Protein 2PA6 (pdb70)

InterPro domains:
  IPR000941 Enolase [MF_00318] (5-409)
  IPR000941 Enolase [PIRSF001400] (5-416)
  IPR000941 Enolase [PR00148] (40-54)
  IPR000941 Enolase [PR00148] (109-125)
  IPR000941 Enolase [PR00148] (163-176)
  IPR000941 Enolase [PR00148] (309-320)
  IPR000941 Enolase [PR00148] (332-346)
  IPR000941 Enolase [PR00148] (361-378)
  IPR000941 Enolase [PTHR11902] (6-420)
  IPR000941 Enolase [SFLDF00002] (7-409)
  IPR000941 Enolase [TIGR01060] (7-420)
  IPR000941 Enolase [cd03313] (9-408)
  IPR020809 Enolase, conserved site [PS00164] (332-345)
  IPR020810 Enolase, C-terminal TIM barrel domain [PF00113] (142-420)
  IPR020810 Enolase, C-terminal TIM barrel domain [SM01192] (141-422)
  IPR020811 Enolase, N-terminal [PF03952] (7-136)
  IPR020811 Enolase, N-terminal [SM01193] (7-136)
  IPR029017 Enolase-like, N-terminal [G3DSA:3.30.390.10] (6-129)
  IPR029017 Enolase-like, N-terminal [SSF54826] (7-139)
  IPR036849 Enolase-like, C-terminal domain superfamily [G3DSA:3.20.20.120] (130-418)

Solvent-accessible surface area: 31074 Å² total; per-residue (Å²): 145,158,176,74,127,50,114,107,15,52,2,95,49,2,59,6,20,24,0,1,0,0,72,0,15,0,0,0,4,0,39,1,51,0,78,25,104,4,110,3,35,1,7,0,12,10,28,28,39,111,31,125,83,24,8,19,7,33,24,8,139,83,202,54,15,66,8,90,0,0,78,85,0,15,93,22,0,46,54,71,0,75,73,92,0,66,36,64,31,0,66,78,26,144,88,0,1,58,45,0,53,124,52,3,60,42,139,44,3,46,126,3,0,0,1,0,0,0,0,0,0,5,0,0,1,34,0,0,3,43,6,40,176,79,49,34,6,62,58,39,34,36,172,67,0,57,0,0,0,0,0,4,0,4,0,0,15,6,11,133,169,9,9,12,85,5,36,0,66,8,0,2,1,0,1,6,17,7,114,30,0,45,43,0,0,40,8,1,0,24,0,7,46,26,0,64,80,17,0,58,149,139,65,30,91,96,17,23,26,10,14,52,17,0,0,1,16,0,81,8,120,34,4,79,70,0,0,76,9,0,43,86,0,4,116,145,19,54,29,102,110,49,6,20,4,0,1,3,0,4,0,23,91,12,62,132,130,41,88,3,91,2,55,89,137,120,26,52,76,85,82,0,0,67,28,0,72,34,0,29,122,92,28,68,4,35,2,0,4,2,0,0,40,79,95,12,8,102,0,0,21,55,0,26,187,83,19,152,30,10,0,4,0,8,40,0,0,16,2,35,46,137,24,1,116,97,0,26,132,78,151,0,2,39,0,0,1,1,27,8,4,9,15,0,0,6,13,47,0,42,64,0,0,62,35,0,52,189,74,40,13,0,0,0,0,3,3,38,48,1,7,1,30,20,28,8,15,0,5,2,0,0,6,18,16,0,0,0,0,6,0,0,0,0,3,4,1,0,0,0,0,2,0,0,37,0,10,52,4,22,94,111,15,79,164,45,77,26,3,6,148,90,21,114,54,4,155,156,161,175,80,147,56,116,108,15,49,1,90,50,2,60,6,22,24,0,2,0,0,62,0,18,0,1,0,2,0,42,1,50,0,80,15,106,4,110,2,33,1,8,0,14,12,26,29,49,110,35,126,82,28,9,19,10,27,29,13,167,84,200,58,17,66,16,96,0,0,75,93,0,15,107,20,0,50,66,67,0,72,74,93,0,65,36,73,37,0,75,78,25,134,68,0,1,60,48,0,53,128,52,3,60,38,145,39,10,45,124,2,0,1,2,0,0,0,0,0,0,5,0,0,2,36,0,0,3,42,4,40,178,78,50,32,6,60,57,42,36,34,172,71,0,58,0,0,0,0,0,4,0,5,0,0,14,6,13,133,169,12,10,11,82,5,39,0,62,10,0,1,0,0,0,6,15,7,117,30,0,44,42,0,1,43,5,0,1,27,0,8,49,36,0,60,87,3,0,58,134,108,78,28,91,96,18,20,27,11,14,55,15,0,0,2,16,0,79,6,130,39,4,81,76,0,0,76,4,0,58,46,0,5,131,122,23,55,29,107,114,53,4,25,4,0,1,5,1,6,0,26,98,12,70,119,114,38,77,2,88,0,46,90,101,114,15,47,56,84,83,0,4,78,19,0,76,35,0,28,114,94,26,69,5,36,2,0,3,3,0,0,35,78,88,10,10,100,0,0,21,50,0,25,182,94,17,142,20,0,0,1,0,7,37,0,0,13,1,37,45,133,24,1,113,102,0,20,131,77,152,0,2,24,0,0,1,1,24,9,5,7,17,0,0,6,13,46,0,43,63,1,0,64,31,0,54,192,69,68,14,2,0,0,0,4,3,34,48,0,6,1,31,19,29,9,14,0,5,1,0,0,7,19,14,0,0,0,0,6,0,0,0,0,4,5,1,0,0,0,0,2,0,0,34,0,8,50,5,19,91,115,32,62,162,44,77,25,2,7,151,91,12,91,85,5,153

Secondary structure (DSSP, 8-state):
-GGG--GGGBEEEEEEEEEE-TTS-EEEEEEEEETT--EEEEEPPP--SS-SSS-------SSGGGGT--HHHHHIIIIIIHHHHTT-BTT-HHHHHHHHHHHH-STT-TTT-HHHHHHHHHHHHHHHHHHHT--HHHHHH-S---EEPEE-EEEEE-STTTSSS-SSSEEEEE-TT-SSHHHHHHHHHHHHHHHHHHHHHHH-TTS--B-TTS-B--S--SHHHHHHHHHHHHHHHT-TTT-EEEEE--GGGGEETTEEEETTEEE-HHHHHHHHHHHHHHS-EEEEE--S-TT-HHHHHHHHHHSSSEEEESTTTTT-HHHHHHHHHHT--SEEEE-HHHH-SHHHHHHHHHHHHTTT-EEEEE--SS--S--HHHHHHHHTT-SEEE--SS-SHHHHHHHHHHHHHHHHSSS-EE-GGG-S---/-GGG--GGGBEEEEEEEEEE-TTS-EEEEEEEEETT--EEEEE-----SS-SSSPPPP---SSGGGGT--HHHHHIIIIIIHHHHTT-BTT-HHHHHHHHHHHH-STT-TTT-HHHHHHHHHHHHHHHHHHHT--HHHHHH-S---EEPEE-EEEEE-STTTSSS--SSEEEEE-TT-SSHHHHHHHHHHHHHHHHHHHHHHH-GGG--B-TTS-B--S--SHHHHHHHHHHHHHHHT-TTT-EEEEE--GGGGEETTEEEETTEEE-HHHHHHHHHHHHHHS-EEEEE--S-TT-HHHHHHHHHHSSSEEEESTTTTT-HHHHHHHHHHT--SEEEE-HHHH-SHHHHHHHHHHHHTTT-EEEEE--SS--S--HHHHHHHHTT-SEEE---S-SHHHHHHHHHHHHHHHHHSS-EE-GGG-S---

B-factor: mean 23.59, std 8.22, range [11.48, 57.37]

Nearest PDB structures (foldseek):
  2pa6-assembly1_A  TM=1.001E+00  e=8.860E-84  Methanocaldococcus jannaschii
  3qn3-assembly1_A  TM=9.849E-01  e=3.724E-55  Campylobacter jejuni
  8w21-assembly1_B  TM=9.670E-01  e=3.318E-53  Chlamydia trachomatis D/UW-3/CX
  8w21-assembly3_E  TM=9.640E-01  e=3.902E-51  Chlamydia trachomatis D/UW-3/CX
  8w21-assembly1_A  TM=9.540E-01  e=2.299E-50  Chlamydia trachomatis D/UW-3/CX

Organism: Methanocaldococcus jannaschii (strain ATCC 43067 / DSM 2661 / JAL-1 / JCM 10045 / NBRC 100440) (NCBI:txid243232)

Structure (mmCIF, N/CA/C/O backbone):
data_2PA6
#
_entry.id   2PA6
#
_cell.length_a   148.783
_cell.length_b   148.783
_cell.length_c   91.197
_cell.angle_alpha   90.00
_cell.angle_beta   90.00
_cell.angle_gamma   90.00
#
_symmetry.space_group_name_H-M   'I 4'
#
loop_
_entity.id
_entity.type
_entity.pdbx_description
1 polymer Enolase
2 water water
#
loop_
_atom_site.group_PDB
_atom_site.id
_atom_site.type_symbol
_atom_site.label_atom_id
_atom_site.label_alt_id
_atom_site.label_comp_id
_atom_site.label_asym_id
_atom_site.label_entity_id
_atom_site.label_seq_id
_atom_site.pdbx_PDB_ins_code
_atom_site.Cartn_x
_atom_site.Cartn_y
_atom_site.Cartn_z
_atom_site.occupancy
_atom_site.B_iso_or_equiv
_atom_site.auth_seq_id
_atom_site.auth_comp_id
_atom_site.auth_asym_id
_atom_site.auth_atom_id
_atom_site.pdbx_PDB_model_num
ATOM 1 N N . MET A 1 1 ? 50.518 80.324 -6.277 1.00 23.44 1 MET A N 1
ATOM 2 C CA . MET A 1 1 ? 51.336 81.301 -5.494 1.00 26.04 1 MET A CA 1
ATOM 3 C C . MET A 1 1 ? 52.812 80.948 -5.618 1.00 23.95 1 MET A C 1
ATOM 4 O O . MET A 1 1 ? 53.207 79.803 -5.394 1.00 22.13 1 MET A O 1
ATOM 9 N N . LEU A 1 2 ? 53.630 81.936 -5.964 1.00 20.53 2 LEU A N 1
ATOM 10 C CA . LEU A 1 2 ? 55.056 81.695 -6.137 1.00 20.72 2 LEU A CA 1
ATOM 11 C C . LEU A 1 2 ? 55.761 81.190 -4.886 1.00 20.26 2 LEU A C 1
ATOM 12 O O . LEU A 1 2 ? 56.784 80.519 -4.988 1.00 21.42 2 LEU A O 1
ATOM 17 N N . TYR A 1 3 ? 55.228 81.500 -3.709 1.00 22.93 3 TYR A N 1
ATOM 18 C CA . TYR A 1 3 ? 55.872 81.042 -2.485 1.00 26.00 3 TYR A CA 1
ATOM 19 C C . TYR A 1 3 ? 55.725 79.535 -2.283 1.00 26.80 3 TYR A C 1
ATOM 20 O O . TYR A 1 3 ? 56.374 78.955 -1.412 1.00 28.40 3 TYR A O 1
ATOM 29 N N . ASN A 1 4 ? 54.883 78.898 -3.095 1.00 23.61 4 ASN A N 1
ATOM 30 C CA . ASN A 1 4 ? 54.708 77.454 -3.000 1.00 23.63 4 ASN A CA 1
ATOM 31 C C . ASN A 1 4 ? 55.582 76.712 -4.008 1.00 24.16 4 ASN A C 1
ATOM 32 O O . ASN A 1 4 ? 55.651 75.484 -3.986 1.00 24.06 4 ASN A O 1
ATOM 37 N N . MET A 1 5 ? 56.247 77.451 -4.893 1.00 24.71 5 MET A N 1
ATOM 38 C CA . MET A 1 5 ? 57.124 76.817 -5.869 1.00 25.23 5 MET A CA 1
ATOM 39 C C . MET A 1 5 ? 58.325 76.269 -5.107 1.00 23.72 5 MET A C 1
ATOM 40 O O . MET A 1 5 ? 58.892 76.950 -4.250 1.00 23.23 5 MET A O 1
ATOM 45 N N . ASP A 1 6 ? 58.709 75.038 -5.412 1.00 22.27 6 ASP A N 1
ATOM 46 C CA . ASP A 1 6 ? 59.845 74.424 -4.744 1.00 21.29 6 ASP A CA 1
ATOM 47 C C . ASP A 1 6 ? 60.413 73.324 -5.619 1.00 21.08 6 ASP A C 1
ATOM 48 O O . ASP A 1 6 ? 59.780 72.287 -5.829 1.00 19.15 6 ASP A O 1
ATOM 53 N N . GLU A 1 7 ? 61.613 73.574 -6.131 1.00 20.39 7 GLU A N 1
ATOM 54 C CA . GLU A 1 7 ? 62.319 72.644 -7.001 1.00 21.76 7 GLU A CA 1
ATOM 55 C C . GLU A 1 7 ? 62.502 71.273 -6.356 1.00 20.09 7 GLU A C 1
ATOM 56 O O . GLU A 1 7 ? 62.612 70.263 -7.049 1.00 20.68 7 GLU A O 1
ATOM 62 N N . ARG A 1 8 ? 62.536 71.240 -5.028 1.00 18.14 8 ARG A N 1
ATOM 63 C CA . ARG A 1 8 ? 62.726 69.987 -4.305 1.00 17.80 8 ARG A CA 1
ATOM 64 C C . ARG A 1 8 ? 61.690 68.915 -4.624 1.00 16.09 8 ARG A C 1
ATOM 65 O O . ARG A 1 8 ? 61.976 67.724 -4.515 1.00 14.94 8 ARG A O 1
ATOM 73 N N . PHE A 1 9 ? 60.489 69.328 -5.016 1.00 15.33 9 PHE A N 1
ATOM 74 C CA . PHE A 1 9 ? 59.445 68.361 -5.330 1.00 15.92 9 PHE A CA 1
ATOM 75 C C . PHE A 1 9 ? 59.468 67.861 -6.774 1.00 17.00 9 PHE A C 1
ATOM 76 O O . PHE A 1 9 ? 58.662 67.007 -7.151 1.00 17.45 9 PHE A O 1
ATOM 84 N N . GLU A 1 10 ? 60.383 68.383 -7.583 1.00 17.12 10 GLU A N 1
ATOM 85 C CA . GLU A 1 10 ? 60.473 67.937 -8.969 1.00 18.72 10 GLU A CA 1
ATOM 86 C C . GLU A 1 10 ? 60.924 66.482 -9.003 1.00 17.81 10 GLU A C 1
ATOM 87 O O . GLU A 1 10 ? 61.820 66.082 -8.257 1.00 18.49 10 GLU A O 1
ATOM 93 N N . ILE A 1 11 ? 60.289 65.684 -9.854 1.00 17.50 11 ILE A N 1
ATOM 94 C CA . ILE A 1 11 ? 60.656 64.279 -9.970 1.00 16.40 11 ILE A CA 1
ATOM 95 C C . ILE A 1 11 ? 62.000 64.187 -10.689 1.00 17.94 11 ILE A C 1
ATOM 96 O O . ILE A 1 11 ? 62.133 64.626 -11.834 1.00 19.38 11 ILE A O 1
ATOM 101 N N . LYS A 1 12 ? 62.992 63.623 -10.010 1.00 17.47 12 LYS A N 1
ATOM 102 C CA . LYS A 1 12 ? 64.333 63.480 -10.571 1.00 18.98 12 LYS A CA 1
ATOM 103 C C . LYS A 1 12 ? 64.492 62.180 -11.359 1.00 19.85 12 LYS A C 1
ATOM 104 O O . LYS A 1 12 ? 65.129 62.157 -12.415 1.00 18.79 12 LYS A O 1
ATOM 110 N N . ASP A 1 13 ? 63.918 61.096 -10.847 1.00 18.07 13 ASP A N 1
ATOM 111 C CA . ASP A 1 13 ? 64.008 59.819 -11.540 1.00 18.62 13 ASP A CA 1
ATOM 112 C C . ASP A 1 13 ? 62.875 58.884 -11.146 1.00 18.35 13 ASP A C 1
ATOM 113 O O . ASP A 1 13 ? 62.277 59.017 -10.073 1.00 17.77 13 ASP A O 1
ATOM 118 N N . ILE A 1 14 ? 62.577 57.949 -12.041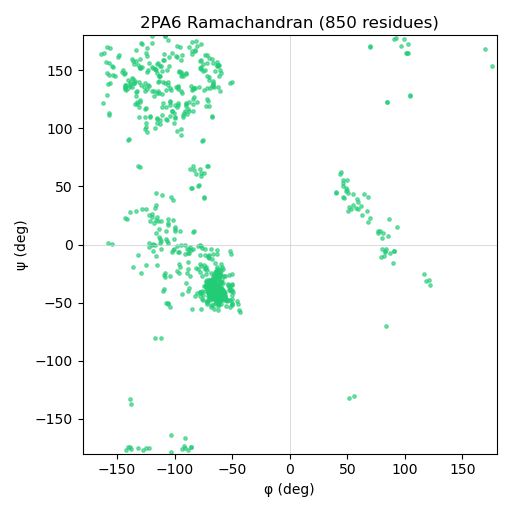 1.00 16.91 14 ILE A N 1
ATOM 119 C CA . ILE A 1 14 ? 61.534 56.952 -11.834 1.00 18.50 14 ILE A CA 1
ATOM 120 C C . ILE A 1 14 ? 62.043 55.655 -12.443 1.00 18.55 14 ILE A C 1
ATOM 121 O O . ILE A 1 14 ? 62.594 55.658 -13.547 1.00 18.28 14 ILE A O 1
ATOM 126 N N . VAL A 1 15 ? 61.869 54.551 -11.725 1.00 17.12 15 VAL A N 1
ATOM 127 C CA . VAL A 1 15 ? 62.311 53.253 -12.217 1.00 18.11 15 VAL A CA 1
ATOM 128 C C . VAL A 1 15 ? 61.287 52.182 -11.867 1.00 18.45 15 VAL A C 1
ATOM 129 O O . VAL A 1 15 ? 60.788 52.128 -10.741 1.00 16.65 15 VAL A O 1
ATOM 133 N N . ALA A 1 16 ? 60.971 51.338 -12.844 1.00 16.42 16 ALA A N 1
ATOM 134 C CA . ALA A 1 16 ? 60.026 50.254 -12.639 1.00 15.39 16 ALA A CA 1
ATOM 135 C C . ALA A 1 16 ? 60.745 48.928 -12.837 1.00 16.03 16 ALA A C 1
ATOM 136 O O . ALA A 1 16 ? 61.727 48.846 -13.589 1.00 15.44 16 ALA A O 1
ATOM 138 N N . ARG A 1 17 ? 60.267 47.896 -12.151 1.00 14.83 17 ARG A N 1
ATOM 139 C CA . ARG A 1 17 ? 60.851 46.570 -12.276 1.00 14.56 17 ARG A CA 1
ATOM 140 C C . ARG A 1 17 ? 59.797 45.500 -12.061 1.00 16.42 17 ARG A C 1
ATOM 141 O O . ARG A 1 17 ? 58.723 45.763 -11.514 1.00 15.23 17 ARG A O 1
ATOM 149 N N . GLU A 1 18 ? 60.108 44.292 -12.512 1.00 15.05 18 GLU A N 1
ATOM 150 C CA . GLU A 1 18 ? 59.206 43.168 -12.351 1.00 16.92 18 GLU A CA 1
ATOM 151 C C . GLU A 1 18 ? 59.632 42.362 -11.126 1.00 16.62 18 GLU A C 1
ATOM 152 O O . GLU A 1 18 ? 60.774 41.904 -11.038 1.00 18.27 18 GLU A O 1
ATOM 158 N N . VAL A 1 19 ? 58.717 42.222 -10.172 1.00 15.73 19 VAL A N 1
ATOM 159 C CA . VAL A 1 19 ? 58.959 41.452 -8.957 1.00 16.61 19 VAL A CA 1
ATOM 160 C C . VAL A 1 19 ? 57.833 40.415 -8.890 1.00 16.54 19 VAL A C 1
ATOM 161 O O . VAL A 1 19 ? 57.045 40.308 -9.832 1.00 15.32 19 VAL A O 1
ATOM 165 N N . ILE A 1 20 ? 57.754 39.641 -7.810 1.00 16.32 20 ILE A N 1
ATOM 166 C CA . ILE A 1 20 ? 56.679 38.653 -7.703 1.00 16.07 20 ILE A CA 1
ATOM 167 C C . ILE A 1 20 ? 55.791 38.899 -6.487 1.00 16.05 20 ILE A C 1
ATOM 168 O O . ILE A 1 20 ? 56.234 39.480 -5.486 1.00 15.86 20 ILE A O 1
ATOM 173 N N . ASP A 1 21 ? 54.535 38.465 -6.581 1.00 15.27 21 ASP A N 1
ATOM 174 C CA . ASP A 1 21 ? 53.597 38.634 -5.480 1.00 15.55 21 ASP A CA 1
ATOM 175 C C . ASP A 1 21 ? 53.559 37.403 -4.580 1.00 17.55 21 ASP A C 1
ATOM 176 O O . ASP A 1 21 ? 54.319 36.452 -4.780 1.00 17.50 21 ASP A O 1
ATOM 181 N N . SER A 1 22 ? 52.667 37.433 -3.595 1.00 16.21 22 SER A N 1
ATOM 182 C CA . SER A 1 22 ? 52.529 36.359 -2.619 1.00 16.68 22 SER A CA 1
ATOM 183 C C . SER A 1 22 ? 52.114 35.005 -3.180 1.00 16.57 22 SER A C 1
ATOM 184 O O . SER A 1 22 ? 52.047 34.025 -2.443 1.00 17.47 22 SER A O 1
ATOM 187 N N . ARG A 1 23 ? 51.819 34.949 -4.474 1.00 17.93 23 ARG A N 1
ATOM 188 C CA . ARG A 1 23 ? 51.442 33.685 -5.094 1.00 17.69 23 ARG A CA 1
ATOM 189 C C . ARG A 1 23 ? 52.475 33.294 -6.150 1.00 18.25 23 ARG A C 1
ATOM 190 O O . ARG A 1 23 ? 52.275 32.356 -6.921 1.00 18.04 23 ARG A O 1
ATOM 198 N N . GLY A 1 24 ? 53.591 34.018 -6.167 1.00 16.88 24 GLY A N 1
ATOM 199 C CA . GLY A 1 24 ? 54.653 33.721 -7.111 1.00 16.83 24 GLY A CA 1
ATOM 200 C C . GLY A 1 24 ? 54.436 34.266 -8.510 1.00 17.76 24 GLY A C 1
ATOM 201 O O . GLY A 1 24 ? 55.179 33.927 -9.433 1.00 18.30 24 GLY A O 1
ATOM 202 N N . ASN A 1 25 ? 53.422 35.108 -8.677 1.00 16.18 25 ASN A N 1
ATOM 203 C CA . ASN A 1 25 ? 53.143 35.690 -9.986 1.00 18.03 25 ASN A CA 1
ATOM 204 C C . ASN A 1 25 ? 53.779 37.072 -10.096 1.00 16.71 25 ASN A C 1
ATOM 205 O O . ASN A 1 25 ? 53.906 37.792 -9.105 1.00 18.63 25 ASN A O 1
ATOM 210 N N . PRO A 1 26 ? 54.195 37.459 -11.310 1.00 17.02 26 PRO A N 1
ATOM 211 C CA . PRO A 1 26 ? 54.824 38.762 -11.522 1.00 15.43 26 PRO A CA 1
ATOM 212 C C . PRO A 1 26 ? 53.920 39.951 -11.230 1.00 16.78 26 PRO A C 1
ATOM 213 O O . PRO A 1 26 ? 52.694 39.861 -11.311 1.00 15.55 26 PRO A O 1
ATOM 217 N N . THR A 1 27 ? 54.538 41.066 -10.872 1.00 15.93 27 THR A N 1
ATOM 218 C CA . THR A 1 27 ? 53.795 42.288 -10.643 1.00 16.64 27 THR A CA 1
ATOM 219 C C . THR A 1 27 ? 54.760 43.455 -10.766 1.00 15.50 27 THR A C 1
ATOM 220 O O . THR A 1 27 ? 55.976 43.262 -10.843 1.00 15.88 27 THR A O 1
ATOM 224 N N . VAL A 1 28 ? 54.214 44.663 -10.795 1.00 16.20 28 VAL A N 1
ATOM 225 C CA . VAL A 1 28 ? 55.026 45.854 -10.972 1.00 16.10 28 VAL A CA 1
ATOM 226 C C . VAL A 1 28 ? 55.381 46.622 -9.711 1.00 16.78 28 VAL A C 1
ATOM 227 O O . VAL A 1 28 ? 54.536 46.854 -8.845 1.00 16.01 28 VAL A O 1
ATOM 231 N N . GLU A 1 29 ? 56.649 47.012 -9.628 1.00 15.75 29 GLU A N 1
ATOM 232 C CA . GLU A 1 29 ? 57.130 47.827 -8.526 1.00 17.11 29 GLU A CA 1
ATOM 233 C C . GLU A 1 29 ? 57.717 49.077 -9.157 1.00 17.01 29 GLU A C 1
ATOM 234 O O . GLU A 1 29 ? 58.414 49.002 -10.170 1.00 16.69 29 GLU A O 1
ATOM 240 N N . VAL A 1 30 ? 57.418 50.230 -8.573 1.00 16.29 30 VAL A N 1
ATOM 241 C CA . VAL A 1 30 ? 57.947 51.482 -9.085 1.00 16.74 30 VAL A CA 1
ATOM 242 C C . VAL A 1 30 ? 58.592 52.313 -7.985 1.00 17.55 30 VAL A C 1
ATOM 243 O O . VAL A 1 30 ? 58.070 52.407 -6.874 1.00 16.21 30 VAL A O 1
ATOM 247 N N . GLU A 1 31 ? 59.743 52.893 -8.315 1.00 17.00 31 GLU A N 1
ATOM 248 C CA . GLU A 1 31 ? 60.495 53.758 -7.411 1.00 18.09 31 GLU A CA 1
ATOM 249 C C . GLU A 1 31 ? 60.481 55.168 -7.974 1.00 17.27 31 GLU A C 1
ATOM 250 O O . GLU A 1 31 ? 60.613 55.352 -9.184 1.00 16.74 31 GLU A O 1
ATOM 256 N N . VAL A 1 32 ? 60.352 56.158 -7.098 1.00 16.43 32 VAL A N 1
ATOM 257 C CA . VAL A 1 32 ? 60.379 57.554 -7.518 1.00 17.25 32 VAL A CA 1
ATOM 258 C C . VAL A 1 32 ? 61.188 58.361 -6.516 1.00 17.33 32 VAL A C 1
ATOM 259 O O . VAL A 1 32 ? 61.065 58.169 -5.307 1.00 16.31 32 VAL A O 1
ATOM 263 N N . ILE A 1 33 ? 62.037 59.249 -7.017 1.00 16.20 33 ILE A N 1
ATOM 264 C CA . ILE A 1 33 ? 62.815 60.100 -6.131 1.00 17.34 33 ILE A CA 1
ATOM 265 C C . ILE A 1 33 ? 62.762 61.529 -6.666 1.00 17.35 33 ILE A C 1
ATOM 266 O O . ILE A 1 33 ? 62.785 61.751 -7.880 1.00 16.19 33 ILE A O 1
ATOM 271 N N . THR A 1 34 ? 62.655 62.492 -5.758 1.00 16.44 34 THR A N 1
ATOM 272 C CA . THR A 1 34 ? 62.587 63.898 -6.142 1.00 16.84 34 THR A CA 1
ATOM 273 C C . THR A 1 34 ? 63.960 64.555 -6.028 1.00 17.82 34 THR A C 1
ATOM 274 O O . THR A 1 34 ? 64.901 63.963 -5.500 1.00 16.49 34 THR A O 1
ATOM 278 N N . LYS A 1 35 ? 64.069 65.781 -6.524 1.00 18.84 35 LYS A N 1
ATOM 279 C CA . LYS A 1 35 ? 65.330 66.503 -6.453 1.00 20.81 35 LYS A CA 1
ATOM 280 C C . LYS A 1 35 ? 65.706 66.764 -5.004 1.00 20.98 35 LYS A C 1
ATOM 281 O O . LYS A 1 35 ? 66.886 66.906 -4.679 1.00 20.13 35 LYS A O 1
ATOM 287 N N . GLY A 1 36 ? 64.697 66.841 -4.141 1.00 18.83 36 GLY A N 1
ATOM 288 C CA . GLY A 1 36 ? 64.943 67.083 -2.732 1.00 18.50 36 GLY A CA 1
ATOM 289 C C . GLY A 1 36 ? 65.254 65.783 -2.019 1.00 19.12 36 GLY A C 1
ATOM 290 O O . GLY A 1 36 ? 65.295 65.722 -0.790 1.00 17.58 36 GLY A O 1
ATOM 291 N N . ASN A 1 37 ? 65.465 64.737 -2.809 1.00 18.65 37 ASN A N 1
ATOM 292 C CA . ASN A 1 37 ? 65.783 63.410 -2.295 1.00 21.62 37 ASN A CA 1
ATOM 293 C C . ASN A 1 37 ? 64.655 62.729 -1.526 1.00 20.15 37 ASN A C 1
ATOM 294 O O . ASN A 1 37 ? 64.904 61.929 -0.622 1.00 20.91 37 ASN A O 1
ATOM 299 N N . GLY A 1 38 ? 63.418 63.056 -1.885 1.00 17.91 38 GLY A N 1
ATOM 300 C CA . GLY A 1 38 ? 62.270 62.424 -1.257 1.00 17.41 38 GLY A CA 1
ATOM 301 C C . GLY A 1 38 ? 62.056 61.126 -2.016 1.00 17.73 38 GLY A C 1
ATOM 302 O O . GLY A 1 38 ? 61.845 61.143 -3.231 1.00 17.50 38 GLY A O 1
ATOM 303 N N . TYR A 1 39 ? 62.112 60.003 -1.308 1.00 15.82 39 TYR A N 1
ATOM 304 C CA . TYR A 1 39 ? 61.971 58.689 -1.927 1.00 16.74 39 TYR A CA 1
ATOM 305 C C . TYR A 1 39 ? 60.636 57.993 -1.676 1.00 17.10 39 TYR A C 1
ATOM 306 O O . TYR A 1 39 ? 60.117 57.995 -0.559 1.00 15.22 39 TYR A O 1
ATOM 315 N N . GLY A 1 40 ? 60.099 57.390 -2.733 1.00 15.75 40 GLY A N 1
ATOM 316 C CA . GLY A 1 40 ? 58.851 56.659 -2.633 1.00 15.81 40 GLY A CA 1
ATOM 317 C C . GLY A 1 40 ? 58.947 55.382 -3.448 1.00 16.98 40 GLY A C 1
ATOM 318 O O . GLY A 1 40 ? 59.515 55.377 -4.542 1.00 16.05 40 GLY A O 1
ATOM 319 N N . SER A 1 41 ? 58.401 54.291 -2.917 1.00 17.02 41 SER A N 1
ATOM 320 C CA . SER A 1 41 ? 58.427 53.011 -3.610 1.00 18.51 41 SER A CA 1
ATOM 321 C C . SER A 1 41 ? 57.111 52.290 -3.361 1.00 18.76 41 SER A C 1
ATOM 322 O O . SER A 1 41 ? 56.603 52.280 -2.238 1.00 19.52 41 SER A O 1
ATOM 325 N N . ALA A 1 42 ? 56.558 51.688 -4.406 1.00 17.12 42 ALA A N 1
ATOM 326 C CA . ALA A 1 42 ? 55.300 50.973 -4.272 1.00 16.10 42 ALA A CA 1
ATOM 327 C C . ALA A 1 42 ? 55.235 49.754 -5.178 1.00 16.44 42 ALA A C 1
ATOM 328 O O . ALA A 1 42 ? 55.834 49.728 -6.254 1.00 15.78 42 ALA A O 1
ATOM 330 N N . ILE A 1 43 ? 54.522 48.735 -4.714 1.00 15.96 43 ILE A N 1
ATOM 331 C CA . ILE A 1 43 ? 54.320 47.515 -5.485 1.00 16.07 43 ILE A CA 1
ATOM 332 C C . ILE A 1 43 ? 52.807 47.360 -5.566 1.00 16.85 43 ILE A C 1
ATOM 333 O O . ILE A 1 43 ? 52.111 47.512 -4.561 1.00 16.20 43 ILE A O 1
ATOM 338 N N . VAL A 1 44 ? 52.289 47.066 -6.751 1.00 15.44 44 VAL A N 1
ATOM 339 C CA . VAL A 1 44 ? 50.853 46.890 -6.886 1.00 15.68 44 VAL A CA 1
ATOM 340 C C . VAL A 1 44 ? 50.500 45.415 -6.747 1.00 16.81 44 VAL A C 1
ATOM 341 O O . VAL A 1 44 ? 51.286 44.538 -7.115 1.00 17.15 44 VAL A O 1
ATOM 345 N N . PRO A 1 45 ? 49.321 45.118 -6.179 1.00 16.53 45 PRO A N 1
ATOM 346 C CA . PRO A 1 45 ? 48.923 43.719 -6.022 1.00 18.31 45 PRO A CA 1
ATOM 347 C C . PRO A 1 45 ? 48.463 43.206 -7.379 1.00 20.15 45 PRO A C 1
ATOM 348 O O . PRO A 1 45 ? 48.354 43.981 -8.330 1.00 20.56 45 PRO A O 1
ATOM 352 N N . SER A 1 46 ? 48.204 41.910 -7.488 1.00 21.39 46 SER A N 1
ATOM 353 C CA . SER A 1 46 ? 47.750 41.391 -8.764 1.00 22.95 46 SER A CA 1
ATOM 354 C C . SER A 1 46 ? 46.279 41.730 -8.935 1.00 22.32 46 SER A C 1
ATOM 355 O O . SER A 1 46 ? 45.548 41.899 -7.958 1.00 22.19 46 SER A O 1
ATOM 358 N N . GLY A 1 47 ? 45.857 41.859 -10.184 1.00 22.22 47 GLY A N 1
ATOM 359 C CA . GLY A 1 47 ? 44.472 42.183 -10.456 1.00 23.10 47 GLY A CA 1
ATOM 360 C C . GLY A 1 47 ? 43.971 41.377 -11.631 1.00 24.32 47 GLY A C 1
ATOM 361 O O . GLY A 1 47 ? 44.191 40.169 -11.712 1.00 25.21 47 GLY A O 1
ATOM 362 N N . ALA A 1 48 ? 43.300 42.047 -12.554 1.00 24.11 48 ALA A N 1
ATOM 363 C CA . ALA A 1 48 ? 42.770 41.374 -13.725 1.00 23.76 48 ALA A CA 1
ATOM 364 C C . ALA A 1 48 ? 43.259 42.082 -14.975 1.00 22.78 48 ALA A C 1
ATOM 365 O O . ALA A 1 48 ? 43.315 43.312 -15.021 1.00 21.52 48 ALA A O 1
ATOM 367 N N . SER A 1 49 ? 43.627 41.295 -15.980 1.00 21.86 49 SER A N 1
ATOM 368 C CA . SER A 1 49 ? 44.094 41.832 -17.244 1.00 21.07 49 SER A CA 1
ATOM 369 C C . SER A 1 49 ? 42.938 41.762 -18.240 1.00 21.69 49 SER A C 1
ATOM 370 O O . SER A 1 49 ? 43.050 42.221 -19.377 1.00 21.64 49 SER A O 1
ATOM 373 N N . THR A 1 50 ? 41.826 41.185 -17.792 1.00 22.29 50 THR A N 1
ATOM 374 C CA . THR A 1 50 ? 40.626 41.055 -18.613 1.00 22.91 50 THR A CA 1
ATOM 375 C C . THR A 1 50 ? 39.417 41.251 -17.693 1.00 23.29 50 THR A C 1
ATOM 376 O O . THR A 1 50 ? 39.374 40.699 -16.595 1.00 24.69 50 THR A O 1
ATOM 380 N N . GLY A 1 51 ? 38.455 42.060 -18.128 1.00 23.63 51 GLY A N 1
ATOM 381 C CA . GLY A 1 51 ? 37.279 42.323 -17.311 1.00 24.08 51 GLY A CA 1
ATOM 382 C C . GLY A 1 51 ? 36.378 43.348 -17.976 1.00 24.17 51 GLY A C 1
ATOM 383 O O . GLY A 1 51 ? 36.854 44.192 -18.735 1.00 25.17 51 GLY A O 1
ATOM 384 N N . THR A 1 52 ? 35.084 43.296 -17.670 1.00 23.50 52 THR A N 1
ATOM 385 C CA . THR A 1 52 ? 34.108 44.191 -18.285 1.00 24.06 52 THR A CA 1
ATOM 386 C C . THR A 1 52 ? 34.028 45.652 -17.833 1.00 24.57 52 THR A C 1
ATOM 387 O O . THR A 1 52 ? 33.628 46.513 -18.618 1.00 24.64 52 THR A O 1
ATOM 391 N N . HIS A 1 53 ? 34.399 45.955 -16.593 1.00 23.96 53 HIS A N 1
ATOM 392 C CA . HIS A 1 53 ? 34.294 47.344 -16.145 1.00 24.58 53 HIS A CA 1
ATOM 393 C C . HIS A 1 53 ? 35.463 47.915 -15.351 1.00 25.07 53 HIS A C 1
ATOM 394 O O . HIS A 1 53 ? 35.613 49.132 -15.260 1.00 26.92 53 HIS A O 1
ATOM 401 N N . GLU A 1 54 ? 36.293 47.054 -14.780 1.00 23.06 54 GLU A N 1
ATOM 402 C CA . GLU A 1 54 ? 37.415 47.525 -13.977 1.00 22.44 54 GLU A CA 1
ATOM 403 C C . GLU A 1 54 ? 38.626 47.919 -14.818 1.00 21.40 54 GLU A C 1
ATOM 404 O O . GLU A 1 54 ? 38.688 47.624 -16.012 1.00 19.45 54 GLU A O 1
ATOM 410 N N . ALA A 1 55 ? 39.579 48.608 -14.196 1.00 20.02 55 ALA A N 1
ATOM 411 C CA . ALA A 1 55 ? 40.791 48.999 -14.903 1.00 18.63 55 ALA A CA 1
ATOM 412 C C . ALA A 1 55 ? 41.538 47.691 -15.122 1.00 18.89 55 ALA A C 1
ATOM 413 O O . ALA A 1 55 ? 41.544 46.824 -14.246 1.00 18.86 55 ALA A O 1
ATOM 415 N N . LEU A 1 56 ? 42.169 47.547 -16.282 1.00 17.47 56 LEU A N 1
ATOM 416 C CA . LEU A 1 56 ? 42.871 46.312 -16.600 1.00 18.22 56 LEU A CA 1
ATOM 417 C C . LEU A 1 56 ? 44.395 46.351 -16.589 1.00 18.11 56 LEU A C 1
ATOM 418 O O . LEU A 1 56 ? 45.018 47.245 -17.166 1.00 17.70 56 LEU A O 1
ATOM 423 N N . GLU A 1 57 ? 44.982 45.358 -15.931 1.00 20.14 57 GLU A N 1
ATOM 424 C CA . GLU A 1 57 ? 46.431 45.214 -15.864 1.00 21.54 57 GLU A CA 1
ATOM 425 C C . GLU A 1 57 ? 46.916 44.767 -17.232 1.00 21.17 57 GLU A C 1
ATOM 426 O O . GLU A 1 57 ? 46.164 44.164 -17.998 1.00 21.11 57 GLU A O 1
ATOM 432 N N . LEU A 1 58 ? 48.177 45.049 -17.527 1.00 20.43 58 LEU A N 1
ATOM 433 C CA . LEU A 1 58 ? 48.766 44.622 -18.785 1.00 20.01 58 LEU A CA 1
ATOM 434 C C . LEU A 1 58 ? 49.670 43.434 -18.475 1.00 20.02 58 LEU A C 1
ATOM 435 O O . LEU A 1 58 ? 50.606 43.548 -17.680 1.00 19.87 58 LEU A O 1
ATOM 440 N N . ARG A 1 59 ? 49.365 42.291 -19.083 1.00 19.19 59 ARG A N 1
ATOM 441 C CA . ARG A 1 59 ? 50.148 41.073 -18.896 1.00 19.65 59 ARG A CA 1
ATOM 442 C C . ARG A 1 59 ? 50.809 40.753 -20.237 1.00 21.11 59 ARG A C 1
ATOM 443 O O . ARG A 1 59 ? 50.224 41.000 -21.294 1.00 19.52 59 ARG A O 1
ATOM 451 N N . ASP A 1 60 ? 52.023 40.212 -20.191 1.00 20.80 60 ASP A N 1
ATOM 452 C CA . ASP A 1 60 ? 52.778 39.907 -21.407 1.00 22.22 60 ASP A CA 1
ATOM 453 C C . ASP A 1 60 ? 52.224 38.767 -22.249 1.00 23.41 60 ASP A C 1
ATOM 454 O O . ASP A 1 60 ? 52.365 38.769 -23.473 1.00 22.21 60 ASP A O 1
ATOM 459 N N . LYS A 1 61 ? 51.614 37.791 -21.589 1.00 22.94 61 LYS A N 1
ATOM 460 C CA . LYS A 1 61 ? 51.051 36.639 -22.274 1.00 25.67 61 LYS A CA 1
ATOM 461 C C . LYS A 1 61 ? 52.097 35.948 -23.146 1.00 26.30 61 LYS A C 1
ATOM 462 O O . LYS A 1 61 ? 51.826 35.575 -24.286 1.00 25.45 61 LYS A O 1
ATOM 468 N N . GLU A 1 62 ? 53.298 35.796 -22.595 1.00 25.37 62 GLU A N 1
ATOM 469 C CA . GLU A 1 62 ? 54.397 35.123 -23.278 1.00 25.93 62 GLU A CA 1
ATOM 470 C C . GLU A 1 62 ? 54.589 33.786 -22.567 1.00 24.97 62 GLU A C 1
ATOM 471 O O . GLU A 1 62 ? 53.886 33.485 -21.602 1.00 24.05 62 GLU A O 1
ATOM 477 N N . LYS A 1 63 ? 55.540 32.987 -23.033 1.00 24.78 63 LYS A N 1
ATOM 478 C CA . LYS A 1 63 ? 55.788 31.683 -22.427 1.00 25.67 63 LYS A CA 1
ATOM 479 C C . LYS A 1 63 ? 56.159 31.768 -20.947 1.00 24.56 63 LYS A C 1
ATOM 480 O O . LYS A 1 63 ? 55.643 31.009 -20.127 1.00 23.70 63 LYS A O 1
ATOM 486 N N . ARG A 1 64 ? 57.049 32.698 -20.609 1.00 24.45 64 ARG A N 1
ATOM 487 C CA . ARG A 1 64 ? 57.510 32.854 -19.231 1.00 23.27 64 ARG A CA 1
ATOM 488 C C . ARG A 1 64 ? 56.417 33.212 -18.220 1.00 22.30 64 ARG A C 1
ATOM 489 O O . ARG A 1 64 ? 55.476 33.944 -18.529 1.00 20.74 64 ARG A O 1
ATOM 497 N N . PHE A 1 65 ? 56.560 32.680 -17.006 1.00 21.90 65 PHE A N 1
ATOM 498 C CA . PHE A 1 65 ? 55.615 32.934 -15.920 1.00 21.60 65 PHE A CA 1
ATOM 499 C C . PHE A 1 65 ? 54.172 32.593 -16.296 1.00 21.30 65 PHE A C 1
ATOM 500 O O . PHE A 1 65 ? 53.231 33.251 -15.849 1.00 20.08 65 PHE A O 1
ATOM 508 N N . GLY A 1 66 ? 54.003 31.560 -17.114 1.00 21.34 66 GLY A N 1
ATOM 509 C CA . GLY A 1 66 ? 52.670 31.154 -17.525 1.00 21.10 66 GLY A CA 1
ATOM 510 C C . GLY A 1 66 ? 51.893 32.261 -18.211 1.00 21.31 66 GLY A C 1
ATOM 511 O O . GLY A 1 66 ? 50.669 32.319 -18.098 1.00 22.20 66 GLY A O 1
ATOM 512 N N . GLY A 1 67 ? 52.605 33.140 -18.914 1.00 21.77 67 GLY A N 1
ATOM 513 C CA . GLY A 1 67 ? 51.972 34.244 -19.618 1.00 20.74 67 GLY A CA 1
ATOM 514 C C . GLY A 1 67 ? 51.579 35.419 -18.736 1.00 21.65 67 GLY A C 1
ATOM 515 O O . GLY A 1 67 ? 50.866 36.320 -19.180 1.00 20.72 67 GLY A O 1
ATOM 516 N N . LYS A 1 68 ? 52.059 35.427 -17.496 1.00 19.57 68 LYS A N 1
ATOM 517 C CA . LYS A 1 68 ? 51.711 36.489 -16.561 1.00 20.40 68 LYS A CA 1
ATOM 518 C C . LYS A 1 68 ? 52.817 37.505 -16.284 1.00 19.09 68 LYS A C 1
ATOM 519 O O . LYS A 1 68 ? 52.765 38.230 -15.288 1.00 18.42 68 LYS A O 1
ATOM 525 N N . GLY A 1 69 ? 53.813 37.564 -17.162 1.00 18.35 69 GLY A N 1
ATOM 526 C CA . GLY A 1 69 ? 54.890 38.518 -16.973 1.00 17.79 69 GLY A CA 1
ATOM 527 C C . GLY A 1 69 ? 54.374 39.939 -17.126 1.00 17.64 69 GLY A C 1
ATOM 528 O O . GLY A 1 69 ? 53.345 40.169 -17.765 1.00 17.95 69 GLY A O 1
ATOM 529 N N . VAL A 1 70 ? 55.070 40.901 -16.530 1.00 18.31 70 VAL A N 1
ATOM 530 C CA . VAL A 1 70 ? 54.651 42.295 -16.638 1.00 17.46 70 VAL A CA 1
ATOM 531 C C . VAL A 1 70 ? 55.783 43.163 -17.177 1.00 18.66 70 VAL A C 1
ATOM 532 O O . VAL A 1 70 ? 55.879 44.347 -16.861 1.00 16.69 70 VAL A O 1
ATOM 536 N N . LEU A 1 71 ? 56.637 42.566 -18.004 1.00 18.88 71 LEU A N 1
ATOM 537 C CA . LEU A 1 71 ? 57.755 43.296 -18.588 1.00 18.96 71 LEU A CA 1
ATOM 538 C C . LEU A 1 71 ? 57.265 44.439 -19.470 1.00 18.64 71 LEU A C 1
ATOM 539 O O . LEU A 1 71 ? 57.900 45.489 -19.535 1.00 18.19 71 LEU A O 1
ATOM 544 N N . MET A 1 72 ? 56.137 44.240 -20.149 1.00 18.83 72 MET A N 1
ATOM 545 C CA . MET A 1 72 ? 55.590 45.287 -21.009 1.00 19.69 72 MET A CA 1
ATOM 546 C C . MET A 1 72 ? 55.120 46.476 -20.173 1.00 18.13 72 MET A C 1
ATOM 547 O O . MET A 1 72 ? 55.379 47.630 -20.522 1.00 18.09 72 MET A O 1
ATOM 552 N N . ALA A 1 73 ? 54.426 46.192 -19.074 1.00 17.77 73 ALA A N 1
ATOM 553 C CA . ALA A 1 73 ? 53.946 47.252 -18.191 1.00 17.00 73 ALA A CA 1
ATOM 554 C C . ALA A 1 73 ? 55.160 47.990 -17.627 1.00 16.53 73 ALA A C 1
ATOM 555 O O . ALA A 1 73 ? 55.172 49.221 -17.547 1.00 16.83 73 ALA A O 1
ATOM 557 N N . VAL A 1 74 ? 56.186 47.231 -17.248 1.00 17.36 74 VAL A N 1
ATOM 558 C CA . VAL A 1 74 ? 57.405 47.822 -16.703 1.00 17.80 74 VAL A CA 1
ATOM 559 C C . VAL A 1 74 ? 58.064 48.732 -17.736 1.00 19.16 74 VAL A C 1
ATOM 560 O O . VAL A 1 74 ? 58.513 49.833 -17.410 1.00 18.23 74 VAL A O 1
ATOM 564 N N . GLU A 1 75 ? 58.118 48.271 -18.983 1.00 18.33 75 GLU A N 1
ATOM 565 C CA . GLU A 1 75 ? 58.715 49.061 -20.052 1.00 19.63 75 GLU A CA 1
ATOM 566 C C . GLU A 1 75 ? 57.875 50.311 -20.299 1.00 17.66 75 GLU A C 1
ATOM 567 O O . GLU A 1 75 ? 58.414 51.370 -20.614 1.00 19.27 75 GLU A O 1
ATOM 573 N N . ASN A 1 76 ? 56.558 50.196 -20.154 1.00 16.72 76 ASN A N 1
ATOM 574 C CA . ASN A 1 76 ? 55.699 51.358 -20.349 1.00 17.20 76 ASN A CA 1
ATOM 575 C C . ASN A 1 76 ? 56.045 52.435 -19.330 1.00 17.10 76 ASN A C 1
ATOM 576 O O . ASN A 1 76 ? 56.051 53.624 -19.652 1.00 18.18 76 ASN A O 1
ATOM 581 N N . VAL A 1 77 ? 56.339 52.027 -18.098 1.00 16.46 77 VAL A N 1
ATOM 582 C CA . VAL A 1 77 ? 56.710 53.002 -17.079 1.00 16.86 77 VAL A CA 1
ATOM 583 C C . VAL A 1 77 ? 58.062 53.625 -17.406 1.00 16.23 77 VAL A C 1
ATOM 584 O O . VAL A 1 77 ? 58.200 54.844 -17.448 1.00 16.11 77 VAL A O 1
ATOM 588 N N . ASN A 1 78 ? 59.058 52.781 -17.648 1.00 16.67 78 ASN A N 1
ATOM 589 C CA . ASN A 1 78 ? 60.403 53.269 -17.931 1.00 18.83 78 ASN A CA 1
ATOM 590 C C . ASN A 1 78 ? 60.594 54.052 -19.228 1.00 19.45 78 ASN A C 1
ATOM 591 O O . ASN A 1 78 ? 61.389 54.992 -19.265 1.00 18.97 78 ASN A O 1
ATOM 596 N N . SER A 1 79 ? 59.868 53.682 -20.279 1.00 19.43 79 SER A N 1
ATOM 597 C CA . SER A 1 79 ? 60.028 54.348 -21.574 1.00 21.98 79 SER A CA 1
ATOM 598 C C . SER A 1 79 ? 58.915 55.272 -22.059 1.00 21.24 79 SER A C 1
ATOM 599 O O . SER A 1 79 ? 59.170 56.166 -22.866 1.00 21.58 79 SER A O 1
ATOM 602 N N . ILE A 1 80 ? 57.691 55.068 -21.587 1.00 19.97 80 ILE A N 1
ATOM 603 C CA . ILE A 1 80 ? 56.577 55.894 -22.044 1.00 20.13 80 ILE A CA 1
ATOM 604 C C . ILE A 1 80 ? 56.094 56.924 -21.032 1.00 19.91 80 ILE A C 1
ATOM 605 O O . ILE A 1 80 ? 55.954 58.104 -21.356 1.00 20.14 80 ILE A O 1
ATOM 610 N N . ILE A 1 81 ? 55.836 56.482 -19.807 1.00 19.67 81 ILE A N 1
ATOM 611 C CA . ILE A 1 81 ? 55.365 57.386 -18.766 1.00 18.90 81 ILE A CA 1
ATOM 612 C C . ILE A 1 81 ? 56.480 58.281 -18.217 1.00 19.65 81 ILE A C 1
ATOM 613 O O . ILE A 1 81 ? 56.312 59.495 -18.105 1.00 19.51 81 ILE A O 1
ATOM 618 N N . ARG A 1 82 ? 57.618 57.676 -17.893 1.00 19.31 82 ARG A N 1
ATOM 619 C CA . ARG A 1 82 ? 58.761 58.396 -17.337 1.00 19.85 82 ARG A CA 1
ATOM 620 C C . ARG A 1 82 ? 59.103 59.729 -18.010 1.00 21.20 82 ARG A C 1
ATOM 621 O O . ARG A 1 82 ? 59.141 60.766 -17.350 1.00 19.56 82 ARG A O 1
ATOM 629 N N . PRO A 1 83 ? 59.354 59.729 -19.332 1.00 21.99 83 PRO A N 1
ATOM 630 C CA . PRO A 1 83 ? 59.688 61.002 -19.980 1.00 21.37 83 PRO A CA 1
ATOM 631 C C . PRO A 1 83 ? 58.616 62.083 -19.888 1.00 20.86 83 PRO A C 1
ATOM 632 O O . PRO A 1 83 ? 58.924 63.277 -19.951 1.00 20.69 83 PRO A O 1
ATOM 636 N N . GLU A 1 84 ? 57.361 61.672 -19.734 1.00 20.63 84 GLU A N 1
ATOM 637 C CA . GLU A 1 84 ? 56.260 62.628 -19.650 1.00 22.23 84 GLU A CA 1
ATOM 638 C C . GLU A 1 84 ? 56.113 63.275 -18.271 1.00 22.84 84 GLU A C 1
ATOM 639 O O . GLU A 1 84 ? 55.511 64.342 -18.150 1.00 22.69 84 GLU A O 1
ATOM 645 N N . ILE A 1 85 ? 56.654 62.644 -17.230 1.00 20.71 85 ILE A N 1
ATOM 646 C CA . ILE A 1 85 ? 56.533 63.226 -15.899 1.00 21.93 85 ILE A CA 1
ATOM 647 C C . ILE A 1 85 ? 57.849 63.579 -15.209 1.00 21.41 85 ILE A C 1
ATOM 648 O O . ILE A 1 85 ? 57.845 64.060 -14.077 1.00 21.94 85 ILE A O 1
ATOM 653 N N . LEU A 1 86 ? 58.977 63.347 -15.874 1.00 21.62 86 LEU A N 1
ATOM 654 C CA . LEU A 1 86 ? 60.257 63.719 -15.279 1.00 21.71 86 LEU A CA 1
ATOM 655 C C . LEU A 1 86 ? 60.249 65.231 -15.089 1.00 20.43 86 LEU A C 1
ATOM 656 O O . LEU A 1 86 ? 59.832 65.971 -15.982 1.00 19.43 86 LEU A O 1
ATOM 661 N N . GLY A 1 87 ? 60.699 65.685 -13.922 1.00 19.64 87 GLY A N 1
ATOM 662 C CA . GLY A 1 87 ? 60.742 67.110 -13.644 1.00 18.99 87 GLY A CA 1
ATOM 663 C C . GLY A 1 87 ? 59.427 67.701 -13.169 1.00 19.05 87 GLY A C 1
ATOM 664 O O . GLY A 1 87 ? 59.364 68.878 -12.806 1.00 18.57 87 GLY A O 1
ATOM 665 N N . TYR A 1 88 ? 58.372 66.895 -13.163 1.00 18.08 88 TYR A N 1
ATOM 666 C CA . TYR A 1 88 ? 57.065 67.380 -12.734 1.00 18.53 88 TYR A CA 1
ATOM 667 C C . TYR A 1 88 ? 57.011 67.514 -11.212 1.00 18.58 88 TYR A C 1
ATOM 668 O O . TYR A 1 88 ? 57.678 66.771 -10.490 1.00 17.19 88 TYR A O 1
ATOM 677 N N . ASP A 1 89 ? 56.212 68.468 -10.743 1.00 17.84 89 ASP A N 1
ATOM 678 C CA . ASP A 1 89 ? 56.016 68.723 -9.313 1.00 17.73 89 ASP A CA 1
ATOM 679 C C . ASP A 1 89 ? 55.284 67.510 -8.732 1.00 15.83 89 ASP A C 1
ATOM 680 O O . ASP A 1 89 ? 54.106 67.301 -9.015 1.00 15.52 89 ASP A O 1
ATOM 685 N N . ALA A 1 90 ? 55.973 66.716 -7.918 1.00 16.06 90 ALA A N 1
ATOM 686 C CA . ALA A 1 90 ? 55.370 65.518 -7.334 1.00 15.45 90 ALA A CA 1
ATOM 687 C C . ALA A 1 90 ? 54.123 65.785 -6.494 1.00 15.26 90 ALA A C 1
ATOM 688 O O . ALA A 1 90 ? 53.335 64.875 -6.249 1.00 14.44 90 ALA A O 1
ATOM 690 N N . ARG A 1 91 ? 53.939 67.027 -6.058 1.00 16.34 91 ARG A N 1
ATOM 691 C CA . ARG A 1 91 ? 52.774 67.376 -5.250 1.00 16.61 91 ARG A CA 1
ATOM 692 C C . ARG A 1 91 ? 51.500 67.421 -6.091 1.00 18.32 91 ARG A C 1
ATOM 693 O O . ARG A 1 91 ? 50.399 67.318 -5.557 1.00 17.07 91 ARG A O 1
ATOM 701 N N . MET A 1 92 ? 51.663 67.580 -7.404 1.00 17.45 92 MET A N 1
ATOM 702 C CA . MET A 1 92 ? 50.537 67.670 -8.333 1.00 19.81 92 MET A CA 1
ATOM 703 C C . MET A 1 92 ? 50.017 66.284 -8.688 1.00 19.47 92 MET A C 1
ATOM 704 O O . MET A 1 92 ? 50.012 65.897 -9.859 1.00 16.28 92 MET A O 1
ATOM 709 N N . GLN A 1 93 ? 49.567 65.552 -7.676 1.00 17.14 93 GLN A N 1
ATOM 710 C CA . GLN A 1 93 ? 49.066 64.194 -7.859 1.00 17.76 93 GLN A CA 1
ATOM 711 C C . GLN A 1 93 ? 48.002 64.060 -8.939 1.00 17.62 93 GLN A C 1
ATOM 712 O O . GLN A 1 93 ? 48.128 63.234 -9.841 1.00 16.97 93 GLN A O 1
ATOM 718 N N . ARG A 1 94 ? 46.948 64.864 -8.848 1.00 18.40 94 ARG A N 1
ATOM 719 C CA . ARG A 1 94 ? 45.875 64.775 -9.830 1.00 19.28 94 ARG A CA 1
ATOM 720 C C . ARG A 1 94 ? 46.353 65.074 -11.249 1.00 19.15 94 ARG A C 1
ATOM 721 O O . ARG A 1 94 ? 45.888 64.449 -12.202 1.00 18.91 94 ARG A O 1
ATOM 729 N N . GLU A 1 95 ? 47.284 66.014 -11.393 1.00 17.56 95 GLU A N 1
ATOM 730 C CA . GLU A 1 95 ? 47.810 66.349 -12.716 1.00 19.94 95 GLU A CA 1
ATOM 731 C C . GLU A 1 95 ? 48.622 65.190 -13.293 1.00 19.45 95 GLU A C 1
ATOM 732 O O . GLU A 1 95 ? 48.527 64.877 -14.485 1.00 18.82 95 GLU A O 1
ATOM 738 N N . ILE A 1 96 ? 49.421 64.552 -12.445 1.00 17.83 96 ILE A N 1
ATOM 739 C CA . ILE A 1 96 ? 50.237 63.427 -12.880 1.00 17.46 96 ILE A CA 1
ATOM 740 C C . ILE A 1 96 ? 49.358 62.227 -13.214 1.00 17.46 96 ILE A C 1
ATOM 741 O O . ILE A 1 96 ? 49.598 61.537 -14.204 1.00 17.21 96 ILE A O 1
ATOM 746 N N . ASP A 1 97 ? 48.334 61.980 -12.402 1.00 17.39 97 ASP A N 1
ATOM 747 C CA . ASP A 1 97 ? 47.435 60.863 -12.679 1.00 18.71 97 ASP A CA 1
ATOM 748 C C . ASP A 1 97 ? 46.705 61.114 -13.997 1.00 17.94 97 ASP A C 1
ATOM 749 O O . ASP A 1 97 ? 46.509 60.196 -14.790 1.00 17.29 97 ASP A O 1
ATOM 754 N N . THR A 1 98 ? 46.311 62.364 -14.228 1.00 18.52 98 THR A N 1
ATOM 755 C CA . THR A 1 98 ? 45.605 62.725 -15.454 1.00 19.32 98 THR A CA 1
ATOM 756 C C . THR A 1 98 ? 46.500 62.569 -16.678 1.00 19.26 98 THR A C 1
ATOM 757 O O . THR A 1 98 ? 46.049 62.116 -17.728 1.00 19.50 98 THR A O 1
ATOM 761 N N . ILE A 1 99 ? 47.767 62.949 -16.546 1.00 18.15 99 ILE A N 1
ATOM 762 C CA . ILE A 1 99 ? 48.703 62.814 -17.653 1.00 18.64 99 ILE A CA 1
ATOM 763 C C . ILE A 1 99 ? 48.798 61.336 -18.047 1.00 19.74 99 ILE A C 1
ATOM 764 O O . ILE A 1 99 ? 48.792 61.005 -19.234 1.00 20.20 99 ILE A O 1
ATOM 769 N N . MET A 1 100 ? 48.866 60.447 -17.056 1.00 17.34 100 MET A N 1
ATOM 770 C CA . MET A 1 100 ? 48.947 59.014 -17.341 1.00 18.81 100 MET A CA 1
ATOM 771 C C . MET A 1 100 ? 47.653 58.483 -17.955 1.00 19.13 100 MET A C 1
ATOM 772 O O . MET A 1 100 ? 47.686 57.706 -18.914 1.00 19.42 100 MET A O 1
ATOM 777 N N . ILE A 1 101 ? 46.519 58.903 -17.402 1.00 19.33 101 ILE A N 1
ATOM 778 C CA . ILE A 1 101 ? 45.215 58.482 -17.908 1.00 19.81 101 ILE A CA 1
ATOM 779 C C . ILE A 1 101 ? 45.064 58.897 -19.373 1.00 21.53 101 ILE A C 1
ATOM 780 O O . ILE A 1 101 ? 44.610 58.113 -20.205 1.00 21.36 101 ILE A O 1
ATOM 785 N N . GLU A 1 102 ? 45.452 60.129 -19.686 1.00 22.01 102 GLU A N 1
ATOM 786 C CA . GLU A 1 102 ? 45.347 60.630 -21.055 1.00 23.64 102 GLU A CA 1
ATOM 787 C C . GLU A 1 102 ? 46.361 60.001 -21.999 1.00 23.00 102 GLU A C 1
ATOM 788 O O . GLU A 1 102 ? 46.053 59.738 -23.162 1.00 23.80 102 GLU A O 1
ATOM 794 N N . LEU A 1 103 ? 47.566 59.751 -21.498 1.00 23.01 103 LEU A N 1
ATOM 795 C CA . LEU A 1 103 ? 48.608 59.128 -22.307 1.00 23.03 103 LEU A CA 1
ATOM 796 C C . LEU A 1 103 ? 48.132 57.737 -22.741 1.00 23.41 103 LEU A C 1
ATOM 797 O O . LEU A 1 103 ? 48.324 57.336 -23.892 1.00 21.68 103 LEU A O 1
ATOM 802 N N . ASP A 1 104 ? 47.509 57.004 -21.820 1.00 21.48 104 ASP A N 1
ATOM 803 C CA . ASP A 1 104 ? 46.991 55.673 -22.133 1.00 22.42 104 ASP A CA 1
ATOM 804 C C . ASP A 1 104 ? 45.925 55.812 -23.223 1.00 22.69 104 ASP A C 1
ATOM 805 O O . ASP A 1 104 ? 45.974 55.120 -24.240 1.00 23.08 104 ASP A O 1
ATOM 810 N N . GLY A 1 105 ? 44.964 56.705 -23.005 1.00 22.72 105 GLY A N 1
ATOM 811 C CA . GLY A 1 105 ? 43.935 56.940 -24.006 1.00 24.02 105 GLY A CA 1
ATOM 812 C C . GLY A 1 105 ? 42.671 56.104 -23.945 1.00 24.64 105 GLY A C 1
ATOM 813 O O . GLY A 1 105 ? 41.675 56.455 -24.577 1.00 25.15 105 GLY A O 1
ATOM 814 N N . THR A 1 106 ? 42.695 55.002 -23.203 1.00 24.00 106 THR A N 1
ATOM 815 C CA . THR A 1 106 ? 41.516 54.149 -23.093 1.00 24.30 106 THR A CA 1
ATOM 816 C C . THR A 1 106 ? 40.893 54.326 -21.713 1.00 24.89 106 THR A C 1
ATOM 817 O O . THR A 1 106 ? 41.591 54.623 -20.743 1.00 25.63 106 THR A O 1
ATOM 821 N N . PRO A 1 107 ? 39.568 54.147 -21.606 1.00 25.32 107 PRO A N 1
ATOM 822 C CA . PRO A 1 107 ? 38.855 54.295 -20.333 1.00 25.23 107 PRO A CA 1
ATOM 823 C C . PRO A 1 107 ? 39.333 53.367 -19.213 1.00 24.72 107 PRO A C 1
ATOM 824 O O . PRO A 1 107 ? 39.403 53.771 -18.049 1.00 25.02 107 PRO A O 1
ATOM 828 N N . ASN A 1 108 ? 39.672 52.132 -19.567 1.00 22.58 108 ASN A N 1
ATOM 829 C CA . ASN A 1 108 ? 40.105 51.157 -18.574 1.00 21.10 108 ASN A CA 1
ATOM 830 C C . ASN A 1 108 ? 41.616 50.931 -18.487 1.00 19.45 108 ASN A C 1
ATOM 831 O O . ASN A 1 108 ? 42.060 49.897 -17.993 1.00 20.14 108 ASN A O 1
ATOM 836 N N . LYS A 1 109 ? 42.399 51.893 -18.964 1.00 18.41 109 LYS A N 1
ATOM 837 C CA . LYS A 1 109 ? 43.860 51.802 -18.899 1.00 19.12 109 LYS A CA 1
ATOM 838 C C . LYS A 1 109 ? 44.424 50.508 -19.493 1.00 20.67 109 LYS A C 1
ATOM 839 O O . LYS A 1 109 ? 45.471 50.024 -19.059 1.00 20.24 109 LYS A O 1
ATOM 845 N N . SER A 1 110 ? 43.744 49.958 -20.495 1.00 21.82 110 SER A N 1
ATOM 846 C CA . SER A 1 110 ? 44.185 48.706 -21.105 1.00 23.73 110 SER A CA 1
ATOM 847 C C . SER A 1 110 ? 45.426 48.791 -21.992 1.00 22.12 110 SER A C 1
ATOM 848 O O . SER A 1 110 ? 46.067 47.771 -22.246 1.00 22.80 110 SER A O 1
ATOM 851 N N . ARG A 1 111 ? 45.774 49.990 -22.454 1.00 21.65 111 ARG A N 1
ATOM 852 C CA . ARG A 1 111 ? 46.937 50.147 -23.328 1.00 21.27 111 ARG A CA 1
ATOM 853 C C . ARG A 1 111 ? 48.275 50.099 -22.592 1.00 21.61 111 ARG A C 1
ATOM 854 O O . ARG A 1 111 ? 49.142 49.291 -22.927 1.00 19.84 111 ARG A O 1
ATOM 862 N N . LEU A 1 112 ? 48.451 50.960 -21.593 1.00 20.82 112 LEU A N 1
ATOM 863 C CA . LEU A 1 112 ? 49.704 50.978 -20.843 1.00 20.08 112 LEU A CA 1
ATOM 864 C C . LEU A 1 112 ? 49.643 50.026 -19.653 1.00 19.59 112 LEU A C 1
ATOM 865 O O . LEU A 1 112 ? 50.674 49.548 -19.175 1.00 20.25 112 LEU A O 1
ATOM 870 N N . GLY A 1 113 ? 48.431 49.752 -19.182 1.00 19.51 113 GLY A N 1
ATOM 871 C CA . GLY A 1 113 ? 48.260 48.846 -18.060 1.00 19.27 113 GLY A CA 1
ATOM 872 C C . GLY A 1 113 ? 47.937 49.546 -16.752 1.00 18.80 113 GLY A C 1
ATOM 873 O O . GLY A 1 113 ? 48.638 50.472 -16.339 1.00 17.46 113 GLY A O 1
ATOM 874 N N . ALA A 1 114 ? 46.869 49.102 -16.099 1.00 18.06 114 ALA A N 1
ATOM 875 C CA . ALA A 1 114 ? 46.466 49.683 -14.829 1.00 18.70 114 ALA A CA 1
ATOM 876 C C . ALA A 1 114 ? 47.556 49.434 -13.790 1.00 18.02 114 ALA A C 1
ATOM 877 O O . ALA A 1 114 ? 47.706 50.211 -12.850 1.00 18.07 114 ALA A O 1
ATOM 879 N N . ASN A 1 115 ? 48.308 48.347 -13.959 1.00 16.87 115 ASN A N 1
ATOM 880 C CA . ASN A 1 115 ? 49.377 48.029 -13.023 1.00 17.34 115 ASN A CA 1
ATOM 881 C C . ASN A 1 115 ? 50.543 48.996 -13.179 1.00 17.87 115 ASN A C 1
ATOM 882 O O . ASN A 1 115 ? 51.133 49.429 -12.190 1.00 17.41 115 ASN A O 1
ATOM 887 N N . ALA A 1 116 ? 50.868 49.357 -14.416 1.00 16.08 116 ALA A N 1
ATOM 888 C CA . ALA A 1 116 ? 51.955 50.301 -14.640 1.00 16.69 116 ALA A CA 1
ATOM 889 C C . ALA A 1 116 ? 51.551 51.678 -14.107 1.00 17.23 116 ALA A C 1
ATOM 890 O O . ALA A 1 116 ? 52.313 52.334 -13.393 1.00 17.29 116 ALA A O 1
ATOM 892 N N . ILE A 1 117 ? 50.340 52.109 -14.444 1.00 16.21 117 ILE A N 1
ATOM 893 C CA . ILE A 1 117 ? 49.858 53.417 -14.027 1.00 15.65 117 ILE A CA 1
ATOM 894 C C . ILE A 1 117 ? 49.708 53.551 -12.509 1.00 16.71 117 ILE A C 1
ATOM 895 O O . ILE A 1 117 ? 50.172 54.529 -11.929 1.00 15.25 117 ILE A O 1
ATOM 900 N N . LEU A 1 118 ? 49.081 52.572 -11.863 1.00 14.86 118 LEU A N 1
ATOM 901 C CA . LEU A 1 118 ? 48.903 52.643 -10.410 1.00 16.02 118 LEU A CA 1
ATOM 902 C C . LEU A 1 118 ? 50.232 52.637 -9.661 1.00 15.37 118 LEU A C 1
ATOM 903 O O . LEU A 1 118 ? 50.396 53.369 -8.688 1.00 17.20 118 LEU A O 1
ATOM 908 N N . ALA A 1 119 ? 51.176 51.810 -10.101 1.00 16.23 119 ALA A N 1
ATOM 909 C CA . ALA A 1 119 ? 52.476 51.750 -9.436 1.00 15.39 119 ALA A CA 1
ATOM 910 C C . ALA A 1 119 ? 53.127 53.131 -9.410 1.00 16.27 119 ALA A C 1
ATOM 911 O O . ALA A 1 119 ? 53.672 53.547 -8.391 1.00 15.58 119 ALA A O 1
ATOM 913 N N . VAL A 1 120 ? 53.069 53.842 -10.532 1.00 15.09 120 VAL A N 1
ATOM 914 C CA . VAL A 1 120 ? 53.641 55.183 -10.598 1.00 15.53 120 VAL A CA 1
ATOM 915 C C . VAL A 1 120 ? 52.850 56.141 -9.708 1.00 15.46 120 VAL A C 1
ATOM 916 O O . VAL A 1 120 ? 53.427 56.954 -8.983 1.00 15.23 120 VAL A O 1
ATOM 920 N N . SER A 1 121 ? 51.527 56.040 -9.771 1.00 14.47 121 SER A N 1
ATOM 921 C CA . SER A 1 121 ? 50.655 56.904 -8.988 1.00 14.63 121 SER A CA 1
ATOM 922 C C . SER A 1 121 ? 50.955 56.805 -7.490 1.00 14.63 121 SER A C 1
ATOM 923 O O . SER A 1 121 ? 51.055 57.821 -6.802 1.00 13.88 121 SER A O 1
ATOM 926 N N . LEU A 1 122 ? 51.103 55.582 -6.989 1.00 14.27 122 LEU A N 1
ATOM 927 C CA . LEU A 1 122 ? 51.384 55.382 -5.569 1.00 13.54 122 LEU A CA 1
ATOM 928 C C . LEU A 1 122 ? 52.797 55.836 -5.194 1.00 14.55 122 LEU A C 1
ATOM 929 O O . LEU A 1 122 ? 52.993 56.476 -4.162 1.00 15.53 122 LEU A O 1
ATOM 934 N N . ALA A 1 123 ? 53.776 55.509 -6.032 1.00 14.42 123 ALA A N 1
ATOM 935 C CA . ALA A 1 123 ? 55.164 55.885 -5.760 1.00 15.68 123 ALA A CA 1
ATOM 936 C C . ALA A 1 123 ? 55.348 57.400 -5.732 1.00 14.98 123 ALA A C 1
ATOM 937 O O . ALA A 1 123 ? 56.110 57.924 -4.922 1.00 15.13 123 ALA A O 1
ATOM 939 N N . VAL A 1 124 ? 54.654 58.105 -6.621 1.00 14.58 124 VAL A N 1
ATOM 940 C CA . VAL A 1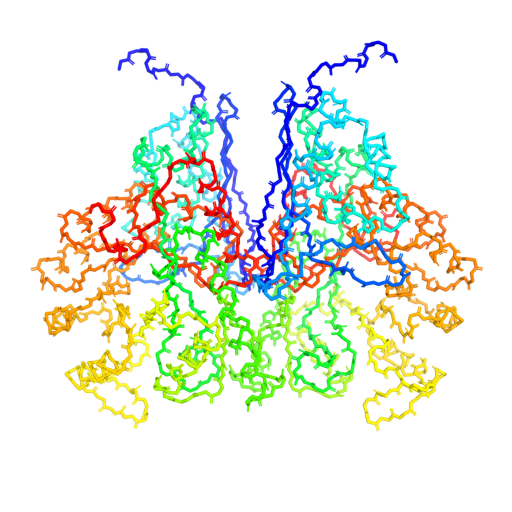 124 ? 54.746 59.562 -6.675 1.00 15.65 124 VAL A CA 1
ATOM 941 C C . VAL A 1 124 ? 54.235 60.173 -5.368 1.00 15.33 124 VAL A C 1
ATOM 942 O O . VAL A 1 124 ? 54.873 61.048 -4.793 1.00 14.56 124 VAL A O 1
ATOM 946 N N . ALA A 1 125 ? 53.080 59.706 -4.905 1.00 14.99 125 ALA A N 1
ATOM 947 C CA . ALA A 1 125 ? 52.503 60.208 -3.663 1.00 14.55 125 ALA A CA 1
ATOM 948 C C . ALA A 1 125 ? 53.471 60.000 -2.493 1.00 15.35 125 ALA A C 1
ATOM 949 O O . ALA A 1 125 ? 53.695 60.907 -1.693 1.00 14.55 125 ALA A O 1
ATOM 951 N N . LYS A 1 126 ? 54.044 58.804 -2.401 1.00 14.87 126 LYS A N 1
ATOM 952 C CA . LYS A 1 126 ? 54.978 58.501 -1.322 1.00 14.68 126 LYS A CA 1
ATOM 953 C C . LYS A 1 126 ? 56.215 59.395 -1.384 1.00 15.04 126 LYS A C 1
ATOM 954 O O . LYS A 1 126 ? 56.709 59.849 -0.357 1.00 14.21 126 LYS A O 1
ATOM 960 N N . ALA A 1 127 ? 56.707 59.656 -2.593 1.00 13.18 127 ALA A N 1
ATOM 961 C CA . ALA A 1 127 ? 57.884 60.499 -2.759 1.00 14.19 127 ALA A CA 1
ATOM 962 C C . ALA A 1 127 ? 57.593 61.951 -2.395 1.00 14.33 127 ALA A C 1
ATOM 963 O O . ALA A 1 127 ? 58.460 62.644 -1.854 1.00 15.39 127 ALA A O 1
ATOM 965 N N . ALA A 1 128 ? 56.382 62.415 -2.698 1.00 13.59 128 ALA A N 1
ATOM 966 C CA . ALA A 1 128 ? 55.996 63.786 -2.384 1.00 13.53 128 ALA A CA 1
ATOM 967 C C . ALA A 1 128 ? 55.896 63.944 -0.868 1.00 15.17 128 ALA A C 1
ATOM 968 O O . ALA A 1 128 ? 56.377 64.926 -0.309 1.00 15.21 128 ALA A O 1
ATOM 970 N N . ALA A 1 129 ? 55.268 62.969 -0.212 1.00 13.85 129 ALA A N 1
ATOM 971 C CA . ALA A 1 129 ? 55.115 62.993 1.242 1.00 14.26 129 ALA A CA 1
ATOM 972 C C . ALA A 1 129 ? 56.492 62.995 1.901 1.00 14.31 129 ALA A C 1
ATOM 973 O O . ALA A 1 129 ? 56.743 63.747 2.851 1.00 13.96 129 ALA A O 1
ATOM 975 N N . ALA A 1 130 ? 57.379 62.147 1.386 1.00 13.97 130 ALA A N 1
ATOM 976 C CA . ALA A 1 130 ? 58.736 62.036 1.910 1.00 15.64 130 ALA A CA 1
ATOM 977 C C . ALA A 1 130 ? 59.497 63.350 1.751 1.00 15.42 130 ALA A C 1
ATOM 978 O O . ALA A 1 130 ? 60.279 63.727 2.618 1.00 15.88 130 ALA A O 1
ATOM 980 N N . THR A 1 131 ? 59.261 64.051 0.647 1.00 15.12 131 THR A N 1
ATOM 981 C CA . THR A 1 131 ? 59.933 65.326 0.412 1.00 14.92 131 THR A CA 1
ATOM 982 C C . THR A 1 131 ? 59.401 66.396 1.366 1.00 15.38 131 THR A C 1
ATOM 983 O O . THR A 1 131 ? 60.157 67.234 1.856 1.00 15.99 131 THR A O 1
ATOM 987 N N . ALA A 1 132 ? 58.098 66.358 1.627 1.00 14.95 132 ALA A N 1
ATOM 988 C CA . ALA A 1 132 ? 57.455 67.323 2.516 1.00 16.69 132 ALA A CA 1
ATOM 989 C C . ALA A 1 132 ? 57.719 66.979 3.977 1.00 17.27 132 ALA A C 1
ATOM 990 O O . ALA A 1 132 ? 57.543 67.812 4.867 1.00 16.65 132 ALA A O 1
ATOM 992 N N . LYS A 1 133 ? 58.144 65.744 4.210 1.00 16.75 133 LYS A N 1
ATOM 993 C CA . LYS A 1 133 ? 58.415 65.253 5.556 1.00 19.01 133 LYS A CA 1
ATOM 994 C C . LYS A 1 133 ? 57.121 65.224 6.366 1.00 18.15 133 LYS A C 1
ATOM 995 O O . LYS A 1 133 ? 57.079 65.635 7.526 1.00 18.31 133 LYS A O 1
ATOM 1001 N N . ILE A 1 134 ? 56.063 64.741 5.727 1.00 16.69 134 ILE A N 1
ATOM 1002 C CA . ILE A 1 134 ? 54.747 64.609 6.347 1.00 17.89 134 ILE A CA 1
ATOM 1003 C C . ILE A 1 134 ? 54.413 63.119 6.298 1.00 16.95 134 ILE A C 1
ATOM 1004 O O . ILE A 1 134 ? 54.578 62.487 5.257 1.00 16.45 134 ILE A O 1
ATOM 1009 N N . PRO A 1 135 ? 53.961 62.531 7.425 1.00 16.35 135 PRO A N 1
ATOM 1010 C CA . PRO A 1 135 ? 53.628 61.101 7.406 1.00 15.20 135 PRO A CA 1
ATOM 1011 C C . PRO A 1 135 ? 52.711 60.805 6.224 1.00 14.75 135 PRO A C 1
ATOM 1012 O O . PRO A 1 135 ? 51.814 61.588 5.925 1.00 16.64 135 PRO A O 1
ATOM 1016 N N . LEU A 1 136 ? 52.934 59.675 5.559 1.00 14.92 136 LEU A N 1
ATOM 1017 C CA . LEU A 1 136 ? 52.142 59.315 4.389 1.00 13.93 136 LEU A CA 1
ATOM 1018 C C . LEU A 1 136 ? 50.629 59.495 4.539 1.00 14.94 136 LEU A C 1
ATOM 1019 O O . LEU A 1 136 ? 49.990 60.090 3.672 1.00 14.81 136 LEU A O 1
ATOM 1024 N N . TYR A 1 137 ? 50.048 58.994 5.626 1.00 15.39 137 TYR A N 1
ATOM 1025 C CA . TYR A 1 137 ? 48.601 59.123 5.805 1.00 16.04 137 TYR A CA 1
ATOM 1026 C C . TYR A 1 137 ? 48.144 60.577 5.958 1.00 16.77 137 TYR A C 1
ATOM 1027 O O . TYR A 1 137 ? 47.026 60.918 5.576 1.00 18.02 137 TYR A O 1
ATOM 1036 N N . LYS A 1 138 ? 49.010 61.431 6.502 1.00 16.96 138 LYS A N 1
ATOM 1037 C CA . LYS A 1 138 ? 48.692 62.854 6.673 1.00 17.11 138 LYS A CA 1
ATOM 1038 C C . LYS A 1 138 ? 48.760 63.547 5.315 1.00 16.61 138 LYS A C 1
ATOM 1039 O O . LYS A 1 138 ? 47.998 64.470 5.031 1.00 15.35 138 LYS A O 1
ATOM 1045 N N . TYR A 1 139 ? 49.703 63.112 4.488 1.00 15.84 139 TYR A N 1
ATOM 1046 C CA . TYR A 1 139 ? 49.841 63.714 3.179 1.00 15.04 139 TYR A CA 1
ATOM 1047 C C . TYR A 1 139 ? 48.669 63.315 2.298 1.00 14.96 139 TYR A C 1
ATOM 1048 O O . TYR A 1 139 ? 48.112 64.117 1.561 1.00 14.81 139 TYR A O 1
ATOM 1057 N N . LEU A 1 140 ? 48.262 62.054 2.393 1.00 13.77 140 LEU A N 1
ATOM 1058 C CA . LEU A 1 140 ? 47.145 61.560 1.606 1.00 14.01 140 LEU A CA 1
ATOM 1059 C C . LEU A 1 140 ? 45.788 62.111 2.033 1.00 15.62 140 LEU A C 1
ATOM 1060 O O . LEU A 1 140 ? 44.979 62.484 1.188 1.00 15.67 140 LEU A O 1
ATOM 1065 N N . GLY A 1 141 ? 45.541 62.174 3.338 1.00 14.24 141 GLY A N 1
ATOM 1066 C CA . GLY A 1 141 ? 44.242 62.638 3.797 1.00 16.08 141 GLY A CA 1
ATOM 1067 C C . GLY A 1 141 ? 44.158 63.962 4.529 1.00 15.69 141 GLY A C 1
ATOM 1068 O O . GLY A 1 141 ? 43.084 64.338 4.989 1.00 17.87 141 GLY A O 1
ATOM 1069 N N . GLY A 1 142 ? 45.269 64.682 4.632 1.00 14.93 142 GLY A N 1
ATOM 1070 C CA . GLY A 1 142 ? 45.234 65.952 5.334 1.00 16.00 142 GLY A CA 1
ATOM 1071 C C . GLY A 1 142 ? 45.557 65.754 6.804 1.00 15.05 142 GLY A C 1
ATOM 1072 O O . GLY A 1 142 ? 45.721 64.623 7.266 1.00 15.05 142 GLY A O 1
ATOM 1073 N N . PHE A 1 143 ? 45.630 66.850 7.549 1.00 15.39 143 PHE A N 1
ATOM 1074 C CA . PHE A 1 143 ? 45.971 66.787 8.965 1.00 15.70 143 PHE A CA 1
ATOM 1075 C C . PHE A 1 143 ? 45.024 65.926 9.794 1.00 16.13 143 PHE A C 1
ATOM 1076 O O . PHE A 1 143 ? 45.443 65.296 10.768 1.00 16.76 143 PHE A O 1
ATOM 1084 N N . ASN A 1 144 ? 43.752 65.903 9.410 1.00 15.15 144 ASN A N 1
ATOM 1085 C CA . ASN A 1 144 ? 42.749 65.159 10.158 1.00 15.41 144 ASN A CA 1
ATOM 1086 C C . ASN A 1 144 ? 42.618 63.680 9.783 1.00 15.99 144 ASN A C 1
ATOM 1087 O O . ASN A 1 144 ? 41.513 63.180 9.566 1.00 17.41 144 ASN A O 1
ATOM 1092 N N . SER A 1 145 ? 43.753 62.989 9.710 1.00 15.48 145 SER A N 1
ATOM 1093 C CA . SER A 1 145 ? 43.780 61.557 9.410 1.00 16.72 145 SER A CA 1
ATOM 1094 C C . SER A 1 145 ? 44.227 60.922 10.721 1.00 16.79 145 SER A C 1
ATOM 1095 O O . SER A 1 145 ? 45.379 61.079 11.121 1.00 16.42 145 SER A O 1
ATOM 1098 N N . TYR A 1 146 ? 43.332 60.196 11.386 1.00 15.45 146 TYR A N 1
ATOM 1099 C CA . TYR A 1 146 ? 43.681 59.627 12.687 1.00 15.47 146 TYR A CA 1
ATOM 1100 C C . TYR A 1 146 ? 42.860 58.423 13.120 1.00 15.95 146 TYR A C 1
ATOM 1101 O O . TYR A 1 146 ? 43.059 57.910 14.222 1.00 16.08 146 TYR A O 1
ATOM 1110 N N . VAL A 1 147 ? 41.930 57.983 12.281 1.00 14.59 147 VAL A N 1
ATOM 1111 C CA . VAL A 1 147 ? 41.093 56.846 12.647 1.00 14.67 147 VAL A CA 1
ATOM 1112 C C . VAL A 1 147 ? 41.695 55.523 12.200 1.00 14.80 147 VAL A C 1
ATOM 1113 O O . VAL A 1 147 ? 41.952 55.313 11.012 1.00 14.16 147 VAL A O 1
ATOM 1117 N N . MET A 1 148 ? 41.926 54.636 13.160 1.00 13.60 148 MET A N 1
ATOM 1118 C CA . MET A 1 148 ? 42.475 53.322 12.860 1.00 14.22 148 MET A CA 1
ATOM 1119 C C . MET A 1 148 ? 41.284 52.440 12.494 1.00 15.08 148 MET A C 1
ATOM 1120 O O . MET A 1 148 ? 40.266 52.433 13.190 1.00 16.03 148 MET A O 1
ATOM 1125 N N . PRO A 1 149 ? 41.391 51.684 11.390 1.00 15.38 149 PRO A N 1
ATOM 1126 C CA . PRO A 1 149 ? 40.299 50.814 10.947 1.00 14.42 149 PRO A CA 1
ATOM 1127 C C . PRO A 1 149 ? 40.113 49.506 11.699 1.00 15.17 149 PRO A C 1
ATOM 1128 O O . PRO A 1 149 ? 41.059 48.955 12.268 1.00 15.77 149 PRO A O 1
ATOM 1132 N N . VAL A 1 150 ? 38.876 49.020 11.694 1.00 13.95 150 VAL A N 1
ATOM 1133 C CA . VAL A 1 150 ? 38.565 47.734 12.297 1.00 14.95 150 VAL A CA 1
ATOM 1134 C C . VAL A 1 150 ? 38.898 46.737 11.190 1.00 14.99 150 VAL A C 1
ATOM 1135 O O . VAL A 1 150 ? 38.406 46.854 10.065 1.00 16.35 150 VAL A O 1
ATOM 1139 N N . PRO A 1 151 ? 39.758 45.758 11.481 1.00 15.50 151 PRO A N 1
ATOM 1140 C CA . PRO A 1 151 ? 40.106 44.783 10.446 1.00 16.27 151 PRO A CA 1
ATOM 1141 C C . PRO A 1 151 ? 39.102 43.640 10.305 1.00 17.52 151 PRO A C 1
ATOM 1142 O O . PRO A 1 151 ? 38.645 43.088 11.303 1.00 17.58 151 PRO A O 1
ATOM 1146 N N . MET A 1 152 ? 38.749 43.311 9.064 1.00 15.99 152 MET A N 1
ATOM 1147 C CA . MET A 1 152 ? 37.846 42.192 8.780 1.00 17.94 152 MET A CA 1
ATOM 1148 C C . MET A 1 152 ? 38.817 41.089 8.375 1.00 17.10 152 MET A C 1
ATOM 1149 O O . MET A 1 152 ? 39.408 41.158 7.294 1.00 17.11 152 MET A O 1
ATOM 1154 N N . MET A 1 153 ? 38.983 40.081 9.227 1.00 16.85 153 MET A N 1
ATOM 1155 C CA . MET A 1 153 ? 39.929 38.996 8.961 1.00 18.14 153 MET A CA 1
ATOM 1156 C C . MET A 1 153 ? 39.305 37.691 8.467 1.00 19.28 153 MET A C 1
ATOM 1157 O O . MET A 1 153 ? 38.575 37.024 9.197 1.00 18.52 153 MET A O 1
ATOM 1162 N N . ASN A 1 154 ? 39.627 37.330 7.227 1.00 18.60 154 ASN A N 1
ATOM 1163 C CA . ASN A 1 154 ? 39.123 36.114 6.591 1.00 19.70 154 ASN A CA 1
ATOM 1164 C C . ASN A 1 154 ? 39.851 34.883 7.134 1.00 20.57 154 ASN A C 1
ATOM 1165 O O . ASN A 1 154 ? 40.867 34.460 6.581 1.00 20.69 154 ASN A O 1
ATOM 1170 N N . VAL A 1 155 ? 39.321 34.307 8.213 1.00 19.03 155 VAL A N 1
ATOM 1171 C CA . VAL A 1 155 ? 39.939 33.145 8.852 1.00 19.72 155 VAL A CA 1
ATOM 1172 C C . VAL A 1 155 ? 39.398 31.777 8.425 1.00 19.80 155 VAL A C 1
ATOM 1173 O O . VAL A 1 155 ? 40.056 30.758 8.635 1.00 20.86 155 VAL A O 1
ATOM 1177 N N . ILE A 1 156 ? 38.199 31.747 7.853 1.00 19.58 156 ILE A N 1
ATOM 1178 C CA . ILE A 1 156 ? 37.621 30.498 7.358 1.00 21.00 156 ILE A CA 1
ATOM 1179 C C . ILE A 1 156 ? 37.253 30.719 5.895 1.00 20.78 156 ILE A C 1
ATOM 1180 O O . ILE A 1 156 ? 36.408 31.555 5.575 1.00 21.17 156 ILE A O 1
ATOM 1185 N N . ASN A 1 157 ? 37.903 29.959 5.020 1.00 21.89 157 ASN A N 1
ATOM 1186 C CA . ASN A 1 157 ? 37.718 30.059 3.575 1.00 22.55 157 ASN A CA 1
ATOM 1187 C C . ASN A 1 157 ? 36.665 29.117 3.018 1.00 22.82 157 ASN A C 1
ATOM 1188 O O . ASN A 1 157 ? 36.523 27.988 3.477 1.00 22.22 157 ASN A O 1
ATOM 1193 N N . GLY A 1 158 ? 35.952 29.595 2.003 1.00 22.94 158 GLY A N 1
ATOM 1194 C CA . GLY A 1 158 ? 34.929 28.803 1.347 1.00 23.36 158 GLY A CA 1
ATOM 1195 C C . GLY A 1 158 ? 35.021 29.043 -0.150 1.00 25.00 158 GLY A C 1
ATOM 1196 O O . GLY A 1 158 ? 35.930 29.728 -0.612 1.00 24.10 158 GLY A O 1
ATOM 1197 N N . GLY A 1 159 ? 34.082 28.497 -0.913 1.00 26.58 159 GLY A N 1
ATOM 1198 C CA . GLY A 1 159 ? 34.124 28.679 -2.352 1.00 29.38 159 GLY A CA 1
ATOM 1199 C C . GLY A 1 159 ? 34.779 27.488 -3.023 1.00 31.93 159 GLY A C 1
ATOM 1200 O O . GLY A 1 159 ? 35.343 26.623 -2.351 1.00 32.43 159 GLY A O 1
ATOM 1201 N N . LYS A 1 160 ? 34.718 27.448 -4.350 1.00 34.58 160 LYS A N 1
ATOM 1202 C CA . LYS A 1 160 ? 35.281 26.339 -5.117 1.00 36.90 160 LYS A CA 1
ATOM 1203 C C . LYS A 1 160 ? 36.789 26.100 -5.052 1.00 37.84 160 LYS A C 1
ATOM 1204 O O . LYS A 1 160 ? 37.247 25.002 -5.376 1.00 38.72 160 LYS A O 1
ATOM 1210 N N . HIS A 1 161 ? 37.568 27.098 -4.645 1.00 37.31 161 HIS A N 1
ATOM 1211 C CA . HIS A 1 161 ? 39.015 26.908 -4.578 1.00 36.81 161 HIS A CA 1
ATOM 1212 C C . HIS A 1 161 ? 39.534 26.799 -3.154 1.00 35.77 161 HIS A C 1
ATOM 1213 O O . HIS A 1 161 ? 40.748 26.734 -2.928 1.00 35.83 161 HIS A O 1
ATOM 1220 N N . ALA A 1 162 ? 38.619 26.791 -2.191 1.00 33.22 162 ALA A N 1
ATOM 1221 C CA . ALA A 1 162 ? 39.003 26.687 -0.792 1.00 33.48 162 ALA A CA 1
ATOM 1222 C C . ALA A 1 162 ? 39.463 25.268 -0.468 1.00 33.54 162 ALA A C 1
ATOM 1223 O O . ALA A 1 162 ? 40.419 25.076 0.279 1.00 34.06 162 ALA A O 1
ATOM 1225 N N . GLY A 1 163 ? 38.771 24.280 -1.026 1.00 34.54 163 GLY A N 1
ATOM 1226 C CA . GLY A 1 163 ? 39.108 22.888 -0.771 1.00 35.94 163 GLY A CA 1
ATOM 1227 C C . GLY A 1 163 ? 37.927 22.138 -0.179 1.00 36.52 163 GLY A C 1
ATOM 1228 O O . GLY A 1 163 ? 37.718 20.953 -0.462 1.00 38.57 163 GLY A O 1
ATOM 1229 N N . ASN A 1 164 ? 37.147 22.839 0.637 1.00 34.27 164 ASN A N 1
ATOM 1230 C CA . ASN A 1 164 ? 35.982 22.254 1.288 1.00 31.55 164 ASN A CA 1
ATOM 1231 C C . ASN A 1 164 ? 34.706 22.426 0.472 1.00 30.90 164 ASN A C 1
ATOM 1232 O O . ASN A 1 164 ? 34.751 22.781 -0.708 1.00 31.51 164 ASN A O 1
ATOM 1237 N N . ASP A 1 165 ? 33.567 22.175 1.113 1.00 30.17 165 ASP A N 1
ATOM 1238 C CA . ASP A 1 165 ? 32.270 22.284 0.455 1.00 30.48 165 ASP A CA 1
ATOM 1239 C C . ASP A 1 165 ? 31.465 23.519 0.851 1.00 28.83 165 ASP A C 1
ATOM 1240 O O . ASP A 1 165 ? 30.243 23.531 0.711 1.00 28.29 165 ASP A O 1
ATOM 1245 N N . LEU A 1 166 ? 32.140 24.552 1.349 1.00 26.97 166 LEU A N 1
ATOM 1246 C CA . LEU A 1 166 ? 31.448 25.781 1.731 1.00 24.85 166 LEU A CA 1
ATOM 1247 C C . LEU A 1 166 ? 31.155 26.601 0.482 1.00 24.63 166 LEU A C 1
ATOM 1248 O O . LEU A 1 166 ? 32.015 26.745 -0.390 1.00 24.30 166 LEU A O 1
ATOM 1253 N N . ASP A 1 167 ? 29.938 27.131 0.402 1.00 23.60 167 ASP A N 1
ATOM 1254 C CA . ASP A 1 167 ? 29.517 27.931 -0.739 1.00 25.06 167 ASP A CA 1
ATOM 1255 C C . ASP A 1 167 ? 29.971 29.383 -0.628 1.00 24.40 167 ASP A C 1
ATOM 1256 O O . ASP A 1 167 ? 30.447 29.961 -1.606 1.00 23.75 167 ASP A O 1
ATOM 1261 N N . LEU A 1 168 ? 29.814 29.970 0.555 1.00 23.00 168 LEU A N 1
ATOM 1262 C CA . LEU A 1 168 ? 30.230 31.353 0.772 1.00 22.75 168 LEU A CA 1
ATOM 1263 C C . LEU A 1 168 ? 31.750 31.404 0.754 1.00 21.16 168 LEU A C 1
ATOM 1264 O O . LEU A 1 168 ? 32.417 30.484 1.225 1.00 20.56 168 LEU A O 1
ATOM 1269 N N . GLN A 1 169 ? 32.296 32.489 0.220 1.00 19.69 169 GLN A N 1
ATOM 1270 C CA . GLN A 1 169 ? 33.739 32.624 0.075 1.00 18.45 169 GLN A CA 1
ATOM 1271 C C . GLN A 1 169 ? 34.565 32.991 1.302 1.00 19.40 169 GLN A C 1
ATOM 1272 O O . GLN A 1 169 ? 35.624 32.395 1.535 1.00 17.68 169 GLN A O 1
ATOM 1278 N N . GLU A 1 170 ? 34.105 33.963 2.085 1.00 18.98 170 GLU A N 1
ATOM 1279 C CA . GLU A 1 170 ? 34.869 34.384 3.253 1.00 19.50 170 GLU A CA 1
ATOM 1280 C C . GLU A 1 170 ? 34.070 34.542 4.536 1.00 18.32 170 GLU A C 1
ATOM 1281 O O . GLU A 1 170 ? 33.020 35.181 4.555 1.00 17.34 170 GLU A O 1
ATOM 1287 N N . PHE A 1 171 ? 34.591 33.951 5.606 1.00 17.93 171 PHE A N 1
ATOM 1288 C CA . PHE A 1 171 ? 33.984 34.039 6.930 1.00 18.29 171 PHE A CA 1
ATOM 1289 C C . PHE A 1 171 ? 35.029 34.798 7.741 1.00 18.67 171 PHE A C 1
ATOM 1290 O O . PHE A 1 171 ? 36.106 34.276 8.038 1.00 18.32 171 PHE A O 1
ATOM 1298 N N . MET A 1 172 ? 34.704 36.045 8.074 1.00 17.53 172 MET A N 1
ATOM 1299 C CA . MET A 1 172 ? 35.621 36.925 8.780 1.00 18.23 172 MET A CA 1
ATOM 1300 C C . MET A 1 172 ? 35.206 37.330 10.184 1.00 18.59 172 MET A C 1
ATOM 1301 O O . MET A 1 172 ? 34.025 37.311 10.534 1.00 18.47 172 MET A O 1
ATOM 1306 N N . ILE A 1 173 ? 36.202 37.698 10.982 1.00 18.13 173 ILE A N 1
ATOM 1307 C CA . ILE A 1 173 ? 35.964 38.169 12.338 1.00 18.01 173 ILE A CA 1
ATOM 1308 C C . ILE A 1 173 ? 36.343 39.654 12.347 1.00 18.80 173 ILE A C 1
ATOM 1309 O O . ILE A 1 173 ? 37.257 40.069 11.634 1.00 20.05 173 ILE A O 1
ATOM 1314 N N . MET A 1 174 ? 35.616 40.449 13.123 1.00 18.59 174 MET A N 1
ATOM 1315 C CA . MET A 1 174 ? 35.864 41.891 13.228 1.00 19.35 174 MET A CA 1
ATOM 1316 C C . MET A 1 174 ? 35.915 42.274 14.700 1.00 19.37 174 MET A C 1
ATOM 1317 O O . MET A 1 174 ? 34.886 42.260 15.376 1.00 19.65 174 MET A O 1
ATOM 1322 N N . PRO A 1 175 ? 37.106 42.620 15.219 1.00 19.11 175 PRO A N 1
ATOM 1323 C CA . PRO A 1 175 ? 37.228 43.000 16.631 1.00 19.36 175 PRO A CA 1
ATOM 1324 C C . PRO A 1 175 ? 36.756 44.427 16.908 1.00 17.98 175 PRO A C 1
ATOM 1325 O O . PRO A 1 175 ? 37.544 45.292 17.294 1.00 17.45 175 PRO A O 1
ATOM 1329 N N . VAL A 1 176 ? 35.463 44.661 16.711 1.00 17.16 176 VAL A N 1
ATOM 1330 C CA . VAL A 1 176 ? 34.884 45.978 16.923 1.00 17.75 176 VAL A CA 1
ATOM 1331 C C . VAL A 1 176 ? 34.975 46.425 18.378 1.00 18.08 176 VAL A C 1
ATOM 1332 O O . VAL A 1 176 ? 34.933 47.620 18.662 1.00 17.19 176 VAL A O 1
ATOM 1336 N N . GLY A 1 177 ? 35.106 45.464 19.291 1.00 17.67 177 GLY A N 1
ATOM 1337 C CA . GLY A 1 177 ? 35.189 45.784 20.708 1.00 18.67 177 GLY A CA 1
ATOM 1338 C C . GLY A 1 177 ? 36.581 46.118 21.224 1.00 19.74 177 GLY A C 1
ATOM 1339 O O . GLY A 1 177 ? 36.744 46.472 22.396 1.00 17.98 177 GLY A O 1
ATOM 1340 N N . ALA A 1 178 ? 37.593 45.993 20.371 1.00 18.24 178 ALA A N 1
ATOM 1341 C CA . ALA A 1 178 ? 38.953 46.324 20.783 1.00 18.45 178 ALA A CA 1
ATOM 1342 C C . ALA A 1 178 ? 39.011 47.836 21.008 1.00 19.25 178 ALA A C 1
ATOM 1343 O O . ALA A 1 178 ? 38.165 48.573 20.503 1.00 19.93 178 ALA A O 1
ATOM 1345 N N . THR A 1 179 ? 40.004 48.294 21.765 1.00 18.35 179 THR A N 1
ATOM 1346 C CA . THR A 1 179 ? 40.140 49.720 22.051 1.00 19.61 179 THR A CA 1
ATOM 1347 C C . THR A 1 179 ? 41.284 50.370 21.274 1.00 18.90 179 THR A C 1
ATOM 1348 O O . THR A 1 179 ? 41.547 51.567 21.421 1.00 18.14 179 THR A O 1
ATOM 1352 N N . SER A 1 180 ? 41.965 49.574 20.454 1.00 18.28 180 SER A N 1
ATOM 1353 C CA . SER A 1 180 ? 43.069 50.066 19.634 1.00 18.09 180 SER A CA 1
ATOM 1354 C C . SER A 1 180 ? 43.327 49.086 18.493 1.00 17.56 180 SER A C 1
ATOM 1355 O O . SER A 1 180 ? 42.860 47.944 18.524 1.00 18.51 180 SER A O 1
ATOM 1358 N N . ILE A 1 181 ? 44.068 49.524 17.482 1.00 17.41 181 ILE A N 1
ATOM 1359 C CA . ILE A 1 181 ? 44.365 48.644 16.362 1.00 16.60 181 ILE A CA 1
ATOM 1360 C C . ILE A 1 181 ? 45.329 47.576 16.869 1.00 17.39 181 ILE A C 1
ATOM 1361 O O . ILE A 1 181 ? 45.298 46.434 16.413 1.00 16.41 181 ILE A O 1
ATOM 1366 N N . SER A 1 182 ? 46.173 47.950 17.829 1.00 18.95 182 SER A N 1
ATOM 1367 C CA . SER A 1 182 ? 47.123 47.004 18.414 1.00 20.88 182 SER A CA 1
ATOM 1368 C C . SER A 1 182 ? 46.349 45.858 19.058 1.00 20.73 182 SER A C 1
ATOM 1369 O O . SER A 1 182 ? 46.671 44.686 18.854 1.00 18.98 182 SER A O 1
ATOM 1372 N N . GLU A 1 183 ? 45.334 46.205 19.843 1.00 19.46 183 GLU A N 1
ATOM 1373 C CA . GLU A 1 183 ? 44.517 45.199 20.511 1.00 20.77 183 GLU A CA 1
ATOM 1374 C C . GLU A 1 183 ? 43.709 44.393 19.494 1.00 18.75 183 GLU A C 1
ATOM 1375 O O . GLU A 1 183 ? 43.549 43.184 19.640 1.00 19.69 183 GLU A O 1
ATOM 1381 N N . ALA A 1 184 ? 43.203 45.064 18.465 1.00 16.66 184 ALA A N 1
ATOM 1382 C CA . ALA A 1 184 ? 42.425 44.392 17.433 1.00 16.21 184 ALA A CA 1
ATOM 1383 C C . ALA A 1 184 ? 43.262 43.310 16.756 1.00 16.76 184 ALA A C 1
ATOM 1384 O O . ALA A 1 184 ? 42.783 42.202 16.512 1.00 15.24 184 ALA A O 1
ATOM 1386 N N . VAL A 1 185 ? 44.516 43.632 16.455 1.00 14.33 185 VAL A N 1
ATOM 1387 C CA . VAL A 1 185 ? 45.396 42.664 15.812 1.00 15.25 185 VAL A CA 1
ATOM 1388 C C . VAL A 1 185 ? 45.638 41.488 16.750 1.00 14.29 185 VAL A C 1
ATOM 1389 O O . VAL A 1 185 ? 45.630 40.336 16.322 1.00 12.30 185 VAL A O 1
ATOM 1393 N N . ARG A 1 186 ? 45.837 41.772 18.034 1.00 14.60 186 ARG A N 1
ATOM 1394 C CA . ARG A 1 186 ? 46.068 40.697 18.992 1.00 16.41 186 ARG A CA 1
ATOM 1395 C C . ARG A 1 186 ? 44.842 39.796 19.127 1.00 16.86 186 ARG A C 1
ATOM 1396 O O . ARG A 1 186 ? 44.962 38.572 19.124 1.00 16.89 186 ARG A O 1
ATOM 1404 N N . MET A 1 187 ? 43.661 40.396 19.247 1.00 17.58 187 MET A N 1
ATOM 1405 C CA . MET A 1 187 ? 42.443 39.600 19.367 1.00 18.87 187 MET A CA 1
ATOM 1406 C C . MET A 1 187 ? 42.287 38.697 18.156 1.00 19.02 187 MET A C 1
ATOM 1407 O O . MET A 1 187 ? 41.946 37.523 18.286 1.00 18.93 187 MET A O 1
ATOM 1412 N N . GLY A 1 188 ? 42.535 39.256 16.975 1.00 17.09 188 GLY A N 1
ATOM 1413 C CA . GLY A 1 188 ? 42.417 38.479 15.754 1.00 16.10 188 GLY A CA 1
ATOM 1414 C C . GLY A 1 188 ? 43.388 37.312 15.740 1.00 16.43 188 GLY A C 1
ATOM 1415 O O . GLY A 1 188 ? 43.020 36.194 15.381 1.00 14.81 188 GLY A O 1
ATOM 1416 N N . SER A 1 189 ? 44.631 37.568 16.135 1.00 15.96 189 SER A N 1
ATOM 1417 C CA . SER A 1 189 ? 45.651 36.524 16.164 1.00 17.77 189 SER A CA 1
ATOM 1418 C C . SER A 1 189 ? 45.320 35.431 17.176 1.00 17.96 189 SER A C 1
ATOM 1419 O O . SER A 1 189 ? 45.515 34.242 16.907 1.00 17.97 189 SER A O 1
ATOM 1422 N N . GLU A 1 190 ? 44.834 35.833 18.345 1.00 18.09 190 GLU A N 1
ATOM 1423 C CA . GLU A 1 190 ? 44.484 34.868 19.381 1.00 18.32 190 GLU A CA 1
ATOM 1424 C C . GLU A 1 190 ? 43.310 33.992 18.938 1.00 17.67 190 GLU A C 1
ATOM 1425 O O . GLU A 1 190 ? 43.314 32.784 19.166 1.00 17.64 190 GLU A O 1
ATOM 1431 N N . VAL A 1 191 ? 42.314 34.595 18.293 1.00 17.99 191 VAL A N 1
ATOM 1432 C CA . VAL A 1 191 ? 41.157 33.836 17.811 1.00 16.88 191 VAL A CA 1
ATOM 1433 C C . VAL A 1 191 ? 41.619 32.886 16.705 1.00 17.78 191 VAL A C 1
ATOM 1434 O O . VAL A 1 191 ? 41.203 31.728 16.644 1.00 18.06 191 VAL A O 1
ATOM 1438 N N . TYR A 1 192 ? 42.484 33.392 15.833 1.00 17.86 192 TYR A N 1
ATOM 1439 C CA . TYR A 1 192 ? 43.027 32.613 14.726 1.00 18.25 192 TYR A CA 1
ATOM 1440 C C . TYR A 1 192 ? 43.733 31.365 15.260 1.00 19.39 192 TYR A C 1
ATOM 1441 O O . TYR A 1 192 ? 43.555 30.264 14.734 1.00 18.51 192 TYR A O 1
ATOM 1450 N N . HIS A 1 193 ? 44.536 31.537 16.308 1.00 19.58 193 HIS A N 1
ATOM 1451 C CA . HIS A 1 193 ? 45.256 30.409 16.899 1.00 20.06 193 HIS A CA 1
ATOM 1452 C C . HIS A 1 193 ? 44.354 29.429 17.655 1.00 20.26 193 HIS A C 1
ATOM 1453 O O . HIS A 1 193 ? 44.618 28.228 17.667 1.00 18.94 193 HIS A O 1
ATOM 1460 N N . VAL A 1 194 ? 43.294 29.930 18.285 1.00 20.14 194 VAL A N 1
ATOM 1461 C CA . VAL A 1 194 ? 42.353 29.046 18.981 1.00 19.85 194 VAL A CA 1
ATOM 1462 C C . VAL A 1 194 ?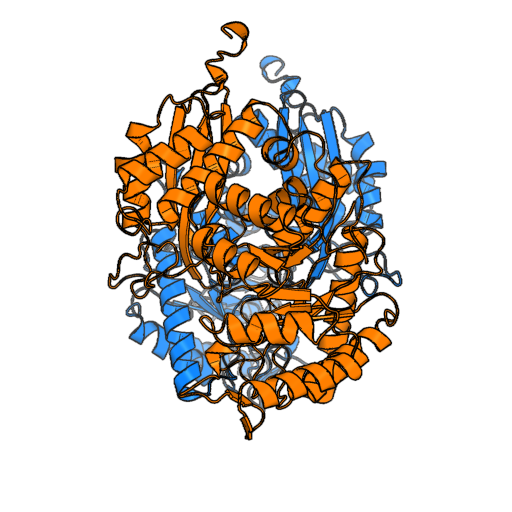 41.660 28.224 17.891 1.00 20.76 194 VAL A C 1
ATOM 1463 O O . VAL A 1 194 ? 41.507 27.005 18.007 1.00 20.68 194 VAL A O 1
ATOM 1467 N N . LEU A 1 195 ? 41.271 28.907 16.818 1.00 20.63 195 LEU A N 1
ATOM 1468 C CA . LEU A 1 195 ? 40.612 28.270 15.682 1.00 20.17 195 LEU A CA 1
ATOM 1469 C C . LEU A 1 195 ? 41.491 27.174 15.084 1.00 20.09 195 LEU A C 1
ATOM 1470 O O . LEU A 1 195 ? 41.016 26.077 14.772 1.00 19.31 195 LEU A O 1
ATOM 1475 N N . LYS A 1 196 ? 42.775 27.474 14.931 1.00 18.55 196 LYS A N 1
ATOM 1476 C CA . LYS A 1 196 ? 43.709 26.507 14.375 1.00 20.74 196 LYS A CA 1
ATOM 1477 C C . LYS A 1 196 ? 43.730 25.231 15.213 1.00 20.30 196 LYS A C 1
ATOM 1478 O O . LYS A 1 196 ? 43.698 24.127 14.670 1.00 21.21 196 LYS A O 1
ATOM 1484 N N . ASN A 1 197 ? 43.775 25.382 16.534 1.00 19.38 197 ASN A N 1
ATOM 1485 C CA . ASN A 1 197 ? 43.812 24.222 17.415 1.00 21.39 197 ASN A CA 1
ATOM 1486 C C . ASN A 1 197 ? 42.490 23.463 17.456 1.00 21.33 197 ASN A C 1
ATOM 1487 O O . ASN A 1 197 ? 42.484 22.234 17.550 1.00 21.52 197 ASN A O 1
ATOM 1492 N N . VAL A 1 198 ? 41.375 24.184 17.382 1.00 20.57 198 VAL A N 1
ATOM 1493 C CA . VAL A 1 198 ? 40.069 23.531 17.376 1.00 22.03 198 VAL A CA 1
ATOM 1494 C C . VAL A 1 198 ? 39.987 22.652 16.128 1.00 23.49 198 VAL A C 1
ATOM 1495 O O . VAL A 1 198 ? 39.545 21.503 16.190 1.00 24.14 198 VAL A O 1
ATOM 1499 N N . ILE A 1 199 ? 40.420 23.202 14.997 1.00 22.74 199 ILE A N 1
ATOM 1500 C CA . ILE A 1 199 ? 40.407 22.473 13.732 1.00 23.70 199 ILE A CA 1
ATOM 1501 C C . ILE A 1 199 ? 41.339 21.263 13.796 1.00 25.21 199 ILE A C 1
ATOM 1502 O O . ILE A 1 199 ? 40.986 20.168 13.356 1.00 25.11 199 ILE A O 1
ATOM 1507 N N . LEU A 1 200 ? 42.525 21.470 14.357 1.00 26.54 200 LEU A N 1
ATOM 1508 C CA . LEU A 1 200 ? 43.519 20.410 14.474 1.00 30.45 200 LEU A CA 1
ATOM 1509 C C . LEU A 1 200 ? 42.986 19.259 15.330 1.00 31.92 200 LEU A C 1
ATOM 1510 O O . LEU A 1 200 ? 43.076 18.092 14.947 1.00 31.19 200 LEU A O 1
ATOM 1515 N N . GLU A 1 201 ? 42.424 19.587 16.487 1.00 32.89 201 GLU A N 1
ATOM 1516 C CA . GLU A 1 201 ? 41.895 18.559 17.374 1.00 35.92 201 GLU A CA 1
ATOM 1517 C C . GLU A 1 201 ? 40.675 17.849 16.805 1.00 35.36 201 GLU A C 1
ATOM 1518 O O . GLU A 1 201 ? 40.489 16.651 17.015 1.00 35.27 201 GLU A O 1
ATOM 1524 N N . LYS A 1 202 ? 39.852 18.584 16.070 1.00 34.57 202 LYS A N 1
ATOM 1525 C CA . LYS A 1 202 ? 38.639 18.014 15.507 1.00 34.32 202 LYS A CA 1
ATOM 1526 C C . LYS A 1 202 ? 38.773 17.397 14.114 1.00 34.04 202 LYS A C 1
ATOM 1527 O O . LYS A 1 202 ? 38.103 16.409 13.808 1.00 32.97 202 LYS A O 1
ATOM 1533 N N . TYR A 1 203 ? 39.639 17.953 13.272 1.00 32.19 203 TYR A N 1
ATOM 1534 C CA . TYR A 1 203 ? 39.775 17.437 11.915 1.00 31.91 203 TYR A CA 1
ATOM 1535 C C . TYR A 1 203 ? 41.124 16.842 11.522 1.00 32.21 203 TYR A C 1
ATOM 1536 O O . TYR A 1 203 ? 41.293 16.385 10.392 1.00 31.90 203 TYR A O 1
ATOM 1545 N N . GLY A 1 204 ? 42.086 16.846 12.437 1.00 33.13 204 GLY A N 1
ATOM 1546 C CA . GLY A 1 204 ? 43.382 16.268 12.117 1.00 34.82 204 GLY A CA 1
ATOM 1547 C C . GLY A 1 204 ? 44.499 17.239 11.773 1.00 35.65 204 GLY A C 1
ATOM 1548 O O . GLY A 1 204 ? 44.261 18.409 11.473 1.00 35.38 204 GLY A O 1
ATOM 1549 N N . LYS A 1 205 ? 45.728 16.733 11.802 1.00 35.17 205 LYS A N 1
ATOM 1550 C CA . LYS A 1 205 ? 46.907 17.540 11.519 1.00 36.92 205 LYS A CA 1
ATOM 1551 C C . LYS A 1 205 ? 47.087 17.885 10.043 1.00 36.17 205 LYS A C 1
ATOM 1552 O O . LYS A 1 205 ? 48.008 18.619 9.686 1.00 36.51 205 LYS A O 1
ATOM 1558 N N . ASN A 1 206 ? 46.211 17.358 9.193 1.00 35.67 206 ASN A N 1
ATOM 1559 C CA . ASN A 1 206 ? 46.276 17.631 7.762 1.00 35.38 206 ASN A CA 1
ATOM 1560 C C . ASN A 1 206 ? 45.251 18.699 7.359 1.00 33.51 206 ASN A C 1
ATOM 1561 O O . ASN A 1 206 ? 45.099 19.000 6.171 1.00 33.22 206 ASN A O 1
ATOM 1566 N N . ALA A 1 207 ? 44.546 19.276 8.329 1.00 30.13 207 ALA A N 1
ATOM 1567 C CA . ALA A 1 207 ? 43.530 20.273 8.005 1.00 29.05 207 ALA A CA 1
ATOM 1568 C C . ALA A 1 207 ? 43.897 21.719 8.354 1.00 27.17 207 ALA A C 1
ATOM 1569 O O . ALA A 1 207 ? 43.035 22.594 8.297 1.00 27.07 207 ALA A O 1
ATOM 1571 N N . VAL A 1 208 ? 45.160 21.991 8.686 1.00 26.12 208 VAL A N 1
ATOM 1572 C CA . VAL A 1 208 ? 45.531 23.367 9.045 1.00 24.61 208 VAL A CA 1
ATOM 1573 C C . VAL A 1 208 ? 46.446 24.147 8.106 1.00 25.24 208 VAL A C 1
ATOM 1574 O O . VAL A 1 208 ? 47.062 25.130 8.520 1.00 24.61 208 VAL A O 1
ATOM 1578 N N . ASN A 1 209 ? 46.537 23.722 6.848 1.00 23.75 209 ASN A N 1
ATOM 1579 C CA . ASN A 1 209 ? 47.336 24.469 5.880 1.00 22.83 209 ASN A CA 1
ATOM 1580 C C . ASN A 1 209 ? 46.456 25.661 5.479 1.00 21.53 209 ASN A C 1
ATOM 1581 O O . ASN A 1 209 ? 45.233 25.608 5.623 1.00 21.61 209 ASN A O 1
ATOM 1586 N N . VAL A 1 210 ? 47.060 26.730 4.973 1.00 20.36 210 VAL A N 1
ATOM 1587 C CA . VAL A 1 210 ? 46.291 27.930 4.656 1.00 18.09 210 VAL A CA 1
ATOM 1588 C C . VAL A 1 210 ? 46.069 28.285 3.192 1.00 18.81 210 VAL A C 1
ATOM 1589 O O . VAL A 1 210 ? 46.807 27.851 2.309 1.00 18.64 210 VAL A O 1
ATOM 1593 N N . GLY A 1 211 ? 45.035 29.093 2.958 1.00 18.24 211 GLY A N 1
ATOM 1594 C CA . GLY A 1 211 ? 44.705 29.539 1.618 1.00 17.97 211 GLY A CA 1
ATOM 1595 C C . GLY A 1 211 ? 45.513 30.777 1.268 1.00 19.01 211 GLY A C 1
ATOM 1596 O O . GLY A 1 211 ? 46.380 31.198 2.034 1.00 17.36 211 GLY A O 1
ATOM 1597 N N . ASP A 1 212 ? 45.227 31.365 0.112 1.00 19.21 212 ASP A N 1
ATOM 1598 C CA . ASP A 1 212 ? 45.948 32.547 -0.343 1.00 18.95 212 ASP A CA 1
ATOM 1599 C C . ASP A 1 212 ? 45.979 33.707 0.644 1.00 18.84 212 ASP A C 1
ATOM 1600 O O . ASP A 1 212 ? 46.969 34.442 0.702 1.00 18.98 212 ASP A O 1
ATOM 1605 N N . GLU A 1 213 ? 44.907 33.883 1.412 1.00 18.21 213 GLU A N 1
ATOM 1606 C CA . GLU A 1 213 ? 44.856 34.992 2.359 1.00 18.92 213 GLU A CA 1
ATOM 1607 C C . GLU A 1 213 ? 45.174 34.623 3.803 1.00 18.95 213 GLU A C 1
ATOM 1608 O O . GLU A 1 213 ? 44.960 35.423 4.713 1.00 18.30 213 GLU A O 1
ATOM 1614 N N . GLY A 1 214 ? 45.685 33.413 4.011 1.00 17.32 214 GLY A N 1
ATOM 1615 C CA . GLY A 1 214 ? 46.067 32.994 5.350 1.00 18.38 214 GLY A CA 1
ATOM 1616 C C . GLY A 1 214 ? 45.019 32.287 6.184 1.00 19.08 214 GLY A C 1
ATOM 1617 O O . GLY A 1 214 ? 45.317 31.812 7.285 1.00 18.93 214 GLY A O 1
ATOM 1618 N N . GLY A 1 215 ? 43.799 32.209 5.667 1.00 18.70 215 GLY A N 1
ATOM 1619 C CA . GLY A 1 215 ? 42.731 31.553 6.399 1.00 19.12 215 GLY A CA 1
ATOM 1620 C C . GLY A 1 215 ? 42.770 30.043 6.281 1.00 20.86 215 GLY A C 1
ATOM 1621 O O . GLY A 1 215 ? 43.540 29.488 5.496 1.00 20.21 215 GLY A O 1
ATOM 1622 N N . PHE A 1 216 ? 41.937 29.374 7.070 1.00 20.90 216 PHE A N 1
ATOM 1623 C CA . PHE A 1 216 ? 41.873 27.922 7.053 1.00 21.02 216 PHE A CA 1
ATOM 1624 C C . PHE A 1 216 ? 40.718 27.444 6.182 1.00 22.49 216 PHE A C 1
ATOM 1625 O O . PHE A 1 216 ? 39.791 28.199 5.883 1.00 22.55 216 PHE A O 1
ATOM 1633 N N . ALA A 1 217 ? 40.783 26.183 5.774 1.00 22.24 217 ALA A N 1
ATOM 1634 C CA . ALA A 1 217 ? 39.740 25.603 4.947 1.00 23.21 217 ALA A CA 1
ATOM 1635 C C . ALA A 1 217 ? 39.293 24.282 5.557 1.00 24.14 217 ALA A C 1
ATOM 1636 O O . ALA A 1 217 ? 39.529 23.213 4.991 1.00 25.37 217 ALA A O 1
ATOM 1638 N N . PRO A 1 218 ? 38.656 24.336 6.739 1.00 25.54 218 PRO A N 1
ATOM 1639 C CA . PRO A 1 218 ? 38.196 23.098 7.375 1.00 25.41 218 PRO A CA 1
ATOM 1640 C C . PRO A 1 218 ? 37.154 22.402 6.497 1.00 25.22 218 PRO A C 1
ATOM 1641 O O . PRO A 1 218 ? 36.472 23.048 5.702 1.00 23.98 218 PRO A O 1
ATOM 1645 N N . PRO A 1 219 ? 37.027 21.071 6.627 1.00 26.32 219 PRO A N 1
ATOM 1646 C CA . PRO A 1 219 ? 36.073 20.278 5.845 1.00 26.34 219 PRO A CA 1
ATOM 1647 C C . PRO A 1 219 ? 34.609 20.485 6.237 1.00 27.24 219 PRO A C 1
ATOM 1648 O O . PRO A 1 219 ? 33.963 19.571 6.754 1.00 27.40 219 PRO A O 1
ATOM 1652 N N . LEU A 1 220 ? 34.085 21.679 5.978 1.00 26.41 220 LEU A N 1
ATOM 1653 C CA . LEU A 1 220 ? 32.699 21.993 6.313 1.00 26.61 220 LEU A CA 1
ATOM 1654 C C . LEU A 1 220 ? 31.854 22.097 5.048 1.00 27.02 220 LEU A C 1
ATOM 1655 O O . LEU A 1 220 ? 32.393 22.214 3.945 1.00 26.54 220 LEU A O 1
ATOM 1660 N N . LYS A 1 221 ? 30.532 22.058 5.206 1.00 27.30 221 LYS A N 1
ATOM 1661 C CA . LYS A 1 221 ? 29.640 22.154 4.057 1.00 27.74 221 LYS A CA 1
ATOM 1662 C C . LYS A 1 221 ? 28.487 23.143 4.194 1.00 26.42 221 LYS A C 1
ATOM 1663 O O . LYS A 1 221 ? 27.785 23.406 3.219 1.00 25.73 221 LYS A O 1
ATOM 1669 N N . THR A 1 222 ? 28.275 23.688 5.387 1.00 23.67 222 THR A N 1
ATOM 1670 C CA . THR A 1 222 ? 27.197 24.658 5.565 1.00 23.01 222 THR A CA 1
ATOM 1671 C C . THR A 1 222 ? 27.707 25.907 6.259 1.00 23.02 222 THR A C 1
ATOM 1672 O O . THR A 1 222 ? 28.662 25.853 7.036 1.00 21.63 222 THR A O 1
ATOM 1676 N N . SER A 1 223 ? 27.055 27.031 5.982 1.00 22.58 223 SER A N 1
ATOM 1677 C CA . SER A 1 223 ? 27.439 28.296 6.589 1.00 22.11 223 SER A CA 1
ATOM 1678 C C . SER A 1 223 ? 27.313 28.225 8.111 1.00 22.70 223 SER A C 1
ATOM 1679 O O . SER A 1 223 ? 28.136 28.790 8.835 1.00 21.32 223 SER A O 1
ATOM 1682 N N . ARG A 1 224 ? 26.289 27.527 8.598 1.00 23.21 224 ARG A N 1
ATOM 1683 C CA . ARG A 1 224 ? 26.097 27.409 10.041 1.00 23.05 224 ARG A CA 1
ATOM 1684 C C . ARG A 1 224 ? 27.239 26.650 10.704 1.00 22.52 224 ARG A C 1
ATOM 1685 O O . ARG A 1 224 ? 27.603 26.948 11.840 1.00 24.57 224 ARG A O 1
ATOM 1693 N N . GLU A 1 225 ? 27.805 25.672 10.001 1.00 22.67 225 GLU A N 1
ATOM 1694 C CA . GLU A 1 225 ? 28.929 24.914 10.544 1.00 22.04 225 GLU A CA 1
ATOM 1695 C C . GLU A 1 225 ? 30.141 25.838 10.656 1.00 21.40 225 GLU A C 1
ATOM 1696 O O . GLU A 1 225 ? 30.872 25.810 11.646 1.00 19.73 225 GLU A O 1
ATOM 1702 N N . ALA A 1 226 ? 30.346 26.657 9.630 1.00 19.70 226 ALA A N 1
ATOM 1703 C CA . ALA A 1 226 ? 31.464 27.597 9.616 1.00 19.63 226 ALA A CA 1
ATOM 1704 C C . ALA A 1 226 ? 31.287 28.656 10.700 1.00 19.82 226 ALA A C 1
ATOM 1705 O O . ALA A 1 226 ? 32.233 28.988 11.421 1.00 20.39 226 ALA A O 1
ATOM 1707 N N . LEU A 1 227 ? 30.073 29.188 10.815 1.00 19.43 227 LEU A N 1
ATOM 1708 C CA . LEU A 1 227 ? 29.780 30.209 11.815 1.00 19.86 227 LEU A CA 1
ATOM 1709 C C . LEU A 1 227 ? 29.793 29.637 13.231 1.00 21.08 227 LEU A C 1
ATOM 1710 O O . LEU A 1 227 ? 30.116 30.345 14.183 1.00 20.77 227 LEU A O 1
ATOM 1715 N N . ASP A 1 228 ? 29.436 28.362 13.376 1.00 21.30 228 ASP A N 1
ATOM 1716 C CA . ASP A 1 228 ? 29.455 27.735 14.694 1.00 22.17 228 ASP A CA 1
ATOM 1717 C C . ASP A 1 228 ? 30.910 27.574 15.122 1.00 21.74 228 ASP A C 1
ATOM 1718 O O . ASP A 1 228 ? 31.247 27.756 16.294 1.00 19.93 228 ASP A O 1
ATOM 1723 N N . LEU A 1 229 ? 31.768 27.239 14.159 1.00 21.92 229 LEU A N 1
ATOM 1724 C CA . LEU A 1 229 ? 33.192 27.065 14.428 1.00 22.12 229 LEU A CA 1
ATOM 1725 C C . LEU A 1 229 ? 33.806 28.396 14.852 1.00 21.78 229 LEU A C 1
ATOM 1726 O O . LEU A 1 229 ? 34.594 28.449 15.798 1.00 21.94 229 LEU A O 1
ATOM 1731 N N . LEU A 1 230 ? 33.447 29.474 14.158 1.00 21.24 230 LEU A N 1
ATOM 1732 C CA . LEU A 1 230 ? 33.971 30.789 14.520 1.00 21.58 230 LEU A CA 1
ATOM 1733 C C . LEU A 1 230 ? 33.494 31.163 15.915 1.00 21.78 230 LEU A C 1
ATOM 1734 O O . LEU A 1 230 ? 34.267 31.662 16.732 1.00 21.99 230 LEU A O 1
ATOM 1739 N N . THR A 1 231 ? 32.214 30.924 16.182 1.00 21.12 231 THR A N 1
ATOM 1740 C CA . THR A 1 231 ? 31.636 31.244 17.482 1.00 21.69 231 THR A CA 1
ATOM 1741 C C . THR A 1 231 ? 32.369 30.487 18.583 1.00 20.64 231 THR A C 1
ATOM 1742 O O . THR A 1 231 ? 32.693 31.048 19.630 1.00 20.81 231 THR A O 1
ATOM 1746 N N . GLU A 1 232 ? 32.629 29.208 18.332 1.00 21.69 232 GLU A N 1
ATOM 1747 C CA . GLU A 1 232 ? 33.333 28.363 19.288 1.00 21.76 232 GLU A CA 1
ATOM 1748 C C . GLU A 1 232 ? 34.723 28.931 19.546 1.00 20.68 232 GLU A C 1
ATOM 1749 O O . GLU A 1 232 ? 35.164 29.026 20.686 1.00 18.99 232 GLU A O 1
ATOM 1755 N N . SER A 1 233 ? 35.408 29.318 18.477 1.00 20.17 233 SER A N 1
ATOM 1756 C CA . SER A 1 233 ? 36.756 29.859 18.603 1.00 20.44 233 SER A CA 1
ATOM 1757 C C . SER A 1 233 ? 36.781 31.209 19.307 1.00 20.56 233 SER A C 1
ATOM 1758 O O . SER A 1 233 ? 37.627 31.449 20.170 1.00 20.86 233 SER A O 1
ATOM 1761 N N . VAL A 1 234 ? 35.857 32.091 18.939 1.00 18.97 234 VAL A N 1
ATOM 1762 C CA . VAL A 1 234 ? 35.791 33.406 19.557 1.00 19.20 234 VAL A CA 1
ATOM 1763 C C . VAL A 1 234 ? 35.492 33.279 21.049 1.00 18.62 234 VAL A C 1
ATOM 1764 O O . VAL A 1 234 ? 36.129 33.932 21.876 1.00 16.84 234 VAL A O 1
ATOM 1768 N N . LYS A 1 235 ? 34.523 32.438 21.393 1.00 17.73 235 LYS A N 1
ATOM 1769 C CA . LYS A 1 235 ? 34.171 32.239 22.794 1.00 19.45 235 LYS A CA 1
ATOM 1770 C C . LYS A 1 235 ? 35.371 31.723 23.590 1.00 18.81 235 LYS A C 1
ATOM 1771 O O . LYS A 1 235 ? 35.683 32.243 24.661 1.00 20.54 235 LYS A O 1
ATOM 1777 N N . LYS A 1 236 ? 36.046 30.709 23.056 1.00 19.83 236 LYS A N 1
ATOM 1778 C CA . LYS A 1 236 ? 37.200 30.125 23.732 1.00 21.28 236 LYS A CA 1
ATOM 1779 C C . LYS A 1 236 ? 38.376 31.096 23.816 1.00 21.68 236 LYS A C 1
ATOM 1780 O O . LYS A 1 236 ? 39.175 31.031 24.753 1.00 21.15 236 LYS A O 1
ATOM 1786 N N . ALA A 1 237 ? 38.482 31.999 22.845 1.00 20.87 237 ALA A N 1
ATOM 1787 C CA . ALA A 1 237 ? 39.559 32.983 22.860 1.00 20.14 237 ALA A CA 1
ATOM 1788 C C . ALA A 1 237 ? 39.277 34.027 23.935 1.00 20.21 237 ALA A C 1
ATOM 1789 O O . ALA A 1 237 ? 40.184 34.729 24.384 1.00 19.41 237 ALA A O 1
ATOM 1791 N N . GLY A 1 238 ? 38.009 34.125 24.336 1.00 20.62 238 GLY A N 1
ATOM 1792 C CA . GLY A 1 238 ? 37.611 35.073 25.363 1.00 19.97 238 GLY A CA 1
ATOM 1793 C C . GLY A 1 238 ? 37.121 36.418 24.850 1.00 20.76 238 GLY A C 1
ATOM 1794 O O . GLY A 1 238 ? 37.004 37.372 25.623 1.00 20.83 238 GLY A O 1
ATOM 1795 N N . TYR A 1 239 ? 36.810 36.502 23.560 1.00 19.99 239 TYR A N 1
ATOM 1796 C CA . TYR A 1 239 ? 36.369 37.766 22.976 1.00 19.90 239 TYR A CA 1
ATOM 1797 C C . TYR A 1 239 ? 34.950 37.769 22.422 1.00 20.72 239 TYR A C 1
ATOM 1798 O O . TYR A 1 239 ? 34.643 38.489 21.471 1.00 20.64 239 TYR A O 1
ATOM 1807 N N . GLU A 1 240 ? 34.079 36.976 23.033 1.00 20.67 240 GLU A N 1
ATOM 1808 C CA . GLU A 1 240 ? 32.692 36.894 22.598 1.00 20.84 240 GLU A CA 1
ATOM 1809 C C . GLU A 1 240 ? 32.017 38.260 22.498 1.00 21.35 240 GLU A C 1
ATOM 1810 O O . GLU A 1 240 ? 31.232 38.506 21.577 1.00 20.91 240 GLU A O 1
ATOM 1816 N N . ASP A 1 241 ? 32.313 39.147 23.442 1.00 20.87 241 ASP A N 1
ATOM 1817 C CA . ASP A 1 241 ? 31.688 40.467 23.444 1.00 22.83 241 ASP A CA 1
ATOM 1818 C C . ASP A 1 241 ? 32.397 41.556 22.653 1.00 23.03 241 ASP A C 1
ATOM 1819 O O . ASP A 1 241 ? 31.887 42.674 22.560 1.00 23.05 241 ASP A O 1
ATOM 1824 N N . GLU A 1 242 ? 33.558 41.247 22.084 1.00 20.62 242 GLU A N 1
ATOM 1825 C CA . GLU A 1 242 ? 34.288 42.248 21.310 1.00 20.17 242 GLU A CA 1
ATOM 1826 C C . GLU A 1 242 ? 34.439 41.891 19.837 1.00 19.40 242 GLU A C 1
ATOM 1827 O O . GLU A 1 242 ? 34.866 42.723 19.037 1.00 18.75 242 GLU A O 1
ATOM 1833 N N . VAL A 1 243 ? 34.083 40.664 19.475 1.00 20.20 243 VAL A N 1
ATOM 1834 C CA . VAL A 1 243 ? 34.211 40.229 18.090 1.00 20.84 243 VAL A CA 1
ATOM 1835 C C . VAL A 1 243 ? 32.876 39.919 17.419 1.00 22.22 243 VAL A C 1
ATOM 1836 O O . VAL A 1 243 ? 32.045 39.191 17.970 1.00 23.14 243 VAL A O 1
ATOM 1840 N N . VAL A 1 244 ? 32.675 40.487 16.232 1.00 20.38 244 VAL A N 1
ATOM 1841 C CA . VAL A 1 244 ? 31.467 40.251 15.451 1.00 19.84 244 VAL A CA 1
ATOM 1842 C C . VAL A 1 244 ? 31.915 39.633 14.127 1.00 20.16 244 VAL A C 1
ATOM 1843 O O . VAL A 1 244 ? 33.114 39.542 13.863 1.00 19.83 244 VAL A O 1
ATOM 1847 N N . PHE A 1 245 ? 30.965 39.213 13.299 1.00 19.08 245 PHE A N 1
ATOM 1848 C CA . PHE A 1 245 ? 31.304 38.570 12.033 1.00 20.08 245 PHE A CA 1
ATOM 1849 C C . PHE A 1 245 ? 30.950 39.371 10.786 1.00 19.96 245 PHE A C 1
ATOM 1850 O O . PHE A 1 245 ? 30.034 40.191 10.790 1.00 20.26 245 PHE A O 1
ATOM 1858 N N . ALA A 1 246 ? 31.692 39.107 9.715 1.00 18.67 246 ALA A N 1
ATOM 1859 C CA . ALA A 1 246 ? 31.461 39.737 8.425 1.00 20.08 246 ALA A CA 1
ATOM 1860 C C . ALA A 1 246 ? 31.583 38.613 7.403 1.00 19.48 246 ALA A C 1
ATOM 1861 O O . ALA A 1 246 ? 32.415 37.712 7.550 1.00 19.63 246 ALA A O 1
ATOM 1863 N N . LEU A 1 247 ? 30.746 38.645 6.376 1.00 19.74 247 LEU A N 1
ATOM 1864 C CA . LEU A 1 247 ? 30.795 37.607 5.359 1.00 18.68 247 LEU A CA 1
ATOM 1865 C C . LEU A 1 247 ? 31.023 38.189 3.976 1.00 18.61 247 LEU A C 1
ATOM 1866 O O . LEU A 1 247 ? 30.636 39.323 3.703 1.00 19.04 247 LEU A O 1
ATOM 1871 N N . ASP A 1 248 ? 31.676 37.408 3.120 1.00 18.76 248 ASP A N 1
ATOM 1872 C CA . ASP A 1 248 ? 31.870 37.789 1.725 1.00 19.31 248 ASP A CA 1
ATOM 1873 C C . ASP A 1 248 ? 31.273 36.597 0.999 1.00 19.27 248 ASP A C 1
ATOM 1874 O O . ASP A 1 248 ? 31.919 35.562 0.839 1.00 19.25 248 ASP A O 1
ATOM 1879 N N . ALA A 1 249 ? 30.020 36.737 0.593 1.00 19.38 249 ALA A N 1
ATOM 1880 C CA . ALA A 1 249 ? 29.331 35.655 -0.080 1.00 19.85 249 ALA A CA 1
ATOM 1881 C C . ALA A 1 249 ? 29.871 35.392 -1.477 1.00 21.41 249 ALA A C 1
ATOM 1882 O O . ALA A 1 249 ? 29.967 34.236 -1.891 1.00 21.38 249 ALA A O 1
ATOM 1884 N N . ALA A 1 250 ? 30.245 36.456 -2.187 1.00 20.78 250 ALA A N 1
ATOM 1885 C CA . ALA A 1 250 ? 30.741 36.326 -3.559 1.00 21.28 250 ALA A CA 1
ATOM 1886 C C . ALA A 1 250 ? 29.731 35.434 -4.272 1.00 21.38 250 ALA A C 1
ATOM 1887 O O . ALA A 1 250 ? 30.096 34.470 -4.949 1.00 21.69 250 ALA A O 1
ATOM 1889 N N . ALA A 1 251 ? 28.457 35.782 -4.100 1.00 20.17 251 ALA A N 1
ATOM 1890 C CA . ALA A 1 251 ? 27.334 35.032 -4.655 1.00 20.72 251 ALA A CA 1
ATOM 1891 C C . ALA A 1 251 ? 27.385 34.743 -6.150 1.00 21.85 251 ALA A C 1
ATOM 1892 O O . ALA A 1 251 ? 26.787 33.772 -6.606 1.00 22.67 251 ALA A O 1
ATOM 1894 N N . SER A 1 252 ? 28.081 35.574 -6.917 1.00 22.81 252 SER A N 1
ATOM 1895 C CA . SER A 1 252 ? 28.179 35.334 -8.353 1.00 23.85 252 SER A CA 1
ATOM 1896 C C . SER A 1 252 ? 28.802 33.961 -8.606 1.00 25.81 252 SER A C 1
ATOM 1897 O O . SER A 1 252 ? 28.505 33.313 -9.610 1.00 25.18 252 SER A O 1
ATOM 1900 N N . GLU A 1 253 ? 29.660 33.523 -7.686 1.00 26.06 253 GLU A N 1
ATOM 1901 C CA . GLU A 1 253 ? 30.351 32.242 -7.819 1.00 29.24 253 GLU A CA 1
ATOM 1902 C C . GLU A 1 253 ? 29.462 31.003 -7.735 1.00 29.96 253 GLU A C 1
ATOM 1903 O O . GLU A 1 253 ? 29.794 29.964 -8.310 1.00 31.09 253 GLU A O 1
ATOM 1909 N N . PHE A 1 254 ? 28.350 31.089 -7.012 1.00 28.59 254 PHE A N 1
ATOM 1910 C CA . PHE A 1 254 ? 27.460 29.937 -6.919 1.00 27.77 254 PHE A CA 1
ATOM 1911 C C . PHE A 1 254 ? 26.102 30.217 -7.545 1.00 27.20 254 PHE A C 1
ATOM 1912 O O . PHE A 1 254 ? 25.115 29.540 -7.255 1.00 28.65 254 PHE A O 1
ATOM 1920 N N . TYR A 1 255 ? 26.069 31.217 -8.421 1.00 26.63 255 TYR A N 1
ATOM 1921 C CA . TYR A 1 255 ? 24.849 31.593 -9.124 1.00 26.03 255 TYR A CA 1
ATOM 1922 C C . TYR A 1 255 ? 24.941 31.083 -10.556 1.00 27.75 255 TYR A C 1
ATOM 1923 O O . TYR A 1 255 ? 25.972 31.237 -11.210 1.00 24.77 255 TYR A O 1
ATOM 1932 N N . LYS A 1 256 ? 23.867 30.476 -11.046 1.00 29.96 256 LYS A N 1
ATOM 1933 C CA . LYS A 1 256 ? 23.875 29.974 -12.410 1.00 33.39 256 LYS A CA 1
ATOM 1934 C C . LYS A 1 256 ? 22.478 29.790 -12.980 1.00 34.04 256 LYS A C 1
ATOM 1935 O O . LYS A 1 256 ? 21.608 29.177 -12.359 1.00 32.95 256 LYS A O 1
ATOM 1941 N N . ASP A 1 257 ? 22.274 30.356 -14.165 1.00 35.46 257 ASP A N 1
ATOM 1942 C CA . ASP A 1 257 ? 21.005 30.263 -14.874 1.00 37.04 257 ASP A CA 1
ATOM 1943 C C . ASP A 1 257 ? 19.775 30.525 -14.003 1.00 36.44 257 ASP A C 1
ATOM 1944 O O . ASP A 1 257 ? 18.867 29.693 -13.924 1.00 36.56 257 ASP A O 1
ATOM 1949 N N . GLY A 1 258 ? 19.757 31.682 -13.347 1.00 34.80 258 GLY A N 1
ATOM 1950 C CA . GLY A 1 258 ? 18.624 32.054 -12.519 1.00 32.91 258 GLY A CA 1
ATOM 1951 C C . GLY A 1 258 ? 18.552 31.531 -11.093 1.00 30.77 258 GLY A C 1
ATOM 1952 O O . GLY A 1 258 ? 17.636 31.896 -10.361 1.00 30.02 258 GLY A O 1
ATOM 1953 N N . TYR A 1 259 ? 19.492 30.687 -10.677 1.00 30.16 259 TYR A N 1
ATOM 1954 C CA . TYR A 1 259 ? 19.441 30.161 -9.315 1.00 29.51 259 TYR A CA 1
ATOM 1955 C C . TYR A 1 259 ? 20.764 30.147 -8.563 1.00 28.25 259 TYR A C 1
ATOM 1956 O O . TYR A 1 259 ? 21.838 30.115 -9.161 1.00 26.06 259 TYR A O 1
ATOM 1965 N N . TYR A 1 260 ? 20.665 30.167 -7.238 1.00 26.36 260 TYR A N 1
ATOM 1966 C CA . TYR A 1 260 ? 21.827 30.122 -6.363 1.00 26.40 260 TYR A CA 1
ATOM 1967 C C . TYR A 1 260 ? 21.903 28.711 -5.786 1.00 26.92 260 TYR A C 1
ATOM 1968 O O . TYR A 1 260 ? 20.942 28.230 -5.179 1.00 27.32 260 TYR A O 1
ATOM 1977 N N . TYR A 1 261 ? 23.036 28.044 -5.992 1.00 26.48 261 TYR A N 1
ATOM 1978 C CA . TYR A 1 261 ? 23.222 26.694 -5.472 1.00 28.32 261 TYR A CA 1
ATOM 1979 C C . TYR A 1 261 ? 23.933 26.726 -4.130 1.00 27.32 261 TYR A C 1
ATOM 1980 O O . TYR A 1 261 ? 25.167 26.757 -4.062 1.00 27.18 261 TYR A O 1
ATOM 1989 N N . VAL A 1 262 ? 23.133 26.712 -3.068 1.00 27.21 262 VAL A N 1
ATOM 1990 C CA . VAL A 1 262 ? 23.639 26.764 -1.702 1.00 27.57 262 VAL A CA 1
ATOM 1991 C C . VAL A 1 262 ? 23.270 25.510 -0.918 1.00 28.37 262 VAL A C 1
ATOM 1992 O O . VAL A 1 262 ? 22.110 25.107 -0.890 1.00 27.58 262 VAL A O 1
ATOM 1996 N N . GLU A 1 263 ? 24.275 24.892 -0.305 1.00 29.16 263 GLU A N 1
ATOM 1997 C CA . GLU A 1 263 ? 24.097 23.693 0.504 1.00 30.24 263 GLU A CA 1
ATOM 1998 C C . GLU A 1 263 ? 23.221 22.640 -0.166 1.00 31.13 263 GLU A C 1
ATOM 1999 O O . GLU A 1 263 ? 22.266 22.134 0.422 1.00 30.12 263 GLU A O 1
ATOM 2005 N N . GLY A 1 264 ? 23.556 22.326 -1.412 1.00 32.15 264 GLY A N 1
ATOM 2006 C CA . GLY A 1 264 ? 22.817 21.318 -2.149 1.00 34.69 264 GLY A CA 1
ATOM 2007 C C . GLY A 1 264 ? 21.390 21.658 -2.527 1.00 35.91 264 GLY A C 1
ATOM 2008 O O . GLY A 1 264 ? 20.602 20.759 -2.831 1.00 37.34 264 GLY A O 1
ATOM 2009 N N . LYS A 1 265 ? 21.046 22.942 -2.516 1.00 35.38 265 LYS A N 1
ATOM 2010 C CA . LYS A 1 265 ? 19.696 23.362 -2.874 1.00 35.84 265 LYS A CA 1
ATOM 2011 C C . LYS A 1 265 ? 19.732 24.482 -3.908 1.00 35.66 265 LYS A C 1
ATOM 2012 O O . LYS A 1 265 ? 20.702 25.236 -3.982 1.00 35.61 265 LYS A O 1
ATOM 2018 N N . LYS A 1 266 ? 18.678 24.569 -4.715 1.00 35.61 266 LYS A N 1
ATOM 2019 C CA . LYS A 1 266 ? 18.562 25.605 -5.738 1.00 35.73 266 LYS A CA 1
ATOM 2020 C C . LYS A 1 266 ? 17.650 26.682 -5.177 1.00 34.97 266 LYS A C 1
ATOM 2021 O O . LYS A 1 266 ? 16.458 26.451 -4.969 1.00 34.57 266 LYS A O 1
ATOM 2027 N N . LEU A 1 267 ? 18.210 27.861 -4.937 1.00 33.05 267 LEU A N 1
ATOM 2028 C CA . LEU A 1 267 ? 17.440 28.950 -4.363 1.00 31.55 267 LEU A CA 1
ATOM 2029 C C . LEU A 1 267 ? 17.238 30.130 -5.297 1.00 30.81 267 LEU A C 1
ATOM 2030 O O . LEU A 1 267 ? 18.106 30.471 -6.097 1.00 29.02 267 LEU A O 1
ATOM 2035 N N . THR A 1 268 ? 16.077 30.756 -5.180 1.00 29.56 268 THR A N 1
ATOM 2036 C CA . THR A 1 268 ? 15.765 31.935 -5.967 1.00 29.40 268 THR A CA 1
ATOM 2037 C C . THR A 1 268 ? 16.364 33.091 -5.170 1.00 28.77 268 THR A C 1
ATOM 2038 O O . THR A 1 268 ? 16.851 32.882 -4.060 1.00 27.22 268 THR A O 1
ATOM 2042 N N . ARG A 1 269 ? 16.338 34.301 -5.717 1.00 27.80 269 ARG A N 1
ATOM 2043 C CA . ARG A 1 269 ? 16.877 35.439 -4.981 1.00 27.66 269 ARG A CA 1
ATOM 2044 C C . ARG A 1 269 ? 16.192 35.594 -3.621 1.00 27.76 269 ARG A C 1
ATOM 2045 O O . ARG A 1 269 ? 16.850 35.789 -2.605 1.00 27.21 269 ARG A O 1
ATOM 2053 N N . GLU A 1 270 ? 14.864 35.526 -3.615 1.00 28.41 270 GLU A N 1
ATOM 2054 C CA . GLU A 1 270 ? 14.081 35.674 -2.390 1.00 29.53 270 GLU A CA 1
ATOM 2055 C C . GLU A 1 270 ? 14.445 34.626 -1.347 1.00 28.49 270 GLU A C 1
ATOM 2056 O O . GLU A 1 270 ? 14.517 34.919 -0.151 1.00 28.32 270 GLU A O 1
ATOM 2062 N N . GLU A 1 271 ? 14.650 33.397 -1.802 1.00 26.59 271 GLU A N 1
ATOM 2063 C CA . GLU A 1 271 ? 15.006 32.306 -0.906 1.00 27.63 271 GLU A CA 1
ATOM 2064 C C . GLU A 1 271 ? 16.401 32.514 -0.318 1.00 27.10 271 GLU A C 1
ATOM 2065 O O . GLU A 1 271 ? 16.639 32.225 0.854 1.00 24.36 271 GLU A O 1
ATOM 2071 N N . LEU A 1 272 ? 17.324 33.024 -1.126 1.00 25.80 272 LEU A N 1
ATOM 2072 C CA . LEU A 1 272 ? 18.677 33.274 -0.631 1.00 24.92 272 LEU A CA 1
ATOM 2073 C C . LEU A 1 272 ? 18.623 34.435 0.363 1.00 25.20 272 LEU A C 1
ATOM 2074 O O . LEU A 1 272 ? 19.356 34.455 1.354 1.00 24.21 272 LEU A O 1
ATOM 2079 N N . LEU A 1 273 ? 17.746 35.397 0.093 1.00 25.02 273 LEU A N 1
ATOM 2080 C CA . LEU A 1 273 ? 17.595 36.548 0.971 1.00 26.74 273 LEU A CA 1
ATOM 2081 C C . LEU A 1 273 ? 17.126 36.095 2.352 1.00 26.97 273 LEU A C 1
ATOM 2082 O O . LEU A 1 273 ? 17.630 36.576 3.367 1.00 25.31 273 LEU A O 1
ATOM 2087 N N . ASP A 1 274 ? 16.167 35.170 2.394 1.00 27.00 274 ASP A N 1
ATOM 2088 C CA . ASP A 1 274 ? 15.678 34.660 3.675 1.00 28.14 274 ASP A CA 1
ATOM 2089 C C . ASP A 1 274 ? 16.780 33.836 4.331 1.00 26.55 274 ASP A C 1
ATOM 2090 O O . ASP A 1 274 ? 16.860 33.751 5.557 1.00 26.67 274 ASP A O 1
ATOM 2095 N N . TYR A 1 275 ? 17.617 33.219 3.501 1.00 26.15 275 TYR A N 1
ATOM 2096 C CA . TYR A 1 275 ? 18.740 32.417 3.978 1.00 24.71 275 TYR A CA 1
ATOM 2097 C C . TYR A 1 275 ? 19.667 33.353 4.752 1.00 25.02 275 TYR A C 1
ATOM 2098 O O . TYR A 1 275 ? 20.101 33.041 5.867 1.00 23.20 275 TYR A O 1
ATOM 2107 N N . TYR A 1 276 ? 19.962 34.506 4.156 1.00 22.96 276 TYR A N 1
ATOM 2108 C CA . TYR A 1 276 ? 20.815 35.492 4.811 1.00 23.14 276 TYR A CA 1
ATOM 2109 C C . TYR A 1 276 ? 20.126 36.040 6.061 1.00 23.64 276 TYR A C 1
ATOM 2110 O O . TYR A 1 276 ? 20.767 36.209 7.098 1.00 22.39 276 TYR A O 1
ATOM 2119 N N . LYS A 1 277 ? 18.826 36.320 5.969 1.00 22.64 277 LYS A N 1
ATOM 2120 C CA . LYS A 1 277 ? 18.096 36.848 7.123 1.00 25.05 277 LYS A CA 1
ATOM 2121 C C . LYS A 1 277 ? 18.222 35.924 8.339 1.00 23.89 277 LYS A C 1
ATOM 2122 O O . LYS A 1 277 ? 18.436 36.385 9.460 1.00 25.03 277 LYS A O 1
ATOM 2128 N N . ALA A 1 278 ? 18.075 34.620 8.122 1.00 23.64 278 ALA A N 1
ATOM 2129 C CA . ALA A 1 278 ? 18.167 33.667 9.227 1.00 25.01 278 ALA A CA 1
ATOM 2130 C C . ALA A 1 278 ? 19.553 33.693 9.869 1.00 24.22 278 ALA A C 1
ATOM 2131 O O . ALA A 1 278 ? 19.677 33.684 11.096 1.00 23.88 278 ALA A O 1
ATOM 2133 N N . LEU A 1 279 ? 20.594 33.735 9.044 1.00 23.36 279 LEU A N 1
ATOM 2134 C CA . LEU A 1 279 ? 21.958 33.765 9.566 1.00 24.80 279 LEU A CA 1
ATOM 2135 C C . LEU A 1 279 ? 22.199 35.009 10.414 1.00 23.74 279 LEU A C 1
ATOM 2136 O O . LEU A 1 279 ? 22.805 34.930 11.482 1.00 24.09 279 LEU A O 1
ATOM 2141 N N . VAL A 1 280 ? 21.723 36.154 9.936 1.00 23.02 280 VAL A N 1
ATOM 2142 C CA . VAL A 1 280 ? 21.888 37.403 10.665 1.00 24.23 280 VAL A CA 1
ATOM 2143 C C . VAL A 1 280 ? 21.104 37.371 11.978 1.00 25.45 280 VAL A C 1
ATOM 2144 O O . VAL A 1 280 ? 21.497 38.003 12.953 1.00 24.74 280 VAL A O 1
ATOM 2148 N N . ASP A 1 281 ? 19.996 36.635 12.005 1.00 26.68 281 ASP A N 1
ATOM 2149 C CA . ASP A 1 281 ? 19.204 36.538 13.226 1.00 28.47 281 ASP A CA 1
ATOM 2150 C C . ASP A 1 281 ? 19.841 35.578 14.230 1.00 27.67 281 ASP A C 1
ATOM 2151 O O . ASP A 1 281 ? 19.600 35.677 15.433 1.00 27.34 281 ASP A O 1
ATOM 2156 N N . GLU A 1 282 ? 20.660 34.657 13.735 1.00 25.81 282 GLU A N 1
ATOM 2157 C CA . GLU A 1 282 ? 21.302 33.667 14.593 1.00 26.04 282 GLU A CA 1
ATOM 2158 C C . GLU A 1 282 ? 22.732 33.999 15.012 1.00 24.53 282 GLU A C 1
ATOM 2159 O O . GLU A 1 282 ? 23.210 33.495 16.028 1.00 23.76 282 GLU A O 1
ATOM 2165 N N . TYR A 1 283 ? 23.408 34.843 14.238 1.00 22.30 283 TYR A N 1
ATOM 2166 C CA . TYR A 1 283 ? 24.792 35.215 14.534 1.00 20.88 283 TYR A CA 1
ATOM 2167 C C . TYR A 1 283 ? 25.006 36.723 14.429 1.00 20.03 283 TYR A C 1
ATOM 2168 O O . TYR A 1 283 ? 24.247 37.421 13.753 1.00 20.27 283 TYR A O 1
ATOM 2177 N N . PRO A 1 284 ? 26.053 37.243 15.095 1.00 20.15 284 PRO A N 1
ATOM 2178 C CA . PRO A 1 284 ? 26.365 38.675 15.068 1.00 19.33 284 PRO A CA 1
ATOM 2179 C C . PRO A 1 284 ? 27.048 39.094 13.766 1.00 20.63 284 PRO A C 1
ATOM 2180 O O . PRO A 1 284 ? 28.173 39.602 13.769 1.00 20.41 284 PRO A O 1
ATOM 2184 N N . ILE A 1 285 ? 26.365 38.859 12.652 1.00 19.26 285 ILE A N 1
ATOM 2185 C CA . ILE A 1 285 ? 26.886 39.230 11.345 1.00 19.25 285 ILE A CA 1
ATOM 2186 C C . ILE A 1 285 ? 26.525 40.696 11.129 1.00 18.51 285 ILE A C 1
ATOM 2187 O O . ILE A 1 285 ? 25.348 41.049 11.050 1.00 19.19 285 ILE A O 1
ATOM 2192 N N . VAL A 1 286 ? 27.542 41.547 11.049 1.00 17.09 286 VAL A N 1
ATOM 2193 C CA . VAL A 1 286 ? 27.324 42.977 10.879 1.00 17.51 286 VAL A CA 1
ATOM 2194 C C . VAL A 1 286 ? 27.559 43.469 9.454 1.00 17.51 286 VAL A C 1
ATOM 2195 O O . VAL A 1 286 ? 27.294 44.633 9.144 1.00 18.46 286 VAL A O 1
ATOM 2199 N N . SER A 1 287 ? 28.044 42.585 8.588 1.00 18.04 287 SER A N 1
ATOM 2200 C CA . SER A 1 287 ? 28.323 42.962 7.206 1.00 17.70 287 SER A CA 1
ATOM 2201 C C . SER A 1 287 ? 28.306 41.764 6.259 1.00 18.10 287 SER A C 1
ATOM 2202 O O . SER A 1 287 ? 28.799 40.684 6.594 1.00 17.70 287 SER A O 1
ATOM 2205 N N . ILE A 1 288 ? 27.726 41.963 5.079 1.00 17.45 288 ILE A N 1
ATOM 2206 C CA . ILE A 1 288 ? 27.674 40.918 4.064 1.00 17.86 288 ILE A CA 1
ATOM 2207 C C . ILE A 1 288 ? 28.094 41.524 2.732 1.00 16.92 288 ILE A C 1
ATOM 2208 O O . ILE A 1 288 ? 27.489 42.483 2.255 1.00 17.55 288 ILE A O 1
ATOM 2213 N N . GLU A 1 289 ? 29.150 40.964 2.152 1.00 17.87 289 GLU A N 1
ATOM 2214 C CA . GLU A 1 289 ? 29.687 41.429 0.880 1.00 18.70 289 GLU A CA 1
ATOM 2215 C C . GLU A 1 289 ? 29.143 40.561 -0.253 1.00 18.78 289 GLU A C 1
ATOM 2216 O O . GLU A 1 289 ? 29.097 39.334 -0.140 1.00 17.33 289 GLU A O 1
ATOM 2222 N N . ASP A 1 290 ? 28.734 41.211 -1.339 1.00 19.22 290 ASP A N 1
ATOM 2223 C CA . ASP A 1 290 ? 28.189 40.532 -2.509 1.00 18.72 290 ASP A CA 1
ATOM 2224 C C . ASP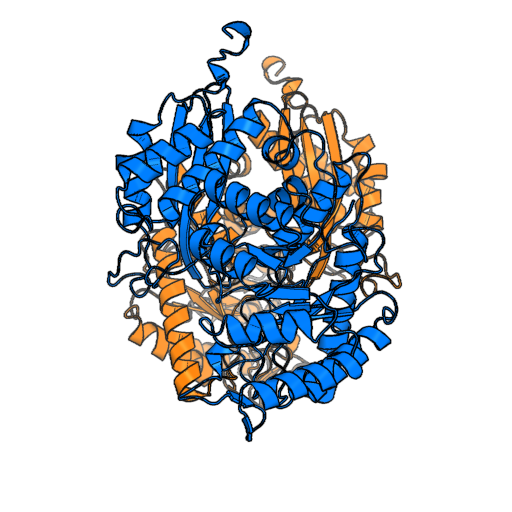 A 1 290 ? 27.186 39.420 -2.218 1.00 17.86 290 ASP A C 1
ATOM 2225 O O . ASP A 1 290 ? 27.414 38.258 -2.557 1.00 18.32 290 ASP A O 1
ATOM 2230 N N . PRO A 1 291 ? 26.051 39.766 -1.595 1.00 17.88 291 PRO A N 1
ATOM 2231 C CA . PRO A 1 291 ? 25.031 38.762 -1.282 1.00 18.87 291 PRO A CA 1
ATOM 2232 C C . PRO A 1 291 ? 24.382 38.162 -2.533 1.00 19.27 291 PRO A C 1
ATOM 2233 O O . PRO A 1 291 ? 23.881 37.036 -2.496 1.00 19.75 291 PRO A O 1
ATOM 2237 N N . PHE A 1 292 ? 24.397 38.910 -3.634 1.00 19.56 292 PHE A N 1
ATOM 2238 C CA . PHE A 1 292 ? 23.803 38.447 -4.890 1.00 19.15 292 PHE A CA 1
ATOM 2239 C C . PHE A 1 292 ? 24.781 38.604 -6.052 1.00 19.63 292 PHE A C 1
ATOM 2240 O O . PHE A 1 292 ? 25.860 39.178 -5.883 1.00 17.66 292 PHE A O 1
ATOM 2248 N N . HIS A 1 293 ? 24.418 38.103 -7.231 1.00 20.18 293 HIS A N 1
ATOM 2249 C CA . HIS A 1 293 ? 25.335 38.200 -8.361 1.00 20.96 293 HIS A CA 1
ATOM 2250 C C . HIS A 1 293 ? 25.639 39.639 -8.770 1.00 20.55 293 HIS A C 1
ATOM 2251 O O . HIS A 1 293 ? 24.852 40.556 -8.527 1.00 19.91 293 HIS A O 1
ATOM 2258 N N . GLU A 1 294 ? 26.808 39.815 -9.379 1.00 22.00 294 GLU A N 1
ATOM 2259 C CA . GLU A 1 294 ? 27.332 41.115 -9.799 1.00 22.09 294 GLU A CA 1
ATOM 2260 C C . GLU A 1 294 ? 26.476 42.048 -10.646 1.00 22.41 294 GLU A C 1
ATOM 2261 O O . GLU A 1 294 ? 26.887 43.178 -10.910 1.00 21.51 294 GLU A O 1
ATOM 2267 N N . GLU A 1 295 ? 25.301 41.604 -11.077 1.00 22.11 295 GLU A N 1
ATOM 2268 C CA . GLU A 1 295 ? 24.443 42.475 -11.880 1.00 23.35 295 GLU A CA 1
ATOM 2269 C C . GLU A 1 295 ? 23.068 42.672 -11.252 1.00 22.24 295 GLU A C 1
ATOM 2270 O O . GLU A 1 295 ? 22.241 43.420 -11.774 1.00 22.51 295 GLU A O 1
ATOM 2276 N N . ASP A 1 296 ? 22.825 42.019 -10.121 1.00 21.77 296 ASP A N 1
ATOM 2277 C CA . ASP A 1 296 ? 21.528 42.131 -9.467 1.00 21.72 296 ASP A CA 1
ATOM 2278 C C . ASP A 1 296 ? 21.395 43.350 -8.560 1.00 22.12 296 ASP A C 1
ATOM 2279 O O . ASP A 1 296 ? 21.284 43.217 -7.341 1.00 21.62 296 ASP A O 1
ATOM 2284 N N . PHE A 1 297 ? 21.398 44.536 -9.156 1.00 21.17 297 PHE A N 1
ATOM 2285 C CA . PHE A 1 297 ? 21.259 45.768 -8.389 1.00 23.08 297 PHE A CA 1
ATOM 2286 C C . PHE A 1 297 ? 19.960 45.772 -7.582 1.00 23.91 297 PHE A C 1
ATOM 2287 O O . PHE A 1 297 ? 19.940 46.208 -6.431 1.00 22.11 297 PHE A O 1
ATOM 2295 N N . GLU A 1 298 ? 18.876 45.280 -8.179 1.00 25.13 298 GLU A N 1
ATOM 2296 C CA . GLU A 1 298 ? 17.596 45.245 -7.477 1.00 26.37 298 GLU A CA 1
ATOM 2297 C C . GLU A 1 298 ? 17.700 44.382 -6.226 1.00 25.41 298 GLU A C 1
ATOM 2298 O O . GLU A 1 298 ? 17.205 44.754 -5.157 1.00 25.06 298 GLU A O 1
ATOM 2304 N N . GLY A 1 299 ? 18.341 43.225 -6.369 1.00 24.30 299 GLY A N 1
ATOM 2305 C CA . GLY A 1 299 ? 18.511 42.324 -5.244 1.00 24.49 299 GLY A CA 1
ATOM 2306 C C . GLY A 1 299 ? 19.270 42.993 -4.113 1.00 24.03 299 GLY A C 1
ATOM 2307 O O . GLY A 1 299 ? 18.916 42.845 -2.942 1.00 23.34 299 GLY A O 1
ATOM 2308 N N . PHE A 1 300 ? 20.326 43.723 -4.461 1.00 21.95 300 PHE A N 1
ATOM 2309 C CA . PHE A 1 300 ? 21.121 44.427 -3.462 1.00 20.61 300 PHE A CA 1
ATOM 2310 C C . PHE A 1 300 ? 20.269 45.459 -2.731 1.00 20.65 300 PHE A C 1
ATOM 2311 O O . PHE A 1 300 ? 20.363 45.601 -1.512 1.00 20.62 300 PHE A O 1
ATOM 2319 N N . ALA A 1 301 ? 19.436 46.175 -3.479 1.00 20.21 301 ALA A N 1
ATOM 2320 C CA . ALA A 1 301 ? 18.568 47.191 -2.891 1.00 20.39 301 ALA A CA 1
ATOM 2321 C C . ALA A 1 301 ? 17.588 46.561 -1.907 1.00 20.82 301 ALA A C 1
ATOM 2322 O O . ALA A 1 301 ? 17.301 47.127 -0.848 1.00 20.23 301 ALA A O 1
ATOM 2324 N N . MET A 1 302 ? 17.078 45.389 -2.269 1.00 22.37 302 MET A N 1
ATOM 2325 C CA . MET A 1 302 ? 16.128 44.667 -1.435 1.00 23.58 302 MET A CA 1
ATOM 2326 C C . MET A 1 302 ? 16.725 44.264 -0.094 1.00 23.90 302 MET A C 1
ATOM 2327 O O . MET A 1 302 ? 16.138 44.528 0.954 1.00 23.28 302 MET A O 1
ATOM 2332 N N . ILE A 1 303 ? 17.891 43.625 -0.119 1.00 23.59 303 ILE A N 1
ATOM 2333 C CA . ILE A 1 303 ? 18.516 43.191 1.123 1.00 23.36 303 ILE A CA 1
ATOM 2334 C C . ILE A 1 303 ? 19.014 44.376 1.950 1.00 23.36 303 ILE A C 1
ATOM 2335 O O . ILE A 1 303 ? 19.035 44.317 3.184 1.00 23.03 303 ILE A O 1
ATOM 2340 N N . THR A 1 304 ? 19.406 45.452 1.268 1.00 21.59 304 THR A N 1
ATOM 2341 C CA . THR A 1 304 ? 19.889 46.652 1.945 1.00 22.63 304 THR A CA 1
ATOM 2342 C C . THR A 1 304 ? 18.734 47.292 2.705 1.00 24.55 304 THR A C 1
ATOM 2343 O O . THR A 1 304 ? 18.907 47.800 3.813 1.00 25.17 304 THR A O 1
ATOM 2347 N N . LYS A 1 305 ? 17.549 47.256 2.109 1.00 23.75 305 LYS A N 1
ATOM 2348 C CA . LYS A 1 305 ? 16.377 47.833 2.749 1.00 26.42 305 LYS A CA 1
ATOM 2349 C C . LYS A 1 305 ? 15.810 46.915 3.836 1.00 26.40 305 LYS A C 1
ATOM 2350 O O . LYS A 1 305 ? 15.434 47.376 4.912 1.00 25.25 305 LYS A O 1
ATOM 2356 N N . GLU A 1 306 ? 15.777 45.615 3.558 1.00 27.75 306 GLU A N 1
ATOM 2357 C CA . GLU A 1 306 ? 15.224 44.640 4.496 1.00 29.71 306 GLU A CA 1
ATOM 2358 C C . GLU A 1 306 ? 16.063 44.376 5.747 1.00 29.07 306 GLU A C 1
ATOM 2359 O O . GLU A 1 306 ? 15.516 44.251 6.840 1.00 27.61 306 GLU A O 1
ATOM 2365 N N . LEU A 1 307 ? 17.379 44.270 5.595 1.00 28.51 307 LEU A N 1
ATOM 2366 C CA . LEU A 1 307 ? 18.250 44.032 6.746 1.00 28.92 307 LEU A CA 1
ATOM 2367 C C . LEU A 1 307 ? 18.786 45.355 7.278 1.00 30.13 307 LEU A C 1
ATOM 2368 O O . LEU A 1 307 ? 18.810 46.352 6.561 1.00 32.54 307 LEU A O 1
ATOM 2373 N N . ASP A 1 308 ? 19.218 45.365 8.534 1.00 28.93 308 ASP A N 1
ATOM 2374 C CA . ASP A 1 308 ? 19.740 46.583 9.138 1.00 29.78 308 ASP A CA 1
ATOM 2375 C C . ASP A 1 308 ? 21.241 46.481 9.397 1.00 28.23 308 ASP A C 1
ATOM 2376 O O . ASP A 1 308 ? 21.737 46.894 10.445 1.00 28.78 308 ASP A O 1
ATOM 2381 N N . ILE A 1 309 ? 21.961 45.926 8.428 1.00 25.46 309 ILE A N 1
ATOM 2382 C CA . ILE A 1 309 ? 23.406 45.773 8.546 1.00 22.59 309 ILE A CA 1
ATOM 2383 C C . ILE A 1 309 ? 24.093 46.371 7.326 1.00 20.66 309 ILE A C 1
ATOM 2384 O O . ILE A 1 309 ? 23.447 46.944 6.447 1.00 18.08 309 ILE A O 1
ATOM 2389 N N . GLN A 1 310 ? 25.412 46.237 7.278 1.00 19.87 310 GLN A N 1
ATOM 2390 C CA . GLN A 1 310 ? 26.170 46.748 6.150 1.00 17.83 310 GLN A CA 1
ATOM 2391 C C . GLN A 1 310 ? 26.113 45.737 5.011 1.00 17.65 310 GLN A C 1
ATOM 2392 O O . GLN A 1 310 ? 26.259 44.532 5.221 1.00 17.85 310 GLN A O 1
ATOM 2398 N N . ILE A 1 311 ? 25.869 46.238 3.807 1.00 18.38 311 ILE A N 1
ATOM 2399 C CA . ILE A 1 311 ? 25.812 45.407 2.614 1.00 16.92 311 ILE A CA 1
ATOM 2400 C C . ILE A 1 311 ? 26.883 45.981 1.700 1.00 17.20 311 ILE A C 1
ATOM 2401 O O . ILE A 1 311 ? 26.749 47.096 1.200 1.00 16.44 311 ILE A O 1
ATOM 2406 N N . VAL A 1 312 ? 27.953 45.220 1.497 1.00 17.61 312 VAL A N 1
ATOM 2407 C CA . VAL A 1 312 ? 29.063 45.682 0.683 1.00 17.23 312 VAL A CA 1
ATOM 2408 C C . VAL A 1 312 ? 28.989 45.242 -0.770 1.00 17.39 312 VAL A C 1
ATOM 2409 O O . VAL A 1 312 ? 28.753 44.073 -1.070 1.00 17.99 312 VAL A O 1
ATOM 2413 N N . GLY A 1 313 ? 29.189 46.197 -1.668 1.00 18.16 313 GLY A N 1
ATOM 2414 C CA . GLY A 1 313 ? 29.195 45.884 -3.081 1.00 18.26 313 GLY A CA 1
ATOM 2415 C C . GLY A 1 313 ? 30.649 45.732 -3.488 1.00 19.34 313 GLY A C 1
ATOM 2416 O O . GLY A 1 313 ? 31.432 46.674 -3.349 1.00 19.18 313 GLY A O 1
ATOM 2417 N N . ASP A 1 314 ? 31.028 44.543 -3.947 1.00 19.39 314 ASP A N 1
ATOM 2418 C CA . ASP A 1 314 ? 32.400 44.301 -4.389 1.00 20.46 314 ASP A CA 1
ATOM 2419 C C . ASP A 1 314 ? 32.368 44.080 -5.897 1.00 19.90 314 ASP A C 1
ATOM 2420 O O . ASP A 1 314 ? 32.646 44.998 -6.668 1.00 19.58 314 ASP A O 1
ATOM 2425 N N . ASP A 1 315 ? 32.017 42.868 -6.320 1.00 20.01 315 ASP A N 1
ATOM 2426 C CA . ASP A 1 315 ? 31.941 42.577 -7.748 1.00 20.41 315 ASP A CA 1
ATOM 2427 C C . ASP A 1 315 ? 30.834 43.413 -8.377 1.00 18.82 315 ASP A C 1
ATOM 2428 O O . ASP A 1 315 ? 30.850 43.681 -9.579 1.00 18.06 315 ASP A O 1
ATOM 2433 N N . LEU A 1 316 ? 29.872 43.833 -7.560 1.00 19.10 316 LEU A N 1
ATOM 2434 C CA . LEU A 1 316 ? 28.770 44.645 -8.062 1.00 18.92 316 LEU A CA 1
ATOM 2435 C C . LEU A 1 316 ? 29.277 45.966 -8.624 1.00 19.05 316 LEU A C 1
ATOM 2436 O O . LEU A 1 316 ? 28.776 46.448 -9.645 1.00 17.65 316 LEU A O 1
ATOM 2441 N N . PHE A 1 317 ? 30.285 46.536 -7.965 1.00 17.63 317 PHE A N 1
ATOM 2442 C CA . PHE A 1 317 ? 30.841 47.825 -8.367 1.00 19.26 317 PHE A CA 1
ATOM 2443 C C . PHE A 1 317 ? 32.226 47.788 -9.005 1.00 18.66 317 PHE A C 1
ATOM 2444 O O . PHE A 1 317 ? 32.557 48.668 -9.797 1.00 19.04 317 PHE A O 1
ATOM 2452 N N . VAL A 1 318 ? 33.020 46.779 -8.649 1.00 19.56 318 VAL A N 1
ATOM 2453 C CA . VAL A 1 318 ? 34.403 46.639 -9.112 1.00 19.25 318 VAL A CA 1
ATOM 2454 C C . VAL A 1 318 ? 35.121 47.985 -9.132 1.00 19.09 318 VAL A C 1
ATOM 2455 O O . VAL A 1 318 ? 35.814 48.336 -10.088 1.00 19.29 318 VAL A O 1
ATOM 2459 N N . THR A 1 319 ? 34.935 48.728 -8.046 1.00 17.65 319 THR A N 1
ATOM 2460 C CA . THR A 1 319 ? 35.547 50.040 -7.844 1.00 18.67 319 THR A CA 1
ATOM 2461 C C . THR A 1 319 ? 35.410 50.953 -9.059 1.00 19.73 319 THR A C 1
ATOM 2462 O O . THR A 1 319 ? 36.331 51.692 -9.423 1.00 19.74 319 THR A O 1
ATOM 2466 N N . ASN A 1 320 ? 34.236 50.901 -9.672 1.00 19.93 320 ASN A N 1
ATOM 2467 C CA . ASN A 1 320 ? 33.934 51.703 -10.845 1.00 19.79 320 ASN A CA 1
ATOM 2468 C C . ASN A 1 320 ? 32.895 52.765 -10.468 1.00 20.40 320 ASN A C 1
ATOM 2469 O O . ASN A 1 320 ? 31.774 52.444 -10.063 1.00 19.05 320 ASN A O 1
ATOM 2474 N N . VAL A 1 321 ? 33.280 54.032 -10.595 1.00 20.29 321 VAL A N 1
ATOM 2475 C CA . VAL A 1 321 ? 32.407 55.147 -10.241 1.00 21.17 321 VAL A CA 1
ATOM 2476 C C . VAL A 1 321 ? 31.016 55.097 -10.870 1.00 21.13 321 VAL A C 1
ATOM 2477 O O . VAL A 1 321 ? 30.013 55.297 -10.184 1.00 20.00 321 VAL A O 1
ATOM 2481 N N . GLU A 1 322 ? 30.953 54.839 -12.170 1.00 20.54 322 GLU A N 1
ATOM 2482 C CA . GLU A 1 322 ? 29.667 54.766 -12.858 1.00 22.01 322 GLU A CA 1
ATOM 2483 C C . GLU A 1 322 ? 28.742 53.731 -12.214 1.00 20.80 322 GLU A C 1
ATOM 2484 O O . GLU A 1 322 ? 27.559 53.994 -11.998 1.00 18.46 322 GLU A O 1
ATOM 2490 N N . ARG A 1 323 ? 29.275 52.555 -11.898 1.00 19.01 323 ARG A N 1
ATOM 2491 C CA . ARG A 1 323 ? 28.456 51.519 -11.274 1.00 18.57 323 ARG A CA 1
ATOM 2492 C C . ARG A 1 323 ? 28.083 51.894 -9.837 1.00 18.59 323 ARG A C 1
ATOM 2493 O O . ARG A 1 323 ? 26.978 51.603 -9.377 1.00 17.01 323 ARG A O 1
ATOM 2501 N N . LEU A 1 324 ? 29.006 52.544 -9.132 1.00 17.55 324 LEU A N 1
ATOM 2502 C CA . LEU A 1 324 ? 28.746 52.978 -7.763 1.00 18.56 324 LEU A CA 1
ATOM 2503 C C . LEU A 1 324 ? 27.626 54.014 -7.770 1.00 18.76 324 LEU A C 1
ATOM 2504 O O . LEU A 1 324 ? 26.733 53.989 -6.925 1.00 18.42 324 LEU A O 1
ATOM 2509 N N . ARG A 1 325 ? 27.684 54.926 -8.732 1.00 19.31 325 ARG A N 1
ATOM 2510 C CA . ARG A 1 325 ? 26.682 55.978 -8.846 1.00 22.00 325 ARG A CA 1
ATOM 2511 C C . ARG A 1 325 ? 25.307 55.346 -9.072 1.00 22.74 325 ARG A C 1
ATOM 2512 O O . ARG A 1 325 ? 24.313 55.760 -8.468 1.00 23.47 325 ARG A O 1
ATOM 2520 N N . LYS A 1 326 ? 25.254 54.334 -9.935 1.00 22.08 326 LYS A N 1
ATOM 2521 C CA . LYS A 1 326 ? 24.003 53.637 -10.213 1.00 21.67 326 LYS A CA 1
ATOM 2522 C C . LYS A 1 326 ? 23.498 52.969 -8.935 1.00 22.23 326 LYS A C 1
ATOM 2523 O O . LYS A 1 326 ? 22.301 52.979 -8.645 1.00 21.84 326 LYS A O 1
ATOM 2529 N N . GLY A 1 327 ? 24.418 52.383 -8.176 1.00 20.87 327 GLY A N 1
ATOM 2530 C CA . GLY A 1 327 ? 24.037 51.728 -6.939 1.00 20.42 327 GLY A CA 1
ATOM 2531 C C . GLY A 1 327 ? 23.454 52.711 -5.942 1.00 19.63 327 GLY A C 1
ATOM 2532 O O . GLY A 1 327 ? 22.452 52.421 -5.289 1.00 20.97 327 GLY A O 1
ATOM 2533 N N . ILE A 1 328 ? 24.086 53.875 -5.825 1.00 19.25 328 ILE A N 1
ATOM 2534 C CA . ILE A 1 328 ? 23.631 54.913 -4.908 1.00 20.74 328 ILE A CA 1
ATOM 2535 C C . ILE A 1 328 ? 22.221 55.383 -5.257 1.00 22.67 328 ILE A C 1
ATOM 2536 O O . ILE A 1 328 ? 21.384 55.562 -4.371 1.00 22.44 328 ILE A O 1
ATOM 2541 N N . GLU A 1 329 ? 21.960 55.578 -6.546 1.00 24.23 329 GLU A N 1
ATOM 2542 C CA . GLU A 1 329 ? 20.649 56.037 -6.997 1.00 26.52 329 GLU A CA 1
ATOM 2543 C C . GLU A 1 329 ? 19.557 55.007 -6.713 1.00 26.38 329 GLU A C 1
ATOM 2544 O O . GLU A 1 329 ? 18.409 55.370 -6.456 1.00 26.84 329 GLU A O 1
ATOM 2550 N N . MET A 1 330 ? 19.925 53.729 -6.753 1.00 25.29 330 MET A N 1
ATOM 2551 C CA . MET A 1 330 ? 18.989 52.630 -6.508 1.00 25.50 330 MET A CA 1
ATOM 2552 C C . MET A 1 330 ? 18.989 52.142 -5.057 1.00 25.68 330 MET A C 1
ATOM 2553 O O . MET A 1 330 ? 18.242 51.227 -4.710 1.00 26.01 330 MET A O 1
ATOM 2558 N N . LYS A 1 331 ? 19.825 52.747 -4.218 1.00 24.59 331 LYS A N 1
ATOM 2559 C CA . LYS A 1 331 ? 19.949 52.337 -2.822 1.00 24.83 331 LYS A CA 1
ATOM 2560 C C . LYS A 1 331 ? 20.387 50.877 -2.777 1.00 23.40 331 LYS A C 1
ATOM 2561 O O . LYS A 1 331 ? 19.946 50.110 -1.922 1.00 21.38 331 LYS A O 1
ATOM 2567 N N . ALA A 1 332 ? 21.247 50.500 -3.720 1.00 21.32 332 ALA A N 1
ATOM 2568 C CA . ALA A 1 332 ? 21.772 49.139 -3.791 1.00 20.96 332 ALA A CA 1
ATOM 2569 C C . ALA A 1 332 ? 23.063 49.108 -2.972 1.00 20.23 332 ALA A C 1
ATOM 2570 O O . ALA A 1 332 ? 24.040 49.774 -3.322 1.00 21.04 332 ALA A O 1
ATOM 2572 N N . ALA A 1 333 ? 23.048 48.340 -1.885 1.00 19.28 333 ALA A N 1
ATOM 2573 C CA . ALA A 1 333 ? 24.183 48.226 -0.973 1.00 19.65 333 ALA A CA 1
ATOM 2574 C C . ALA A 1 333 ? 24.343 49.543 -0.222 1.00 19.54 333 ALA A C 1
ATOM 2575 O O . ALA A 1 333 ? 23.677 50.530 -0.541 1.00 19.08 333 ALA A O 1
ATOM 2577 N N . ASN A 1 334 ? 25.204 49.548 0.793 1.00 18.41 334 ASN A N 1
ATOM 2578 C CA . ASN A 1 334 ? 25.469 50.764 1.551 1.00 18.10 334 ASN A CA 1
ATOM 2579 C C . ASN A 1 334 ? 26.949 50.855 1.906 1.00 17.51 334 ASN A C 1
ATOM 2580 O O . ASN A 1 334 ? 27.337 51.547 2.846 1.00 16.79 334 ASN A O 1
ATOM 2585 N N . ALA A 1 335 ? 27.773 50.147 1.140 1.00 16.94 335 ALA A N 1
ATOM 2586 C CA . ALA A 1 335 ? 29.217 50.162 1.345 1.00 17.13 335 ALA A CA 1
ATOM 2587 C C . ALA A 1 335 ? 29.944 49.773 0.066 1.00 17.93 335 ALA A C 1
ATOM 2588 O O . ALA A 1 335 ? 29.463 48.950 -0.713 1.00 16.82 335 ALA A O 1
ATOM 2590 N N . LEU A 1 336 ? 31.108 50.375 -0.137 1.00 18.06 336 LEU A N 1
ATOM 2591 C CA . LEU A 1 336 ? 31.936 50.111 -1.307 1.00 18.86 336 LEU A CA 1
ATOM 2592 C C . LEU A 1 336 ? 33.208 49.375 -0.906 1.00 19.41 336 LEU A C 1
ATOM 2593 O O . LEU A 1 336 ? 33.895 49.790 0.031 1.00 17.90 336 LEU A O 1
ATOM 2598 N N . LEU A 1 337 ? 33.510 48.274 -1.591 1.00 18.31 337 LEU A N 1
ATOM 2599 C CA . LEU A 1 337 ? 34.747 47.557 -1.324 1.00 19.24 337 LEU A CA 1
ATOM 2600 C C . LEU A 1 337 ? 35.727 48.247 -2.266 1.00 20.31 337 LEU A C 1
ATOM 2601 O O . LEU A 1 337 ? 35.614 48.134 -3.489 1.00 20.53 337 LEU A O 1
ATOM 2606 N N . LEU A 1 338 ? 36.679 48.970 -1.692 1.00 18.58 338 LEU A N 1
ATOM 2607 C CA . LEU A 1 338 ? 37.640 49.732 -2.474 1.00 19.25 338 LEU A CA 1
ATOM 2608 C C . LEU A 1 338 ? 38.938 49.002 -2.794 1.00 18.45 338 LEU A C 1
ATOM 2609 O O . LEU A 1 338 ? 39.758 48.761 -1.910 1.00 16.79 338 LEU A O 1
ATOM 2614 N N . LYS A 1 339 ? 39.114 48.656 -4.066 1.00 17.21 339 LYS A N 1
ATOM 2615 C CA . LYS A 1 339 ? 40.328 47.989 -4.525 1.00 17.53 339 LYS A CA 1
ATOM 2616 C C . LYS A 1 339 ? 41.029 48.986 -5.439 1.00 18.27 339 LYS A C 1
ATOM 2617 O O . LYS A 1 339 ? 40.615 49.191 -6.580 1.00 16.91 339 LYS A O 1
ATOM 2623 N N . VAL A 1 340 ? 42.086 49.614 -4.931 1.00 17.42 340 VAL A N 1
ATOM 2624 C CA . VAL A 1 340 ? 42.800 50.616 -5.709 1.00 18.25 340 VAL A CA 1
ATOM 2625 C C . VAL A 1 340 ? 43.256 50.178 -7.094 1.00 17.66 340 VAL A C 1
ATOM 2626 O O . VAL A 1 340 ? 43.220 50.977 -8.029 1.00 19.04 340 VAL A O 1
ATOM 2630 N N . ASN A 1 341 ? 43.670 48.924 -7.249 1.00 18.06 341 ASN A N 1
ATOM 2631 C CA . ASN A 1 341 ? 44.128 48.503 -8.565 1.00 18.72 341 ASN A CA 1
ATOM 2632 C C . ASN A 1 341 ? 42.998 48.165 -9.542 1.00 18.84 341 ASN A C 1
ATOM 2633 O O . ASN A 1 341 ? 43.256 47.839 -10.697 1.00 19.99 341 ASN A O 1
ATOM 2638 N N . GLN A 1 342 ? 41.748 48.257 -9.083 1.00 18.22 342 GLN A N 1
ATOM 2639 C CA . GLN A 1 342 ? 40.607 48.027 -9.969 1.00 18.73 342 GLN A CA 1
ATOM 2640 C C . GLN A 1 342 ? 40.239 49.357 -10.632 1.00 19.78 342 GLN A C 1
ATOM 2641 O O . GLN A 1 342 ? 39.480 49.386 -11.603 1.00 19.46 342 GLN A O 1
ATOM 2647 N N . ILE A 1 343 ? 40.751 50.463 -10.097 1.00 18.52 343 ILE A N 1
ATOM 2648 C CA . ILE A 1 343 ? 40.456 51.762 -10.714 1.00 19.21 343 ILE A CA 1
ATOM 2649 C C . ILE A 1 343 ? 41.664 52.425 -11.403 1.00 19.40 343 ILE A C 1
ATOM 2650 O O . ILE A 1 343 ? 41.543 53.053 -12.445 1.00 19.15 343 ILE A O 1
ATOM 2655 N N . GLY A 1 344 ? 42.855 52.331 -10.764 1.00 18.10 344 GLY A N 1
ATOM 2656 C CA . GLY A 1 344 ? 44.063 52.618 -11.547 1.00 18.78 344 GLY A CA 1
ATOM 2657 C C . GLY A 1 344 ? 44.937 53.768 -11.023 1.00 17.65 344 GLY A C 1
ATOM 2658 O O . GLY A 1 344 ? 46.142 53.795 -11.240 1.00 17.62 344 GLY A O 1
ATOM 2659 N N . THR A 1 345 ? 44.301 54.764 -10.372 1.00 16.66 345 THR A N 1
ATOM 2660 C CA . THR A 1 345 ? 45.105 55.854 -9.806 1.00 16.91 345 THR A CA 1
ATOM 2661 C C . THR A 1 345 ? 44.641 56.248 -8.404 1.00 17.84 345 THR A C 1
ATOM 2662 O O . THR A 1 345 ? 43.518 56.002 -7.982 1.00 16.61 345 THR A O 1
ATOM 2666 N N . LEU A 1 346 ? 45.502 56.906 -7.634 1.00 18.08 346 LEU A N 1
ATOM 2667 C CA . LEU A 1 346 ? 45.137 57.364 -6.299 1.00 18.86 346 LEU A CA 1
ATOM 2668 C C . LEU A 1 346 ? 44.011 58.385 -6.381 1.00 17.58 346 LEU A C 1
ATOM 2669 O O . LEU A 1 346 ? 43.055 58.339 -5.607 1.00 19.30 346 LEU A O 1
ATOM 2674 N N . SER A 1 347 ? 44.140 59.315 -7.322 1.00 16.83 347 SER A N 1
ATOM 2675 C CA . SER A 1 347 ? 43.138 60.358 -7.518 1.00 16.29 347 SER A CA 1
ATOM 2676 C C . SER A 1 347 ? 41.746 59.772 -7.726 1.00 16.09 347 SER A C 1
ATOM 2677 O O . SER A 1 347 ? 40.777 60.208 -7.102 1.00 15.20 347 SER A O 1
ATOM 2680 N N . GLU A 1 348 ? 41.647 58.795 -8.620 1.00 15.79 348 GLU A N 1
ATOM 2681 C CA . GLU A 1 348 ? 40.367 58.165 -8.905 1.00 14.21 348 GLU A CA 1
ATOM 2682 C C . GLU A 1 348 ? 39.845 57.379 -7.714 1.00 16.02 348 GLU A C 1
ATOM 2683 O O . GLU A 1 348 ? 38.653 57.428 -7.402 1.00 16.51 348 GLU A O 1
ATOM 2689 N N . ALA A 1 349 ? 40.739 56.651 -7.053 1.00 15.76 349 ALA A N 1
ATOM 2690 C CA . ALA A 1 349 ? 40.363 55.847 -5.894 1.00 16.70 349 ALA A CA 1
ATOM 2691 C C . ALA A 1 349 ? 39.771 56.712 -4.786 1.00 16.63 349 ALA A C 1
ATOM 2692 O O . ALA A 1 349 ? 38.746 56.363 -4.197 1.00 15.94 349 ALA A O 1
ATOM 2694 N N . VAL A 1 350 ? 40.418 57.837 -4.497 1.00 16.11 350 VAL A N 1
ATOM 2695 C CA . VAL A 1 350 ? 39.923 58.725 -3.451 1.00 15.60 350 VAL A CA 1
ATOM 2696 C C . VAL A 1 350 ? 38.627 59.401 -3.891 1.00 16.33 350 VAL A C 1
ATOM 2697 O O . VAL A 1 350 ? 37.748 59.657 -3.069 1.00 16.03 350 VAL A O 1
ATOM 2701 N N . ASP A 1 351 ? 38.501 59.686 -5.186 1.00 16.03 351 ASP A N 1
ATOM 2702 C CA . ASP A 1 351 ? 37.271 60.295 -5.687 1.00 15.41 351 ASP A CA 1
ATOM 2703 C C . ASP A 1 351 ? 36.134 59.288 -5.489 1.00 15.66 351 ASP A C 1
ATOM 2704 O O . ASP A 1 351 ? 35.020 59.659 -5.117 1.00 14.35 351 ASP A O 1
ATOM 2709 N N . ALA A 1 352 ? 36.424 58.012 -5.733 1.00 15.33 352 ALA A N 1
ATOM 2710 C CA . ALA A 1 352 ? 35.420 56.958 -5.569 1.00 16.36 352 ALA A CA 1
ATOM 2711 C C . ALA A 1 352 ? 35.030 56.841 -4.097 1.00 15.61 352 ALA A C 1
ATOM 2712 O O . ALA A 1 352 ? 33.854 56.702 -3.765 1.00 15.67 352 ALA A O 1
ATOM 2714 N N . ALA A 1 353 ? 36.027 56.893 -3.221 1.00 14.70 353 ALA A N 1
ATOM 2715 C CA . ALA A 1 353 ? 35.782 56.805 -1.786 1.00 14.41 353 ALA A CA 1
ATOM 2716 C C . ALA A 1 353 ? 34.896 57.966 -1.331 1.00 14.68 353 ALA A C 1
ATOM 2717 O O . ALA A 1 353 ? 33.946 57.770 -0.571 1.00 16.01 353 ALA A O 1
ATOM 2719 N N . GLN A 1 354 ? 35.209 59.171 -1.800 1.00 14.65 354 GLN A N 1
ATOM 2720 C CA . GLN A 1 354 ? 34.432 60.353 -1.436 1.00 15.36 354 GLN A CA 1
ATOM 2721 C C . GLN A 1 354 ? 32.982 60.261 -1.911 1.00 16.63 354 GLN A C 1
ATOM 2722 O O . GLN A 1 354 ? 32.066 60.635 -1.180 1.00 14.76 354 GLN A O 1
ATOM 2728 N N . LEU A 1 355 ? 32.766 59.778 -3.133 1.00 15.64 355 LEU A N 1
ATOM 2729 C CA . LEU A 1 355 ? 31.399 59.650 -3.645 1.00 17.34 355 LEU A CA 1
ATOM 2730 C C . LEU A 1 355 ? 30.611 58.715 -2.732 1.00 16.02 355 LEU A C 1
ATOM 2731 O O . LEU A 1 355 ? 29.456 58.982 -2.395 1.00 15.13 355 LEU A O 1
ATOM 2736 N N . ALA A 1 356 ? 31.243 57.612 -2.343 1.00 15.31 356 ALA A N 1
ATOM 2737 C CA . ALA A 1 356 ? 30.609 56.649 -1.452 1.00 15.34 356 ALA A CA 1
ATOM 2738 C C . ALA A 1 356 ? 30.303 57.321 -0.115 1.00 15.56 356 ALA A C 1
ATOM 2739 O O . ALA A 1 356 ? 29.156 57.345 0.330 1.00 15.33 356 ALA A O 1
ATOM 2741 N N . PHE A 1 357 ? 31.337 57.867 0.518 1.00 14.61 357 PHE A N 1
ATOM 2742 C CA . PHE A 1 357 ? 31.193 58.534 1.812 1.00 15.91 357 PHE A CA 1
ATOM 2743 C C . PHE A 1 357 ? 30.069 59.566 1.821 1.00 16.89 357 PHE A C 1
ATOM 2744 O O . PHE A 1 357 ? 29.197 59.546 2.690 1.00 17.08 357 PHE A O 1
ATOM 2752 N N . ARG A 1 358 ? 30.094 60.465 0.844 1.00 17.56 358 ARG A N 1
ATOM 2753 C CA . ARG A 1 358 ? 29.113 61.540 0.777 1.00 17.75 358 ARG A CA 1
ATOM 2754 C C . ARG A 1 358 ? 27.672 61.127 0.517 1.00 18.49 358 ARG A C 1
ATOM 2755 O O . ARG A 1 358 ? 26.766 61.955 0.595 1.00 19.05 358 ARG A O 1
ATOM 2763 N N . ASN A 1 359 ? 27.456 59.852 0.213 1.00 17.62 359 ASN A N 1
ATOM 2764 C CA . ASN A 1 359 ? 26.102 59.363 0.006 1.00 18.66 359 ASN A CA 1
ATOM 2765 C C . ASN A 1 359 ? 25.739 58.337 1.078 1.00 17.50 359 ASN A C 1
ATOM 2766 O O . ASN A 1 359 ? 24.865 57.495 0.888 1.00 17.02 359 ASN A O 1
ATOM 2771 N N . GLY A 1 360 ? 26.421 58.426 2.216 1.00 18.19 360 GLY A N 1
ATOM 2772 C CA . GLY A 1 360 ? 26.145 57.530 3.325 1.00 18.01 360 GLY A CA 1
ATOM 2773 C C . GLY A 1 360 ? 26.682 56.114 3.225 1.00 19.43 360 GLY A C 1
ATOM 2774 O O . GLY A 1 360 ? 26.309 55.256 4.024 1.00 19.39 360 GLY A O 1
ATOM 2775 N N . TYR A 1 361 ? 27.555 55.854 2.258 1.00 17.92 361 TYR A N 1
ATOM 2776 C CA . TYR A 1 361 ? 28.122 54.517 2.110 1.00 17.43 361 TYR A CA 1
ATOM 2777 C C . TYR A 1 361 ? 29.403 54.365 2.913 1.00 15.66 361 TYR A C 1
ATOM 2778 O O . TYR A 1 361 ? 30.157 55.325 3.089 1.00 15.50 361 TYR A O 1
ATOM 2787 N N . GLY A 1 362 ? 29.642 53.155 3.403 1.00 15.81 362 GLY A N 1
ATOM 2788 C CA . GLY A 1 362 ? 30.873 52.894 4.120 1.00 15.05 362 GLY A CA 1
ATOM 2789 C C . GLY A 1 362 ? 31.890 52.559 3.045 1.00 15.98 362 GLY A C 1
ATOM 2790 O O . GLY A 1 362 ? 31.514 52.282 1.907 1.00 15.25 362 GLY A O 1
ATOM 2791 N N . VAL A 1 363 ? 33.174 52.603 3.382 1.00 15.55 363 VAL A N 1
ATOM 2792 C CA . VAL A 1 363 ? 34.223 52.277 2.423 1.00 16.26 363 VAL A CA 1
ATOM 2793 C C . VAL A 1 363 ? 35.148 51.275 3.085 1.00 15.98 363 VAL A C 1
ATOM 2794 O O . VAL A 1 363 ? 35.687 51.543 4.155 1.00 15.06 363 VAL A O 1
ATOM 2798 N N . VAL A 1 364 ? 35.308 50.115 2.456 1.00 16.28 364 VAL A N 1
ATOM 2799 C CA . VAL A 1 364 ? 36.181 49.074 2.980 1.00 17.19 364 VAL A CA 1
ATOM 2800 C C . VAL A 1 364 ? 37.432 49.017 2.110 1.00 17.68 364 VAL A C 1
ATOM 2801 O O . VAL A 1 364 ? 37.375 48.559 0.964 1.00 15.12 364 VAL A O 1
ATOM 2805 N N . VAL A 1 365 ? 38.553 49.506 2.640 1.00 16.74 365 VAL A N 1
ATOM 2806 C CA . VAL A 1 365 ? 39.808 49.485 1.895 1.00 15.81 365 VAL A CA 1
ATOM 2807 C C . VAL A 1 365 ? 40.212 48.019 1.858 1.00 15.66 365 VAL A C 1
ATOM 2808 O O . VAL A 1 365 ? 40.356 47.384 2.899 1.00 15.63 365 VAL A O 1
ATOM 2812 N N . SER A 1 366 ? 40.396 47.488 0.652 1.00 15.68 366 SER A N 1
ATOM 2813 C CA . SER A 1 366 ? 40.687 46.069 0.487 1.00 16.34 366 SER A CA 1
ATOM 2814 C C . SER A 1 366 ? 41.997 45.648 -0.165 1.00 16.53 366 SER A C 1
ATOM 2815 O O . SER A 1 366 ? 42.574 46.368 -0.979 1.00 14.73 366 SER A O 1
ATOM 2818 N N . HIS A 1 367 ? 42.451 44.459 0.219 1.00 16.17 367 HIS A N 1
ATOM 2819 C CA . HIS A 1 367 ? 43.647 43.854 -0.349 1.00 15.65 367 HIS A CA 1
ATOM 2820 C C . HIS A 1 367 ? 43.149 43.079 -1.569 1.00 15.32 367 HIS A C 1
ATOM 2821 O O . HIS A 1 367 ? 41.960 43.132 -1.900 1.00 15.46 367 HIS A O 1
ATOM 2828 N N . ARG A 1 368 ? 44.057 42.366 -2.230 1.00 16.63 368 ARG A N 1
ATOM 2829 C CA . ARG A 1 368 ? 43.706 41.521 -3.371 1.00 16.72 368 ARG A CA 1
ATOM 2830 C C . ARG A 1 368 ? 44.218 40.126 -3.012 1.00 17.99 368 ARG A C 1
ATOM 2831 O O . ARG A 1 368 ? 45.041 39.989 -2.105 1.00 15.77 368 ARG A O 1
ATOM 2839 N N . SER A 1 369 ? 43.731 39.094 -3.698 1.00 18.46 369 SER A N 1
ATOM 2840 C CA . SER A 1 369 ? 44.171 37.725 -3.421 1.00 20.72 369 SER A CA 1
ATOM 2841 C C . SER A 1 369 ? 45.682 37.602 -3.576 1.00 20.12 369 SER A C 1
ATOM 2842 O O . SER A 1 369 ? 46.353 36.946 -2.775 1.00 21.13 369 SER A O 1
ATOM 2845 N N . GLY A 1 370 ? 46.208 38.223 -4.625 1.00 19.14 370 GLY A N 1
ATOM 2846 C CA . GLY A 1 370 ? 47.638 38.207 -4.859 1.00 19.62 370 GLY A CA 1
ATOM 2847 C C . GLY A 1 370 ? 48.190 39.512 -4.317 1.00 21.05 370 GLY A C 1
ATOM 2848 O O . GLY A 1 370 ? 48.133 40.543 -4.985 1.00 21.80 370 GLY A O 1
ATOM 2849 N N . GLU A 1 371 ? 48.711 39.471 -3.094 1.00 19.95 371 GLU A N 1
ATOM 2850 C CA . GLU A 1 371 ? 49.257 40.661 -2.453 1.00 17.68 371 GLU A CA 1
ATOM 2851 C C . GLU A 1 371 ? 50.777 40.689 -2.475 1.00 17.66 371 GLU A C 1
ATOM 2852 O O . GLU A 1 371 ? 51.420 39.795 -3.029 1.00 16.74 371 GLU A O 1
ATOM 2858 N N . THR A 1 372 ? 51.345 41.730 -1.871 1.00 16.36 372 THR A N 1
ATOM 2859 C CA . THR A 1 372 ? 52.795 41.885 -1.808 1.00 14.84 372 THR A CA 1
ATOM 2860 C C . THR A 1 372 ? 53.177 42.453 -0.448 1.00 15.74 372 THR A C 1
ATOM 2861 O O . THR A 1 372 ? 52.319 42.662 0.409 1.00 16.29 372 THR A O 1
ATOM 2865 N N . GLU A 1 373 ? 54.466 42.711 -0.262 1.00 14.67 373 GLU A N 1
ATOM 2866 C CA . GLU A 1 373 ? 54.957 43.265 0.989 1.00 16.44 373 GLU A CA 1
ATOM 2867 C C . GLU A 1 373 ? 54.653 44.768 1.103 1.00 17.02 373 GLU A C 1
ATOM 2868 O O . GLU A 1 373 ? 54.945 45.391 2.118 1.00 16.26 373 GLU A O 1
ATOM 2874 N N . ASP A 1 374 ? 54.067 45.340 0.054 1.00 15.77 374 ASP A N 1
ATOM 2875 C CA . ASP A 1 374 ? 53.695 46.758 0.045 1.00 17.22 374 ASP A CA 1
ATOM 2876 C C . ASP A 1 374 ? 52.576 46.955 1.071 1.00 16.26 374 ASP A C 1
ATOM 2877 O O . ASP A 1 374 ? 51.665 46.134 1.159 1.00 16.43 374 ASP A O 1
ATOM 2882 N N . THR A 1 375 ? 52.635 48.041 1.835 1.00 15.17 375 THR A N 1
ATOM 2883 C CA . THR A 1 375 ? 51.639 48.284 2.878 1.00 14.96 375 THR A CA 1
ATOM 2884 C C . THR A 1 375 ? 50.810 49.545 2.679 1.00 15.18 375 THR A C 1
ATOM 2885 O O . THR A 1 375 ? 50.192 50.041 3.623 1.00 13.44 375 THR A O 1
ATOM 2889 N N . THR A 1 376 ? 50.789 50.057 1.454 1.00 13.66 376 THR A N 1
ATOM 2890 C CA . THR A 1 376 ? 50.058 51.281 1.154 1.00 14.14 376 THR A CA 1
ATOM 2891 C C . THR A 1 376 ? 48.606 51.328 1.625 1.00 13.31 376 THR A C 1
ATOM 2892 O O . THR A 1 376 ? 48.153 52.375 2.090 1.00 14.91 376 THR A O 1
ATOM 2896 N N . ILE A 1 377 ? 47.870 50.223 1.515 1.00 12.62 377 ILE A N 1
ATOM 2897 C CA . ILE A 1 377 ? 46.467 50.256 1.927 1.00 13.23 377 ILE A CA 1
ATOM 2898 C C . ILE A 1 377 ? 46.282 50.539 3.414 1.00 13.98 377 ILE A C 1
ATOM 2899 O O . ILE A 1 377 ? 45.213 50.990 3.824 1.00 13.95 377 ILE A O 1
ATOM 2904 N N . ALA A 1 378 ? 47.314 50.291 4.221 1.00 12.81 378 ALA A N 1
ATOM 2905 C CA . ALA A 1 378 ? 47.211 50.584 5.650 1.00 13.48 378 ALA A CA 1
ATOM 2906 C C . ALA A 1 378 ? 47.150 52.108 5.779 1.00 13.78 378 ALA A C 1
ATOM 2907 O O . ALA A 1 378 ? 46.232 52.656 6.387 1.00 13.67 378 ALA A O 1
ATOM 2909 N N . ASP A 1 379 ? 48.127 52.795 5.193 1.00 14.60 379 ASP A N 1
ATOM 2910 C CA . ASP A 1 379 ? 48.137 54.251 5.254 1.00 14.67 379 ASP A CA 1
ATOM 2911 C C . ASP A 1 379 ? 46.894 54.839 4.602 1.00 13.91 379 ASP A C 1
ATOM 2912 O O . ASP A 1 379 ? 46.333 55.823 5.090 1.00 11.70 379 ASP A O 1
ATOM 2917 N N . LEU A 1 380 ? 46.455 54.236 3.501 1.00 14.16 380 LEU A N 1
ATOM 2918 C CA . LEU A 1 380 ? 45.271 54.735 2.801 1.00 16.31 380 LEU A CA 1
ATOM 2919 C C . LEU A 1 380 ? 44.022 54.667 3.677 1.00 15.40 380 LEU A C 1
ATOM 2920 O O . LEU A 1 380 ? 43.228 55.605 3.693 1.00 13.72 380 LEU A O 1
ATOM 2925 N N . SER A 1 381 ? 43.850 53.567 4.408 1.00 15.19 381 SER A N 1
ATOM 2926 C CA . SER A 1 381 ? 42.680 53.411 5.273 1.00 16.00 381 SER A CA 1
ATOM 2927 C C . SER A 1 381 ? 42.633 54.494 6.352 1.00 16.18 381 SER A C 1
ATOM 2928 O O . SER A 1 381 ? 41.558 54.979 6.706 1.00 15.34 381 SER A O 1
ATOM 2931 N N . VAL A 1 382 ? 43.799 54.872 6.870 1.00 15.19 382 VAL A N 1
ATOM 2932 C CA . VAL A 1 382 ? 43.871 55.908 7.896 1.00 15.83 382 VAL A CA 1
ATOM 2933 C C . VAL A 1 382 ? 43.680 57.288 7.263 1.00 14.92 382 VAL A C 1
ATOM 2934 O O . VAL A 1 382 ? 43.004 58.149 7.821 1.00 16.22 382 VAL A O 1
ATOM 2938 N N . ALA A 1 383 ? 44.277 57.488 6.093 1.00 14.56 383 ALA A N 1
ATOM 2939 C CA . ALA A 1 383 ? 44.155 58.756 5.381 1.00 14.65 383 ALA A CA 1
ATOM 2940 C C . ALA A 1 383 ? 42.688 59.054 5.083 1.00 15.13 383 ALA A C 1
ATOM 2941 O O . ALA A 1 383 ? 42.247 60.200 5.158 1.00 16.26 383 ALA A O 1
ATOM 2943 N N . LEU A 1 384 ? 41.933 58.015 4.737 1.00 14.69 384 LEU A N 1
ATOM 2944 C CA . LEU A 1 384 ? 40.518 58.171 4.423 1.00 15.63 384 LEU A CA 1
ATOM 2945 C C . LEU A 1 384 ? 39.626 58.056 5.657 1.00 15.92 384 LEU A C 1
ATOM 2946 O O . LEU A 1 384 ? 38.420 58.310 5.576 1.00 16.13 384 LEU A O 1
ATOM 2951 N N . ASN A 1 385 ? 40.214 57.686 6.793 1.00 15.74 385 ASN A N 1
ATOM 2952 C CA . ASN A 1 385 ? 39.436 57.488 8.016 1.00 15.76 385 ASN A CA 1
ATOM 2953 C C . ASN A 1 385 ? 38.266 56.583 7.626 1.00 16.19 385 ASN A C 1
ATOM 2954 O O . ASN A 1 385 ? 37.114 56.847 7.970 1.00 16.45 385 ASN A O 1
ATOM 2959 N N . SER A 1 386 ? 38.576 55.512 6.896 1.00 16.49 386 SER A N 1
ATOM 2960 C CA . SER A 1 386 ? 37.556 54.578 6.419 1.00 17.05 386 SER A CA 1
ATOM 2961 C C . SER A 1 386 ? 36.867 53.807 7.536 1.00 17.12 386 SER A C 1
ATOM 2962 O O . SER A 1 386 ? 35.718 53.389 7.387 1.00 17.98 386 SER A O 1
ATOM 2965 N N . GLY A 1 387 ? 37.568 53.612 8.647 1.00 17.00 387 GLY A N 1
ATOM 2966 C CA . GLY A 1 387 ? 36.992 52.887 9.766 1.00 16.77 387 GLY A CA 1
ATOM 2967 C C . GLY A 1 387 ? 37.016 51.377 9.598 1.00 16.94 387 GLY A C 1
ATOM 2968 O O . GLY A 1 387 ? 36.735 50.634 10.541 1.00 16.92 387 GLY A O 1
ATOM 2969 N N . GLN A 1 388 ? 37.347 50.913 8.398 1.00 16.74 388 GLN A N 1
ATOM 2970 C CA . GLN A 1 388 ? 37.401 49.480 8.148 1.00 16.83 388 GLN A CA 1
ATOM 2971 C C . GLN A 1 388 ? 38.355 49.105 7.022 1.00 16.78 388 GLN A C 1
ATOM 2972 O O . GLN A 1 388 ? 38.530 49.841 6.044 1.00 16.46 388 GLN A O 1
ATOM 2978 N N . ILE A 1 389 ? 38.987 47.951 7.183 1.00 14.84 389 ILE A N 1
ATOM 2979 C CA . ILE A 1 389 ? 39.943 47.464 6.206 1.00 15.23 389 ILE A CA 1
ATOM 2980 C C . ILE A 1 389 ? 39.801 45.959 6.114 1.00 16.50 389 ILE A C 1
ATOM 2981 O O . ILE A 1 389 ? 39.450 45.299 7.097 1.00 15.71 389 ILE A O 1
ATOM 2986 N N . LYS A 1 390 ? 40.036 45.419 4.922 1.00 14.86 390 LYS A N 1
ATOM 2987 C CA . LYS A 1 390 ? 39.972 43.975 4.719 1.00 16.73 390 LYS A CA 1
ATOM 2988 C C . LYS A 1 390 ? 41.323 43.614 4.116 1.00 16.15 390 LYS A C 1
ATOM 2989 O O . LYS A 1 390 ? 41.577 43.895 2.948 1.00 16.21 390 LYS A O 1
ATOM 2995 N N . THR A 1 391 ? 42.198 43.014 4.919 1.00 14.97 391 THR A N 1
ATOM 2996 C CA . THR A 1 391 ? 43.519 42.674 4.428 1.00 15.56 391 THR A CA 1
ATOM 2997 C C . THR A 1 391 ? 44.068 41.315 4.852 1.00 16.36 391 THR A C 1
ATOM 2998 O O . THR A 1 391 ? 45.282 41.131 4.953 1.00 17.36 391 THR A O 1
ATOM 3002 N N . GLY A 1 392 ? 43.162 40.372 5.099 1.00 17.33 392 GLY A N 1
ATOM 3003 C CA . GLY A 1 392 ? 43.575 39.010 5.408 1.00 16.28 392 GLY A CA 1
ATOM 3004 C C . GLY A 1 392 ? 43.566 38.466 6.826 1.00 17.42 392 GLY A C 1
ATOM 3005 O O . GLY A 1 392 ? 43.305 39.185 7.787 1.00 15.13 392 GLY A O 1
ATOM 3006 N N . ALA A 1 393 ? 43.819 37.163 6.950 1.00 16.52 393 ALA A N 1
ATOM 3007 C CA . ALA A 1 393 ? 43.904 36.526 8.256 1.00 16.86 393 ALA A CA 1
ATOM 3008 C C . ALA A 1 393 ? 45.217 37.056 8.812 1.00 17.86 393 ALA A C 1
ATOM 3009 O O . ALA A 1 393 ? 46.042 37.586 8.063 1.00 16.65 393 ALA A O 1
ATOM 3011 N N . PRO A 1 394 ? 45.423 36.942 10.129 1.00 16.47 394 PRO A N 1
ATOM 3012 C CA . PRO A 1 394 ? 46.668 37.426 10.727 1.00 16.94 394 PRO A CA 1
ATOM 3013 C C . PRO A 1 394 ? 47.823 36.445 10.515 1.00 16.94 394 PRO A C 1
ATOM 3014 O O . PRO A 1 394 ? 48.505 36.064 11.467 1.00 17.37 394 PRO A O 1
ATOM 3018 N N . ALA A 1 395 ? 48.018 36.033 9.263 1.00 16.29 395 ALA A N 1
ATOM 3019 C CA . ALA A 1 395 ? 49.087 35.108 8.891 1.00 15.63 395 ALA A CA 1
ATOM 3020 C C . ALA A 1 395 ? 49.462 35.346 7.426 1.00 16.04 395 ALA A C 1
ATOM 3021 O O . ALA A 1 395 ? 48.629 35.789 6.631 1.00 17.72 395 ALA A O 1
ATOM 3023 N N . ARG A 1 396 ? 50.713 35.035 7.087 1.00 15.04 396 ARG A N 1
ATOM 3024 C CA . ARG A 1 396 ? 51.287 35.245 5.754 1.00 15.26 396 ARG A CA 1
ATOM 3025 C C . ARG A 1 396 ? 51.775 36.693 5.713 1.00 15.16 396 ARG A C 1
ATOM 3026 O O . ARG A 1 396 ? 51.006 37.623 5.957 1.00 15.04 396 ARG A O 1
ATOM 3034 N N . GLY A 1 397 ? 53.062 36.870 5.427 1.00 15.92 397 GLY A N 1
ATOM 3035 C CA . GLY A 1 397 ? 53.661 38.196 5.392 1.00 13.88 397 GLY A CA 1
ATOM 3036 C C . GLY A 1 397 ? 52.979 39.284 4.576 1.00 16.79 397 GLY A C 1
ATOM 3037 O O . GLY A 1 397 ? 53.023 40.456 4.961 1.00 15.69 397 GLY A O 1
ATOM 3038 N N . GLU A 1 398 ? 52.359 38.929 3.453 1.00 15.77 398 GLU A N 1
ATOM 3039 C CA . GLU A 1 398 ? 51.702 39.940 2.632 1.00 16.68 398 GLU A CA 1
ATOM 3040 C C . GLU A 1 398 ? 50.443 40.478 3.319 1.00 17.19 398 GLU A C 1
ATOM 3041 O O . GLU A 1 398 ? 49.848 41.463 2.866 1.00 16.61 398 GLU A O 1
ATOM 3047 N N . ARG A 1 399 ? 50.049 39.833 4.418 1.00 15.98 399 ARG A N 1
ATOM 3048 C CA . ARG A 1 399 ? 48.883 40.264 5.190 1.00 14.54 399 ARG A CA 1
ATOM 3049 C C . ARG A 1 399 ? 49.387 40.899 6.488 1.00 14.83 399 ARG A C 1
ATOM 3050 O O . ARG A 1 399 ? 48.993 42.007 6.846 1.00 13.88 399 ARG A O 1
ATOM 3058 N N . THR A 1 400 ? 50.272 40.192 7.187 1.00 15.19 400 THR A N 1
ATOM 3059 C CA . THR A 1 400 ? 50.791 40.695 8.452 1.00 15.01 400 THR A CA 1
ATOM 3060 C C . THR A 1 400 ? 51.563 42.002 8.305 1.00 15.07 400 THR A C 1
ATOM 3061 O O . THR A 1 400 ? 51.647 42.778 9.253 1.00 15.06 400 THR A O 1
ATOM 3065 N N . ALA A 1 401 ? 52.103 42.257 7.115 1.00 16.75 401 ALA A N 1
ATOM 3066 C CA . ALA A 1 401 ? 52.843 43.492 6.875 1.00 14.90 401 ALA A CA 1
ATOM 3067 C C . ALA A 1 401 ? 51.909 44.698 7.016 1.00 15.08 401 ALA A C 1
ATOM 3068 O O . ALA A 1 401 ? 52.328 45.763 7.466 1.00 14.02 401 ALA A O 1
ATOM 3070 N N . LYS A 1 402 ? 50.648 44.531 6.622 1.00 14.49 402 LYS A N 1
ATOM 3071 C CA . LYS A 1 402 ? 49.669 45.613 6.740 1.00 13.99 402 LYS A CA 1
ATOM 3072 C C . LYS A 1 402 ? 49.327 45.835 8.212 1.00 13.83 402 LYS A C 1
ATOM 3073 O O . LYS A 1 402 ? 49.253 46.971 8.682 1.00 15.04 402 LYS A O 1
ATOM 3079 N N . TYR A 1 403 ? 49.105 44.748 8.939 1.00 14.98 403 TYR A N 1
ATOM 3080 C CA . TYR A 1 403 ? 48.780 44.854 10.360 1.00 14.20 403 TYR A CA 1
ATOM 3081 C C . TYR A 1 403 ? 49.914 45.520 11.132 1.00 14.86 403 TYR A C 1
ATOM 3082 O O . TYR A 1 403 ? 49.670 46.321 12.038 1.00 15.90 403 TYR A O 1
ATOM 3091 N N . ASN A 1 404 ? 51.155 45.203 10.776 1.00 14.74 404 ASN A N 1
ATOM 3092 C CA . ASN A 1 404 ? 52.286 45.827 11.450 1.00 15.10 404 ASN A CA 1
ATOM 3093 C C . ASN A 1 404 ? 52.341 47.315 11.115 1.00 14.64 404 ASN A C 1
ATOM 3094 O O . ASN A 1 404 ? 52.640 48.137 11.978 1.00 14.51 404 ASN A O 1
ATOM 3099 N N . GLN A 1 405 ? 52.045 47.663 9.864 1.00 14.13 405 GLN A N 1
ATOM 3100 C CA . GLN A 1 405 ? 52.062 49.067 9.462 1.00 14.19 405 GLN A CA 1
ATOM 3101 C C . GLN A 1 405 ? 50.952 49.822 10.197 1.00 13.74 405 GLN A C 1
ATOM 3102 O O . GLN A 1 405 ? 51.125 50.978 10.582 1.00 11.48 405 GLN A O 1
ATOM 3108 N N . LEU A 1 406 ? 49.808 49.172 10.394 1.00 13.35 406 LEU A N 1
ATOM 3109 C CA . LEU A 1 406 ? 48.719 49.827 11.111 1.00 15.16 406 LEU A CA 1
ATOM 3110 C C . LEU A 1 406 ? 49.181 50.072 12.546 1.00 13.85 406 LEU A C 1
ATOM 3111 O O . LEU A 1 406 ? 48.905 51.118 13.125 1.00 13.72 406 LEU A O 1
ATOM 3116 N N . ILE A 1 407 ? 49.899 49.106 13.110 1.00 14.42 407 ILE A N 1
ATOM 3117 C CA . ILE A 1 407 ? 50.414 49.249 14.468 1.00 14.52 407 ILE A CA 1
ATOM 3118 C C . ILE A 1 407 ? 51.406 50.417 14.531 1.00 14.38 407 ILE A C 1
ATOM 3119 O O . ILE A 1 407 ? 51.383 51.196 15.478 1.00 14.47 407 ILE A O 1
ATOM 3124 N N . ARG A 1 408 ? 52.270 50.541 13.524 1.00 14.48 408 ARG A N 1
ATOM 3125 C CA . ARG A 1 408 ? 53.252 51.631 13.502 1.00 13.86 408 ARG A CA 1
ATOM 3126 C C . ARG A 1 408 ? 52.574 52.994 13.373 1.00 13.96 408 ARG A C 1
ATOM 3127 O O . ARG A 1 408 ? 52.973 53.960 14.027 1.00 13.14 408 ARG A O 1
ATOM 3135 N N . ILE A 1 409 ? 51.559 53.070 12.517 1.00 12.66 409 ILE A N 1
ATOM 3136 C CA . ILE A 1 409 ? 50.832 54.319 12.310 1.00 12.70 409 ILE A CA 1
ATOM 3137 C C . ILE A 1 409 ? 50.152 54.744 13.609 1.00 14.84 409 ILE A C 1
ATOM 3138 O O . ILE A 1 409 ? 50.186 55.918 13.987 1.00 15.17 409 ILE A O 1
ATOM 3143 N N . GLU A 1 410 ? 49.533 53.784 14.286 1.00 14.03 410 GLU A N 1
ATOM 3144 C CA . GLU A 1 410 ? 48.856 54.066 15.546 1.00 16.53 410 GLU A CA 1
ATOM 3145 C C . GLU A 1 410 ? 49.833 54.628 16.577 1.00 15.82 410 GLU A C 1
ATOM 3146 O O . GLU A 1 410 ? 49.499 55.557 17.309 1.00 16.82 410 GLU A O 1
ATOM 3152 N N . GLN A 1 411 ? 51.038 54.070 16.638 1.00 16.28 411 GLN A N 1
ATOM 3153 C CA . GLN A 1 411 ? 52.030 54.558 17.594 1.00 17.50 411 GLN A CA 1
ATOM 3154 C C . GLN A 1 411 ? 52.557 55.937 17.189 1.00 17.74 411 GLN A C 1
ATOM 3155 O O . GLN A 1 411 ? 52.807 56.785 18.043 1.00 18.01 411 GLN A O 1
ATOM 3161 N N . GLU A 1 412 ? 52.714 56.166 15.888 1.00 15.39 412 GLU A N 1
ATOM 3162 C CA . GLU A 1 412 ? 53.224 57.449 15.405 1.00 16.19 412 GLU A CA 1
ATOM 3163 C C . GLU A 1 412 ? 52.235 58.579 15.673 1.00 17.19 412 GLU A C 1
ATOM 3164 O O . GLU A 1 412 ? 52.633 59.708 15.969 1.00 16.84 412 GLU A O 1
ATOM 3170 N N . LEU A 1 413 ? 50.944 58.284 15.556 1.00 16.62 413 LEU A N 1
ATOM 3171 C CA . LEU A 1 413 ? 49.927 59.290 15.837 1.00 18.98 413 LEU A CA 1
ATOM 3172 C C . LEU A 1 413 ? 49.995 59.560 17.340 1.00 21.32 413 LEU A C 1
ATOM 3173 O O . LEU A 1 413 ? 50.116 58.630 18.134 1.00 22.52 413 LEU A O 1
ATOM 3178 N N . GLY A 1 414 ? 49.928 60.824 17.735 1.00 24.17 414 GLY A N 1
ATOM 3179 C CA . GLY A 1 414 ? 49.981 61.119 19.156 1.00 27.22 414 GLY A CA 1
ATOM 3180 C C . GLY A 1 414 ? 48.667 60.683 19.772 1.00 28.35 414 GLY A C 1
ATOM 3181 O O . GLY A 1 414 ? 48.615 59.968 20.780 1.00 29.82 414 GLY A O 1
ATOM 3182 N N . LEU A 1 415 ? 47.592 61.115 19.129 1.00 28.44 415 LEU A N 1
ATOM 3183 C CA . LEU A 1 415 ? 46.242 60.799 19.561 1.00 28.69 415 LEU A CA 1
ATOM 3184 C C . LEU A 1 415 ? 45.552 60.172 18.373 1.00 27.85 415 LEU A C 1
ATOM 3185 O O . LEU A 1 415 ? 45.399 60.805 17.335 1.00 30.36 415 LEU A O 1
ATOM 3190 N N . SER A 1 416 ? 45.145 58.922 18.516 1.00 24.05 416 SER A N 1
ATOM 3191 C CA . SER A 1 416 ? 44.452 58.244 17.437 1.00 21.71 416 SER A CA 1
ATOM 3192 C C . SER A 1 416 ? 43.115 57.760 17.971 1.00 21.39 416 SER A C 1
ATOM 3193 O O . SER A 1 416 ? 42.857 57.818 19.174 1.00 20.48 416 SER A O 1
ATOM 3196 N N . LYS A 1 417 ? 42.259 57.310 17.064 1.00 18.22 417 LYS A N 1
ATOM 3197 C CA . LYS A 1 417 ? 40.943 56.808 17.425 1.00 19.26 417 LYS A CA 1
ATOM 3198 C C . LYS A 1 417 ? 40.687 55.492 16.706 1.00 18.26 417 LYS A C 1
ATOM 3199 O O . LYS A 1 417 ? 40.852 55.397 15.488 1.00 19.39 417 LYS A O 1
ATOM 3205 N N . TYR A 1 418 ? 40.310 54.469 17.462 1.00 15.65 418 TYR A N 1
ATOM 3206 C CA . TYR A 1 418 ? 40.004 53.175 16.867 1.00 16.29 418 TYR A CA 1
ATOM 3207 C C . TYR A 1 418 ? 38.508 53.201 16.540 1.00 16.81 418 TYR A C 1
ATOM 3208 O O . TYR A 1 418 ? 37.674 53.403 17.424 1.00 15.55 418 TYR A O 1
ATOM 3217 N N . ALA A 1 419 ? 38.178 53.016 15.264 1.00 17.10 419 ALA A N 1
ATOM 3218 C CA . ALA A 1 419 ? 36.793 53.055 14.808 1.00 16.31 419 ALA A CA 1
ATOM 3219 C C . ALA A 1 419 ? 35.839 52.196 15.631 1.00 16.69 419 ALA A C 1
ATOM 3220 O O . ALA A 1 419 ? 34.712 52.610 15.908 1.00 15.35 419 ALA A O 1
ATOM 3222 N N . GLY A 1 420 ? 36.287 51.000 16.008 1.00 16.21 420 GLY A N 1
ATOM 3223 C CA . GLY A 1 420 ? 35.458 50.107 16.804 1.00 16.83 420 GLY A CA 1
ATOM 3224 C C . GLY A 1 420 ? 34.063 49.842 16.263 1.00 18.27 420 GLY A C 1
ATOM 3225 O O . GLY A 1 420 ? 33.883 49.534 15.084 1.00 17.68 420 GLY A O 1
ATOM 3226 N N . ARG A 1 421 ? 33.064 49.961 17.132 1.00 18.71 421 ARG A N 1
ATOM 3227 C CA . ARG A 1 421 ? 31.683 49.716 16.735 1.00 20.64 421 ARG A CA 1
ATOM 3228 C C . ARG A 1 421 ? 31.149 50.764 15.759 1.00 21.00 421 ARG A C 1
ATOM 3229 O O . ARG A 1 421 ? 30.093 50.576 15.154 1.00 21.94 421 ARG A O 1
ATOM 3237 N N . ASN A 1 422 ? 31.878 51.865 15.599 1.00 19.95 422 ASN A N 1
ATOM 3238 C CA . ASN A 1 422 ? 31.465 52.915 14.667 1.00 21.25 422 ASN A CA 1
ATOM 3239 C C . ASN A 1 422 ? 32.307 52.819 13.394 1.00 19.99 422 ASN A C 1
ATOM 3240 O O . ASN A 1 422 ? 32.728 53.830 12.830 1.00 19.45 422 ASN A O 1
ATOM 3245 N N . PHE A 1 423 ? 32.545 51.590 12.946 1.00 20.22 423 PHE A N 1
ATOM 3246 C CA . PHE A 1 423 ? 33.354 51.343 11.756 1.00 19.98 423 PHE A CA 1
ATOM 3247 C C . PHE A 1 423 ? 32.784 51.907 10.446 1.00 20.57 423 PHE A C 1
ATOM 3248 O O . PHE A 1 423 ? 33.536 52.209 9.519 1.00 20.75 423 PHE A O 1
ATOM 3256 N N . ARG A 1 424 ? 31.466 52.064 10.359 1.00 21.86 424 ARG A N 1
ATOM 3257 C CA . ARG A 1 424 ? 30.874 52.605 9.135 1.00 23.03 424 ARG A CA 1
ATOM 3258 C C . ARG A 1 424 ? 31.171 54.102 9.004 1.00 23.53 424 ARG A C 1
ATOM 3259 O O . ARG A 1 424 ? 31.599 54.571 7.946 1.00 23.91 424 ARG A O 1
ATOM 3267 N N . CYS A 1 425 ? 30.933 54.842 10.085 1.00 21.48 425 CYS A N 1
ATOM 3268 C CA . CYS A 1 425 ? 31.164 56.286 10.126 1.00 20.76 425 CYS A CA 1
ATOM 3269 C C . CYS A 1 425 ? 31.772 56.615 11.486 1.00 20.51 425 CYS A C 1
ATOM 3270 O O . CYS A 1 425 ? 31.053 56.882 12.452 1.00 19.70 425 CYS A O 1
ATOM 3273 N N . PRO A 1 426 ? 33.113 56.600 11.573 1.00 20.24 426 PRO A N 1
ATOM 3274 C CA . PRO A 1 426 ? 33.855 56.882 12.805 1.00 21.05 426 PRO A CA 1
ATOM 3275 C C . PRO A 1 426 ? 33.923 58.348 13.229 1.00 20.67 426 PRO A C 1
ATOM 3276 O O . PRO A 1 426 ? 34.963 58.814 13.693 1.00 22.83 426 PRO A O 1
ATOM 3280 N N . PHE A 1 427 ? 32.818 59.068 13.066 1.00 21.03 427 PHE A N 1
ATOM 3281 C CA . PHE A 1 427 ? 32.752 60.473 13.456 1.00 21.66 427 PHE A CA 1
ATOM 3282 C C . PHE A 1 427 ? 31.487 60.739 14.268 1.00 23.11 427 PHE A C 1
ATOM 3283 O O . PHE A 1 427 ? 30.613 59.846 14.295 1.00 23.82 427 PHE A O 1
ATOM 3292 N N . MET B 1 1 ? 92.204 57.295 13.149 1.00 26.70 1 MET B N 1
ATOM 3293 C CA . MET B 1 1 ? 92.660 58.636 12.682 1.00 26.22 1 MET B CA 1
ATOM 3294 C C . MET B 1 1 ? 91.567 59.679 12.867 1.00 23.68 1 MET B C 1
ATOM 3295 O O . MET B 1 1 ? 90.385 59.402 12.667 1.00 20.73 1 MET B O 1
ATOM 3300 N N . LEU B 1 2 ? 91.973 60.885 13.246 1.00 20.80 2 LEU B N 1
ATOM 3301 C CA . LEU B 1 2 ? 91.028 61.963 13.492 1.00 19.48 2 LEU B CA 1
ATOM 3302 C C . LEU B 1 2 ? 90.060 62.267 12.356 1.00 19.13 2 LEU B C 1
ATOM 3303 O O . LEU B 1 2 ? 88.913 62.620 12.609 1.00 18.73 2 LEU B O 1
ATOM 3308 N N . TYR B 1 3 ? 90.504 62.132 11.112 1.00 19.61 3 TYR B N 1
ATOM 3309 C CA . TYR B 1 3 ? 89.620 62.437 9.995 1.00 21.98 3 TYR B CA 1
ATOM 3310 C C . TYR B 1 3 ? 88.487 61.433 9.803 1.00 23.29 3 TYR B C 1
ATOM 3311 O O . TYR B 1 3 ? 87.557 61.688 9.038 1.00 24.41 3 TYR B O 1
ATOM 3320 N N . ASN B 1 4 ? 88.555 60.299 10.496 1.00 22.32 4 ASN B N 1
ATOM 3321 C CA . ASN B 1 4 ? 87.493 59.306 10.388 1.00 22.11 4 ASN B CA 1
ATOM 3322 C C . ASN B 1 4 ? 86.417 59.532 11.447 1.00 21.43 4 ASN B C 1
ATOM 3323 O O . ASN B 1 4 ? 85.365 58.889 11.426 1.00 22.00 4 ASN B O 1
ATOM 3328 N N . MET B 1 5 ? 86.677 60.452 12.370 1.00 20.92 5 MET B N 1
ATOM 3329 C CA . MET B 1 5 ? 85.695 60.774 13.397 1.00 21.43 5 MET B CA 1
ATOM 3330 C C . MET B 1 5 ? 84.595 61.543 12.672 1.00 21.73 5 MET B C 1
ATOM 3331 O O . MET B 1 5 ? 84.878 62.430 11.866 1.00 21.13 5 MET B O 1
ATOM 3336 N N . ASP B 1 6 ? 83.341 61.198 12.938 1.00 20.69 6 ASP B N 1
ATOM 3337 C CA . ASP B 1 6 ? 82.239 61.872 12.269 1.00 20.48 6 ASP B CA 1
ATOM 3338 C C . ASP B 1 6 ? 80.976 61.741 13.100 1.00 19.91 6 ASP B C 1
ATOM 3339 O O . ASP B 1 6 ? 80.436 60.649 13.266 1.00 16.60 6 ASP B O 1
ATOM 3344 N N . GLU B 1 7 ? 80.516 62.875 13.615 1.00 19.77 7 GLU B N 1
ATOM 3345 C CA . GLU B 1 7 ? 79.328 62.939 14.455 1.00 22.11 7 GLU B CA 1
ATOM 3346 C C . GLU B 1 7 ? 78.063 62.448 13.750 1.00 20.14 7 GLU B C 1
ATOM 3347 O O . GLU B 1 7 ? 77.090 62.071 14.404 1.00 18.29 7 GLU B O 1
ATOM 3353 N N . ARG B 1 8 ? 78.074 62.439 12.418 1.00 17.91 8 ARG B N 1
ATOM 3354 C CA . ARG B 1 8 ? 76.909 61.982 11.665 1.00 16.64 8 ARG B CA 1
ATOM 3355 C C . ARG B 1 8 ? 76.560 60.527 11.961 1.00 15.75 8 ARG B C 1
ATOM 3356 O O . ARG B 1 8 ? 75.407 60.124 11.822 1.00 13.79 8 ARG B O 1
ATOM 3364 N N . PHE B 1 9 ? 77.550 59.736 12.367 1.00 15.62 9 PHE B N 1
ATOM 3365 C CA . PHE B 1 9 ? 77.296 58.329 12.650 1.00 15.73 9 PHE B CA 1
ATOM 3366 C C . PHE B 1 9 ? 76.838 58.034 14.076 1.00 16.68 9 PHE B C 1
ATOM 3367 O O . PHE B 1 9 ? 76.529 56.891 14.403 1.00 16.09 9 PHE B O 1
ATOM 3375 N N . GLU B 1 10 ? 76.788 59.054 14.924 1.00 17.69 10 GLU B N 1
ATOM 3376 C CA . GLU B 1 10 ? 76.350 58.846 16.300 1.00 19.37 10 GLU B CA 1
ATOM 3377 C C . GLU B 1 10 ? 74.880 58.432 16.310 1.00 18.09 10 GLU B C 1
ATOM 3378 O O . GLU B 1 10 ? 74.064 59.007 15.593 1.00 17.61 10 GLU B O 1
ATOM 3384 N N . ILE B 1 11 ? 74.551 57.418 17.105 1.00 18.26 11 ILE B N 1
ATOM 3385 C CA . ILE B 1 11 ? 73.167 56.960 17.202 1.00 17.42 11 ILE B CA 1
ATOM 3386 C C . ILE B 1 11 ? 72.369 58.036 17.936 1.00 18.26 11 ILE B C 1
ATOM 3387 O O . ILE B 1 11 ? 72.672 58.369 19.084 1.00 18.64 11 ILE B O 1
ATOM 3392 N N . LYS B 1 12 ? 71.364 58.587 17.261 1.00 17.20 12 LYS B N 1
ATOM 3393 C CA . LYS B 1 12 ? 70.527 59.638 17.838 1.00 18.89 12 LYS B CA 1
ATOM 3394 C C . LYS B 1 12 ? 69.340 59.078 18.622 1.00 19.40 12 LYS B C 1
ATOM 3395 O O . LYS B 1 12 ? 68.955 59.628 19.656 1.00 17.98 12 LYS B O 1
ATOM 3401 N N . ASP B 1 13 ? 68.753 57.991 18.128 1.00 18.66 13 ASP B N 1
ATOM 3402 C CA . ASP B 1 13 ? 67.621 57.382 18.817 1.00 18.44 13 ASP B CA 1
ATOM 3403 C C . ASP B 1 13 ? 67.426 55.933 18.406 1.00 18.31 13 ASP B C 1
ATOM 3404 O O . ASP B 1 13 ? 67.864 55.500 17.335 1.00 15.75 13 ASP B O 1
ATOM 3409 N N . ILE B 1 14 ? 66.766 55.190 19.286 1.00 16.52 14 ILE B N 1
ATOM 3410 C CA . ILE B 1 14 ? 66.479 53.782 19.076 1.00 17.91 14 ILE B CA 1
ATOM 3411 C C . ILE B 1 14 ? 65.100 53.531 19.666 1.00 17.61 14 ILE B C 1
ATOM 3412 O O . ILE B 1 14 ? 64.795 54.010 20.760 1.00 18.30 14 ILE B O 1
ATOM 3417 N N . VAL B 1 15 ? 64.272 52.791 18.937 1.00 17.55 15 VAL B N 1
ATOM 3418 C CA . VAL B 1 15 ? 62.926 52.473 19.393 1.00 17.13 15 VAL B CA 1
ATOM 3419 C C . VAL B 1 15 ? 62.586 51.048 19.001 1.00 17.46 15 VAL B C 1
ATOM 3420 O O . VAL B 1 15 ? 62.806 50.636 17.860 1.00 16.33 15 VAL B O 1
ATOM 3424 N N . ALA B 1 16 ? 62.056 50.297 19.956 1.00 16.67 16 ALA B N 1
ATOM 3425 C CA . ALA B 1 16 ? 61.661 48.919 19.712 1.00 16.14 16 ALA B CA 1
ATOM 3426 C C . ALA B 1 16 ? 60.155 48.827 19.906 1.00 17.21 16 ALA B C 1
ATOM 3427 O O . ALA B 1 16 ? 59.575 49.587 20.687 1.00 16.96 16 ALA B O 1
ATOM 3429 N N . ARG B 1 17 ? 59.525 47.907 19.185 1.00 16.92 17 ARG B N 1
ATOM 3430 C CA . ARG B 1 17 ? 58.090 47.697 19.300 1.00 16.05 17 ARG B CA 1
ATOM 3431 C C . ARG B 1 17 ? 57.771 46.238 19.052 1.00 15.70 17 ARG B C 1
ATOM 3432 O O . ARG B 1 17 ? 58.589 45.487 18.513 1.00 15.92 17 ARG B O 1
ATOM 3440 N N . GLU B 1 18 ? 56.572 45.840 19.454 1.00 15.47 18 GLU B N 1
ATOM 3441 C CA . GLU B 1 18 ? 56.117 44.478 19.258 1.00 16.90 18 GLU B CA 1
ATOM 3442 C C . GLU B 1 18 ? 55.210 44.435 18.024 1.00 17.36 18 GLU B C 1
ATOM 3443 O O . GLU B 1 18 ? 54.190 45.124 17.975 1.00 17.21 18 GLU B O 1
ATOM 3449 N N . VAL B 1 19 ? 55.599 43.647 17.024 1.00 15.89 19 VAL B N 1
ATOM 3450 C CA . VAL B 1 19 ? 54.802 43.480 15.813 1.00 16.69 19 VAL B CA 1
ATOM 3451 C C . VAL B 1 19 ? 54.526 41.978 15.718 1.00 16.77 19 VAL B C 1
ATOM 3452 O O . VAL B 1 19 ? 54.869 41.235 16.638 1.00 15.51 19 VAL B O 1
ATOM 3456 N N . ILE B 1 20 ? 53.899 41.518 14.639 1.00 15.90 20 ILE B N 1
ATOM 3457 C CA . ILE B 1 20 ? 53.635 40.086 14.511 1.00 15.44 20 ILE B CA 1
ATOM 3458 C C . ILE B 1 20 ? 54.349 39.482 13.309 1.00 16.40 20 ILE B C 1
ATOM 3459 O O . ILE B 1 20 ? 54.602 40.172 12.316 1.00 15.80 20 ILE B O 1
ATOM 3464 N N . ASP B 1 21 ? 54.681 38.195 13.399 1.00 15.29 21 ASP B N 1
ATOM 3465 C CA . ASP B 1 21 ? 55.350 37.536 12.290 1.00 16.44 21 ASP B CA 1
ATOM 3466 C C . ASP B 1 21 ? 54.353 36.877 11.346 1.00 16.92 21 ASP B C 1
ATOM 3467 O O . ASP B 1 21 ? 53.138 37.038 11.493 1.00 16.46 21 ASP B O 1
ATOM 3472 N N . SER B 1 22 ? 54.878 36.133 10.380 1.00 16.63 22 SER B N 1
ATOM 3473 C CA . SER B 1 22 ? 54.062 35.471 9.367 1.00 17.22 22 SER B CA 1
ATOM 3474 C C . SER B 1 22 ? 53.094 34.406 9.868 1.00 17.34 22 SER B C 1
ATOM 3475 O O . SER B 1 22 ? 52.281 33.903 9.097 1.00 17.58 22 SER B O 1
ATOM 3478 N N . ARG B 1 23 ? 53.185 34.051 11.145 1.00 17.29 23 ARG B N 1
ATOM 3479 C CA . ARG B 1 23 ? 52.289 33.052 11.712 1.00 18.22 23 ARG B CA 1
ATOM 3480 C C . ARG B 1 23 ? 51.373 33.700 12.746 1.00 18.01 23 ARG B C 1
ATOM 3481 O O . ARG B 1 23 ? 50.612 33.021 13.433 1.00 17.38 23 ARG B O 1
ATOM 3489 N N . GLY B 1 24 ? 51.450 35.026 12.838 1.00 17.32 24 GLY B N 1
ATOM 3490 C CA . GLY B 1 24 ? 50.612 35.760 13.768 1.00 17.26 24 GLY B CA 1
ATOM 3491 C C . GLY B 1 24 ? 51.166 35.864 15.176 1.00 16.76 24 GLY B C 1
ATOM 3492 O O . GLY B 1 24 ? 50.485 36.352 16.078 1.00 16.82 24 GLY B O 1
ATOM 3493 N N . ASN B 1 25 ? 52.401 35.411 15.370 1.00 15.94 25 ASN B N 1
ATOM 3494 C CA . ASN B 1 25 ? 53.023 35.465 16.686 1.00 17.01 25 ASN B CA 1
ATOM 3495 C C . ASN B 1 25 ? 53.873 36.724 16.827 1.00 17.11 25 ASN B C 1
ATOM 3496 O O . ASN B 1 25 ? 54.482 37.191 15.864 1.00 18.15 25 ASN B O 1
ATOM 3501 N N . PRO B 1 26 ? 53.918 37.296 18.036 1.00 16.92 26 PRO B N 1
ATOM 3502 C CA . PRO B 1 26 ? 54.694 38.509 18.291 1.00 15.71 26 PRO B CA 1
ATOM 3503 C C . PRO B 1 26 ? 56.181 38.354 18.032 1.00 16.23 26 PRO B C 1
ATOM 3504 O O . PRO B 1 26 ? 56.744 37.264 18.159 1.00 16.44 26 PRO B O 1
ATOM 3508 N N . THR B 1 27 ? 56.812 39.457 17.655 1.00 15.01 27 THR B N 1
ATOM 3509 C CA . THR B 1 27 ? 58.249 39.470 17.464 1.00 14.16 27 THR B CA 1
ATOM 3510 C C . THR B 1 27 ? 58.713 40.909 17.624 1.00 15.22 27 THR B C 1
ATOM 3511 O O . THR B 1 27 ? 57.893 41.826 17.696 1.00 15.78 27 THR B O 1
ATOM 3515 N N . VAL B 1 28 ? 60.024 41.097 17.702 1.00 15.03 28 VAL B N 1
ATOM 3516 C CA . VAL B 1 28 ? 60.611 42.409 17.918 1.00 15.95 28 VAL B CA 1
ATOM 3517 C C . VAL B 1 28 ? 61.088 43.148 16.677 1.00 16.07 28 VAL B C 1
ATOM 3518 O O . VAL B 1 28 ? 61.754 42.578 15.810 1.00 15.58 28 VAL B O 1
ATOM 3522 N N . GLU B 1 29 ? 60.727 44.424 16.607 1.00 15.84 29 GLU B N 1
ATOM 3523 C CA . GLU B 1 29 ? 61.164 45.294 15.528 1.00 15.71 29 GLU B CA 1
ATOM 3524 C C . GLU B 1 29 ? 61.871 46.457 16.196 1.00 15.32 29 GLU B C 1
ATOM 3525 O O . GLU B 1 29 ? 61.410 46.970 17.217 1.00 16.46 29 GLU B O 1
ATOM 3531 N N . VAL B 1 30 ? 63.000 46.860 15.631 1.00 13.76 30 VAL B N 1
ATOM 3532 C CA . VAL B 1 30 ? 63.759 47.975 16.166 1.00 15.21 30 VAL B CA 1
ATOM 3533 C C . VAL B 1 30 ? 64.120 48.959 15.062 1.00 15.62 30 VAL B C 1
ATOM 3534 O O . VAL B 1 30 ? 64.452 48.563 13.941 1.00 15.81 30 VAL B O 1
ATOM 3538 N N . GLU B 1 31 ? 64.024 50.242 15.397 1.00 15.57 31 GLU B N 1
ATOM 3539 C CA . GLU B 1 31 ? 64.360 51.341 14.501 1.00 16.78 31 GLU B CA 1
ATOM 3540 C C . GLU B 1 31 ? 65.561 52.057 15.082 1.00 17.11 31 GLU B C 1
ATOM 3541 O O . GLU B 1 31 ? 65.628 52.275 16.296 1.00 15.82 31 GLU B O 1
ATOM 3547 N N . VAL B 1 32 ? 66.487 52.452 14.217 1.00 15.13 32 VAL B N 1
ATOM 3548 C CA . VAL B 1 32 ? 67.660 53.193 14.649 1.00 15.52 32 VAL B CA 1
ATOM 3549 C C . VAL B 1 32 ? 67.883 54.353 13.687 1.00 16.52 32 VAL B C 1
ATOM 3550 O O . VAL B 1 32 ? 67.701 54.213 12.475 1.00 14.72 32 VAL B O 1
ATOM 3554 N N . ILE B 1 33 ? 68.239 55.511 14.228 1.00 16.14 33 ILE B N 1
ATOM 3555 C CA . ILE B 1 33 ? 68.529 56.658 13.386 1.00 16.15 33 ILE B CA 1
ATOM 3556 C C . ILE B 1 33 ? 69.754 57.376 13.949 1.00 16.62 33 ILE B C 1
ATOM 3557 O O . ILE B 1 33 ? 69.913 57.516 15.167 1.00 15.78 33 ILE B O 1
ATOM 3562 N N . THR B 1 34 ? 70.635 57.797 13.052 1.00 15.11 34 THR B N 1
ATOM 3563 C CA . THR B 1 34 ? 71.854 58.491 13.436 1.00 15.36 34 THR B CA 1
ATOM 3564 C C . THR B 1 34 ? 71.648 60.002 13.370 1.00 16.28 34 THR B C 1
ATOM 3565 O O . THR B 1 34 ? 70.635 60.480 12.855 1.00 16.30 34 THR B O 1
ATOM 3569 N N . LYS B 1 35 ? 72.614 60.750 13.894 1.00 16.06 35 LYS B N 1
ATOM 3570 C CA . LYS B 1 35 ? 72.540 62.206 13.869 1.00 18.07 35 LYS B CA 1
ATOM 3571 C C . LYS B 1 35 ? 72.556 62.708 12.431 1.00 18.05 35 LYS B C 1
ATOM 3572 O O . LYS B 1 35 ? 71.997 63.761 12.132 1.00 18.48 35 LYS B O 1
ATOM 3578 N N . GLY B 1 36 ? 73.189 61.938 11.548 1.00 18.10 36 GLY B N 1
ATOM 3579 C CA . GLY B 1 36 ? 73.255 62.302 10.140 1.00 17.71 36 GLY B CA 1
ATOM 3580 C C . GLY B 1 36 ? 72.000 61.878 9.394 1.00 18.57 36 GLY B C 1
ATOM 3581 O O . GLY B 1 36 ? 71.960 61.881 8.161 1.00 18.07 36 GLY B O 1
ATOM 3582 N N . ASN B 1 37 ? 70.982 61.489 10.152 1.00 16.91 37 ASN B N 1
ATOM 3583 C CA . ASN B 1 37 ? 69.696 61.071 9.597 1.00 19.95 37 ASN B CA 1
ATOM 3584 C C . ASN B 1 37 ? 69.699 59.745 8.844 1.00 18.71 37 ASN B C 1
ATOM 3585 O O . ASN B 1 37 ? 68.833 59.504 8.001 1.00 20.16 37 ASN B O 1
ATOM 3590 N N . GLY B 1 38 ? 70.674 58.893 9.141 1.00 16.37 38 GLY B N 1
ATOM 3591 C CA . GLY B 1 38 ? 70.734 57.585 8.513 1.00 15.67 38 GLY B CA 1
ATOM 3592 C C . GLY B 1 38 ? 69.751 56.712 9.273 1.00 15.94 38 GLY B C 1
ATOM 3593 O O . GLY B 1 38 ? 69.869 56.560 10.493 1.00 15.53 38 GLY B O 1
ATOM 3594 N N . TYR B 1 39 ? 68.781 56.146 8.562 1.00 13.99 39 TYR B N 1
ATOM 3595 C CA . TYR B 1 39 ? 67.744 55.327 9.179 1.00 15.07 39 TYR B CA 1
ATOM 3596 C C . TYR B 1 39 ? 67.867 53.839 8.888 1.00 16.68 39 TYR B C 1
ATOM 3597 O O . TYR B 1 39 ? 68.163 53.435 7.764 1.00 14.64 39 TYR B O 1
ATOM 3606 N N . GLY B 1 40 ? 67.624 53.034 9.918 1.00 14.86 40 GLY B N 1
ATOM 3607 C CA . GLY B 1 40 ? 67.668 51.591 9.778 1.00 15.92 40 GLY B CA 1
ATOM 3608 C C . GLY B 1 40 ? 66.542 50.974 10.588 1.00 17.51 40 GLY B C 1
ATOM 3609 O O . GLY B 1 40 ? 66.231 51.445 11.687 1.00 16.37 40 GLY B O 1
ATOM 3610 N N . SER B 1 41 ? 65.926 49.926 10.052 1.00 16.39 41 SER B N 1
ATOM 3611 C CA . SER B 1 41 ? 64.834 49.242 10.735 1.00 16.95 41 SER B CA 1
ATOM 3612 C C . SER B 1 41 ? 64.936 47.744 10.472 1.00 17.98 41 SER B C 1
ATOM 3613 O O . SER B 1 41 ? 65.197 47.324 9.343 1.00 17.16 41 SER B O 1
ATOM 3616 N N . ALA B 1 42 ? 64.730 46.934 11.507 1.00 14.61 42 ALA B N 1
ATOM 3617 C CA . ALA B 1 42 ? 64.812 45.488 11.345 1.00 15.39 42 ALA B CA 1
ATOM 3618 C C . ALA B 1 42 ? 63.818 44.745 12.224 1.00 15.99 42 ALA B C 1
ATOM 3619 O O . ALA B 1 42 ? 63.452 45.210 13.303 1.00 16.31 42 ALA B O 1
ATOM 3621 N N . ILE B 1 43 ? 63.380 43.588 11.741 1.00 15.83 43 ILE B N 1
ATOM 3622 C CA . ILE B 1 43 ? 62.455 42.743 12.481 1.00 15.58 43 ILE B CA 1
ATOM 3623 C C . ILE B 1 43 ? 63.118 41.380 12.535 1.00 16.50 43 ILE B C 1
ATOM 3624 O O . ILE B 1 43 ? 63.651 40.914 11.528 1.00 17.72 43 ILE B O 1
ATOM 3629 N N . VAL B 1 44 ? 63.096 40.741 13.699 1.00 15.09 44 VAL B N 1
ATOM 3630 C CA . VAL B 1 44 ? 63.707 39.425 13.825 1.00 16.39 44 VAL B CA 1
ATOM 3631 C C . VAL B 1 44 ? 62.661 38.330 13.661 1.00 16.87 44 VAL B C 1
ATOM 3632 O O . VAL B 1 44 ? 61.485 38.524 13.982 1.00 16.21 44 VAL B O 1
ATOM 3636 N N . PRO B 1 45 ? 63.074 37.167 13.132 1.00 16.77 45 PRO B N 1
ATOM 3637 C CA . PRO B 1 45 ? 62.183 36.024 12.914 1.00 17.32 45 PRO B CA 1
ATOM 3638 C C . PRO B 1 45 ? 61.966 35.217 14.193 1.00 19.86 45 PRO B C 1
ATOM 3639 O O . PRO B 1 45 ? 62.583 35.497 15.221 1.00 18.51 45 PRO B O 1
ATOM 3643 N N . SER B 1 46 ? 61.090 34.218 14.121 1.00 20.75 46 SER B N 1
ATOM 3644 C CA . SER B 1 46 ? 60.802 33.368 15.271 1.00 24.52 46 SER B CA 1
ATOM 3645 C C . SER B 1 46 ? 62.060 32.589 15.627 1.00 24.52 46 SER B C 1
ATOM 3646 O O . SER B 1 46 ? 62.872 32.283 14.758 1.00 25.18 46 SER B O 1
ATOM 3649 N N . GLY B 1 47 ? 62.219 32.276 16.907 1.00 26.30 47 GLY B N 1
ATOM 3650 C CA . GLY B 1 47 ? 63.382 31.528 17.345 1.00 28.09 47 GLY B CA 1
ATOM 3651 C C . GLY B 1 47 ? 62.985 30.468 18.353 1.00 30.97 47 GLY B C 1
ATOM 3652 O O . GLY B 1 47 ? 61.980 29.778 18.179 1.00 32.18 47 GLY B O 1
ATOM 3653 N N . ALA B 1 48 ? 63.781 30.337 19.407 1.00 31.34 48 ALA B N 1
ATOM 3654 C CA . ALA B 1 48 ? 63.510 29.367 20.460 1.00 32.60 48 ALA B CA 1
ATOM 3655 C C . ALA B 1 48 ? 63.755 30.041 21.806 1.00 32.80 48 ALA B C 1
ATOM 3656 O O . ALA B 1 48 ? 64.745 30.755 21.981 1.00 32.40 48 ALA B O 1
ATOM 3658 N N . SER B 1 49 ? 62.844 29.823 22.748 1.00 32.88 49 SER B N 1
ATOM 3659 C CA . SER B 1 49 ? 62.965 30.416 24.073 1.00 34.14 49 SER B CA 1
ATOM 3660 C C . SER B 1 49 ? 63.577 29.433 25.068 1.00 35.74 49 SER B C 1
ATOM 3661 O O . SER B 1 49 ? 63.866 29.794 26.210 1.00 35.25 49 SER B O 1
ATOM 3664 N N . THR B 1 50 ? 63.768 28.191 24.626 1.00 36.60 50 THR B N 1
ATOM 3665 C CA . THR B 1 50 ? 64.370 27.154 25.461 1.00 38.38 50 THR B CA 1
ATOM 3666 C C . THR B 1 50 ? 65.404 26.384 24.641 1.00 39.14 50 THR B C 1
ATOM 3667 O O . THR B 1 50 ? 65.185 26.088 23.466 1.00 38.77 50 THR B O 1
ATOM 3671 N N . GLY B 1 51 ? 66.535 26.072 25.264 1.00 40.19 51 GLY B N 1
ATOM 3672 C CA . GLY B 1 51 ? 67.589 25.349 24.575 1.00 42.17 51 GLY B CA 1
ATOM 3673 C C . GLY B 1 51 ? 68.853 25.345 25.409 1.00 43.08 51 GLY B C 1
ATOM 3674 O O . GLY B 1 51 ? 68.948 26.083 26.389 1.00 44.45 51 GLY B O 1
ATOM 3675 N N . THR B 1 52 ? 69.831 24.528 25.028 1.00 43.15 52 THR B N 1
ATOM 3676 C CA . THR B 1 52 ? 71.072 24.455 25.791 1.00 43.29 52 THR B CA 1
ATOM 3677 C C . THR B 1 52 ? 72.325 24.858 25.021 1.00 42.68 52 THR B C 1
ATOM 3678 O O . THR B 1 52 ? 73.409 24.935 25.600 1.00 42.90 52 THR B O 1
ATOM 3682 N N . HIS B 1 53 ? 72.185 25.125 23.726 1.00 41.69 53 HIS B N 1
ATOM 3683 C CA . HIS B 1 53 ? 73.342 25.497 22.914 1.00 41.38 53 HIS B CA 1
ATOM 3684 C C . HIS B 1 53 ? 73.169 26.768 22.085 1.00 39.62 53 HIS B C 1
ATOM 3685 O O . HIS B 1 53 ? 74.152 27.421 21.734 1.00 40.85 53 HIS B O 1
ATOM 3692 N N . GLU B 1 54 ? 71.928 27.122 21.771 1.00 35.85 54 GLU B N 1
ATOM 3693 C CA . GLU B 1 54 ? 71.674 28.306 20.954 1.00 33.55 54 GLU B CA 1
ATOM 3694 C C . GLU B 1 54 ? 71.200 29.507 21.767 1.00 30.88 54 GLU B C 1
ATOM 3695 O O . GLU B 1 54 ? 70.802 29.371 22.924 1.00 30.51 54 GLU B O 1
ATOM 3701 N N . ALA B 1 55 ? 71.251 30.686 21.154 1.00 27.68 55 ALA B N 1
ATOM 3702 C CA . ALA B 1 55 ? 70.809 31.907 21.816 1.00 24.68 55 ALA B CA 1
ATOM 3703 C C . ALA B 1 55 ? 69.306 31.798 22.016 1.00 24.00 55 ALA B C 1
ATOM 3704 O O . ALA B 1 55 ? 68.580 31.358 21.124 1.00 24.33 55 ALA B O 1
ATOM 3706 N N . LEU B 1 56 ? 68.834 32.206 23.185 1.00 22.06 56 LEU B N 1
ATOM 3707 C CA . LEU B 1 56 ? 67.416 32.105 23.482 1.00 22.30 56 LEU B CA 1
ATOM 3708 C C . LEU B 1 56 ? 66.647 33.408 23.393 1.00 21.93 56 LEU B C 1
ATOM 3709 O O . LEU B 1 56 ? 67.074 34.436 23.919 1.00 19.62 56 LEU B O 1
ATOM 3714 N N . GLU B 1 57 ? 65.502 33.349 22.724 1.00 21.93 57 GLU B N 1
ATOM 3715 C CA . GLU B 1 57 ? 64.627 34.502 22.600 1.00 23.53 57 GLU B CA 1
ATOM 3716 C C . GLU B 1 57 ? 63.923 34.666 23.939 1.00 23.37 57 GLU B C 1
ATOM 3717 O O . GLU B 1 57 ? 63.781 33.705 24.695 1.00 23.66 57 GLU B O 1
ATOM 3723 N N . LEU B 1 58 ? 63.484 35.881 24.231 1.00 21.03 58 LEU B N 1
ATOM 3724 C CA . LEU B 1 58 ? 62.762 36.136 25.466 1.00 21.03 58 LEU B CA 1
ATOM 3725 C C . LEU B 1 58 ? 61.279 36.270 25.131 1.00 20.62 58 LEU B C 1
ATOM 3726 O O . LEU B 1 58 ? 60.897 37.096 24.299 1.00 21.38 58 LEU B O 1
ATOM 3731 N N . ARG B 1 59 ? 60.458 35.435 25.760 1.00 20.34 59 ARG B N 1
ATOM 3732 C CA . ARG B 1 59 ? 59.009 35.463 25.567 1.00 20.49 59 ARG B CA 1
ATOM 3733 C C . ARG B 1 59 ? 58.405 35.857 26.912 1.00 20.36 59 ARG B C 1
ATOM 3734 O O . ARG B 1 59 ? 58.952 35.519 27.962 1.00 20.94 59 ARG B O 1
ATOM 3742 N N . ASP B 1 60 ? 57.284 36.568 26.880 1.00 21.18 60 ASP B N 1
ATOM 3743 C CA . ASP B 1 60 ? 56.639 37.036 28.105 1.00 20.80 60 ASP B CA 1
ATOM 3744 C C . ASP B 1 60 ? 55.955 35.970 28.963 1.00 20.96 60 ASP B C 1
ATOM 3745 O O . ASP B 1 60 ? 55.875 36.119 30.184 1.00 21.20 60 ASP B O 1
ATOM 3750 N N . LYS B 1 61 ? 55.453 34.913 28.333 1.00 22.15 61 LYS B N 1
ATOM 3751 C CA . LYS B 1 61 ? 54.765 33.838 29.049 1.00 24.37 61 LYS B CA 1
ATOM 3752 C C . LYS B 1 61 ? 53.566 34.364 29.837 1.00 23.15 61 LYS B C 1
ATOM 3753 O O . LYS B 1 61 ? 53.310 33.929 30.962 1.00 23.29 61 LYS B O 1
ATOM 3759 N N . GLU B 1 62 ? 52.843 35.308 29.241 1.00 22.07 62 GLU B N 1
ATOM 3760 C CA . GLU B 1 62 ? 51.656 35.894 29.857 1.00 21.49 62 GLU B CA 1
ATOM 3761 C C . GLU B 1 62 ? 50.428 35.335 29.152 1.00 20.30 62 GLU B C 1
ATOM 3762 O O . GLU B 1 62 ? 50.552 34.597 28.177 1.00 20.40 62 GLU B O 1
ATOM 3768 N N . LYS B 1 63 ? 49.243 35.688 29.635 1.00 20.15 63 LYS B N 1
ATOM 3769 C CA . LYS B 1 63 ? 48.017 35.200 29.020 1.00 20.72 63 LYS B CA 1
ATOM 3770 C C . LYS B 1 63 ? 47.908 35.640 27.555 1.00 20.74 63 LYS B C 1
ATOM 3771 O O . LYS B 1 63 ? 47.569 34.838 26.686 1.00 20.91 63 LYS B O 1
ATOM 3777 N N . ARG B 1 64 ? 48.204 36.908 27.283 1.00 20.26 64 ARG B N 1
ATOM 3778 C CA . ARG B 1 64 ? 48.113 37.438 25.920 1.00 20.86 64 ARG B CA 1
ATOM 3779 C C . ARG B 1 64 ? 49.020 36.726 24.912 1.00 20.23 64 ARG B C 1
ATOM 3780 O O . ARG B 1 64 ? 50.105 36.249 25.256 1.00 19.18 64 ARG B O 1
ATOM 3788 N N . PHE B 1 65 ? 48.556 36.658 23.665 1.00 20.03 65 PHE B N 1
ATOM 3789 C CA . PHE B 1 65 ? 49.296 36.018 22.574 1.00 20.20 65 PHE B CA 1
ATOM 3790 C C . PHE B 1 65 ? 49.767 34.597 22.897 1.00 21.02 65 PHE B C 1
ATOM 3791 O O . PHE B 1 65 ? 50.818 34.156 22.425 1.00 20.43 65 PHE B O 1
ATOM 3799 N N . GLY B 1 66 ? 48.987 33.883 23.702 1.00 20.61 66 GLY B N 1
ATOM 3800 C CA . GLY B 1 66 ? 49.344 32.521 24.052 1.00 20.65 66 GLY B CA 1
ATOM 3801 C C . GLY B 1 66 ? 50.691 32.400 24.739 1.00 19.93 66 GLY B C 1
ATOM 3802 O O . GLY B 1 66 ? 51.372 31.382 24.606 1.00 19.69 66 GLY B O 1
ATOM 3803 N N . GLY B 1 67 ? 51.071 33.442 25.473 1.00 19.62 67 GLY B N 1
ATOM 3804 C CA . GLY B 1 67 ? 52.336 33.441 26.187 1.00 20.52 67 GLY B CA 1
ATOM 3805 C C . GLY B 1 67 ? 53.539 33.773 25.325 1.00 20.17 67 GLY B C 1
ATOM 3806 O O . GLY B 1 67 ? 54.678 33.726 25.794 1.00 18.15 67 GLY B O 1
ATOM 3807 N N . LYS B 1 68 ? 53.291 34.136 24.070 1.00 20.04 68 LYS B N 1
ATOM 3808 C CA . LYS B 1 68 ? 54.379 34.445 23.153 1.00 19.60 68 LYS B CA 1
ATOM 3809 C C . LYS B 1 68 ? 54.671 35.934 22.970 1.00 20.10 68 LYS B C 1
ATOM 3810 O O . LYS B 1 68 ? 55.368 36.321 22.033 1.00 19.10 68 LYS B O 1
ATOM 3816 N N . GLY B 1 69 ? 54.152 36.768 23.866 1.00 19.55 69 GLY B N 1
ATOM 3817 C CA . GLY B 1 69 ? 54.412 38.195 23.764 1.00 19.14 69 GLY B CA 1
ATOM 3818 C C . GLY B 1 69 ? 55.897 38.486 23.931 1.00 18.95 69 GLY B C 1
ATOM 3819 O O . GLY B 1 69 ? 56.626 37.686 24.518 1.00 18.00 69 GLY B O 1
ATOM 3820 N N . VAL B 1 70 ? 56.355 39.621 23.412 1.00 17.62 70 VAL B N 1
ATOM 3821 C CA . VAL B 1 70 ? 57.763 39.990 23.529 1.00 17.70 70 VAL B CA 1
ATOM 3822 C C . VAL B 1 70 ? 57.919 41.404 24.079 1.00 17.95 70 VAL B C 1
ATOM 3823 O O . VAL B 1 70 ? 58.886 42.105 23.765 1.00 17.06 70 VAL B O 1
ATOM 3827 N N . LEU B 1 71 ? 56.967 41.818 24.908 1.00 18.37 71 LEU B N 1
ATOM 3828 C CA . LEU B 1 71 ? 57.002 43.151 25.500 1.00 18.37 71 LEU B CA 1
ATOM 3829 C C . LEU B 1 71 ? 58.214 43.340 26.410 1.00 19.07 71 LEU B C 1
ATOM 3830 O O . LEU B 1 71 ? 58.729 44.452 26.542 1.00 18.09 71 LEU B O 1
ATOM 3835 N N . MET B 1 72 ? 58.665 42.263 27.048 1.00 18.93 72 MET B N 1
ATOM 3836 C CA . MET B 1 72 ? 59.827 42.356 27.925 1.00 20.83 72 MET B CA 1
ATOM 3837 C C . MET B 1 72 ? 61.068 42.622 27.080 1.00 18.66 72 MET B C 1
ATOM 3838 O O . MET B 1 72 ? 61.878 43.491 27.408 1.00 18.49 72 MET B O 1
ATOM 3843 N N . ALA B 1 73 ? 61.207 41.874 25.989 1.00 17.54 73 ALA B N 1
ATOM 3844 C CA . ALA B 1 73 ? 62.344 42.045 25.092 1.00 16.48 73 ALA B CA 1
ATOM 3845 C C . ALA B 1 73 ? 62.327 43.472 24.551 1.00 16.42 73 ALA B C 1
ATOM 3846 O O . ALA B 1 73 ? 63.370 44.122 24.448 1.00 15.81 73 ALA B O 1
ATOM 3848 N N . VAL B 1 74 ? 61.133 43.956 24.212 1.00 16.19 74 VAL B N 1
ATOM 3849 C CA . VAL B 1 74 ? 60.976 45.312 23.697 1.00 17.57 74 VAL B CA 1
ATOM 3850 C C . VAL B 1 74 ? 61.405 46.334 24.751 1.00 17.40 74 VAL B C 1
ATOM 3851 O O . VAL B 1 74 ? 62.107 47.299 24.448 1.00 16.75 74 VAL B O 1
ATOM 3855 N N . GLU B 1 75 ? 60.989 46.115 25.995 1.00 18.37 75 GLU B N 1
ATOM 3856 C CA . GLU B 1 75 ? 61.359 47.021 27.074 1.00 19.16 75 GLU B CA 1
ATOM 3857 C C . GLU B 1 75 ? 62.864 46.947 27.309 1.00 18.35 75 GLU B C 1
ATOM 3858 O O . GLU B 1 75 ? 63.496 47.950 27.637 1.00 17.83 75 GLU B O 1
ATOM 3864 N N . ASN B 1 76 ? 63.443 45.760 27.143 1.00 17.67 76 ASN B N 1
ATOM 3865 C CA . ASN B 1 76 ? 64.883 45.618 27.337 1.00 18.07 76 ASN B CA 1
ATOM 3866 C C . ASN B 1 76 ? 65.641 46.485 26.333 1.00 17.63 76 ASN B C 1
ATOM 3867 O O . ASN B 1 76 ? 66.683 47.056 26.655 1.00 16.58 76 ASN B O 1
ATOM 3872 N N . VAL B 1 77 ? 65.114 46.598 25.118 1.00 17.61 77 VAL B N 1
ATOM 3873 C CA . VAL B 1 77 ? 65.756 47.443 24.121 1.00 15.39 77 VAL B CA 1
ATOM 3874 C C . VAL B 1 77 ? 65.563 48.919 24.480 1.00 15.61 77 VAL B C 1
ATOM 3875 O O . VAL B 1 77 ? 66.524 49.684 24.538 1.00 17.04 77 VAL B O 1
ATOM 3879 N N . ASN B 1 78 ? 64.318 49.309 24.737 1.00 15.64 78 ASN B N 1
ATOM 3880 C CA . ASN B 1 78 ? 64.001 50.704 25.037 1.00 17.52 78 ASN B CA 1
ATOM 3881 C C . ASN B 1 78 ? 64.522 51.260 26.361 1.00 18.80 78 ASN B C 1
ATOM 3882 O O . ASN B 1 78 ? 64.843 52.445 26.447 1.00 19.11 78 ASN B O 1
ATOM 3887 N N . SER B 1 79 ? 64.615 50.417 27.384 1.00 19.50 79 SER B N 1
ATOM 3888 C CA . SER B 1 79 ? 65.063 50.882 28.698 1.00 20.30 79 SER B CA 1
ATOM 3889 C C . SER B 1 79 ? 66.445 50.428 29.166 1.00 19.64 79 SER B C 1
ATOM 3890 O O . SER B 1 79 ? 67.075 51.115 29.968 1.00 20.17 79 SER B O 1
ATOM 3893 N N . ILE B 1 80 ? 66.918 49.284 28.681 1.00 20.57 80 ILE B N 1
ATOM 3894 C CA . ILE B 1 80 ? 68.221 48.774 29.106 1.00 20.27 80 ILE B CA 1
ATOM 3895 C C . ILE B 1 80 ? 69.334 48.954 28.074 1.00 20.18 80 ILE B C 1
ATOM 3896 O O . ILE B 1 80 ? 70.391 49.505 28.381 1.00 18.76 80 ILE B O 1
ATOM 3901 N N . ILE B 1 81 ? 69.106 48.485 26.855 1.00 18.49 81 ILE B N 1
ATOM 3902 C CA . ILE B 1 81 ? 70.119 48.603 25.815 1.00 18.60 81 ILE B CA 1
ATOM 3903 C C . ILE B 1 81 ? 70.290 50.035 25.314 1.00 17.20 81 ILE B C 1
ATOM 3904 O O . ILE B 1 81 ? 71.410 50.540 25.231 1.00 18.02 81 ILE B O 1
ATOM 3909 N N . ARG B 1 82 ? 69.175 50.684 24.987 1.00 18.87 82 ARG B N 1
ATOM 3910 C CA . ARG B 1 82 ? 69.186 52.048 24.461 1.00 18.30 82 ARG B CA 1
ATOM 3911 C C . ARG B 1 82 ? 70.128 53.034 25.157 1.00 20.46 82 ARG B C 1
ATOM 3912 O O . ARG B 1 82 ? 71.010 53.609 24.519 1.00 19.04 82 ARG B O 1
ATOM 3920 N N . PRO B 1 83 ? 69.969 53.237 26.474 1.00 20.53 83 PRO B N 1
ATOM 3921 C CA . PRO B 1 83 ? 70.864 54.186 27.146 1.00 21.29 83 PRO B CA 1
ATOM 3922 C C . PRO B 1 83 ? 72.355 53.849 27.080 1.00 21.44 83 PRO B C 1
ATOM 3923 O O . PRO B 1 83 ? 73.199 54.735 27.204 1.00 20.68 83 PRO B O 1
ATOM 3927 N N . GLU B 1 84 ? 72.687 52.580 26.867 1.00 21.29 84 GLU B N 1
ATOM 3928 C CA . GLU B 1 84 ? 74.089 52.190 26.800 1.00 22.78 84 GLU B CA 1
ATOM 3929 C C . GLU B 1 84 ? 74.731 52.454 25.440 1.00 23.68 84 GLU B C 1
ATOM 3930 O O . GLU B 1 84 ? 75.954 52.543 25.342 1.00 24.25 84 GLU B O 1
ATOM 3936 N N . ILE B 1 85 ? 73.923 52.590 24.392 1.00 22.16 85 ILE B N 1
ATOM 3937 C CA . ILE B 1 85 ? 74.501 52.834 23.075 1.00 22.24 85 ILE B CA 1
ATOM 3938 C C . ILE B 1 85 ? 74.094 54.139 22.397 1.00 22.30 85 ILE B C 1
ATOM 3939 O O . ILE B 1 85 ? 74.547 54.430 21.289 1.00 21.25 85 ILE B O 1
ATOM 3944 N N . LEU B 1 86 ? 73.247 54.929 23.051 1.00 21.84 86 LEU B N 1
ATOM 3945 C CA . LEU B 1 86 ? 72.861 56.220 22.486 1.00 21.35 86 LEU B CA 1
ATOM 3946 C C . LEU B 1 86 ? 74.129 57.050 22.348 1.00 21.36 86 LEU B C 1
ATOM 3947 O O . LEU B 1 86 ? 74.923 57.126 23.284 1.00 21.24 86 LEU B O 1
ATOM 3952 N N . GLY B 1 87 ? 74.319 57.662 21.182 1.00 20.58 87 GLY B N 1
ATOM 3953 C CA . GLY B 1 87 ? 75.498 58.480 20.956 1.00 20.34 87 GLY B CA 1
ATOM 3954 C C . GLY B 1 87 ? 76.701 57.699 20.464 1.00 19.89 87 GLY B C 1
ATOM 3955 O O . GLY B 1 87 ? 77.720 58.287 20.102 1.00 21.14 87 GLY B O 1
ATOM 3956 N N . TYR B 1 88 ? 76.593 56.374 20.441 1.00 18.69 88 TYR B N 1
ATOM 3957 C CA . TYR B 1 88 ? 77.699 55.533 19.993 1.00 17.18 88 TYR B CA 1
ATOM 3958 C C . TYR B 1 88 ? 77.861 55.597 18.472 1.00 15.97 88 TYR B C 1
ATOM 3959 O O . TYR B 1 88 ? 76.889 55.793 17.747 1.00 15.69 88 TYR B O 1
ATOM 3968 N N . ASP B 1 89 ? 79.096 55.432 18.005 1.00 15.09 89 ASP B N 1
ATOM 3969 C CA . ASP B 1 89 ? 79.414 55.450 16.573 1.00 15.47 89 ASP B CA 1
ATOM 3970 C C . ASP B 1 89 ? 78.767 54.214 15.941 1.00 15.23 89 ASP B C 1
ATOM 3971 O O . ASP B 1 89 ? 79.195 53.087 16.200 1.00 15.79 89 ASP B O 1
ATOM 3976 N N . ALA B 1 90 ? 77.739 54.419 15.118 1.00 15.48 90 ALA B N 1
ATOM 3977 C CA . ALA B 1 90 ? 77.038 53.300 14.488 1.00 15.76 90 ALA B CA 1
ATOM 3978 C C . ALA B 1 90 ? 77.931 52.395 13.629 1.00 15.90 90 ALA B C 1
ATOM 3979 O O . ALA B 1 90 ? 77.586 51.242 13.374 1.00 16.00 90 ALA B O 1
ATOM 3981 N N . ARG B 1 91 ? 79.073 52.911 13.188 1.00 15.75 91 ARG B N 1
ATOM 3982 C CA . ARG B 1 91 ? 79.994 52.120 12.371 1.00 14.73 91 ARG B CA 1
ATOM 3983 C C . ARG B 1 91 ? 80.706 51.036 13.180 1.00 15.40 91 ARG B C 1
ATOM 3984 O O . ARG B 1 91 ? 81.186 50.053 12.622 1.00 13.89 91 ARG B O 1
ATOM 3992 N N . MET B 1 92 ? 80.775 51.222 14.495 1.00 15.80 92 MET B N 1
ATOM 3993 C CA . MET B 1 92 ? 81.450 50.275 15.380 1.00 17.46 92 MET B CA 1
ATOM 3994 C C . MET B 1 92 ? 80.537 49.107 15.744 1.00 18.06 92 MET B C 1
ATOM 3995 O O . MET B 1 92 ? 80.191 48.914 16.916 1.00 16.87 92 MET B O 1
ATOM 4000 N N . GLN B 1 93 ? 80.170 48.327 14.729 1.00 15.49 93 GLN B N 1
ATOM 4001 C CA . GLN B 1 93 ? 79.277 47.183 14.881 1.00 15.81 93 GLN B CA 1
ATOM 4002 C C . GLN B 1 93 ? 79.740 46.164 15.921 1.00 18.14 93 GLN B C 1
ATOM 4003 O O . GLN B 1 93 ? 78.974 45.799 16.816 1.00 16.89 93 GLN B O 1
ATOM 4009 N N . ARG B 1 94 ? 80.978 45.690 15.805 1.00 18.06 94 ARG B N 1
ATOM 4010 C CA . ARG B 1 94 ? 81.478 44.708 16.767 1.00 18.09 94 ARG B CA 1
ATOM 4011 C C . ARG B 1 94 ? 81.481 45.265 18.194 1.00 17.96 94 ARG B C 1
ATOM 4012 O O . ARG B 1 94 ? 81.191 44.546 19.147 1.00 17.85 94 ARG B O 1
ATOM 4020 N N . GLU B 1 95 ? 81.802 46.543 18.343 1.00 17.27 95 GLU B N 1
ATOM 4021 C CA . GLU B 1 95 ? 81.821 47.152 19.664 1.00 19.40 95 GLU B CA 1
ATOM 4022 C C . GLU B 1 95 ? 80.402 47.196 20.263 1.00 18.98 95 GLU B C 1
ATOM 4023 O O . GLU B 1 95 ? 80.198 46.894 21.443 1.00 18.04 95 GLU B O 1
ATOM 4029 N N . ILE B 1 96 ? 79.420 47.568 19.448 1.00 17.68 96 ILE B N 1
ATOM 4030 C CA . ILE B 1 96 ? 78.029 47.637 19.905 1.00 16.85 96 ILE B CA 1
ATOM 4031 C C . ILE B 1 96 ? 77.488 46.241 20.223 1.00 17.28 96 ILE B C 1
ATOM 4032 O O . ILE B 1 96 ? 76.795 46.048 21.224 1.00 17.59 96 ILE B O 1
ATOM 4037 N N . ASP B 1 97 ? 77.808 45.262 19.382 1.00 15.62 97 ASP B N 1
ATOM 4038 C CA . ASP B 1 97 ? 77.347 43.899 19.633 1.00 16.65 97 ASP B CA 1
ATOM 4039 C C . ASP B 1 97 ? 77.962 43.380 20.932 1.00 17.79 97 ASP B C 1
ATOM 4040 O O . ASP B 1 97 ? 77.302 42.696 21.712 1.00 19.01 97 ASP B O 1
ATOM 4045 N N . THR B 1 98 ? 79.228 43.713 21.158 1.00 17.67 98 THR B N 1
ATOM 4046 C CA . THR B 1 98 ? 79.928 43.277 22.362 1.00 18.43 98 THR B CA 1
ATOM 4047 C C . THR B 1 98 ? 79.312 43.925 23.602 1.00 18.83 98 THR B C 1
ATOM 4048 O O . THR B 1 98 ? 79.154 43.279 24.640 1.00 20.55 98 THR B O 1
ATOM 4052 N N . ILE B 1 99 ? 78.963 45.201 23.492 1.00 17.79 99 ILE B N 1
ATOM 4053 C CA . ILE B 1 99 ? 78.347 45.907 24.606 1.00 18.78 99 ILE B CA 1
ATOM 4054 C C . ILE B 1 99 ? 77.052 45.200 25.009 1.00 19.92 99 ILE B C 1
ATOM 4055 O O . ILE B 1 99 ? 76.791 44.990 26.195 1.00 18.90 99 ILE B O 1
ATOM 4060 N N . MET B 1 100 ? 76.248 44.813 24.022 1.00 18.65 100 MET B N 1
ATOM 4061 C CA . MET B 1 100 ? 74.992 44.126 24.308 1.00 18.44 100 MET B CA 1
ATOM 4062 C C . MET B 1 100 ? 75.230 42.737 24.888 1.00 19.31 100 MET B C 1
ATOM 4063 O O . MET B 1 100 ? 74.507 42.297 25.778 1.00 19.62 100 MET B O 1
ATOM 4068 N N . ILE B 1 101 ? 76.239 42.047 24.372 1.00 18.99 101 ILE B N 1
ATOM 4069 C CA . ILE B 1 101 ? 76.572 40.716 24.855 1.00 20.18 101 ILE B CA 1
ATOM 4070 C C . ILE B 1 101 ? 76.972 40.766 26.332 1.00 21.56 101 ILE B C 1
ATOM 4071 O O . ILE B 1 101 ? 76.506 39.961 27.139 1.00 21.67 101 ILE B O 1
ATOM 4076 N N . GLU B 1 102 ? 77.823 41.723 26.681 1.00 22.86 102 GLU B N 1
ATOM 4077 C CA . GLU B 1 102 ? 78.289 41.864 28.055 1.00 24.70 102 GLU B CA 1
ATOM 4078 C C . GLU B 1 102 ? 77.216 42.422 28.988 1.00 24.64 102 GLU B C 1
ATOM 4079 O O . GLU B 1 102 ? 77.170 42.078 30.172 1.00 25.34 102 GLU B O 1
ATOM 4085 N N . LEU B 1 103 ? 76.348 43.273 28.451 1.00 23.44 103 LEU B N 1
ATOM 4086 C CA . LEU B 1 103 ? 75.264 43.852 29.237 1.00 23.22 103 LEU B CA 1
ATOM 4087 C C . LEU B 1 103 ? 74.310 42.727 29.648 1.00 23.06 103 LEU B C 1
ATOM 4088 O O . LEU B 1 103 ? 73.851 42.673 30.789 1.00 21.83 103 LEU B O 1
ATOM 4093 N N . ASP B 1 104 ? 74.015 41.828 28.712 1.00 21.91 104 ASP B N 1
ATOM 4094 C CA . ASP B 1 104 ? 73.142 40.695 28.999 1.00 22.99 104 ASP B CA 1
ATOM 4095 C C . ASP B 1 104 ? 73.845 39.830 30.045 1.00 23.81 104 ASP B C 1
ATOM 4096 O O . ASP B 1 104 ? 73.253 39.468 31.063 1.00 22.58 104 ASP B O 1
ATOM 4101 N N . GLY B 1 105 ? 75.110 39.512 29.786 1.00 23.56 105 GLY B N 1
ATOM 4102 C CA . GLY B 1 105 ? 75.894 38.737 30.733 1.00 25.75 105 GLY B CA 1
ATOM 4103 C C . GLY B 1 105 ? 75.756 37.227 30.744 1.00 27.42 105 GLY B C 1
ATOM 4104 O O . GLY B 1 105 ? 76.497 36.554 31.460 1.00 27.42 105 GLY B O 1
ATOM 4105 N N . THR B 1 106 ? 74.822 36.682 29.972 1.00 27.10 106 THR B N 1
ATOM 4106 C CA . THR B 1 106 ? 74.649 35.234 29.940 1.00 27.97 106 THR B CA 1
ATOM 4107 C C . THR B 1 106 ? 75.226 34.668 28.647 1.00 28.95 106 THR B C 1
ATOM 4108 O O . THR B 1 106 ? 75.300 35.360 27.635 1.00 30.43 106 THR B O 1
ATOM 4112 N N . PRO B 1 107 ? 75.646 33.395 28.670 1.00 29.74 107 PRO B N 1
ATOM 4113 C CA . PRO B 1 107 ? 76.226 32.721 27.503 1.00 29.52 107 PRO B CA 1
ATOM 4114 C C . PRO B 1 107 ? 75.265 32.576 26.325 1.00 29.25 107 PRO B C 1
ATOM 4115 O O . PRO B 1 107 ? 75.694 32.429 25.180 1.00 31.92 107 PRO B O 1
ATOM 4119 N N . ASN B 1 108 ? 73.967 32.619 26.603 1.00 25.87 108 ASN B N 1
ATOM 4120 C CA . ASN B 1 108 ? 72.974 32.452 25.551 1.00 23.88 108 ASN B CA 1
ATOM 4121 C C . ASN B 1 108 ? 71.984 33.608 25.403 1.00 20.51 108 ASN B C 1
ATOM 4122 O O . ASN B 1 108 ? 70.872 33.410 24.916 1.00 21.98 108 ASN B O 1
ATOM 4127 N N . LYS B 1 109 ? 72.389 34.803 25.822 1.00 19.79 109 LYS B N 1
ATOM 4128 C CA . LYS B 1 109 ? 71.547 35.998 25.708 1.00 21.26 109 LYS B CA 1
ATOM 4129 C C . LYS B 1 109 ? 70.143 35.793 26.267 1.00 21.04 109 LYS B C 1
ATOM 4130 O O . LYS B 1 109 ? 69.191 36.437 25.825 1.00 20.12 109 LYS B O 1
ATOM 4136 N N . SER B 1 110 ? 70.022 34.912 27.255 1.00 22.09 110 SER B N 1
ATOM 4137 C CA . SER B 1 110 ? 68.726 34.604 27.851 1.00 23.62 110 SER B CA 1
ATOM 4138 C C . SER B 1 110 ? 68.178 35.631 28.839 1.00 23.12 110 SER B C 1
ATOM 4139 O O . SER B 1 110 ? 67.025 35.529 29.254 1.00 24.92 110 SER B O 1
ATOM 4142 N N . ARG B 1 111 ? 68.982 36.618 29.223 1.00 23.05 111 ARG B N 1
ATOM 4143 C CA . ARG B 1 111 ? 68.502 37.624 30.166 1.00 23.92 111 ARG B CA 1
ATOM 4144 C C . ARG B 1 111 ? 67.744 38.738 29.445 1.00 24.23 111 ARG B C 1
ATOM 4145 O O . ARG B 1 111 ? 66.593 39.025 29.773 1.00 25.75 111 ARG B O 1
ATOM 4153 N N . LEU B 1 112 ? 68.390 39.362 28.464 1.00 22.97 112 LEU B N 1
ATOM 4154 C CA . LEU B 1 112 ? 67.760 40.437 27.700 1.00 21.09 112 LEU B CA 1
ATOM 4155 C C . LEU B 1 112 ? 66.963 39.872 26.532 1.00 19.24 112 LEU B C 1
ATOM 4156 O O . LEU B 1 112 ? 65.996 40.485 26.073 1.00 18.44 112 LEU B O 1
ATOM 4161 N N . GLY B 1 113 ? 67.384 38.706 26.052 1.00 17.58 113 GLY B N 1
ATOM 4162 C CA . GLY B 1 113 ? 66.706 38.066 24.941 1.00 16.76 113 GLY B CA 1
ATOM 4163 C C . GLY B 1 113 ? 67.475 38.201 23.640 1.00 16.77 113 GLY B C 1
ATOM 4164 O O . GLY B 1 113 ? 67.876 39.302 23.260 1.00 17.13 113 GLY B O 1
ATOM 4165 N N . ALA B 1 114 ? 67.694 37.082 22.958 1.00 16.40 114 ALA B N 1
ATOM 4166 C CA . ALA B 1 114 ? 68.409 37.110 21.690 1.00 16.50 114 ALA B CA 1
ATOM 4167 C C . ALA B 1 114 ? 67.614 37.926 20.676 1.00 16.53 114 ALA B C 1
ATOM 4168 O O . ALA B 1 114 ? 68.189 38.515 19.759 1.00 16.11 114 ALA B O 1
ATOM 4170 N N . ASN B 1 115 ? 66.293 37.963 20.843 1.00 16.04 115 ASN B N 1
ATOM 4171 C CA . ASN B 1 115 ? 65.452 38.727 19.929 1.00 16.25 115 ASN B CA 1
ATOM 4172 C C . ASN B 1 115 ? 65.638 40.233 20.113 1.00 17.33 115 ASN B C 1
ATOM 4173 O O . ASN B 1 115 ? 65.628 40.991 19.142 1.00 16.80 115 ASN B O 1
ATOM 4178 N N . ALA B 1 116 ? 65.832 40.671 21.352 1.00 16.07 116 ALA B N 1
ATOM 4179 C CA . ALA B 1 116 ? 66.054 42.090 21.611 1.00 16.49 116 ALA B CA 1
ATOM 4180 C C . ALA B 1 116 ? 67.424 42.497 21.065 1.00 16.39 116 ALA B C 1
ATOM 4181 O O . ALA B 1 116 ? 67.557 43.502 20.360 1.00 15.86 116 ALA B O 1
ATOM 4183 N N . ILE B 1 117 ? 68.439 41.703 21.389 1.00 15.40 117 ILE B N 1
ATOM 4184 C CA . ILE B 1 117 ? 69.809 41.981 20.961 1.00 15.75 117 ILE B CA 1
ATOM 4185 C C . ILE B 1 117 ? 70.007 41.961 19.442 1.00 16.34 117 ILE B C 1
ATOM 4186 O O . ILE B 1 117 ? 70.627 42.869 18.887 1.00 15.14 117 ILE B O 1
ATOM 4191 N N . LEU B 1 118 ? 69.481 40.942 18.767 1.00 14.58 118 LEU B N 1
ATOM 4192 C CA . LEU B 1 118 ? 69.634 40.870 17.313 1.00 15.13 118 LEU B CA 1
ATOM 4193 C C . LEU B 1 118 ? 68.910 41.997 16.587 1.00 15.16 118 LEU B C 1
ATOM 4194 O O . LEU B 1 118 ? 69.422 42.532 15.599 1.00 16.36 118 LEU B O 1
ATOM 4199 N N . ALA B 1 119 ? 67.717 42.354 17.056 1.00 14.78 119 ALA B N 1
ATOM 4200 C CA . ALA B 1 119 ? 66.956 43.423 16.414 1.00 16.02 119 ALA B CA 1
ATOM 4201 C C . ALA B 1 119 ? 67.780 44.715 16.389 1.00 16.02 119 ALA B C 1
ATOM 4202 O O . ALA B 1 119 ? 67.847 45.405 15.365 1.00 16.09 119 ALA B O 1
ATOM 4204 N N . VAL B 1 120 ? 68.414 45.032 17.514 1.00 14.02 120 VAL B N 1
ATOM 4205 C CA . VAL B 1 120 ? 69.254 46.221 17.607 1.00 14.94 120 VAL B CA 1
ATOM 4206 C C . VAL B 1 120 ? 70.492 46.048 16.721 1.00 14.89 120 VAL B C 1
ATOM 4207 O O . VAL B 1 120 ? 70.878 46.958 15.989 1.00 16.03 120 VAL B O 1
ATOM 4211 N N . SER B 1 121 ? 71.107 44.873 16.795 1.00 13.47 121 SER B N 1
ATOM 4212 C CA . SER B 1 121 ? 72.304 44.594 16.013 1.00 15.29 121 SER B CA 1
ATOM 4213 C C . SER B 1 121 ? 72.073 44.862 14.524 1.00 14.98 121 SER B C 1
ATOM 4214 O O . SER B 1 121 ? 72.881 45.531 13.871 1.00 15.87 121 SER B O 1
ATOM 4217 N N . LEU B 1 122 ? 70.961 44.354 13.998 1.00 13.93 122 LEU B N 1
ATOM 4218 C CA . LEU B 1 122 ? 70.623 44.527 12.588 1.00 14.09 122 LEU B CA 1
ATOM 4219 C C . LEU B 1 122 ? 70.245 45.963 12.233 1.00 15.12 122 LEU B C 1
ATOM 4220 O O . LEU B 1 122 ? 70.698 46.492 11.220 1.00 13.97 122 LEU B O 1
ATOM 4225 N N . ALA B 1 123 ? 69.409 46.590 13.057 1.00 14.37 123 ALA B N 1
ATOM 4226 C CA . ALA B 1 123 ? 68.981 47.961 12.796 1.00 15.43 123 ALA B CA 1
ATOM 4227 C C . ALA B 1 123 ? 70.157 48.932 12.794 1.00 15.81 123 ALA B C 1
ATOM 4228 O O . ALA B 1 123 ? 70.186 49.879 12.006 1.00 15.20 123 ALA B O 1
ATOM 4230 N N . VAL B 1 124 ? 71.124 48.700 13.678 1.00 14.33 124 VAL B N 1
ATOM 4231 C CA . VAL B 1 124 ? 72.302 49.558 13.753 1.00 14.67 124 VAL B CA 1
ATOM 4232 C C . VAL B 1 124 ? 73.106 49.480 12.455 1.00 15.07 124 VAL B C 1
ATOM 4233 O O . VAL B 1 124 ? 73.530 50.501 11.924 1.00 13.86 124 VAL B O 1
ATOM 4237 N N . ALA B 1 125 ? 73.321 48.268 11.953 1.00 14.01 125 ALA B N 1
ATOM 4238 C CA . ALA B 1 125 ? 74.076 48.093 10.717 1.00 14.21 125 ALA B CA 1
ATOM 4239 C C . ALA B 1 125 ? 73.389 48.819 9.561 1.00 14.53 125 ALA B C 1
ATOM 4240 O O . ALA B 1 125 ? 74.045 49.487 8.756 1.00 15.07 125 ALA B O 1
ATOM 4242 N N . LYS B 1 126 ? 72.066 48.691 9.478 1.00 13.88 126 LYS B N 1
ATOM 4243 C CA . LYS B 1 126 ? 71.318 49.342 8.405 1.00 13.87 126 LYS B CA 1
ATOM 4244 C C . LYS B 1 126 ? 71.429 50.865 8.504 1.00 15.23 126 LYS B C 1
ATOM 4245 O O . LYS B 1 126 ? 71.574 51.552 7.493 1.00 14.39 126 LYS B O 1
ATOM 4251 N N . ALA B 1 127 ? 71.361 51.391 9.723 1.00 13.15 127 ALA B N 1
ATOM 4252 C CA . ALA B 1 127 ? 71.465 52.833 9.928 1.00 14.53 127 ALA B CA 1
ATOM 4253 C C . ALA B 1 127 ? 72.861 53.340 9.558 1.00 13.91 127 ALA B C 1
ATOM 4254 O O . ALA B 1 127 ? 73.011 54.432 8.998 1.00 15.42 127 ALA B O 1
ATOM 4256 N N . ALA B 1 128 ? 73.882 52.551 9.877 1.00 14.42 128 ALA B N 1
ATOM 4257 C CA . ALA B 1 128 ? 75.257 52.928 9.562 1.00 15.03 128 ALA B CA 1
ATOM 4258 C C . ALA B 1 128 ? 75.429 52.970 8.042 1.00 15.37 128 ALA B C 1
ATOM 4259 O O . ALA B 1 128 ? 75.983 53.922 7.495 1.00 15.41 128 ALA B O 1
ATOM 4261 N N . ALA B 1 129 ? 74.945 51.932 7.368 1.00 13.98 129 ALA B N 1
ATOM 4262 C CA . ALA B 1 129 ? 75.034 51.860 5.911 1.00 15.14 129 ALA B CA 1
ATOM 4263 C C . ALA B 1 129 ? 74.306 53.049 5.285 1.00 14.79 129 ALA B C 1
ATOM 4264 O O . ALA B 1 129 ? 74.818 53.688 4.360 1.00 14.84 129 ALA B O 1
ATOM 4266 N N . ALA B 1 130 ? 73.110 53.341 5.794 1.00 14.03 130 ALA B N 1
ATOM 4267 C CA . ALA B 1 130 ? 72.301 54.451 5.292 1.00 15.09 130 ALA B CA 1
ATOM 4268 C C . ALA B 1 130 ? 73.010 55.787 5.484 1.00 15.41 130 ALA B C 1
ATOM 4269 O O . ALA B 1 130 ? 72.910 56.683 4.642 1.00 15.33 130 ALA B O 1
ATOM 4271 N N . THR B 1 131 ? 73.722 55.921 6.598 1.00 15.18 131 THR B N 1
ATOM 4272 C CA . THR B 1 131 ? 74.447 57.154 6.889 1.00 14.89 131 THR B CA 1
ATOM 4273 C C . THR B 1 131 ? 75.629 57.317 5.937 1.00 15.73 131 THR B C 1
ATOM 4274 O O . THR B 1 131 ? 75.918 58.420 5.471 1.00 16.11 131 THR B O 1
ATOM 4278 N N . ALA B 1 132 ? 76.309 56.210 5.653 1.00 14.51 132 ALA B N 1
ATOM 4279 C CA . ALA B 1 132 ? 77.465 56.226 4.760 1.00 15.86 132 ALA B CA 1
ATOM 4280 C C . ALA B 1 132 ? 77.035 56.320 3.303 1.00 15.81 132 ALA B C 1
ATOM 4281 O O . ALA B 1 132 ? 77.830 56.677 2.434 1.00 16.54 132 ALA B O 1
ATOM 4283 N N . LYS B 1 133 ? 75.776 55.994 3.043 1.00 15.38 133 LYS B N 1
ATOM 4284 C CA . LYS B 1 133 ? 75.235 56.019 1.691 1.00 18.37 133 LYS B CA 1
ATOM 4285 C C . LYS B 1 133 ? 75.887 54.919 0.852 1.00 17.64 133 LYS B C 1
ATOM 4286 O O . LYS B 1 133 ? 76.220 55.114 -0.319 1.00 18.37 133 LYS B O 1
ATOM 4292 N N . ILE B 1 134 ? 76.063 53.763 1.480 1.00 17.19 134 ILE B N 1
ATOM 4293 C CA . ILE B 1 134 ? 76.643 52.587 0.845 1.00 18.51 134 ILE B CA 1
ATOM 4294 C C . ILE B 1 134 ? 75.572 51.502 0.875 1.00 17.09 134 ILE B C 1
ATOM 4295 O O . ILE B 1 134 ? 74.943 51.286 1.909 1.00 16.21 134 ILE B O 1
ATOM 4300 N N . PRO B 1 135 ? 75.328 50.823 -0.261 1.00 15.92 135 PRO B N 1
ATOM 4301 C CA . PRO B 1 135 ? 74.308 49.770 -0.256 1.00 14.87 135 PRO B CA 1
ATOM 4302 C C . PRO B 1 135 ? 74.570 48.799 0.894 1.00 14.62 135 PRO B C 1
ATOM 4303 O O . PRO B 1 135 ? 75.715 48.440 1.161 1.00 13.91 135 PRO B O 1
ATOM 4307 N N . LEU B 1 136 ? 73.503 48.374 1.566 1.00 13.84 136 LEU B N 1
ATOM 4308 C CA . LEU B 1 136 ? 73.621 47.478 2.709 1.00 13.84 136 LEU B CA 1
ATOM 4309 C C . LEU B 1 136 ? 74.573 46.301 2.514 1.00 14.89 136 LEU B C 1
ATOM 4310 O O . LEU B 1 136 ? 75.449 46.075 3.351 1.00 15.27 136 LEU B O 1
ATOM 4315 N N . TYR B 1 137 ? 74.410 45.552 1.425 1.00 13.85 137 TYR B N 1
ATOM 4316 C CA . TYR B 1 137 ? 75.278 44.401 1.185 1.00 15.35 137 TYR B CA 1
ATOM 4317 C C . TYR B 1 137 ? 76.748 44.811 1.052 1.00 16.60 137 TYR B C 1
ATOM 4318 O O . TYR B 1 137 ? 77.636 44.059 1.447 1.00 17.67 137 TYR B O 1
ATOM 4327 N N . LYS B 1 138 ? 76.996 46.005 0.516 1.00 17.06 138 LYS B N 1
ATOM 4328 C CA . LYS B 1 138 ? 78.362 46.526 0.359 1.00 17.30 138 LYS B CA 1
ATOM 4329 C C . LYS B 1 138 ? 78.918 46.957 1.714 1.00 17.08 138 LYS B C 1
ATOM 4330 O O . LYS B 1 138 ? 80.119 46.841 1.976 1.00 16.81 138 LYS B O 1
ATOM 4336 N N . TYR B 1 139 ? 78.046 47.491 2.561 1.00 14.67 139 TYR B N 1
ATOM 4337 C CA . TYR B 1 139 ? 78.494 47.917 3.872 1.00 14.54 139 TYR B CA 1
ATOM 4338 C C . TYR B 1 139 ? 78.785 46.708 4.747 1.00 14.81 139 TYR B C 1
ATOM 4339 O O . TYR B 1 139 ? 79.710 46.697 5.549 1.00 14.76 139 TYR B O 1
ATOM 4348 N N . LEU B 1 140 ? 77.992 45.658 4.572 1.00 13.42 140 LEU B N 1
ATOM 4349 C CA . LEU B 1 140 ? 78.166 44.434 5.339 1.00 14.49 140 LEU B CA 1
ATOM 4350 C C . LEU B 1 140 ? 79.352 43.589 4.889 1.00 16.29 140 LEU B C 1
ATOM 4351 O O . LEU B 1 140 ? 80.114 43.093 5.720 1.00 15.91 140 LEU B O 1
ATOM 4356 N N . GLY B 1 141 ? 79.523 43.436 3.578 1.00 15.35 141 GLY B N 1
ATOM 4357 C CA . GLY B 1 141 ? 80.608 42.600 3.095 1.00 15.40 141 GLY B CA 1
ATOM 4358 C C . GLY B 1 141 ? 81.765 43.262 2.377 1.00 14.98 141 GLY B C 1
ATOM 4359 O O . GLY B 1 141 ? 82.673 42.572 1.919 1.00 16.63 141 GLY B O 1
ATOM 4360 N N . GLY B 1 142 ? 81.749 44.587 2.281 1.00 13.97 142 GLY B N 1
ATOM 4361 C CA . GLY B 1 142 ? 82.822 45.278 1.590 1.00 14.31 142 GLY B CA 1
ATOM 4362 C C . GLY B 1 142 ? 82.463 45.478 0.128 1.00 15.08 142 GLY B C 1
ATOM 4363 O O . GLY B 1 142 ? 81.411 45.024 -0.326 1.00 14.26 142 GLY B O 1
ATOM 4364 N N . PHE B 1 143 ? 83.339 46.136 -0.619 1.00 14.64 143 PHE B N 1
ATOM 4365 C CA . PHE B 1 143 ? 83.076 46.417 -2.028 1.00 16.76 143 PHE B CA 1
ATOM 4366 C C . PHE B 1 143 ? 82.866 45.173 -2.886 1.00 16.56 143 PHE B C 1
ATOM 4367 O O . PHE B 1 143 ? 82.106 45.206 -3.853 1.00 16.65 143 PHE B O 1
ATOM 4375 N N . ASN B 1 144 ? 83.544 44.083 -2.532 1.00 16.52 144 ASN B N 1
ATOM 4376 C CA . ASN B 1 144 ? 83.473 42.851 -3.311 1.00 15.68 144 ASN B CA 1
ATOM 4377 C C . ASN B 1 144 ? 82.303 41.933 -2.972 1.00 16.41 144 ASN B C 1
ATOM 4378 O O . ASN B 1 144 ? 82.480 40.728 -2.784 1.00 16.70 144 ASN B O 1
ATOM 4383 N N . SER B 1 145 ? 81.108 42.510 -2.901 1.00 16.79 145 SER B N 1
ATOM 4384 C CA . SER B 1 145 ? 79.890 41.754 -2.615 1.00 18.41 145 SER B CA 1
ATOM 4385 C C . SER B 1 145 ? 79.092 41.831 -3.908 1.00 19.27 145 SER B C 1
ATOM 4386 O O . SER B 1 145 ? 78.545 42.881 -4.238 1.00 20.66 145 SER B O 1
ATOM 4389 N N . TYR B 1 146 ? 79.021 40.719 -4.633 1.00 17.06 146 TYR B N 1
ATOM 4390 C CA . TYR B 1 146 ? 78.353 40.719 -5.930 1.00 16.88 146 TYR B CA 1
ATOM 4391 C C . TYR B 1 146 ? 77.793 39.374 -6.373 1.00 17.15 146 TYR B C 1
ATOM 4392 O O . TYR B 1 146 ? 77.245 39.270 -7.472 1.00 16.66 146 TYR B O 1
ATOM 4401 N N . VAL B 1 147 ? 77.945 38.342 -5.550 1.00 15.44 147 VAL B N 1
ATOM 4402 C CA . VAL B 1 147 ? 77.445 37.022 -5.927 1.00 16.18 147 VAL B CA 1
ATOM 4403 C C . VAL B 1 147 ? 76.010 36.796 -5.468 1.00 17.02 147 VAL B C 1
ATOM 4404 O O . VAL B 1 147 ? 75.711 36.842 -4.273 1.00 16.88 147 VAL B O 1
ATOM 4408 N N . MET B 1 148 ? 75.128 36.560 -6.433 1.00 16.31 148 MET B N 1
ATOM 4409 C CA . MET B 1 148 ? 73.722 36.300 -6.145 1.00 17.07 148 MET B CA 1
ATOM 4410 C C . MET B 1 148 ? 73.627 34.811 -5.815 1.00 16.97 148 MET B C 1
ATOM 4411 O O . MET B 1 148 ? 74.187 33.973 -6.521 1.00 16.72 148 MET B O 1
ATOM 4416 N N . PRO B 1 149 ? 72.919 34.464 -4.731 1.00 16.35 149 PRO B N 1
ATOM 4417 C CA . PRO B 1 149 ? 72.752 33.080 -4.279 1.00 15.38 149 PRO B CA 1
ATOM 4418 C C . PRO B 1 149 ? 71.759 32.205 -5.035 1.00 15.37 149 PRO B C 1
ATOM 4419 O O . PRO B 1 149 ? 70.770 32.691 -5.584 1.00 16.27 149 PRO B O 1
ATOM 4423 N N . VAL B 1 150 ? 72.034 30.904 -5.050 1.00 15.44 150 VAL B N 1
ATOM 4424 C CA . VAL B 1 150 ? 71.117 29.953 -5.662 1.00 16.54 150 VAL B CA 1
ATOM 4425 C C . VAL B 1 150 ? 70.097 29.696 -4.554 1.00 16.62 150 VAL B C 1
ATOM 4426 O O . VAL B 1 150 ? 70.467 29.379 -3.423 1.00 17.41 150 VAL B O 1
ATOM 4430 N N . PRO B 1 151 ? 68.801 29.855 -4.852 1.00 16.50 151 PRO B N 1
ATOM 4431 C CA . PRO B 1 151 ? 67.794 29.617 -3.811 1.00 17.34 151 PRO B CA 1
ATOM 4432 C C . PRO B 1 151 ? 67.356 28.158 -3.669 1.00 17.47 151 PRO B C 1
ATOM 4433 O O . PRO B 1 151 ? 67.136 27.474 -4.664 1.00 17.85 151 PRO B O 1
ATOM 4437 N N . MET B 1 152 ? 67.250 27.688 -2.427 1.00 18.27 152 MET B N 1
ATOM 4438 C CA . MET B 1 152 ? 66.777 26.333 -2.143 1.00 20.02 152 MET B CA 1
ATOM 4439 C C . MET B 1 152 ? 65.324 26.570 -1.761 1.00 20.15 152 MET B C 1
ATOM 4440 O O . MET B 1 152 ? 65.060 27.120 -0.692 1.00 20.24 152 MET B O 1
ATOM 4445 N N . MET B 1 153 ? 64.389 26.158 -2.615 1.00 19.61 153 MET B N 1
ATOM 4446 C CA . MET B 1 153 ? 62.969 26.383 -2.353 1.00 19.66 153 MET B CA 1
ATOM 4447 C C . MET B 1 153 ? 62.190 25.176 -1.833 1.00 19.73 153 MET B C 1
ATOM 4448 O O . MET B 1 153 ? 62.007 24.188 -2.545 1.00 17.95 153 MET B O 1
ATOM 4453 N N . ASN B 1 154 ? 61.712 25.278 -0.594 1.00 19.46 154 ASN B N 1
ATOM 4454 C CA . ASN B 1 154 ? 60.946 24.202 0.043 1.00 20.54 154 ASN B CA 1
ATOM 4455 C C . ASN B 1 154 ? 59.520 24.154 -0.513 1.00 21.13 154 ASN B C 1
ATOM 4456 O O . ASN B 1 154 ? 58.612 24.792 0.024 1.00 20.82 154 ASN B O 1
ATOM 4461 N N . VAL B 1 155 ? 59.327 23.380 -1.580 1.00 20.19 155 VAL B N 1
ATOM 4462 C CA . VAL B 1 155 ? 58.020 23.277 -2.232 1.00 19.97 155 VAL B CA 1
ATOM 4463 C C . VAL B 1 155 ? 57.144 22.085 -1.826 1.00 21.29 155 VAL B C 1
ATOM 4464 O O . VAL B 1 155 ? 55.941 22.074 -2.097 1.00 22.04 155 VAL B O 1
ATOM 4468 N N . ILE B 1 156 ? 57.742 21.079 -1.196 1.00 20.53 156 ILE B N 1
ATOM 4469 C CA . ILE B 1 156 ? 56.985 19.927 -0.705 1.00 21.15 156 ILE B CA 1
ATOM 4470 C C . ILE B 1 156 ? 57.415 19.714 0.739 1.00 21.25 156 ILE B C 1
ATOM 4471 O O . ILE B 1 156 ? 58.585 19.456 1.017 1.00 21.01 156 ILE B O 1
ATOM 4476 N N . ASN B 1 157 ? 56.456 19.837 1.650 1.00 21.23 157 ASN B N 1
ATOM 4477 C CA . ASN B 1 157 ? 56.698 19.707 3.081 1.00 23.59 157 ASN B CA 1
ATOM 4478 C C . ASN B 1 157 ? 56.432 18.309 3.619 1.00 24.29 157 ASN B C 1
ATOM 4479 O O . ASN B 1 157 ? 55.553 17.596 3.136 1.00 23.71 157 ASN B O 1
ATOM 4484 N N . GLY B 1 158 ? 57.198 17.948 4.643 1.00 24.95 158 GLY B N 1
ATOM 4485 C CA . GLY B 1 158 ? 57.058 16.665 5.296 1.00 24.23 158 GLY B CA 1
ATOM 4486 C C . GLY B 1 158 ? 57.241 16.926 6.776 1.00 25.80 158 GLY B C 1
ATOM 4487 O O . GLY B 1 158 ? 57.359 18.081 7.186 1.00 25.07 158 GLY B O 1
ATOM 4488 N N . GLY B 1 159 ? 57.279 15.874 7.584 1.00 26.68 159 GLY B N 1
ATOM 4489 C CA . GLY B 1 159 ? 57.443 16.071 9.012 1.00 28.99 159 GLY B CA 1
ATOM 4490 C C . GLY B 1 159 ? 56.125 15.900 9.737 1.00 31.68 159 GLY B C 1
ATOM 4491 O O . GLY B 1 159 ? 55.064 15.913 9.114 1.00 32.78 159 GLY B O 1
ATOM 4492 N N . LYS B 1 160 ? 56.191 15.754 11.056 1.00 34.31 160 LYS B N 1
ATOM 4493 C CA . LYS B 1 160 ? 55.004 15.546 11.883 1.00 36.41 160 LYS B CA 1
ATOM 4494 C C . LYS B 1 160 ? 53.952 16.650 11.827 1.00 37.04 160 LYS B C 1
ATOM 4495 O O . LYS B 1 160 ? 52.808 16.435 12.228 1.00 37.23 160 LYS B O 1
ATOM 4501 N N . HIS B 1 161 ? 54.326 17.824 11.328 1.00 37.46 161 HIS B N 1
ATOM 4502 C CA . HIS B 1 161 ? 53.386 18.938 11.251 1.00 37.75 161 HIS B CA 1
ATOM 4503 C C . HIS B 1 161 ? 53.002 19.344 9.832 1.00 37.74 161 HIS B C 1
ATOM 4504 O O . HIS B 1 161 ? 52.229 20.284 9.642 1.00 38.07 161 HIS B O 1
ATOM 4511 N N . ALA B 1 162 ? 53.532 18.637 8.840 1.00 36.12 162 ALA B N 1
ATOM 4512 C CA . ALA B 1 162 ? 53.240 18.953 7.447 1.00 34.96 162 ALA B CA 1
ATOM 4513 C C . ALA B 1 162 ? 51.801 18.620 7.064 1.00 34.84 162 ALA B C 1
ATOM 4514 O O . ALA B 1 162 ? 51.193 19.311 6.246 1.00 34.10 162 ALA B O 1
ATOM 4516 N N . GLY B 1 163 ? 51.264 17.557 7.655 1.00 34.44 163 GLY B N 1
ATOM 4517 C CA . GLY B 1 163 ? 49.904 17.148 7.352 1.00 34.53 163 GLY B CA 1
ATOM 4518 C C . GLY B 1 163 ? 49.858 15.776 6.703 1.00 35.41 163 GLY B C 1
ATOM 4519 O O . GLY B 1 163 ? 48.851 15.068 6.795 1.00 37.14 163 GLY B O 1
ATOM 4520 N N . ASN B 1 164 ? 50.953 15.397 6.051 1.00 33.47 164 ASN B N 1
ATOM 4521 C CA . ASN B 1 164 ? 51.039 14.106 5.380 1.00 31.99 164 ASN B CA 1
ATOM 4522 C C . ASN B 1 164 ? 51.868 13.112 6.186 1.00 32.34 164 ASN B C 1
ATOM 4523 O O . ASN B 1 164 ? 52.137 13.326 7.370 1.00 31.89 164 ASN B O 1
ATOM 4528 N N . ASP B 1 165 ? 52.279 12.030 5.531 1.00 32.69 165 ASP B N 1
ATOM 4529 C CA . ASP B 1 165 ? 53.062 10.987 6.179 1.00 32.33 165 ASP B CA 1
ATOM 4530 C C . ASP B 1 165 ? 54.536 10.990 5.788 1.00 30.84 165 ASP B C 1
ATOM 4531 O O . ASP B 1 165 ? 55.236 10.003 6.006 1.00 30.73 165 ASP B O 1
ATOM 4536 N N . LEU B 1 166 ? 55.012 12.091 5.211 1.00 28.43 166 LEU B N 1
ATOM 4537 C CA . LEU B 1 166 ? 56.417 12.173 4.823 1.00 26.80 166 LEU B CA 1
ATOM 4538 C C . LEU B 1 166 ? 57.281 12.357 6.067 1.00 26.11 166 LEU B C 1
ATOM 4539 O O . LEU B 1 166 ? 56.977 13.185 6.929 1.00 26.01 166 LEU B O 1
ATOM 4544 N N . ASP B 1 167 ? 58.355 11.578 6.157 1.00 24.71 167 ASP B N 1
ATOM 4545 C CA . ASP B 1 167 ? 59.262 11.645 7.295 1.00 24.26 167 ASP B CA 1
ATOM 4546 C C . ASP B 1 167 ? 60.246 12.806 7.184 1.00 23.25 167 ASP B C 1
ATOM 4547 O O . ASP B 1 167 ? 60.520 13.484 8.172 1.00 22.87 167 ASP B O 1
ATOM 4552 N N . LEU B 1 168 ? 60.781 13.026 5.986 1.00 22.08 168 LEU B N 1
ATOM 4553 C CA . LEU B 1 168 ? 61.734 14.114 5.780 1.00 22.07 168 LEU B CA 1
ATOM 4554 C C . LEU B 1 168 ? 60.983 15.439 5.833 1.00 21.27 168 LEU B C 1
ATOM 4555 O O . LEU B 1 168 ? 59.839 15.531 5.393 1.00 21.49 168 LEU B O 1
ATOM 4560 N N . GLN B 1 169 ? 61.638 16.466 6.363 1.00 20.49 169 GLN B N 1
ATOM 4561 C CA . GLN B 1 169 ? 61.004 17.765 6.530 1.00 20.04 169 GLN B CA 1
ATOM 4562 C C . GLN B 1 169 ? 60.834 18.645 5.298 1.00 20.83 169 GLN B C 1
ATOM 4563 O O . GLN B 1 169 ? 59.749 19.189 5.071 1.00 19.23 169 GLN B O 1
ATOM 4569 N N . GLU B 1 170 ? 61.891 18.790 4.504 1.00 19.90 170 GLU B N 1
ATOM 4570 C CA . GLU B 1 170 ? 61.822 19.656 3.331 1.00 19.79 170 GLU B CA 1
ATOM 4571 C C . GLU B 1 170 ? 62.365 19.061 2.038 1.00 18.64 170 GLU B C 1
ATOM 4572 O O . GLU B 1 170 ? 63.460 18.495 2.002 1.00 18.47 170 GLU B O 1
ATOM 4578 N N . PHE B 1 171 ? 61.579 19.200 0.976 1.00 18.24 171 PHE B N 1
ATOM 4579 C CA . PHE B 1 171 ? 61.957 18.739 -0.354 1.00 18.89 171 PHE B CA 1
ATOM 4580 C C . PHE B 1 171 ? 62.043 20.030 -1.155 1.00 19.46 171 PHE B C 1
ATOM 4581 O O . PHE B 1 171 ? 61.025 20.659 -1.453 1.00 19.38 171 PHE B O 1
ATOM 4589 N N . MET B 1 172 ? 63.270 20.426 -1.479 1.00 17.93 172 MET B N 1
ATOM 4590 C CA . MET B 1 172 ? 63.526 21.675 -2.183 1.00 18.81 172 MET B CA 1
ATOM 4591 C C . MET B 1 172 ? 64.060 21.542 -3.601 1.00 19.30 172 MET B C 1
ATOM 4592 O O . MET B 1 172 ? 64.711 20.556 -3.949 1.00 20.48 172 MET B O 1
ATOM 4597 N N . ILE B 1 173 ? 63.785 22.559 -4.409 1.00 19.64 173 ILE B N 1
ATOM 4598 C CA . ILE B 1 173 ? 64.279 22.617 -5.778 1.00 19.21 173 ILE B CA 1
ATOM 4599 C C . ILE B 1 173 ? 65.322 23.742 -5.809 1.00 20.81 173 ILE B C 1
ATOM 4600 O O . ILE B 1 173 ? 65.140 24.778 -5.163 1.00 20.49 173 ILE B O 1
ATOM 4605 N N . MET B 1 174 ? 66.416 23.521 -6.535 1.00 20.21 174 MET B N 1
ATOM 4606 C CA . MET B 1 174 ? 67.498 24.501 -6.670 1.00 20.86 174 MET B CA 1
ATOM 4607 C C . MET B 1 174 ? 67.771 24.767 -8.146 1.00 21.80 174 MET B C 1
ATOM 4608 O O . MET B 1 174 ? 68.288 23.897 -8.848 1.00 22.94 174 MET B O 1
ATOM 4613 N N . PRO B 1 175 ? 67.428 25.969 -8.639 1.00 21.36 175 PRO B N 1
ATOM 4614 C CA . PRO B 1 175 ? 67.648 26.327 -10.045 1.00 21.38 175 PRO B CA 1
ATOM 4615 C C . PRO B 1 175 ? 69.108 26.668 -10.356 1.00 20.51 175 PRO B C 1
ATOM 4616 O O . PRO B 1 175 ? 69.420 27.785 -10.775 1.00 20.41 175 PRO B O 1
ATOM 4620 N N . VAL B 1 176 ? 69.998 25.700 -10.158 1.00 19.77 176 VAL B N 1
ATOM 4621 C CA . VAL B 1 176 ? 71.420 25.917 -10.409 1.00 20.19 176 VAL B CA 1
ATOM 4622 C C . VAL B 1 176 ? 71.729 26.253 -11.868 1.00 20.26 176 VAL B C 1
ATOM 4623 O O . VAL B 1 176 ? 72.757 26.862 -12.161 1.00 20.31 176 VAL B O 1
ATOM 4627 N N . GLY B 1 177 ? 70.832 25.868 -12.772 1.00 20.28 177 GLY B N 1
ATOM 4628 C CA . GLY B 1 177 ? 71.039 26.132 -14.187 1.00 21.07 177 GLY B CA 1
ATOM 4629 C C . GLY B 1 177 ? 70.611 27.507 -14.672 1.00 21.76 177 GLY B C 1
ATOM 4630 O O . GLY B 1 177 ? 70.807 27.838 -15.842 1.00 21.20 177 GLY B O 1
ATOM 4631 N N . ALA B 1 178 ? 70.015 28.310 -13.794 1.00 21.49 178 ALA B N 1
ATOM 4632 C CA . ALA B 1 178 ? 69.595 29.658 -14.175 1.00 21.41 178 ALA B CA 1
ATOM 4633 C C . ALA B 1 178 ? 70.850 30.510 -14.382 1.00 21.72 178 ALA B C 1
ATOM 4634 O O . ALA B 1 178 ? 71.922 30.156 -13.895 1.00 22.30 178 ALA B O 1
ATOM 4636 N N . THR B 1 179 ? 70.721 31.625 -15.099 1.00 20.86 179 THR B N 1
ATOM 4637 C CA . THR B 1 179 ? 71.867 32.502 -15.356 1.00 21.22 179 THR B CA 1
ATOM 4638 C C . THR B 1 179 ? 71.834 33.803 -14.554 1.00 20.40 179 THR B C 1
ATOM 4639 O O . THR B 1 179 ? 72.707 34.660 -14.709 1.00 19.26 179 THR B O 1
ATOM 4643 N N . SER B 1 180 ? 70.826 33.943 -13.700 1.00 19.16 180 SER B N 1
ATOM 4644 C CA . SER B 1 180 ? 70.677 35.128 -12.859 1.00 18.90 180 SER B CA 1
ATOM 4645 C C . SER B 1 180 ? 69.684 34.804 -11.748 1.00 18.22 180 SER B C 1
ATOM 4646 O O . SER B 1 180 ? 68.953 33.816 -11.829 1.00 16.60 180 SER B O 1
ATOM 4649 N N . ILE B 1 181 ? 69.657 35.630 -10.710 1.00 17.56 181 ILE B N 1
ATOM 4650 C CA . ILE B 1 181 ? 68.732 35.399 -9.610 1.00 16.77 181 ILE B CA 1
ATOM 4651 C C . ILE B 1 181 ? 67.304 35.639 -10.119 1.00 16.96 181 ILE B C 1
ATOM 4652 O O . ILE B 1 181 ? 66.360 34.956 -9.708 1.00 16.31 181 ILE B O 1
ATOM 4657 N N . SER B 1 182 ? 67.159 36.594 -11.034 1.00 19.01 182 SER B N 1
ATOM 4658 C CA . SER B 1 182 ? 65.855 36.904 -11.619 1.00 19.75 182 SER B CA 1
ATOM 4659 C C . SER B 1 182 ? 65.302 35.660 -12.304 1.00 20.66 182 SER B C 1
ATOM 4660 O O . SER B 1 182 ? 64.139 35.297 -12.110 1.00 17.92 182 SER B O 1
ATOM 4663 N N . GLU B 1 183 ? 66.139 35.014 -13.112 1.00 20.31 183 GLU B N 1
ATOM 4664 C CA . GLU B 1 183 ? 65.728 33.806 -13.819 1.00 21.31 183 GLU B CA 1
ATOM 4665 C C . GLU B 1 183 ? 65.509 32.656 -12.841 1.00 19.34 183 GLU B C 1
ATOM 4666 O O . GLU B 1 183 ? 64.613 31.832 -13.027 1.00 20.29 183 GLU B O 1
ATOM 4672 N N . ALA B 1 184 ? 66.323 32.608 -11.792 1.00 17.83 184 ALA B N 1
ATOM 4673 C CA . ALA B 1 184 ? 66.204 31.558 -10.789 1.00 16.50 184 ALA B CA 1
ATOM 4674 C C . ALA B 1 184 ? 64.844 31.644 -10.096 1.00 17.36 184 ALA B C 1
ATOM 4675 O O . ALA B 1 184 ? 64.177 30.628 -9.886 1.00 17.76 184 ALA B O 1
ATOM 4677 N N . VAL B 1 185 ? 64.437 32.859 -9.738 1.00 16.48 185 VAL B N 1
ATOM 4678 C CA . VAL B 1 185 ? 63.149 33.064 -9.087 1.00 16.37 185 VAL B CA 1
ATOM 4679 C C . VAL B 1 185 ? 62.042 32.650 -10.054 1.00 16.66 185 VAL B C 1
ATOM 4680 O O . VAL B 1 185 ? 61.086 31.979 -9.665 1.00 16.18 185 VAL B O 1
ATOM 4684 N N . ARG B 1 186 ? 62.178 33.035 -11.320 1.00 17.31 186 ARG B N 1
ATOM 4685 C CA . ARG B 1 186 ? 61.173 32.672 -12.314 1.00 18.30 186 ARG B CA 1
ATOM 4686 C C . ARG B 1 186 ? 61.071 31.156 -12.449 1.00 18.01 186 ARG B C 1
ATOM 4687 O O . ARG B 1 186 ? 59.975 30.599 -12.406 1.00 18.71 186 ARG B O 1
ATOM 4695 N N . MET B 1 187 ? 62.210 30.488 -12.617 1.00 18.96 187 MET B N 1
ATOM 4696 C CA . MET B 1 187 ? 62.210 29.034 -12.748 1.00 19.98 187 MET B CA 1
ATOM 4697 C C . MET B 1 187 ? 61.511 28.401 -11.556 1.00 20.14 187 MET B C 1
ATOM 4698 O O . MET B 1 187 ? 60.670 27.513 -11.717 1.00 19.56 187 MET B O 1
ATOM 4703 N N . GLY B 1 188 ? 61.873 28.856 -10.361 1.00 18.26 188 GLY B N 1
ATOM 4704 C CA . GLY B 1 188 ? 61.265 28.320 -9.157 1.00 17.16 188 GLY B CA 1
ATOM 4705 C C . GLY B 1 188 ? 59.761 28.500 -9.168 1.00 16.55 188 GLY B C 1
ATOM 4706 O O . GLY B 1 188 ? 59.010 27.578 -8.853 1.00 17.78 188 GLY B O 1
ATOM 4707 N N . SER B 1 189 ? 59.313 29.697 -9.533 1.00 16.58 189 SER B N 1
ATOM 4708 C CA . SER B 1 189 ? 57.888 29.982 -9.578 1.00 17.04 189 SER B CA 1
ATOM 4709 C C . SER B 1 189 ? 57.160 29.104 -10.597 1.00 17.28 189 SER B C 1
ATOM 4710 O O . SER B 1 189 ? 56.086 28.566 -10.313 1.00 16.97 189 SER B O 1
ATOM 4713 N N . GLU B 1 190 ? 57.739 28.965 -11.785 1.00 17.81 190 GLU B N 1
ATOM 4714 C CA . GLU B 1 190 ? 57.114 28.159 -12.825 1.00 18.86 190 GLU B CA 1
ATOM 4715 C C . GLU B 1 190 ? 56.987 26.698 -12.400 1.00 19.65 190 GLU B C 1
ATOM 4716 O O . GLU B 1 190 ? 55.931 26.089 -12.573 1.00 19.26 190 GLU B O 1
ATOM 4722 N N . VAL B 1 191 ? 58.053 26.136 -11.838 1.00 19.48 191 VAL B N 1
ATOM 4723 C CA . VAL B 1 191 ? 58.013 24.748 -11.381 1.00 17.81 191 VAL B CA 1
ATOM 4724 C C . VAL B 1 191 ? 56.977 24.623 -10.261 1.00 18.85 191 VAL B C 1
ATOM 4725 O O . VAL B 1 191 ? 56.224 23.648 -10.191 1.00 18.62 191 VAL B O 1
ATOM 4729 N N . TYR B 1 192 ? 56.938 25.627 -9.392 1.00 18.67 192 TYR B N 1
ATOM 4730 C CA . TYR B 1 192 ? 56.001 25.656 -8.272 1.00 17.95 192 TYR B CA 1
ATOM 4731 C C . TYR B 1 192 ? 54.557 25.608 -8.766 1.00 18.83 192 TYR B C 1
ATOM 4732 O O . TYR B 1 192 ? 53.732 24.874 -8.224 1.00 18.27 192 TYR B O 1
ATOM 4741 N N . HIS B 1 193 ? 54.241 26.391 -9.793 1.00 19.14 193 HIS B N 1
ATOM 4742 C CA . HIS B 1 193 ? 52.879 26.386 -10.301 1.00 19.86 193 HIS B CA 1
ATOM 4743 C C . HIS B 1 193 ? 52.539 25.113 -11.066 1.00 19.84 193 HIS B C 1
ATOM 4744 O O . HIS B 1 193 ? 51.388 24.675 -11.060 1.00 19.75 193 HIS B O 1
ATOM 4751 N N . VAL B 1 194 ? 53.529 24.518 -11.722 1.00 19.67 194 VAL B N 1
ATOM 4752 C CA . VAL B 1 194 ? 53.285 23.260 -12.429 1.00 20.87 194 VAL B CA 1
ATOM 4753 C C . VAL B 1 194 ? 52.984 22.220 -11.359 1.00 20.46 194 VAL B C 1
ATOM 4754 O O . VAL B 1 194 ? 52.059 21.415 -11.491 1.00 21.43 194 VAL B O 1
ATOM 4758 N N . LEU B 1 195 ? 53.783 22.244 -10.296 1.00 19.81 195 LEU B N 1
ATOM 4759 C CA . LEU B 1 195 ? 53.618 21.321 -9.181 1.00 19.35 195 LEU B CA 1
ATOM 4760 C C . LEU B 1 195 ? 52.218 21.457 -8.591 1.00 20.63 195 LEU B C 1
ATOM 4761 O O . LEU B 1 195 ? 51.549 20.455 -8.309 1.00 19.65 195 LEU B O 1
ATOM 4766 N N . LYS B 1 196 ? 51.773 22.697 -8.409 1.00 20.26 196 LYS B N 1
ATOM 4767 C CA . LYS B 1 196 ? 50.449 22.940 -7.853 1.00 20.87 196 LYS B CA 1
ATOM 4768 C C . LYS B 1 196 ? 49.365 22.276 -8.707 1.00 21.93 196 LYS B C 1
ATOM 4769 O O . LYS B 1 196 ? 48.462 21.632 -8.175 1.00 21.13 196 LYS B O 1
ATOM 4775 N N . ASN B 1 197 ? 49.457 22.428 -10.027 1.00 21.93 197 ASN B N 1
ATOM 4776 C CA . ASN B 1 197 ? 48.471 21.833 -10.927 1.00 23.54 197 ASN B CA 1
ATOM 4777 C C . ASN B 1 197 ? 48.509 20.312 -10.931 1.00 24.45 197 ASN B C 1
ATOM 4778 O O . ASN B 1 197 ? 47.467 19.664 -11.036 1.00 22.92 197 ASN B O 1
ATOM 4783 N N . VAL B 1 198 ? 49.705 19.741 -10.820 1.00 24.49 198 VAL B N 1
ATOM 4784 C CA . VAL B 1 198 ? 49.848 18.292 -10.798 1.00 25.20 198 VAL B CA 1
ATOM 4785 C C . VAL B 1 198 ? 49.189 17.733 -9.541 1.00 26.00 198 VAL B C 1
ATOM 4786 O O . VAL B 1 198 ? 48.520 16.697 -9.586 1.00 25.17 198 VAL B O 1
ATOM 4790 N N . ILE B 1 199 ? 49.373 18.428 -8.421 1.00 25.46 199 ILE B N 1
ATOM 4791 C CA . ILE B 1 199 ? 48.783 18.005 -7.157 1.00 24.52 199 ILE B CA 1
ATOM 4792 C C . ILE B 1 199 ? 47.259 18.113 -7.236 1.00 26.75 199 ILE B C 1
ATOM 4793 O O . ILE B 1 199 ? 46.540 17.242 -6.739 1.00 25.36 199 ILE B O 1
ATOM 4798 N N . LEU B 1 200 ? 46.775 19.177 -7.870 1.00 27.78 200 LEU B N 1
ATOM 4799 C CA . LEU B 1 200 ? 45.338 19.390 -8.027 1.00 30.49 200 LEU B CA 1
ATOM 4800 C C . LEU B 1 200 ? 44.677 18.271 -8.824 1.00 31.06 200 LEU B C 1
ATOM 4801 O O . LEU B 1 200 ? 43.677 17.695 -8.395 1.00 31.67 200 LEU B O 1
ATOM 4806 N N . GLU B 1 201 ? 45.240 17.970 -9.989 1.00 32.68 201 GLU B N 1
ATOM 4807 C CA . GLU B 1 201 ? 44.698 16.931 -10.852 1.00 35.67 201 GLU B CA 1
ATOM 4808 C C . GLU B 1 201 ? 44.856 15.524 -10.285 1.00 35.56 201 GLU B C 1
ATOM 4809 O O . GLU B 1 201 ? 44.089 14.625 -10.627 1.00 37.43 201 GLU B O 1
ATOM 4815 N N . LYS B 1 202 ? 45.842 15.328 -9.416 1.00 34.53 202 LYS B N 1
ATOM 4816 C CA . LYS B 1 202 ? 46.070 14.014 -8.826 1.00 33.54 202 LYS B CA 1
ATOM 4817 C C . LYS B 1 202 ? 45.373 13.797 -7.491 1.00 33.15 202 LYS B C 1
ATOM 4818 O O . LYS B 1 202 ? 44.806 12.732 -7.244 1.00 31.88 202 LYS B O 1
ATOM 4824 N N . TYR B 1 203 ? 45.417 14.808 -6.630 1.00 31.98 203 TYR B N 1
ATOM 4825 C CA . TYR B 1 203 ? 44.846 14.683 -5.296 1.00 31.61 203 TYR B CA 1
ATOM 4826 C C . TYR B 1 203 ? 43.610 15.510 -4.974 1.00 32.37 203 TYR B C 1
ATOM 4827 O O . TYR B 1 203 ? 43.059 15.397 -3.879 1.00 31.98 203 TYR B O 1
ATOM 4836 N N . GLY B 1 204 ? 43.175 16.346 -5.909 1.00 32.13 204 GLY B N 1
ATOM 4837 C CA . GLY B 1 204 ? 41.984 17.134 -5.657 1.00 34.64 204 GLY B CA 1
ATOM 4838 C C . GLY B 1 204 ? 42.199 18.577 -5.249 1.00 35.31 204 GLY B C 1
ATOM 4839 O O . GLY B 1 204 ? 43.295 18.988 -4.862 1.00 35.30 204 GLY B O 1
ATOM 4840 N N . LYS B 1 205 ? 41.117 19.343 -5.328 1.00 35.72 205 LYS B N 1
ATOM 4841 C CA . LYS B 1 205 ? 41.122 20.759 -4.998 1.00 36.71 205 LYS B CA 1
ATOM 4842 C C . LYS B 1 205 ? 41.412 21.074 -3.534 1.00 35.86 205 LYS B C 1
ATOM 4843 O O . LYS B 1 205 ? 41.723 22.213 -3.202 1.00 36.33 205 LYS B O 1
ATOM 4849 N N . ASN B 1 206 ? 41.313 20.077 -2.663 1.00 34.99 206 ASN B N 1
ATOM 4850 C CA . ASN B 1 206 ? 41.551 20.297 -1.240 1.00 34.85 206 ASN B CA 1
ATOM 4851 C C . ASN B 1 206 ? 42.979 19.972 -0.809 1.00 32.97 206 ASN B C 1
ATOM 4852 O O . ASN B 1 206 ? 43.269 19.922 0.387 1.00 31.92 206 ASN B O 1
ATOM 4857 N N . ALA B 1 207 ? 43.874 19.772 -1.773 1.00 29.78 207 ALA B N 1
ATOM 4858 C CA . ALA B 1 207 ? 45.250 19.422 -1.451 1.00 28.06 207 ALA B CA 1
ATOM 4859 C C . ALA B 1 207 ? 46.306 20.468 -1.801 1.00 26.70 207 ALA B C 1
ATOM 4860 O O . ALA B 1 207 ? 47.497 20.161 -1.780 1.00 26.30 207 ALA B O 1
ATOM 4862 N N . VAL B 1 208 ? 45.898 21.698 -2.106 1.00 25.50 208 VAL B N 1
ATOM 4863 C CA . VAL B 1 208 ? 46.884 22.714 -2.465 1.00 23.88 208 VAL B CA 1
ATOM 4864 C C . VAL B 1 208 ? 47.033 23.903 -1.524 1.00 23.55 208 VAL B C 1
ATOM 4865 O O . VAL B 1 208 ? 47.538 24.951 -1.929 1.00 22.86 208 VAL B O 1
ATOM 4869 N N . ASN B 1 209 ? 46.588 23.758 -0.279 1.00 22.75 209 ASN B N 1
ATOM 4870 C CA . ASN B 1 209 ? 46.767 24.832 0.688 1.00 23.18 209 ASN B CA 1
ATOM 4871 C C . ASN B 1 209 ? 48.240 24.716 1.087 1.00 22.51 209 ASN B C 1
ATOM 4872 O O . ASN B 1 209 ? 48.838 23.652 0.930 1.00 22.22 209 ASN B O 1
ATOM 4877 N N . VAL B 1 210 ? 48.827 25.784 1.613 1.00 20.66 210 VAL B N 1
ATOM 4878 C CA . VAL B 1 210 ? 50.250 25.755 1.933 1.00 18.56 210 VAL B CA 1
ATOM 4879 C C . VAL B 1 210 ? 50.663 25.751 3.402 1.00 18.82 210 VAL B C 1
ATOM 4880 O O . VAL B 1 210 ? 49.899 26.145 4.282 1.00 18.66 210 VAL B O 1
ATOM 4884 N N . GLY B 1 211 ? 51.891 25.298 3.643 1.00 18.09 211 GLY B N 1
ATOM 4885 C CA . GLY B 1 211 ? 52.436 25.257 4.987 1.00 19.12 211 GLY B CA 1
ATOM 4886 C C . GLY B 1 211 ? 53.067 26.592 5.341 1.00 19.09 211 GLY B C 1
ATOM 4887 O O . GLY B 1 211 ? 52.976 27.549 4.573 1.00 18.46 211 GLY B O 1
ATOM 4888 N N . ASP B 1 212 ? 53.718 26.654 6.499 1.00 19.30 212 ASP B N 1
ATOM 4889 C CA . ASP B 1 212 ? 54.344 27.884 6.968 1.00 18.87 212 ASP B CA 1
ATOM 4890 C C . ASP B 1 212 ? 55.291 28.565 5.987 1.00 20.14 212 ASP B C 1
ATOM 4891 O O . ASP B 1 212 ? 55.350 29.797 5.938 1.00 19.78 212 ASP B O 1
ATOM 4896 N N . GLU B 1 213 ? 56.031 27.779 5.211 1.00 19.47 213 GLU B N 1
ATOM 4897 C CA . GLU B 1 213 ? 56.985 28.352 4.271 1.00 19.48 213 GLU B CA 1
ATOM 4898 C C . GLU B 1 213 ? 56.503 28.422 2.822 1.00 19.84 213 GLU B C 1
ATOM 4899 O O . GLU B 1 213 ? 57.295 28.661 1.913 1.00 19.18 213 GLU B O 1
ATOM 4905 N N . GLY B 1 214 ? 55.205 28.214 2.613 1.00 19.16 214 GLY B N 1
ATOM 4906 C CA . GLY B 1 214 ? 54.646 28.311 1.274 1.00 19.32 214 GLY B CA 1
ATOM 4907 C C . GLY B 1 214 ? 54.603 27.060 0.422 1.00 20.22 214 GLY B C 1
ATOM 4908 O O . GLY B 1 214 ? 54.049 27.083 -0.680 1.00 20.58 214 GLY B O 1
ATOM 4909 N N . GLY B 1 215 ? 55.180 25.970 0.917 1.00 19.90 215 GLY B N 1
ATOM 4910 C CA . GLY B 1 215 ? 55.182 24.733 0.158 1.00 19.74 215 GLY B CA 1
ATOM 4911 C C . GLY B 1 215 ? 53.892 23.950 0.316 1.00 20.83 215 GLY B C 1
ATOM 4912 O O . GLY B 1 215 ? 53.080 24.248 1.193 1.00 19.28 215 GLY B O 1
ATOM 4913 N N . PHE B 1 216 ? 53.704 22.950 -0.539 1.00 21.04 216 PHE B N 1
ATOM 4914 C CA . PHE B 1 216 ? 52.509 22.115 -0.497 1.00 21.47 216 PHE B CA 1
ATOM 4915 C C . PHE B 1 216 ? 52.761 20.875 0.356 1.00 22.82 216 PHE B C 1
ATOM 4916 O O . PHE B 1 216 ? 53.907 20.521 0.641 1.00 20.86 216 PHE B O 1
ATOM 4924 N N . ALA B 1 217 ? 51.679 20.220 0.760 1.00 23.21 217 ALA B N 1
ATOM 4925 C CA . ALA B 1 217 ? 51.775 19.019 1.572 1.00 23.89 217 ALA B CA 1
ATOM 4926 C C . ALA B 1 217 ? 50.876 17.944 0.982 1.00 24.93 217 ALA B C 1
ATOM 4927 O O . ALA B 1 217 ? 49.863 17.575 1.575 1.00 25.01 217 ALA B O 1
ATOM 4929 N N . PRO B 1 218 ? 51.228 17.438 -0.211 1.00 25.58 218 PRO B N 1
ATOM 4930 C CA . PRO B 1 218 ? 50.410 16.397 -0.837 1.00 26.23 218 PRO B CA 1
ATOM 4931 C C . PRO B 1 218 ? 50.391 15.159 0.063 1.00 26.10 218 PRO B C 1
ATOM 4932 O O . PRO B 1 218 ? 51.310 14.948 0.852 1.00 24.60 218 PRO B O 1
ATOM 4936 N N . PRO B 1 219 ? 49.341 14.329 -0.045 1.00 27.36 219 PRO B N 1
ATOM 4937 C CA . PRO B 1 219 ? 49.210 13.116 0.771 1.00 27.84 219 PRO B CA 1
ATOM 4938 C C . PRO B 1 219 ? 50.182 12.006 0.373 1.00 28.72 219 PRO B C 1
ATOM 4939 O O . PRO B 1 219 ? 49.768 10.960 -0.129 1.00 28.74 219 PRO B O 1
ATOM 4943 N N . LEU B 1 220 ? 51.470 12.235 0.607 1.00 28.53 220 LEU B N 1
ATOM 4944 C CA . LEU B 1 220 ? 52.494 11.255 0.263 1.00 28.87 220 LEU B CA 1
ATOM 4945 C C . LEU B 1 220 ? 53.010 10.531 1.503 1.00 29.02 220 LEU B C 1
ATOM 4946 O O . LEU B 1 220 ? 52.841 11.009 2.626 1.00 28.05 220 LEU B O 1
ATOM 4951 N N . LYS B 1 221 ? 53.646 9.381 1.295 1.00 29.63 221 LYS B N 1
ATOM 4952 C CA . LYS B 1 221 ? 54.170 8.592 2.403 1.00 29.64 221 LYS B CA 1
ATOM 4953 C C . LYS B 1 221 ? 55.658 8.261 2.300 1.00 27.61 221 LYS B C 1
ATOM 4954 O O . LYS B 1 221 ? 56.277 7.897 3.295 1.00 27.93 221 LYS B O 1
ATOM 4960 N N . THR B 1 222 ? 56.235 8.382 1.109 1.00 25.52 222 THR B N 1
ATOM 4961 C CA . THR B 1 222 ? 57.652 8.062 0.936 1.00 25.69 222 THR B CA 1
ATOM 4962 C C . THR B 1 222 ? 58.437 9.151 0.212 1.00 24.84 222 THR B C 1
ATOM 4963 O O . THR B 1 222 ? 57.889 9.878 -0.617 1.00 24.80 222 THR B O 1
ATOM 4967 N N . SER B 1 223 ? 59.730 9.243 0.511 1.00 23.47 223 SER B N 1
ATOM 4968 C CA . SER B 1 223 ? 60.582 10.239 -0.127 1.00 23.82 223 SER B CA 1
ATOM 4969 C C . SER B 1 223 ? 60.538 10.080 -1.647 1.00 23.90 223 SER B C 1
ATOM 4970 O O . SER B 1 223 ? 60.483 11.068 -2.379 1.00 24.28 223 SER B O 1
ATOM 4973 N N . ARG B 1 224 ? 60.556 8.839 -2.124 1.00 24.30 224 ARG B N 1
ATOM 4974 C CA . ARG B 1 224 ? 60.513 8.601 -3.565 1.00 25.17 224 ARG B CA 1
ATOM 4975 C C . ARG B 1 224 ? 59.263 9.193 -4.197 1.00 24.61 224 ARG B C 1
ATOM 4976 O O . ARG B 1 224 ? 59.317 9.735 -5.299 1.00 26.15 224 ARG B O 1
ATOM 4984 N N . GLU B 1 225 ? 58.136 9.090 -3.503 1.00 25.64 225 GLU B N 1
ATOM 4985 C CA . GLU B 1 225 ? 56.895 9.652 -4.018 1.00 26.07 225 GLU B CA 1
ATOM 4986 C C . GLU B 1 225 ? 57.062 11.162 -4.156 1.00 25.70 225 GLU B C 1
ATOM 4987 O O . GLU B 1 225 ? 56.706 11.745 -5.179 1.00 24.50 225 GLU B O 1
ATOM 4993 N N . ALA B 1 226 ? 57.618 11.787 -3.121 1.00 24.31 226 ALA B N 1
ATOM 4994 C CA . ALA B 1 226 ? 57.848 13.231 -3.132 1.00 24.42 226 ALA B CA 1
ATOM 4995 C C . ALA B 1 226 ? 58.810 13.618 -4.253 1.00 24.45 226 ALA B C 1
ATOM 4996 O O . ALA B 1 226 ? 58.550 14.551 -5.017 1.00 23.99 226 ALA B O 1
ATOM 4998 N N . LEU B 1 227 ? 59.922 12.896 -4.348 1.00 23.91 227 LEU B N 1
ATOM 4999 C CA . LEU B 1 227 ? 60.926 13.172 -5.367 1.00 23.72 227 LEU B CA 1
ATOM 5000 C C . LEU B 1 227 ? 60.421 12.913 -6.784 1.00 23.98 227 LEU B C 1
ATOM 5001 O O . LEU B 1 227 ? 60.844 13.588 -7.723 1.00 24.01 227 LEU B O 1
ATOM 5006 N N . ASP B 1 228 ? 59.527 11.940 -6.946 1.00 24.22 228 ASP B N 1
ATOM 5007 C CA . ASP B 1 228 ? 58.980 11.650 -8.270 1.00 25.05 228 ASP B CA 1
ATOM 5008 C C . ASP B 1 228 ? 58.087 12.805 -8.698 1.00 24.52 228 ASP B C 1
ATOM 5009 O O . ASP B 1 228 ? 58.056 13.187 -9.867 1.00 24.73 228 ASP B O 1
ATOM 5014 N N . LEU B 1 229 ? 57.354 13.353 -7.737 1.00 24.81 229 LEU B N 1
ATOM 5015 C CA . LEU B 1 229 ? 56.465 14.472 -8.005 1.00 24.84 229 LEU B CA 1
ATOM 5016 C C . LEU B 1 229 ? 57.277 15.693 -8.431 1.00 24.07 229 LEU B C 1
ATOM 5017 O O . LEU B 1 229 ? 56.898 16.399 -9.366 1.00 22.68 229 LEU B O 1
ATOM 5022 N N . LEU B 1 230 ? 58.396 15.942 -7.753 1.00 23.57 230 LEU B N 1
ATOM 5023 C CA . LEU B 1 230 ? 59.238 17.079 -8.114 1.00 24.15 230 LEU B CA 1
ATOM 5024 C C . LEU B 1 230 ? 59.831 16.837 -9.497 1.00 24.21 230 LEU B C 1
ATOM 5025 O O . LEU B 1 230 ? 59.907 17.749 -10.318 1.00 22.56 230 LEU B O 1
ATOM 5030 N N . THR B 1 231 ? 60.244 15.598 -9.749 1.00 24.00 231 THR B N 1
ATOM 5031 C CA . THR B 1 231 ? 60.825 15.229 -11.035 1.00 23.88 231 THR B CA 1
ATOM 5032 C C . THR B 1 231 ? 59.810 15.461 -12.153 1.00 23.02 231 THR B C 1
ATOM 5033 O O . THR B 1 231 ? 60.133 16.019 -13.201 1.00 22.34 231 THR B O 1
ATOM 5037 N N . GLU B 1 232 ? 58.581 15.024 -11.912 1.00 24.05 232 GLU B N 1
ATOM 5038 C CA . GLU B 1 232 ? 57.496 15.173 -12.871 1.00 25.01 232 GLU B CA 1
ATOM 5039 C C . GLU B 1 232 ? 57.194 16.649 -13.139 1.00 24.78 232 GLU B C 1
ATOM 5040 O O . GLU B 1 232 ? 56.981 17.053 -14.284 1.00 23.92 232 GLU B O 1
ATOM 5046 N N . SER B 1 233 ? 57.186 17.452 -12.080 1.00 23.29 233 SER B N 1
ATOM 5047 C CA . SER B 1 233 ? 56.913 18.878 -12.213 1.00 23.42 233 SER B CA 1
ATOM 5048 C C . SER B 1 233 ? 58.044 19.597 -12.943 1.00 22.61 233 SER B C 1
ATOM 5049 O O . SER B 1 233 ? 57.795 20.410 -13.836 1.00 24.44 233 SER B O 1
ATOM 5052 N N . VAL B 1 234 ? 59.286 19.307 -12.555 1.00 22.64 234 VAL B N 1
ATOM 5053 C CA . VAL B 1 234 ? 60.440 19.938 -13.188 1.00 22.89 234 VAL B CA 1
ATOM 5054 C C . VAL B 1 234 ? 60.467 19.611 -14.675 1.00 23.29 234 VAL B C 1
ATOM 5055 O O . VAL B 1 234 ? 60.757 20.473 -15.503 1.00 21.16 234 VAL B O 1
ATOM 5059 N N . LYS B 1 235 ? 60.154 18.364 -15.016 1.00 24.85 235 LYS B N 1
ATOM 5060 C CA . LYS B 1 235 ? 60.148 17.956 -16.416 1.00 26.08 235 LYS B CA 1
ATOM 5061 C C . LYS B 1 235 ? 59.063 18.713 -17.182 1.00 24.47 235 LYS B C 1
ATOM 5062 O O . LYS B 1 235 ? 59.331 19.286 -18.235 1.00 25.48 235 LYS B O 1
ATOM 5068 N N . LYS B 1 236 ? 57.841 18.724 -16.657 1.00 25.15 236 LYS B N 1
ATOM 5069 C CA . LYS B 1 236 ? 56.756 19.435 -17.324 1.00 26.63 236 LYS B CA 1
ATOM 5070 C C . LYS B 1 236 ? 57.066 20.918 -17.482 1.00 26.25 236 LYS B C 1
ATOM 5071 O O . LYS B 1 236 ? 56.632 21.552 -18.447 1.00 25.94 236 LYS B O 1
ATOM 5077 N N . ALA B 1 237 ? 57.812 21.471 -16.530 1.00 25.46 237 ALA B N 1
ATOM 5078 C CA . ALA B 1 237 ? 58.174 22.881 -16.582 1.00 24.95 237 ALA B CA 1
ATOM 5079 C C . ALA B 1 237 ? 59.254 23.100 -17.634 1.00 25.03 237 ALA B C 1
ATOM 5080 O O . ALA B 1 237 ? 59.480 24.226 -18.073 1.00 25.20 237 ALA B O 1
ATOM 5082 N N . GLY B 1 238 ? 59.917 22.013 -18.029 1.00 24.93 238 GLY B N 1
ATOM 5083 C CA . GLY B 1 238 ? 60.964 22.088 -19.037 1.00 24.14 238 GLY B CA 1
ATOM 5084 C C . GLY B 1 238 ? 62.347 22.426 -18.503 1.00 24.39 238 GLY B C 1
ATOM 5085 O O . GLY B 1 238 ? 63.206 22.888 -19.251 1.00 23.59 238 GLY B O 1
ATOM 5086 N N . TYR B 1 239 ? 62.579 22.177 -17.218 1.00 24.12 239 TYR B N 1
ATOM 5087 C CA . TYR B 1 239 ? 63.869 22.496 -16.611 1.00 24.25 239 TYR B CA 1
ATOM 5088 C C . TYR B 1 239 ? 64.647 21.289 -16.100 1.00 25.63 239 TYR B C 1
ATOM 5089 O O . TYR B 1 239 ? 65.360 21.381 -15.098 1.00 24.26 239 TYR B O 1
ATOM 5098 N N . GLU B 1 240 ? 64.518 20.163 -16.795 1.00 26.18 240 GLU B N 1
ATOM 5099 C CA . GLU B 1 240 ? 65.219 18.943 -16.403 1.00 29.06 240 GLU B CA 1
ATOM 5100 C C . GLU B 1 240 ? 66.709 19.171 -16.170 1.00 27.93 240 GLU B C 1
ATOM 5101 O O . GLU B 1 240 ? 67.277 18.667 -15.203 1.00 28.51 240 GLU B O 1
ATOM 5107 N N . ASP B 1 241 ? 67.338 19.933 -17.056 1.00 28.72 241 ASP B N 1
ATOM 5108 C CA . ASP B 1 241 ? 68.772 20.183 -16.956 1.00 31.23 241 ASP B CA 1
ATOM 5109 C C . ASP B 1 241 ? 69.202 21.414 -16.162 1.00 30.34 241 ASP B C 1
ATOM 5110 O O . ASP B 1 241 ? 70.399 21.668 -16.033 1.00 31.31 241 ASP B O 1
ATOM 5115 N N . GLU B 1 242 ? 68.250 22.176 -15.629 1.00 27.77 242 GLU B N 1
ATOM 5116 C CA . GLU B 1 242 ? 68.604 23.375 -14.867 1.00 27.52 242 GLU B CA 1
ATOM 5117 C C . GLU B 1 242 ? 68.231 23.334 -13.392 1.00 26.13 242 GLU B C 1
ATOM 5118 O O . GLU B 1 242 ? 68.745 24.119 -12.595 1.00 24.76 242 GLU B O 1
ATOM 5124 N N . VAL B 1 243 ? 67.338 22.425 -13.022 1.00 25.01 243 VAL B N 1
ATOM 5125 C CA . VAL B 1 243 ? 66.918 22.328 -11.632 1.00 25.47 243 VAL B CA 1
ATOM 5126 C C . VAL B 1 243 ? 67.349 21.026 -10.973 1.00 26.02 243 VAL B C 1
ATOM 5127 O O . VAL B 1 243 ? 67.149 19.945 -11.526 1.00 27.00 243 VAL B O 1
ATOM 5131 N N . VAL B 1 244 ? 67.958 21.140 -9.797 1.00 23.36 244 VAL B N 1
ATOM 5132 C CA . VAL B 1 244 ? 68.381 19.970 -9.035 1.00 23.37 244 VAL B CA 1
ATOM 5133 C C . VAL B 1 244 ? 67.652 20.013 -7.698 1.00 22.66 244 VAL B C 1
ATOM 5134 O O . VAL B 1 244 ? 66.889 20.947 -7.431 1.00 24.42 244 VAL B O 1
ATOM 5138 N N . PHE B 1 245 ? 67.889 19.016 -6.853 1.00 21.30 245 PHE B N 1
ATOM 5139 C CA . PHE B 1 245 ? 67.197 18.941 -5.575 1.00 22.21 245 PHE B CA 1
ATOM 5140 C C . PHE B 1 245 ? 68.058 19.071 -4.325 1.00 22.35 245 PHE B C 1
ATOM 5141 O O . PHE B 1 245 ? 69.253 18.772 -4.328 1.00 22.62 245 PHE B O 1
ATOM 5149 N N . ALA B 1 246 ? 67.414 19.512 -3.249 1.00 21.46 246 ALA B N 1
ATOM 5150 C CA . ALA B 1 246 ? 68.053 19.664 -1.950 1.00 22.50 246 ALA B CA 1
ATOM 5151 C C . ALA B 1 246 ? 67.061 19.132 -0.923 1.00 22.45 246 ALA B C 1
ATOM 5152 O O . ALA B 1 246 ? 65.850 19.298 -1.074 1.00 22.62 246 ALA B O 1
ATOM 5154 N N . LEU B 1 247 ? 67.571 18.481 0.115 1.00 22.10 247 LEU B N 1
ATOM 5155 C CA . LEU B 1 247 ? 66.710 17.931 1.154 1.00 21.61 247 LEU B CA 1
ATOM 5156 C C . LEU B 1 247 ? 67.080 18.433 2.535 1.00 20.91 247 LEU B C 1
ATOM 5157 O O . LEU B 1 247 ? 68.240 18.722 2.806 1.00 21.23 247 LEU B O 1
ATOM 5162 N N . ASP B 1 248 ? 66.079 18.551 3.398 1.00 20.66 248 ASP B N 1
ATOM 5163 C CA . ASP B 1 248 ? 66.311 18.909 4.789 1.00 20.87 248 ASP B CA 1
ATOM 5164 C C . ASP B 1 248 ? 65.606 17.786 5.530 1.00 21.09 248 ASP B C 1
ATOM 5165 O O . ASP B 1 248 ? 64.381 17.785 5.673 1.00 20.72 248 ASP B O 1
ATOM 5170 N N . ALA B 1 249 ? 66.390 16.811 5.970 1.00 21.68 249 ALA B N 1
ATOM 5171 C CA . ALA B 1 249 ? 65.853 15.658 6.671 1.00 22.26 249 ALA B CA 1
ATOM 5172 C C . ALA B 1 249 ? 65.389 15.978 8.085 1.00 22.72 249 ALA B C 1
ATOM 5173 O O . ALA B 1 249 ? 64.399 15.415 8.550 1.00 23.69 249 ALA B O 1
ATOM 5175 N N . ALA B 1 250 ? 66.088 16.886 8.762 1.00 21.76 250 ALA B N 1
ATOM 5176 C CA . ALA B 1 250 ? 65.741 17.232 10.141 1.00 22.41 250 ALA B CA 1
ATOM 5177 C C . ALA B 1 250 ? 65.576 15.909 10.895 1.00 23.69 250 ALA B C 1
ATOM 5178 O O . ALA B 1 250 ? 64.621 15.718 11.648 1.00 22.52 250 ALA B O 1
ATOM 5180 N N . ALA B 1 251 ? 66.531 15.008 10.679 1.00 22.97 251 ALA B N 1
ATOM 5181 C CA . ALA B 1 251 ? 66.527 13.672 11.269 1.00 23.93 251 ALA B CA 1
ATOM 5182 C C . ALA B 1 251 ? 66.297 13.562 12.773 1.00 25.10 251 ALA B C 1
ATOM 5183 O O . ALA B 1 251 ? 65.838 12.521 13.247 1.00 25.67 251 ALA B O 1
ATOM 5185 N N . SER B 1 252 ? 66.617 14.606 13.529 1.00 25.28 252 SER B N 1
ATOM 5186 C CA . SER B 1 252 ? 66.406 14.551 14.971 1.00 26.77 252 SER B CA 1
ATOM 5187 C C . SER B 1 252 ? 64.926 14.327 15.267 1.00 28.18 252 SER B C 1
ATOM 5188 O O . SER B 1 252 ? 64.572 13.674 16.246 1.00 26.86 252 SER B O 1
ATOM 5191 N N . GLU B 1 253 ? 64.066 14.864 14.405 1.00 28.02 253 GLU B N 1
ATOM 5192 C CA . GLU B 1 253 ? 62.622 14.741 14.585 1.00 29.98 253 GLU B CA 1
ATOM 5193 C C . GLU B 1 253 ? 62.099 13.308 14.562 1.00 30.14 253 GLU B C 1
ATOM 5194 O O . GLU B 1 253 ? 61.062 13.018 15.160 1.00 30.50 253 GLU B O 1
ATOM 5200 N N . PHE B 1 254 ? 62.798 12.412 13.873 1.00 28.86 254 PHE B N 1
ATOM 5201 C CA . PHE B 1 254 ? 62.351 11.025 13.819 1.00 28.42 254 PHE B CA 1
ATOM 5202 C C . PHE B 1 254 ? 63.372 10.047 14.392 1.00 29.08 254 PHE B C 1
ATOM 5203 O O . PHE B 1 254 ? 63.403 8.870 14.029 1.00 29.36 254 PHE B O 1
ATOM 5211 N N . TYR B 1 255 ? 64.196 10.547 15.305 1.00 29.65 255 TYR B N 1
ATOM 5212 C CA . TYR B 1 255 ? 65.215 9.734 15.954 1.00 31.17 255 TYR B CA 1
ATOM 5213 C C . TYR B 1 255 ? 64.769 9.432 17.374 1.00 32.24 255 TYR B C 1
ATOM 5214 O O . TYR B 1 255 ? 64.221 10.299 18.052 1.00 32.25 255 TYR B O 1
ATOM 5223 N N . LYS B 1 256 ? 65.007 8.207 17.829 1.00 34.88 256 LYS B N 1
ATOM 5224 C CA . LYS B 1 256 ? 64.631 7.845 19.186 1.00 37.40 256 LYS B CA 1
ATOM 5225 C C . LYS B 1 256 ? 65.341 6.588 19.677 1.00 38.27 256 LYS B C 1
ATOM 5226 O O . LYS B 1 256 ? 65.246 5.521 19.068 1.00 37.84 256 LYS B O 1
ATOM 5232 N N . ASP B 1 257 ? 66.071 6.738 20.778 1.00 39.88 257 ASP B N 1
ATOM 5233 C CA . ASP B 1 257 ? 66.800 5.636 21.393 1.00 41.59 257 ASP B CA 1
ATOM 5234 C C . ASP B 1 257 ? 67.662 4.841 20.416 1.00 41.00 257 ASP B C 1
ATOM 5235 O O . ASP B 1 257 ? 67.526 3.622 20.301 1.00 41.40 257 ASP B O 1
ATOM 5240 N N . GLY B 1 258 ? 68.544 5.543 19.712 1.00 39.80 258 GLY B N 1
ATOM 5241 C CA . GLY B 1 258 ? 69.437 4.893 18.773 1.00 37.18 258 GLY B CA 1
ATOM 5242 C C . GLY B 1 258 ? 68.875 4.541 17.409 1.00 35.51 258 GLY B C 1
ATOM 5243 O O . GLY B 1 258 ? 69.615 4.055 16.556 1.00 35.75 258 GLY B O 1
ATOM 5244 N N . TYR B 1 259 ? 67.587 4.784 17.182 1.00 33.98 259 TYR B N 1
ATOM 5245 C CA . TYR B 1 259 ? 66.996 4.449 15.890 1.00 32.95 259 TYR B CA 1
ATOM 5246 C C . TYR B 1 259 ? 66.226 5.568 15.198 1.00 31.51 259 TYR B C 1
ATOM 5247 O O . TYR B 1 259 ? 65.687 6.463 15.843 1.00 30.90 259 TYR B O 1
ATOM 5256 N N . TYR B 1 260 ? 66.180 5.486 13.871 1.00 30.38 260 TYR B N 1
ATOM 5257 C CA . TYR B 1 260 ? 65.479 6.454 13.033 1.00 30.58 260 TYR B CA 1
ATOM 5258 C C . TYR B 1 260 ? 64.249 5.773 12.441 1.00 30.57 260 TYR B C 1
ATOM 5259 O O . TYR B 1 260 ? 64.366 4.756 11.754 1.00 30.84 260 TYR B O 1
ATOM 5268 N N . TYR B 1 261 ? 63.071 6.329 12.705 1.00 31.77 261 TYR B N 1
ATOM 5269 C CA . TYR B 1 261 ? 61.837 5.746 12.190 1.00 32.03 261 TYR B CA 1
ATOM 5270 C C . TYR B 1 261 ? 61.424 6.406 10.885 1.00 31.86 261 TYR B C 1
ATOM 5271 O O . TYR B 1 261 ? 60.841 7.495 10.872 1.00 31.83 261 TYR B O 1
ATOM 5280 N N . VAL B 1 262 ? 61.745 5.725 9.789 1.00 30.74 262 VAL B N 1
ATOM 5281 C CA . VAL B 1 262 ? 61.463 6.215 8.452 1.00 31.56 262 VAL B CA 1
ATOM 5282 C C . VAL B 1 262 ? 60.679 5.211 7.618 1.00 32.19 262 VAL B C 1
ATOM 5283 O O . VAL B 1 262 ? 61.028 4.033 7.547 1.00 32.07 262 VAL B O 1
ATOM 5287 N N . GLU B 1 263 ? 59.620 5.702 6.983 1.00 32.33 263 GLU B N 1
ATOM 5288 C CA . GLU B 1 263 ? 58.764 4.891 6.132 1.00 32.99 263 GLU B CA 1
ATOM 5289 C C . GLU B 1 263 ? 58.375 3.559 6.773 1.00 35.25 263 GLU B C 1
ATOM 5290 O O . GLU B 1 263 ? 58.557 2.493 6.184 1.00 35.06 263 GLU B O 1
ATOM 5296 N N . GLY B 1 264 ? 57.844 3.638 7.990 1.00 35.79 264 GLY B N 1
ATOM 5297 C CA . GLY B 1 264 ? 57.416 2.448 8.702 1.00 37.60 264 GLY B CA 1
ATOM 5298 C C . GLY B 1 264 ? 58.519 1.464 9.031 1.00 38.90 264 GLY B C 1
ATOM 5299 O O . GLY B 1 264 ? 58.262 0.272 9.187 1.00 39.68 264 GLY B O 1
ATOM 5300 N N . LYS B 1 265 ? 59.746 1.958 9.141 1.00 39.05 265 LYS B N 1
ATOM 5301 C CA . LYS B 1 265 ? 60.886 1.108 9.459 1.00 38.74 265 LYS B CA 1
ATOM 5302 C C . LYS B 1 265 ? 61.701 1.681 10.610 1.00 38.61 265 LYS B C 1
ATOM 5303 O O . LYS B 1 265 ? 61.620 2.870 10.913 1.00 37.83 265 LYS B O 1
ATOM 5309 N N . LYS B 1 266 ? 62.482 0.819 11.251 1.00 37.69 266 LYS B N 1
ATOM 5310 C CA . LYS B 1 266 ? 63.333 1.212 12.366 1.00 37.57 266 LYS B CA 1
ATOM 5311 C C . LYS B 1 266 ? 64.764 1.005 11.882 1.00 37.17 266 LYS B C 1
ATOM 5312 O O . LYS B 1 266 ? 65.242 -0.127 11.798 1.00 37.53 266 LYS B O 1
ATOM 5318 N N . LEU B 1 267 ? 65.442 2.104 11.559 1.00 35.50 267 LEU B N 1
ATOM 5319 C CA . LEU B 1 267 ? 66.799 2.035 11.026 1.00 34.21 267 LEU B CA 1
ATOM 5320 C C . LEU B 1 267 ? 67.895 2.554 11.944 1.00 33.08 267 LEU B C 1
ATOM 5321 O O . LEU B 1 267 ? 67.677 3.463 12.747 1.00 32.98 267 LEU B O 1
ATOM 5326 N N . THR B 1 268 ? 69.082 1.969 11.812 1.00 31.41 268 THR B N 1
ATOM 5327 C CA . THR B 1 268 ? 70.231 2.405 12.591 1.00 30.04 268 THR B CA 1
ATOM 5328 C C . THR B 1 268 ? 70.850 3.524 11.763 1.00 29.53 268 THR B C 1
ATOM 5329 O O . THR B 1 268 ? 70.466 3.724 10.612 1.00 28.77 268 THR B O 1
ATOM 5333 N N . ARG B 1 269 ? 71.803 4.248 12.341 1.00 30.75 269 ARG B N 1
ATOM 5334 C CA . ARG B 1 269 ? 72.466 5.331 11.622 1.00 30.03 269 ARG B CA 1
ATOM 5335 C C . ARG B 1 269 ? 72.956 4.850 10.260 1.00 30.52 269 ARG B C 1
ATOM 5336 O O . ARG B 1 269 ? 72.697 5.478 9.232 1.00 29.49 269 ARG B O 1
ATOM 5344 N N . GLU B 1 270 ? 73.661 3.724 10.262 1.00 30.31 270 GLU B N 1
ATOM 5345 C CA . GLU B 1 270 ? 74.210 3.166 9.036 1.00 30.39 270 GLU B CA 1
ATOM 5346 C C . GLU B 1 270 ? 73.165 2.793 7.986 1.00 29.60 270 GLU B C 1
ATOM 5347 O O . GLU B 1 270 ? 73.408 2.948 6.790 1.00 29.02 270 GLU B O 1
ATOM 5353 N N . GLU B 1 271 ? 72.002 2.314 8.416 1.00 28.60 271 GLU B N 1
ATOM 5354 C CA . GLU B 1 271 ? 70.961 1.954 7.461 1.00 28.48 271 GLU B CA 1
ATOM 5355 C C . GLU B 1 271 ? 70.339 3.215 6.873 1.00 26.76 271 GLU B C 1
ATOM 5356 O O . GLU B 1 271 ? 69.993 3.253 5.699 1.00 25.98 271 GLU B O 1
ATOM 5362 N N . LEU B 1 272 ? 70.205 4.251 7.696 1.00 26.78 272 LEU B N 1
ATOM 5363 C CA . LEU B 1 272 ? 69.644 5.516 7.230 1.00 25.87 272 LEU B CA 1
ATOM 5364 C C . LEU B 1 272 ? 70.594 6.116 6.197 1.00 26.19 272 LEU B C 1
ATOM 5365 O O . LEU B 1 272 ? 70.165 6.725 5.217 1.00 25.70 272 LEU B O 1
ATOM 5370 N N . LEU B 1 273 ? 71.890 5.922 6.416 1.00 26.39 273 LEU B N 1
ATOM 5371 C CA . LEU B 1 273 ? 72.895 6.436 5.500 1.00 27.05 273 LEU B CA 1
ATOM 5372 C C . LEU B 1 273 ? 72.692 5.803 4.123 1.00 27.15 273 LEU B C 1
ATOM 5373 O O . LEU B 1 273 ? 72.739 6.498 3.107 1.00 26.51 273 LEU B O 1
ATOM 5378 N N . ASP B 1 274 ? 72.450 4.491 4.088 1.00 27.19 274 ASP B N 1
ATOM 5379 C CA . ASP B 1 274 ? 72.222 3.802 2.817 1.00 27.36 274 ASP B CA 1
ATOM 5380 C C . ASP B 1 274 ? 70.922 4.305 2.193 1.00 26.82 274 ASP B C 1
ATOM 5381 O O . ASP B 1 274 ? 70.781 4.344 0.972 1.00 26.32 274 ASP B O 1
ATOM 5386 N N . TYR B 1 275 ? 69.972 4.671 3.048 1.00 26.99 275 TYR B N 1
ATOM 5387 C CA . TYR B 1 275 ? 68.683 5.195 2.602 1.00 26.79 275 TYR B CA 1
ATOM 5388 C C . TYR B 1 275 ? 68.950 6.459 1.787 1.00 26.12 275 TYR B C 1
ATOM 5389 O O . TYR B 1 275 ? 68.469 6.600 0.662 1.00 24.95 275 TYR B O 1
ATOM 5398 N N . TYR B 1 276 ? 69.729 7.371 2.364 1.00 26.34 276 TYR B N 1
ATOM 5399 C CA . TYR B 1 276 ? 70.076 8.622 1.693 1.00 26.02 276 TYR B CA 1
ATOM 5400 C C . TYR B 1 276 ? 70.882 8.335 0.437 1.00 26.86 276 TYR B C 1
ATOM 5401 O O . TYR B 1 276 ? 70.634 8.913 -0.618 1.00 26.99 276 TYR B O 1
ATOM 5410 N N . LYS B 1 277 ? 71.857 7.441 0.561 1.00 27.13 277 LYS B N 1
ATOM 5411 C CA . LYS B 1 277 ? 72.703 7.090 -0.566 1.00 28.07 277 LYS B CA 1
ATOM 5412 C C . LYS B 1 277 ? 71.894 6.591 -1.767 1.00 27.02 277 LYS B C 1
ATOM 5413 O O . LYS B 1 277 ? 72.179 6.955 -2.910 1.00 26.82 277 LYS B O 1
ATOM 5419 N N . ALA B 1 278 ? 70.879 5.771 -1.511 1.00 26.37 278 ALA B N 1
ATOM 5420 C CA . ALA B 1 278 ? 70.043 5.246 -2.588 1.00 27.26 278 ALA B CA 1
ATOM 5421 C C . ALA B 1 278 ? 69.271 6.372 -3.275 1.00 26.49 278 ALA B C 1
ATOM 5422 O O . ALA B 1 278 ? 69.108 6.372 -4.497 1.00 26.24 278 ALA B O 1
ATOM 5424 N N . LEU B 1 279 ? 68.798 7.332 -2.488 1.00 26.40 279 LEU B N 1
ATOM 5425 C CA . LEU B 1 279 ? 68.060 8.456 -3.045 1.00 26.16 279 LEU B CA 1
ATOM 5426 C C . LEU B 1 279 ? 68.971 9.306 -3.922 1.00 25.53 279 LEU B C 1
ATOM 5427 O O . LEU B 1 279 ? 68.603 9.668 -5.037 1.00 24.80 279 LEU B O 1
ATOM 5432 N N . VAL B 1 280 ? 70.162 9.614 -3.415 1.00 26.11 280 VAL B N 1
ATOM 5433 C CA . VAL B 1 280 ? 71.120 10.422 -4.159 1.00 26.12 280 VAL B CA 1
ATOM 5434 C C . VAL B 1 280 ? 71.485 9.755 -5.480 1.00 28.22 280 VAL B C 1
ATOM 5435 O O . VAL B 1 280 ? 71.694 10.423 -6.489 1.00 27.36 280 VAL B O 1
ATOM 5439 N N . ASP B 1 281 ? 71.549 8.430 -5.472 1.00 29.97 281 ASP B N 1
ATOM 5440 C CA . ASP B 1 281 ? 71.889 7.687 -6.676 1.00 32.10 281 ASP B CA 1
ATOM 5441 C C . ASP B 1 281 ? 70.752 7.688 -7.700 1.00 31.40 281 ASP B C 1
ATOM 5442 O O . ASP B 1 281 ? 70.992 7.564 -8.901 1.00 30.82 281 ASP B O 1
ATOM 5447 N N . GLU B 1 282 ? 69.519 7.851 -7.227 1.00 30.17 282 GLU B N 1
ATOM 5448 C CA . GLU B 1 282 ? 68.358 7.846 -8.114 1.00 29.89 282 GLU B CA 1
ATOM 5449 C C . GLU B 1 282 ? 67.880 9.232 -8.545 1.00 28.77 282 GLU B C 1
ATOM 5450 O O . GLU B 1 282 ? 67.246 9.372 -9.591 1.00 28.79 282 GLU B O 1
ATOM 5456 N N . TYR B 1 283 ? 68.187 10.253 -7.748 1.00 26.39 283 TYR B N 1
ATOM 5457 C CA . TYR B 1 283 ? 67.754 11.617 -8.057 1.00 24.51 283 TYR B CA 1
ATOM 5458 C C . TYR B 1 283 ? 68.899 12.620 -7.951 1.00 24.25 283 TYR B C 1
ATOM 5459 O O . TYR B 1 283 ? 69.863 12.395 -7.221 1.00 24.23 283 TYR B O 1
ATOM 5468 N N . PRO B 1 284 ? 68.798 13.749 -8.678 1.00 23.90 284 PRO B N 1
ATOM 5469 C CA . PRO B 1 284 ? 69.830 14.789 -8.658 1.00 22.68 284 PRO B CA 1
ATOM 5470 C C . PRO B 1 284 ? 69.804 15.614 -7.371 1.00 22.66 284 PRO B C 1
ATOM 5471 O O . PRO B 1 284 ? 69.582 16.827 -7.398 1.00 22.90 284 PRO B O 1
ATOM 5475 N N . ILE B 1 285 ? 70.021 14.940 -6.246 1.00 21.30 285 ILE B N 1
ATOM 5476 C CA . ILE B 1 285 ? 70.051 15.582 -4.935 1.00 20.42 285 ILE B CA 1
ATOM 5477 C C . ILE B 1 285 ? 71.486 16.056 -4.701 1.00 21.47 285 ILE B C 1
ATOM 5478 O O . ILE B 1 285 ? 72.404 15.243 -4.592 1.00 21.29 285 ILE B O 1
ATOM 5483 N N . VAL B 1 286 ? 71.680 17.370 -4.628 1.00 20.76 286 VAL B N 1
ATOM 5484 C CA . VAL B 1 286 ? 73.019 17.925 -4.439 1.00 20.61 286 VAL B CA 1
ATOM 5485 C C . VAL B 1 286 ? 73.324 18.374 -3.010 1.00 20.80 286 VAL B C 1
ATOM 5486 O O . VAL B 1 286 ? 74.456 18.766 -2.706 1.00 21.79 286 VAL B O 1
ATOM 5490 N N . SER B 1 287 ? 72.328 18.314 -2.133 1.00 19.84 287 SER B N 1
ATOM 5491 C CA . SER B 1 287 ? 72.527 18.738 -0.751 1.00 19.95 287 SER B CA 1
ATOM 5492 C C . SER B 1 287 ? 71.511 18.113 0.204 1.00 20.23 287 SER B C 1
ATOM 5493 O O . SER B 1 287 ? 70.327 18.001 -0.115 1.00 20.53 287 SER B O 1
ATOM 5496 N N . ILE B 1 288 ? 71.987 17.692 1.371 1.00 20.15 288 ILE B N 1
ATOM 5497 C CA . ILE B 1 288 ? 71.125 17.105 2.389 1.00 19.32 288 ILE B CA 1
ATOM 5498 C C . ILE B 1 288 ? 71.446 17.758 3.725 1.00 19.70 288 ILE B C 1
ATOM 5499 O O . ILE B 1 288 ? 72.589 17.737 4.185 1.00 19.70 288 ILE B O 1
ATOM 5504 N N . GLU B 1 289 ? 70.424 18.346 4.334 1.00 20.29 289 GLU B N 1
ATOM 5505 C CA . GLU B 1 289 ? 70.556 19.039 5.609 1.00 20.43 289 GLU B CA 1
ATOM 5506 C C . GLU B 1 289 ? 70.152 18.131 6.773 1.00 21.42 289 GLU B C 1
ATOM 5507 O O . GLU B 1 289 ? 69.142 17.431 6.701 1.00 21.28 289 GLU B O 1
ATOM 5513 N N . ASP B 1 290 ? 70.949 18.155 7.838 1.00 21.42 290 ASP B N 1
ATOM 5514 C CA . ASP B 1 290 ? 70.707 17.354 9.036 1.00 21.92 290 ASP B CA 1
ATOM 5515 C C . ASP B 1 290 ? 70.300 15.906 8.771 1.00 22.55 290 ASP B C 1
ATOM 5516 O O . ASP B 1 290 ? 69.216 15.472 9.166 1.00 22.84 290 ASP B O 1
ATOM 5521 N N . PRO B 1 291 ? 71.174 15.133 8.109 1.00 22.84 291 PRO B N 1
ATOM 5522 C CA . PRO B 1 291 ? 70.874 13.729 7.812 1.00 22.74 291 PRO B CA 1
ATOM 5523 C C . PRO B 1 291 ? 70.755 12.868 9.071 1.00 22.64 291 PRO B C 1
ATOM 5524 O O . PRO B 1 291 ? 70.061 11.852 9.072 1.00 22.84 291 PRO B O 1
ATOM 5528 N N . PHE B 1 292 ? 71.429 13.281 10.140 1.00 22.84 292 PHE B N 1
ATOM 5529 C CA . PHE B 1 292 ? 71.390 12.546 11.402 1.00 23.90 292 PHE B CA 1
ATOM 5530 C C . PHE B 1 292 ? 71.025 13.485 12.544 1.00 24.44 292 PHE B C 1
ATOM 5531 O O . PHE B 1 292 ? 70.951 14.695 12.346 1.00 24.57 292 PHE B O 1
ATOM 5539 N N . HIS B 1 293 ? 70.803 12.943 13.740 1.00 24.51 293 HIS B N 1
ATOM 5540 C CA . HIS B 1 293 ? 70.413 13.782 14.866 1.00 25.94 293 HIS B CA 1
ATOM 5541 C C . HIS B 1 293 ? 71.457 14.821 15.275 1.00 26.03 293 HIS B C 1
ATOM 5542 O O . HIS B 1 293 ? 72.647 14.660 15.023 1.00 25.20 293 HIS B O 1
ATOM 5549 N N . GLU B 1 294 ? 70.971 15.893 15.895 1.00 27.36 294 GLU B N 1
ATOM 5550 C CA . GLU B 1 294 ? 71.763 17.046 16.332 1.00 29.35 294 GLU B CA 1
ATOM 5551 C C . GLU B 1 294 ? 73.025 16.859 17.172 1.00 29.52 294 GLU B C 1
ATOM 5552 O O . GLU B 1 294 ? 73.759 17.822 17.396 1.00 27.97 294 GLU B O 1
ATOM 5558 N N . GLU B 1 295 ? 73.296 15.643 17.626 1.00 29.83 295 GLU B N 1
ATOM 5559 C CA . GLU B 1 295 ? 74.494 15.411 18.425 1.00 30.49 295 GLU B CA 1
ATOM 5560 C C . GLU B 1 295 ? 75.399 14.355 17.797 1.00 29.94 295 GLU B C 1
ATOM 5561 O O . GLU B 1 295 ? 76.460 14.032 18.340 1.00 30.27 295 GLU B O 1
ATOM 5567 N N . ASP B 1 296 ? 74.992 13.840 16.641 1.00 28.64 296 ASP B N 1
ATOM 5568 C CA . ASP B 1 296 ? 75.756 12.804 15.963 1.00 27.66 296 ASP B CA 1
ATOM 5569 C C . ASP B 1 296 ? 76.860 13.314 15.039 1.00 27.20 296 ASP B C 1
ATOM 5570 O O . ASP B 1 296 ? 76.808 13.109 13.826 1.00 26.16 296 ASP B O 1
ATOM 5575 N N . PHE B 1 297 ? 77.864 13.968 15.615 1.00 26.88 297 PHE B N 1
ATOM 5576 C CA . PHE B 1 297 ? 78.985 14.479 14.832 1.00 26.63 297 PHE B CA 1
ATOM 5577 C C . PHE B 1 297 ? 79.630 13.337 14.045 1.00 26.84 297 PHE B C 1
ATOM 5578 O O . PHE B 1 297 ? 79.923 13.471 12.854 1.00 25.37 297 PHE B O 1
ATOM 5586 N N . GLU B 1 298 ? 79.842 12.205 14.711 1.00 28.04 298 GLU B N 1
ATOM 5587 C CA . GLU B 1 298 ? 80.446 11.048 14.057 1.00 28.31 298 GLU B CA 1
ATOM 5588 C C . GLU B 1 298 ? 79.656 10.649 12.811 1.00 26.68 298 GLU B C 1
ATOM 5589 O O . GLU B 1 298 ? 80.235 10.423 11.746 1.00 25.96 298 GLU B O 1
ATOM 5595 N N . GLY B 1 299 ? 78.334 10.572 12.946 1.00 25.56 299 GLY B N 1
ATOM 5596 C CA . GLY B 1 299 ? 77.490 10.205 11.819 1.00 24.10 299 GLY B CA 1
ATOM 5597 C C . GLY B 1 299 ? 77.613 11.162 10.644 1.00 23.81 299 GLY B C 1
ATOM 5598 O O . GLY B 1 299 ? 77.656 10.739 9.485 1.00 23.05 299 GLY B O 1
ATOM 5599 N N . PHE B 1 300 ? 77.657 12.457 10.943 1.00 23.52 300 PHE B N 1
ATOM 5600 C CA . PHE B 1 300 ? 77.792 13.484 9.912 1.00 24.20 300 PHE B CA 1
ATOM 5601 C C . PHE B 1 300 ? 79.111 13.309 9.159 1.00 24.58 300 PHE B C 1
ATOM 5602 O O . PHE B 1 300 ? 79.159 13.434 7.937 1.00 24.87 300 PHE B O 1
ATOM 5610 N N . ALA B 1 301 ? 80.179 13.017 9.895 1.00 24.82 301 ALA B N 1
ATOM 5611 C CA . ALA B 1 301 ? 81.490 12.823 9.284 1.00 25.38 301 ALA B CA 1
ATOM 5612 C C . ALA B 1 301 ? 81.448 11.626 8.339 1.00 25.16 301 ALA B C 1
ATOM 5613 O O . ALA B 1 301 ? 82.040 11.647 7.259 1.00 24.69 301 ALA B O 1
ATOM 5615 N N . MET B 1 302 ? 80.734 10.584 8.753 1.00 25.95 302 MET B N 1
ATOM 5616 C CA . MET B 1 302 ? 80.609 9.373 7.953 1.00 24.74 302 MET B CA 1
ATOM 5617 C C . MET B 1 302 ? 79.934 9.621 6.608 1.00 24.21 302 MET B C 1
ATOM 5618 O O . MET B 1 302 ? 80.472 9.259 5.563 1.00 24.09 302 MET B O 1
ATOM 5623 N N . ILE B 1 303 ? 78.759 10.245 6.628 1.00 23.63 303 ILE B N 1
ATOM 5624 C CA . ILE B 1 303 ? 78.039 10.508 5.392 1.00 22.78 303 ILE B CA 1
ATOM 5625 C C . ILE B 1 303 ? 78.744 11.554 4.530 1.00 22.23 303 ILE B C 1
ATOM 5626 O O . ILE B 1 303 ? 78.668 11.509 3.301 1.00 21.87 303 ILE B O 1
ATOM 5631 N N . THR B 1 304 ? 79.436 12.491 5.171 1.00 22.12 304 THR B N 1
ATOM 5632 C CA . THR B 1 304 ? 80.159 13.521 4.435 1.00 22.08 304 THR B CA 1
ATOM 5633 C C . THR B 1 304 ? 81.292 12.866 3.646 1.00 24.16 304 THR B C 1
ATOM 5634 O O . THR B 1 304 ? 81.580 13.254 2.514 1.00 23.00 304 THR B O 1
ATOM 5638 N N . LYS B 1 305 ? 81.916 11.857 4.243 1.00 24.56 305 LYS B N 1
ATOM 5639 C CA . LYS B 1 305 ? 83.015 11.149 3.594 1.00 27.50 305 LYS B CA 1
ATOM 5640 C C . LYS B 1 305 ? 82.531 10.170 2.525 1.00 28.05 305 LYS B C 1
ATOM 5641 O O . LYS B 1 305 ? 83.116 10.082 1.448 1.00 27.98 305 LYS B O 1
ATOM 5647 N N . GLU B 1 306 ? 81.454 9.448 2.823 1.00 29.94 306 GLU B N 1
ATOM 5648 C CA . GLU B 1 306 ? 80.904 8.460 1.896 1.00 31.49 306 GLU B CA 1
ATOM 5649 C C . GLU B 1 306 ? 80.203 9.024 0.663 1.00 32.25 306 GLU B C 1
ATOM 5650 O O . GLU B 1 306 ? 80.266 8.427 -0.411 1.00 31.51 306 GLU B O 1
ATOM 5656 N N . LEU B 1 307 ? 79.526 10.157 0.814 1.00 31.85 307 LEU B N 1
ATOM 5657 C CA . LEU B 1 307 ? 78.826 10.771 -0.309 1.00 32.67 307 LEU B CA 1
ATOM 5658 C C . LEU B 1 307 ? 79.656 11.892 -0.922 1.00 33.56 307 LEU B C 1
ATOM 5659 O O . LEU B 1 307 ? 80.588 12.395 -0.301 1.00 35.85 307 LEU B O 1
ATOM 5664 N N . ASP B 1 308 ? 79.317 12.282 -2.144 1.00 32.36 308 ASP B N 1
ATOM 5665 C CA . ASP B 1 308 ? 80.047 13.339 -2.827 1.00 31.92 308 ASP B CA 1
ATOM 5666 C C . ASP B 1 308 ? 79.146 14.546 -3.073 1.00 29.46 308 ASP B C 1
ATOM 5667 O O . ASP B 1 308 ? 79.148 15.126 -4.156 1.00 30.69 308 ASP B O 1
ATOM 5672 N N . ILE B 1 309 ? 78.373 14.917 -2.056 1.00 26.29 309 ILE B N 1
ATOM 5673 C CA . ILE B 1 309 ? 77.466 16.056 -2.157 1.00 22.89 309 ILE B CA 1
ATOM 5674 C C . ILE B 1 309 ? 77.623 16.963 -0.942 1.00 22.04 309 ILE B C 1
ATOM 5675 O O . ILE B 1 309 ? 78.487 16.745 -0.092 1.00 19.67 309 ILE B O 1
ATOM 5680 N N . GLN B 1 310 ? 76.784 17.986 -0.862 1.00 21.08 310 GLN B N 1
ATOM 5681 C CA . GLN B 1 310 ? 76.835 18.894 0.269 1.00 20.22 310 GLN B CA 1
ATOM 5682 C C . GLN B 1 310 ? 76.036 18.309 1.425 1.00 19.58 310 GLN B C 1
ATOM 5683 O O . GLN B 1 310 ? 74.932 17.801 1.234 1.00 19.86 310 GLN B O 1
ATOM 5689 N N . ILE B 1 311 ? 76.617 18.365 2.617 1.00 19.45 311 ILE B N 1
ATOM 5690 C CA . ILE B 1 311 ? 75.972 17.872 3.827 1.00 18.32 311 ILE B CA 1
ATOM 5691 C C . ILE B 1 311 ? 75.908 19.074 4.755 1.00 18.72 311 ILE B C 1
ATOM 5692 O O . ILE B 1 311 ? 76.934 19.529 5.265 1.00 16.88 311 ILE B O 1
ATOM 5697 N N . VAL B 1 312 ? 74.702 19.590 4.969 1.00 18.29 312 VAL B N 1
ATOM 5698 C CA . VAL B 1 312 ? 74.523 20.771 5.800 1.00 18.54 312 VAL B CA 1
ATOM 5699 C C . VAL B 1 312 ? 74.213 20.495 7.263 1.00 18.51 312 VAL B C 1
ATOM 5700 O O . VAL B 1 312 ? 73.323 19.709 7.588 1.00 19.64 312 VAL B O 1
ATOM 5704 N N . GLY B 1 313 ? 74.958 21.157 8.139 1.00 18.47 313 GLY B N 1
ATOM 5705 C CA . GLY B 1 313 ? 74.724 21.023 9.563 1.00 18.36 313 GLY B CA 1
ATOM 5706 C C . GLY B 1 313 ? 73.864 22.203 9.984 1.00 20.14 313 GLY B C 1
ATOM 5707 O O . GLY B 1 313 ? 74.254 23.357 9.791 1.00 19.43 313 GLY B O 1
ATOM 5708 N N . ASP B 1 314 ? 72.680 21.921 10.525 1.00 20.58 314 ASP B N 1
ATOM 5709 C CA . ASP B 1 314 ? 71.762 22.965 10.983 1.00 20.91 314 ASP B CA 1
ATOM 5710 C C . ASP B 1 314 ? 71.597 22.793 12.487 1.00 21.95 314 ASP B C 1
ATOM 5711 O O . ASP B 1 314 ? 72.236 23.498 13.270 1.00 22.48 314 ASP B O 1
ATOM 5716 N N . ASP B 1 315 ? 70.750 21.851 12.892 1.00 22.35 315 ASP B N 1
ATOM 5717 C CA . ASP B 1 315 ? 70.546 21.592 14.313 1.00 25.27 315 ASP B CA 1
ATOM 5718 C C . ASP B 1 315 ? 71.857 21.118 14.934 1.00 24.98 315 ASP B C 1
ATOM 5719 O O . ASP B 1 315 ? 72.108 21.339 16.117 1.00 24.37 315 ASP B O 1
ATOM 5724 N N . LEU B 1 316 ? 72.693 20.467 14.128 1.00 24.54 316 LEU B N 1
ATOM 5725 C CA . LEU B 1 316 ? 73.981 19.972 14.613 1.00 26.15 316 LEU B CA 1
ATOM 5726 C C . LEU B 1 316 ? 74.853 21.112 15.142 1.00 25.34 316 LEU B C 1
ATOM 5727 O O . LEU B 1 316 ? 75.518 20.967 16.168 1.00 27.17 316 LEU B O 1
ATOM 5732 N N . PHE B 1 317 ? 74.835 22.243 14.442 1.00 24.57 317 PHE B N 1
ATOM 5733 C CA . PHE B 1 317 ? 75.636 23.401 14.811 1.00 23.78 317 PHE B CA 1
ATOM 5734 C C . PHE B 1 317 ? 74.862 24.540 15.479 1.00 24.38 317 PHE B C 1
ATOM 5735 O O . PHE B 1 317 ? 75.441 25.316 16.238 1.00 26.33 317 PHE B O 1
ATOM 5743 N N . VAL B 1 318 ? 73.568 24.638 15.180 1.00 24.81 318 VAL B N 1
ATOM 5744 C CA . VAL B 1 318 ? 72.722 25.711 15.694 1.00 26.01 318 VAL B CA 1
ATOM 5745 C C . VAL B 1 318 ? 73.473 27.040 15.675 1.00 24.93 318 VAL B C 1
ATOM 5746 O O . VAL B 1 318 ? 73.430 27.822 16.627 1.00 26.10 318 VAL B O 1
ATOM 5750 N N . THR B 1 319 ? 74.158 27.279 14.561 1.00 24.29 319 THR B N 1
ATOM 5751 C CA . THR B 1 319 ? 74.935 28.488 14.338 1.00 23.72 319 THR B CA 1
ATOM 5752 C C . THR B 1 319 ? 75.807 28.864 15.541 1.00 26.78 319 THR B C 1
ATOM 5753 O O . THR B 1 319 ? 75.938 30.038 15.895 1.00 26.47 319 THR B O 1
ATOM 5757 N N . ASN B 1 320 ? 76.412 27.853 16.156 1.00 27.31 320 ASN B N 1
ATOM 5758 C CA . ASN B 1 320 ? 77.281 28.049 17.314 1.00 26.70 320 ASN B CA 1
ATOM 5759 C C . ASN B 1 320 ? 78.733 27.823 16.888 1.00 27.43 320 ASN B C 1
ATOM 5760 O O . ASN B 1 320 ? 79.093 26.734 16.445 1.00 26.32 320 ASN B O 1
ATOM 5765 N N . VAL B 1 321 ? 79.556 28.861 17.015 1.00 26.40 321 VAL B N 1
ATOM 5766 C CA . VAL B 1 321 ? 80.965 28.796 16.631 1.00 28.08 321 VAL B CA 1
ATOM 5767 C C . VAL B 1 321 ? 81.715 27.590 17.198 1.00 28.13 321 VAL B C 1
ATOM 5768 O O . VAL B 1 321 ? 82.444 26.918 16.471 1.00 28.20 321 VAL B O 1
ATOM 5772 N N . GLU B 1 322 ? 81.541 27.324 18.490 1.00 28.24 322 GLU B N 1
ATOM 5773 C CA . GLU B 1 322 ? 82.212 26.196 19.138 1.00 29.85 322 GLU B CA 1
ATOM 5774 C C . GLU B 1 322 ? 81.806 24.860 18.522 1.00 27.43 322 GLU B C 1
ATOM 5775 O O . GLU B 1 322 ? 82.654 23.999 18.272 1.00 26.08 322 GLU B O 1
ATOM 5781 N N . ARG B 1 323 ? 80.510 24.684 18.287 1.00 24.72 323 ARG B N 1
ATOM 5782 C CA . ARG B 1 323 ? 80.020 23.448 17.698 1.00 22.93 323 ARG B CA 1
ATOM 5783 C C . ARG B 1 323 ? 80.505 23.311 16.257 1.00 21.87 323 ARG B C 1
ATOM 5784 O O . ARG B 1 323 ? 80.785 22.205 15.795 1.00 20.91 323 ARG B O 1
ATOM 5792 N N . LEU B 1 324 ? 80.609 24.433 15.549 1.00 20.24 324 LEU B N 1
ATOM 5793 C CA . LEU B 1 324 ? 81.088 24.413 14.167 1.00 20.52 324 LEU B CA 1
ATOM 5794 C C . LEU B 1 324 ? 82.562 24.008 14.139 1.00 20.36 324 LEU B C 1
ATOM 5795 O O . LEU B 1 324 ? 82.988 23.226 13.286 1.00 20.13 324 LEU B O 1
ATOM 5800 N N . ARG B 1 325 ? 83.338 24.539 15.078 1.00 20.71 325 ARG B N 1
ATOM 5801 C CA . ARG B 1 325 ? 84.760 24.222 15.143 1.00 21.69 325 ARG B CA 1
ATOM 5802 C C . ARG B 1 325 ? 84.942 22.726 15.392 1.00 21.40 325 ARG B C 1
ATOM 5803 O O . ARG B 1 325 ? 85.789 22.082 14.772 1.00 21.05 325 ARG B O 1
ATOM 5811 N N . LYS B 1 326 ? 84.137 22.174 16.297 1.00 20.76 326 LYS B N 1
ATOM 5812 C CA . LYS B 1 326 ? 84.212 20.752 16.603 1.00 20.35 326 LYS B CA 1
ATOM 5813 C C . LYS B 1 326 ? 83.900 19.952 15.345 1.00 20.13 326 LYS B C 1
ATOM 5814 O O . LYS B 1 326 ? 84.575 18.971 15.039 1.00 20.37 326 LYS B O 1
ATOM 5820 N N . GLY B 1 327 ? 82.869 20.377 14.620 1.00 18.96 327 GLY B N 1
ATOM 5821 C CA . GLY B 1 327 ? 82.498 19.693 13.395 1.00 17.30 327 GLY B CA 1
ATOM 5822 C C . GLY B 1 327 ? 83.614 19.738 12.367 1.00 17.86 327 GLY B C 1
ATOM 5823 O O . GLY B 1 327 ? 83.917 18.737 11.721 1.00 18.86 327 GLY B O 1
ATOM 5824 N N . ILE B 1 328 ? 84.233 20.903 12.211 1.00 18.69 328 ILE B N 1
ATOM 5825 C CA . ILE B 1 328 ? 85.320 21.057 11.251 1.00 19.91 328 ILE B CA 1
ATOM 5826 C C . ILE B 1 328 ? 86.483 20.119 11.567 1.00 21.49 328 ILE B C 1
ATOM 5827 O O . ILE B 1 328 ? 87.031 19.468 10.673 1.00 20.16 328 ILE B O 1
ATOM 5832 N N . GLU B 1 329 ? 86.852 20.047 12.841 1.00 22.78 329 GLU B N 1
ATOM 5833 C CA . GLU B 1 329 ? 87.957 19.192 13.264 1.00 25.61 329 GLU B CA 1
ATOM 5834 C C . GLU B 1 329 ? 87.661 17.711 13.030 1.00 25.40 329 GLU B C 1
ATOM 5835 O O . GLU B 1 329 ? 88.577 16.915 12.830 1.00 26.41 329 GLU B O 1
ATOM 5841 N N . MET B 1 330 ? 86.382 17.351 13.047 1.00 24.66 330 MET B N 1
ATOM 5842 C CA . MET B 1 330 ? 85.966 15.968 12.834 1.00 25.85 330 MET B CA 1
ATOM 5843 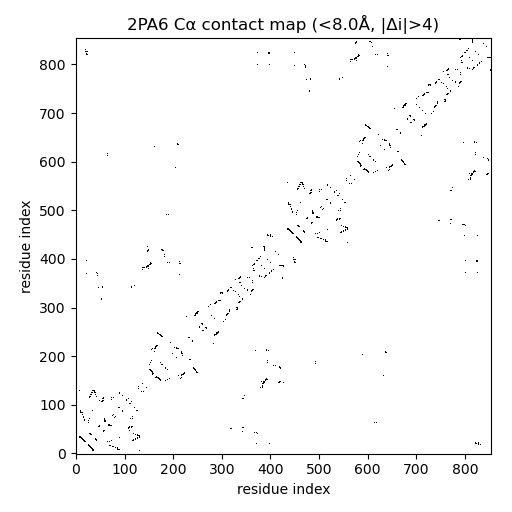C C . MET B 1 330 ? 85.535 15.719 11.393 1.00 25.84 330 MET B C 1
ATOM 5844 O O . MET B 1 330 ? 85.171 14.598 11.039 1.00 24.95 330 MET B O 1
ATOM 5849 N N . LYS B 1 331 ? 85.567 16.761 10.570 1.00 24.90 331 LYS B N 1
ATOM 5850 C CA . LYS B 1 331 ? 85.155 16.637 9.175 1.00 24.95 331 LYS B CA 1
ATOM 5851 C C . LYS B 1 331 ? 83.679 16.235 9.098 1.00 23.72 331 LYS B C 1
ATOM 5852 O O . LYS B 1 331 ? 83.265 15.499 8.198 1.00 22.14 331 LYS B O 1
ATOM 5858 N N . ALA B 1 332 ? 82.898 16.716 10.061 1.00 21.90 332 ALA B N 1
ATOM 5859 C CA . ALA B 1 33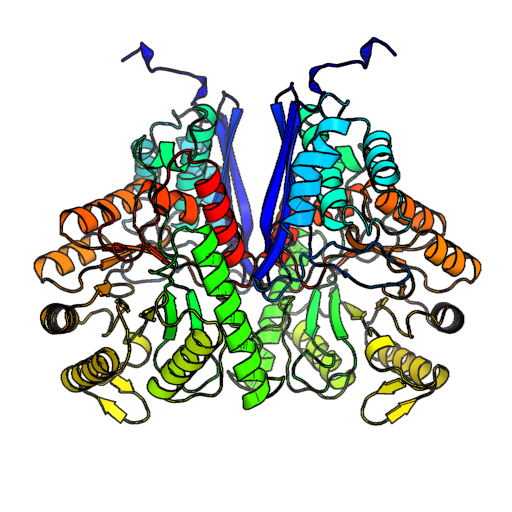2 ? 81.465 16.446 10.114 1.00 21.66 332 ALA B CA 1
ATOM 5860 C C . ALA B 1 332 ? 80.762 17.527 9.298 1.00 22.00 332 ALA B C 1
ATOM 5861 O O . ALA B 1 332 ? 80.827 18.709 9.643 1.00 21.87 332 ALA B O 1
ATOM 5863 N N . ALA B 1 333 ? 80.099 17.112 8.220 1.00 20.73 333 ALA B N 1
ATOM 5864 C CA . ALA B 1 333 ? 79.394 18.023 7.315 1.00 20.74 333 ALA B CA 1
ATOM 5865 C C . ALA B 1 333 ? 80.397 18.862 6.526 1.00 19.59 333 ALA B C 1
ATOM 5866 O O . ALA B 1 333 ? 81.594 18.831 6.802 1.00 21.25 333 ALA B O 1
ATOM 5868 N N . ASN B 1 334 ? 79.907 19.600 5.535 1.00 19.85 334 ASN B N 1
ATOM 5869 C CA . ASN B 1 334 ? 80.769 20.462 4.736 1.00 20.08 334 ASN B CA 1
ATOM 5870 C C . ASN B 1 334 ? 80.045 21.759 4.380 1.00 19.51 334 ASN B C 1
ATOM 5871 O O . ASN B 1 334 ? 80.389 22.445 3.410 1.00 18.07 334 ASN B O 1
ATOM 5876 N N . ALA B 1 335 ? 79.039 22.084 5.185 1.00 18.65 335 ALA B N 1
ATOM 5877 C CA . ALA B 1 335 ? 78.259 23.301 5.009 1.00 18.67 335 ALA B CA 1
ATOM 5878 C C . ALA B 1 335 ? 77.579 23.666 6.323 1.00 18.93 335 ALA B C 1
ATOM 5879 O O . ALA B 1 335 ? 77.216 22.793 7.114 1.00 18.52 335 ALA B O 1
ATOM 5881 N N . LEU B 1 336 ? 77.416 24.968 6.541 1.00 18.22 336 LEU B N 1
ATOM 5882 C CA . LEU B 1 336 ? 76.781 25.505 7.741 1.00 17.97 336 LEU B CA 1
ATOM 5883 C C . LEU B 1 336 ? 75.471 26.193 7.371 1.00 18.44 336 LEU B C 1
ATOM 5884 O O . LEU B 1 336 ? 75.435 26.975 6.419 1.00 17.91 336 LEU B O 1
ATOM 5889 N N . LEU B 1 337 ? 74.399 25.891 8.101 1.00 16.75 337 LEU B N 1
ATOM 5890 C CA . LEU B 1 337 ? 73.125 26.560 7.862 1.00 18.17 337 LEU B CA 1
ATOM 5891 C C . LEU B 1 337 ? 73.185 27.748 8.819 1.00 18.94 337 LEU B C 1
ATOM 5892 O O . LEU B 1 337 ? 73.188 27.579 10.043 1.00 19.41 337 LEU B O 1
ATOM 5897 N N . LEU B 1 338 ? 73.250 28.946 8.257 1.00 18.23 338 LEU B N 1
ATOM 5898 C CA . LEU B 1 338 ? 73.370 30.159 9.050 1.00 18.95 338 LEU B CA 1
ATOM 5899 C C . LEU B 1 338 ? 72.048 30.835 9.392 1.00 18.00 338 LEU B C 1
ATOM 5900 O O . LEU B 1 338 ? 71.365 31.366 8.515 1.00 16.91 338 LEU B O 1
ATOM 5905 N N . LYS B 1 339 ? 71.695 30.800 10.676 1.00 18.23 339 LYS B N 1
ATOM 5906 C CA . LYS B 1 339 ? 70.480 31.436 11.182 1.00 17.11 339 LYS B CA 1
ATOM 5907 C C . LYS B 1 339 ? 70.951 32.508 12.157 1.00 18.12 339 LYS B C 1
ATOM 5908 O O . LYS B 1 339 ? 71.305 32.211 13.299 1.00 18.32 339 LYS B O 1
ATOM 5914 N N . VAL B 1 340 ? 70.969 33.756 11.701 1.00 17.24 340 VAL B N 1
ATOM 5915 C CA . VAL B 1 340 ? 71.440 34.845 12.545 1.00 17.47 340 VAL B CA 1
ATOM 5916 C C . VAL B 1 340 ? 70.794 34.917 13.925 1.00 17.23 340 VAL B C 1
ATOM 5917 O O . VAL B 1 340 ? 71.480 35.197 14.907 1.00 18.28 340 VAL B O 1
ATOM 5921 N N . ASN B 1 341 ? 69.493 34.654 14.018 1.00 17.50 341 ASN B N 1
ATOM 5922 C CA . ASN B 1 341 ? 68.829 34.754 15.317 1.00 19.20 341 ASN B CA 1
ATOM 5923 C C . ASN B 1 341 ? 69.099 33.559 16.226 1.00 20.21 341 ASN B C 1
ATOM 5924 O O . ASN B 1 341 ? 68.637 33.509 17.365 1.00 22.75 341 ASN B O 1
ATOM 5929 N N . GLN B 1 342 ? 69.878 32.611 15.723 1.00 21.17 342 GLN B N 1
ATOM 5930 C CA . GLN B 1 342 ? 70.235 31.434 16.497 1.00 21.87 342 GLN B CA 1
ATOM 5931 C C . GLN B 1 342 ? 71.498 31.770 17.293 1.00 21.73 342 GLN B C 1
ATOM 5932 O O . GLN B 1 342 ? 71.800 31.137 18.306 1.00 20.38 342 GLN B O 1
ATOM 5938 N N . ILE B 1 343 ? 72.226 32.786 16.833 1.00 20.50 343 ILE B N 1
ATOM 5939 C CA . ILE B 1 343 ? 73.426 33.203 17.518 1.00 20.57 343 ILE B CA 1
ATOM 5940 C C . ILE B 1 343 ? 73.251 34.564 18.231 1.00 20.66 343 ILE B C 1
ATOM 5941 O O . ILE B 1 343 ? 73.768 34.771 19.317 1.00 21.17 343 ILE B O 1
ATOM 5946 N N . GLY B 1 344 ? 72.525 35.507 17.601 1.00 20.25 344 GLY B N 1
ATOM 5947 C CA . GLY B 1 344 ? 72.134 36.692 18.407 1.00 19.27 344 GLY B CA 1
ATOM 5948 C C . GLY B 1 344 ? 72.681 38.058 17.894 1.00 17.43 344 GLY B C 1
ATOM 5949 O O . GLY B 1 344 ? 72.109 39.114 18.130 1.00 16.57 344 GLY B O 1
ATOM 5950 N N . THR B 1 345 ? 73.882 38.078 17.258 1.00 16.81 345 THR B N 1
ATOM 5951 C CA . THR B 1 345 ? 74.394 39.366 16.742 1.00 16.74 345 THR B CA 1
ATOM 5952 C C . THR B 1 345 ? 74.960 39.192 15.345 1.00 17.89 345 THR B C 1
ATOM 5953 O O . THR B 1 345 ? 75.318 38.097 14.940 1.00 17.85 345 THR B O 1
ATOM 5957 N N . LEU B 1 346 ? 75.028 40.291 14.600 1.00 16.96 346 LEU B N 1
ATOM 5958 C CA . LEU B 1 346 ? 75.578 40.268 13.251 1.00 19.08 346 LEU B CA 1
ATOM 5959 C C . LEU B 1 346 ? 77.056 39.873 13.292 1.00 17.68 346 LEU B C 1
ATOM 5960 O O . LEU B 1 346 ? 77.518 39.077 12.477 1.00 18.44 346 LEU B O 1
ATOM 5965 N N . SER B 1 347 ? 77.790 40.445 14.244 1.00 17.51 347 SER B N 1
ATOM 5966 C CA . SER B 1 347 ? 79.215 40.174 14.393 1.00 17.53 347 SER B CA 1
ATOM 5967 C C . SER B 1 347 ? 79.506 38.691 14.571 1.00 16.44 347 SER B C 1
ATOM 5968 O O . SER B 1 347 ? 80.388 38.136 13.918 1.00 16.39 347 SER B O 1
ATOM 5971 N N . GLU B 1 348 ? 78.763 38.051 15.462 1.00 17.39 348 GLU B N 1
ATOM 5972 C CA . GLU B 1 348 ? 78.960 36.632 15.723 1.00 16.77 348 GLU B CA 1
ATOM 5973 C C . GLU B 1 348 ? 78.561 35.775 14.531 1.00 17.50 348 GLU B C 1
ATOM 5974 O O . GLU B 1 348 ? 79.231 34.791 14.214 1.00 16.91 348 GLU B O 1
ATOM 5980 N N . ALA B 1 349 ? 77.460 36.145 13.883 1.00 17.33 349 ALA B N 1
ATOM 5981 C CA . ALA B 1 349 ? 76.973 35.406 12.723 1.00 17.24 349 ALA B CA 1
ATOM 5982 C C . ALA B 1 349 ? 78.001 35.426 11.594 1.00 17.21 349 ALA B C 1
ATOM 5983 O O . ALA B 1 349 ? 78.260 34.403 10.964 1.00 15.60 349 ALA B O 1
ATOM 5985 N N . VAL B 1 350 ? 78.582 36.594 11.336 1.00 16.97 350 VAL B N 1
ATOM 5986 C CA . VAL B 1 350 ? 79.575 36.709 10.277 1.00 17.07 350 VAL B CA 1
ATOM 5987 C C . VAL B 1 350 ? 80.854 35.962 10.653 1.00 17.05 350 VAL B C 1
ATOM 5988 O O . VAL B 1 350 ? 81.507 35.372 9.790 1.00 15.79 350 VAL B O 1
ATOM 5992 N N . ASP B 1 351 ? 81.212 35.973 11.937 1.00 17.09 351 ASP B N 1
ATOM 5993 C CA . ASP B 1 351 ? 82.401 35.244 12.376 1.00 16.96 351 ASP B CA 1
ATOM 5994 C C . ASP B 1 351 ? 82.186 33.750 12.135 1.00 17.38 351 ASP B C 1
ATOM 5995 O O . ASP B 1 351 ? 83.110 33.037 11.748 1.00 16.99 351 ASP B O 1
ATOM 6000 N N . ALA B 1 352 ? 80.966 33.276 12.375 1.00 17.55 352 ALA B N 1
ATOM 6001 C CA . ALA B 1 352 ? 80.658 31.862 12.173 1.00 18.20 352 ALA B CA 1
ATOM 6002 C C . ALA B 1 352 ? 80.766 31.537 10.686 1.00 18.16 352 ALA B C 1
ATOM 6003 O O . ALA B 1 352 ? 81.300 30.492 10.302 1.00 18.46 352 ALA B O 1
ATOM 6005 N N . ALA B 1 353 ? 80.271 32.441 9.850 1.00 15.56 353 ALA B N 1
ATOM 6006 C CA . ALA B 1 353 ? 80.330 32.242 8.406 1.00 15.04 353 ALA B CA 1
ATOM 6007 C C . ALA B 1 353 ? 81.782 32.167 7.941 1.00 15.64 353 ALA B C 1
ATOM 6008 O O . ALA B 1 353 ? 82.137 31.306 7.134 1.00 14.90 353 ALA B O 1
ATOM 6010 N N . GLN B 1 354 ? 82.624 33.064 8.450 1.00 14.91 354 GLN B N 1
ATOM 6011 C CA . GLN B 1 354 ? 84.028 33.069 8.056 1.00 15.80 354 GLN B CA 1
ATOM 6012 C C . GLN B 1 354 ? 84.733 31.784 8.475 1.00 15.71 354 GLN B C 1
ATOM 6013 O O . GLN B 1 354 ? 85.509 31.227 7.706 1.00 13.79 354 GLN B O 1
ATOM 6019 N N . LEU B 1 355 ? 84.466 31.313 9.690 1.00 14.50 355 LEU B N 1
ATOM 6020 C CA . LEU B 1 355 ? 85.093 30.083 10.156 1.00 17.28 355 LEU B CA 1
ATOM 6021 C C . LEU B 1 355 ? 84.736 28.944 9.208 1.00 17.68 355 LEU B C 1
ATOM 6022 O O . LEU B 1 355 ? 85.587 28.125 8.863 1.00 17.87 355 LEU B O 1
ATOM 6027 N N . ALA B 1 356 ? 83.473 28.894 8.791 1.00 16.49 356 ALA B N 1
ATOM 6028 C CA . ALA B 1 356 ? 83.017 27.853 7.875 1.00 15.88 356 ALA B CA 1
ATOM 6029 C C . ALA B 1 356 ? 83.704 28.002 6.521 1.00 16.37 356 ALA B C 1
ATOM 6030 O O . ALA B 1 356 ? 84.326 27.061 6.020 1.00 16.50 356 ALA B O 1
ATOM 6032 N N . PHE B 1 357 ? 83.582 29.190 5.935 1.00 15.37 357 PHE B N 1
ATOM 6033 C CA . PHE B 1 357 ? 84.179 29.486 4.636 1.00 16.68 357 PHE B CA 1
ATOM 6034 C C . PHE B 1 357 ? 85.652 29.105 4.567 1.00 17.02 357 PHE B C 1
ATOM 6035 O O . PHE B 1 357 ? 86.085 28.403 3.651 1.00 16.76 357 PHE B O 1
ATOM 6043 N N . ARG B 1 358 ? 86.412 29.576 5.550 1.00 17.87 358 ARG B N 1
ATOM 6044 C CA . ARG B 1 358 ? 87.853 29.356 5.600 1.00 17.79 358 ARG B CA 1
ATOM 6045 C C . ARG B 1 358 ? 88.301 27.929 5.844 1.00 18.34 358 ARG B C 1
ATOM 6046 O O . ARG B 1 358 ? 89.498 27.639 5.825 1.00 18.57 358 ARG B O 1
ATOM 6054 N N . ASN B 1 359 ? 87.343 27.039 6.072 1.00 18.68 359 ASN B N 1
ATOM 6055 C CA . ASN B 1 359 ? 87.665 25.636 6.271 1.00 19.49 359 ASN B CA 1
ATOM 6056 C C . ASN B 1 359 ? 86.991 24.771 5.210 1.00 19.00 359 ASN B C 1
ATOM 6057 O O . ASN B 1 359 ? 86.766 23.576 5.404 1.00 19.90 359 ASN B O 1
ATOM 6062 N N . GLY B 1 360 ? 86.684 25.395 4.077 1.00 19.32 360 GLY B N 1
ATOM 6063 C CA . GLY B 1 360 ? 86.074 24.682 2.969 1.00 18.98 360 GLY B CA 1
ATOM 6064 C C . GLY B 1 360 ? 84.597 24.365 3.091 1.00 19.24 360 GLY B C 1
ATOM 6065 O O . GLY B 1 360 ? 84.063 23.605 2.284 1.00 20.79 360 GLY B O 1
ATOM 6066 N N . TYR B 1 361 ? 83.929 24.932 4.091 1.00 17.41 361 TYR B N 1
ATOM 6067 C CA . TYR B 1 361 ? 82.503 24.685 4.267 1.00 17.10 361 TYR B CA 1
ATOM 6068 C C . TYR B 1 361 ? 81.673 25.703 3.499 1.00 18.03 361 TYR B C 1
ATOM 6069 O O . TYR B 1 361 ? 82.070 26.865 3.355 1.00 17.76 361 TYR B O 1
ATOM 6078 N N . GLY B 1 362 ? 80.521 25.259 3.007 1.00 17.77 362 GLY B N 1
ATOM 6079 C CA . GLY B 1 362 ? 79.630 26.164 2.308 1.00 17.05 362 GLY B CA 1
ATOM 6080 C C . GLY B 1 362 ? 78.812 26.840 3.390 1.00 17.91 362 GLY B C 1
ATOM 6081 O O . GLY B 1 362 ? 78.830 26.404 4.541 1.00 16.16 362 GLY B O 1
ATOM 6082 N N . VAL B 1 363 ? 78.114 27.913 3.043 1.00 17.73 363 VAL B N 1
ATOM 6083 C CA . VAL B 1 363 ? 77.280 28.610 4.013 1.00 18.01 363 VAL B CA 1
ATOM 6084 C C . VAL B 1 363 ? 75.937 28.894 3.372 1.00 18.07 363 VAL B C 1
ATOM 6085 O O . VAL B 1 363 ? 75.862 29.554 2.335 1.00 18.87 363 VAL B O 1
ATOM 6089 N N . VAL B 1 364 ? 74.880 28.375 3.982 1.00 16.68 364 VAL B N 1
ATOM 6090 C CA . VAL B 1 364 ? 73.531 28.590 3.479 1.00 16.39 364 VAL B CA 1
ATOM 6091 C C . VAL B 1 364 ? 72.838 29.565 4.428 1.00 16.75 364 VAL B C 1
ATOM 6092 O O . VAL B 1 364 ? 72.530 29.208 5.565 1.00 16.80 364 VAL B O 1
ATOM 6096 N N . VAL B 1 365 ? 72.629 30.800 3.971 1.00 15.84 365 VAL B N 1
ATOM 6097 C CA . VAL B 1 365 ? 71.962 31.824 4.777 1.00 14.71 365 VAL B CA 1
ATOM 6098 C C . VAL B 1 365 ? 70.502 31.410 4.829 1.00 15.04 365 VAL B C 1
ATOM 6099 O O . VAL B 1 365 ? 69.869 31.223 3.792 1.00 16.82 365 VAL B O 1
ATOM 6103 N N . SER B 1 366 ? 69.958 31.283 6.033 1.00 14.69 366 SER B N 1
ATOM 6104 C CA . SER B 1 366 ? 68.600 30.786 6.171 1.00 15.69 366 SER B CA 1
ATOM 6105 C C . SER B 1 366 ? 67.557 31.643 6.877 1.00 16.81 366 SER B C 1
ATOM 6106 O O . SER B 1 366 ? 67.871 32.508 7.693 1.00 15.51 366 SER B O 1
ATOM 6109 N N . HIS B 1 367 ? 66.303 31.369 6.535 1.00 16.68 367 HIS B N 1
ATOM 6110 C CA . HIS B 1 367 ? 65.153 32.029 7.132 1.00 18.16 367 HIS B CA 1
ATOM 6111 C C . HIS B 1 367 ? 64.769 31.138 8.316 1.00 17.62 367 HIS B C 1
ATOM 6112 O O . HIS B 1 367 ? 65.464 30.165 8.614 1.00 17.31 367 HIS B O 1
ATOM 6119 N N . ARG B 1 368 ? 63.672 31.479 8.983 1.00 18.38 368 ARG B N 1
ATOM 6120 C CA . ARG B 1 368 ? 63.149 30.670 10.080 1.00 18.08 368 ARG B CA 1
ATOM 6121 C C . ARG B 1 368 ? 61.699 30.374 9.690 1.00 18.80 368 ARG B C 1
ATOM 6122 O O . ARG B 1 368 ? 61.161 31.015 8.782 1.00 16.05 368 ARG B O 1
ATOM 6130 N N . SER B 1 369 ? 61.077 29.403 10.357 1.00 18.46 369 SER B N 1
ATOM 6131 C CA . SER B 1 369 ? 59.687 29.031 10.075 1.00 20.58 369 SER B CA 1
ATOM 6132 C C . SER B 1 369 ? 58.745 30.220 10.227 1.00 19.87 369 SER B C 1
ATOM 6133 O O . SER B 1 369 ? 57.805 30.392 9.446 1.00 20.21 369 SER B O 1
ATOM 6136 N N . GLY B 1 370 ? 58.991 31.025 11.254 1.00 19.84 370 GLY B N 1
ATOM 6137 C CA . GLY B 1 370 ? 58.188 32.211 11.470 1.00 19.10 370 GLY B CA 1
ATOM 6138 C C . GLY B 1 370 ? 59.014 33.369 10.940 1.00 19.57 370 GLY B C 1
ATOM 6139 O O . GLY B 1 370 ? 59.984 33.782 11.570 1.00 20.81 370 GLY B O 1
ATOM 6140 N N . GLU B 1 371 ? 58.654 33.880 9.769 1.00 18.78 371 GLU B N 1
ATOM 6141 C CA . GLU B 1 371 ? 59.389 34.989 9.170 1.00 17.57 371 GLU B CA 1
ATOM 6142 C C . GLU B 1 371 ? 58.597 36.287 9.220 1.00 17.09 371 GLU B C 1
ATOM 6143 O O . GLU B 1 371 ? 57.476 36.324 9.724 1.00 17.17 371 GLU B O 1
ATOM 6149 N N . THR B 1 372 ? 59.196 37.3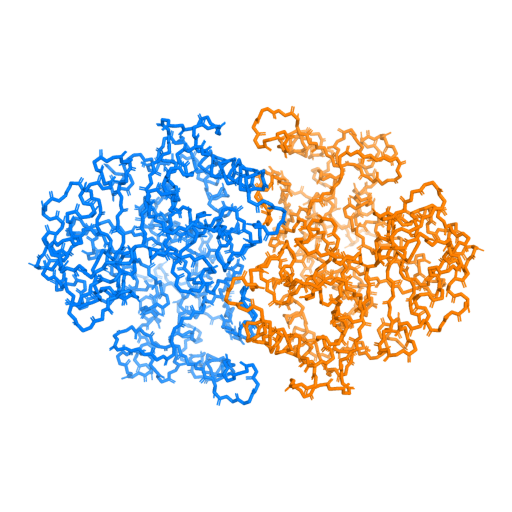55 8.704 1.00 16.06 372 THR B N 1
ATOM 6150 C CA . THR B 1 372 ? 58.543 38.657 8.676 1.00 15.30 372 THR B CA 1
ATOM 6151 C C . THR B 1 372 ? 58.804 39.305 7.324 1.00 16.03 372 THR B C 1
ATOM 6152 O O . THR B 1 372 ? 59.414 38.700 6.443 1.00 16.05 372 THR B O 1
ATOM 6156 N N . GLU B 1 373 ? 58.348 40.541 7.167 1.00 15.03 373 GLU B N 1
ATOM 6157 C CA . GLU B 1 373 ? 58.556 41.256 5.921 1.00 16.27 373 GLU B CA 1
ATOM 6158 C C . GLU B 1 373 ? 59.993 41.774 5.817 1.00 16.23 373 GLU B C 1
ATOM 6159 O O . GLU B 1 373 ? 60.362 42.382 4.817 1.00 17.07 373 GLU B O 1
ATOM 6165 N N . ASP B 1 374 ? 60.798 41.531 6.850 1.00 16.18 374 ASP B N 1
ATOM 6166 C CA . ASP B 1 374 ? 62.205 41.954 6.860 1.00 16.56 374 ASP B CA 1
ATOM 6167 C C . ASP B 1 374 ? 62.963 41.161 5.790 1.00 15.00 374 ASP B C 1
ATOM 6168 O O . ASP B 1 374 ? 62.728 39.969 5.622 1.00 15.90 374 ASP B O 1
ATOM 6173 N N . THR B 1 375 ? 63.878 41.810 5.075 1.00 13.92 375 THR B N 1
ATOM 6174 C CA . THR B 1 375 ? 64.611 41.124 4.012 1.00 14.47 375 THR B CA 1
ATOM 6175 C C . THR B 1 375 ? 66.123 41.113 4.200 1.00 13.68 375 THR B C 1
ATOM 6176 O O . THR B 1 375 ? 66.872 40.896 3.246 1.00 13.11 375 THR B O 1
ATOM 6180 N N . THR B 1 376 ? 66.569 41.324 5.432 1.00 14.76 376 THR B N 1
ATOM 6181 C CA . THR B 1 376 ? 67.996 41.365 5.738 1.00 14.49 376 THR B CA 1
ATOM 6182 C C . THR B 1 376 ? 68.825 40.187 5.228 1.00 13.85 376 THR B C 1
ATOM 6183 O O . THR B 1 376 ? 69.953 40.381 4.759 1.00 14.36 376 THR B O 1
ATOM 6187 N N . ILE B 1 377 ? 68.289 38.971 5.315 1.00 13.37 377 ILE B N 1
ATOM 6188 C CA . ILE B 1 377 ? 69.053 37.813 4.871 1.00 13.50 377 ILE B CA 1
ATOM 6189 C C . ILE B 1 377 ? 69.366 37.847 3.378 1.00 13.33 377 ILE B C 1
ATOM 6190 O O . ILE B 1 377 ? 70.318 37.211 2.938 1.00 14.43 377 ILE B O 1
ATOM 6195 N N . ALA B 1 378 ? 68.581 38.588 2.600 1.00 13.09 378 ALA B N 1
ATOM 6196 C CA . ALA B 1 378 ? 68.863 38.697 1.169 1.00 13.23 378 ALA B CA 1
ATOM 6197 C C . ALA B 1 378 ? 70.186 39.465 1.032 1.00 14.34 378 ALA B C 1
ATOM 6198 O O . ALA B 1 378 ? 71.121 39.009 0.366 1.00 13.65 378 ALA B O 1
ATOM 6200 N N . ASP B 1 379 ? 70.262 40.631 1.673 1.00 14.12 379 ASP B N 1
ATOM 6201 C CA . ASP B 1 379 ? 71.481 41.433 1.624 1.00 15.45 379 ASP B CA 1
ATOM 6202 C C . ASP B 1 379 ? 72.657 40.690 2.245 1.00 13.80 379 ASP B C 1
ATOM 6203 O O . ASP B 1 379 ? 73.790 40.794 1.769 1.00 13.32 379 ASP B O 1
ATOM 6208 N N . LEU B 1 380 ? 72.392 39.936 3.306 1.00 13.98 380 LEU B N 1
ATOM 6209 C CA . LEU B 1 380 ? 73.464 39.205 3.974 1.00 14.91 380 LEU B CA 1
ATOM 6210 C C . LEU B 1 380 ? 74.064 38.119 3.084 1.00 15.60 380 LEU B C 1
ATOM 6211 O O . LEU B 1 380 ? 75.281 37.946 3.058 1.00 15.39 380 LEU B O 1
ATOM 6216 N N . SER B 1 381 ? 73.224 37.390 2.355 1.00 15.35 381 SER B N 1
ATOM 6217 C CA . SER B 1 381 ? 73.731 36.332 1.481 1.00 15.57 381 SER B CA 1
ATOM 6218 C C . SER B 1 381 ? 74.654 36.904 0.407 1.00 16.00 381 SER B C 1
ATOM 6219 O O . SER B 1 381 ? 75.628 36.262 0.009 1.00 16.34 381 SER B O 1
ATOM 6222 N N . VAL B 1 382 ? 74.352 38.112 -0.058 1.00 15.61 382 VAL B N 1
ATOM 6223 C CA . VAL B 1 382 ? 75.174 38.753 -1.076 1.00 16.74 382 VAL B CA 1
ATOM 6224 C C . VAL B 1 382 ? 76.435 39.337 -0.436 1.00 16.77 382 VAL B C 1
ATOM 6225 O O . VAL B 1 382 ? 77.525 39.248 -1.000 1.00 16.77 382 VAL B O 1
ATOM 6229 N N . ALA B 1 383 ? 76.281 39.932 0.744 1.00 15.89 383 ALA B N 1
ATOM 6230 C CA . ALA B 1 383 ? 77.414 40.504 1.462 1.00 15.74 383 ALA B CA 1
ATOM 6231 C C . ALA B 1 383 ? 78.458 39.416 1.708 1.00 15.67 383 ALA B C 1
ATOM 6232 O O . ALA B 1 383 ? 79.658 39.653 1.591 1.00 16.40 383 ALA B O 1
ATOM 6234 N N . LEU B 1 384 ? 77.989 38.218 2.040 1.00 14.48 384 LEU B N 1
ATOM 6235 C CA . LEU B 1 384 ? 78.881 37.095 2.305 1.00 15.06 384 LEU B CA 1
ATOM 6236 C C . LEU B 1 384 ? 79.250 36.311 1.053 1.00 15.62 384 LEU B C 1
ATOM 6237 O O . LEU B 1 384 ? 80.107 35.427 1.116 1.00 16.48 384 LEU B O 1
ATOM 6242 N N . ASN B 1 385 ? 78.622 36.631 -0.078 1.00 15.56 385 ASN B N 1
ATOM 6243 C CA . ASN B 1 385 ? 78.875 35.893 -1.315 1.00 15.45 385 ASN B CA 1
ATOM 6244 C C . ASN B 1 385 ? 78.736 34.403 -0.987 1.00 15.43 385 ASN B C 1
ATOM 6245 O O . ASN B 1 385 ? 79.555 33.585 -1.406 1.00 15.30 385 ASN B O 1
ATOM 6250 N N . SER B 1 386 ? 77.692 34.059 -0.236 1.00 15.95 386 SER B N 1
ATOM 6251 C CA . SER B 1 386 ? 77.460 32.674 0.178 1.00 16.76 386 SER B CA 1
ATOM 6252 C C . SER B 1 386 ? 77.174 31.725 -0.982 1.00 16.86 386 SER B C 1
ATOM 6253 O O . SER B 1 386 ? 77.492 30.538 -0.912 1.00 18.44 386 SER B O 1
ATOM 6256 N N . GLY B 1 387 ? 76.566 32.243 -2.042 1.00 17.35 387 GLY B N 1
ATOM 6257 C CA . GLY B 1 387 ? 76.254 31.410 -3.190 1.00 16.47 387 GLY B CA 1
ATOM 6258 C C . GLY B 1 387 ? 74.974 30.604 -3.028 1.00 16.49 387 GLY B C 1
ATOM 6259 O O . GLY B 1 387 ? 74.490 29.994 -3.984 1.00 15.76 387 GLY B O 1
ATOM 6260 N N . GLN B 1 388 ? 74.425 30.589 -1.816 1.00 15.36 388 GLN B N 1
ATOM 6261 C CA . GLN B 1 388 ? 73.192 29.856 -1.555 1.00 17.19 388 GLN B CA 1
ATOM 6262 C C . GLN B 1 388 ? 72.364 30.453 -0.428 1.00 17.38 388 GLN B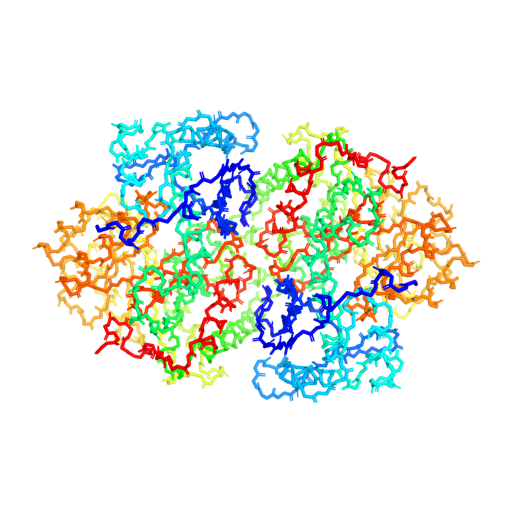 C 1
ATOM 6263 O O . GLN B 1 388 ? 72.894 30.994 0.551 1.00 16.96 388 GLN B O 1
ATOM 6269 N N . ILE B 1 389 ? 71.051 30.362 -0.587 1.00 15.26 389 ILE B N 1
ATOM 6270 C CA . ILE B 1 389 ? 70.126 30.884 0.404 1.00 16.49 389 ILE B CA 1
ATOM 6271 C C . ILE B 1 389 ? 68.919 29.963 0.485 1.00 16.39 389 ILE B C 1
ATOM 6272 O O . ILE B 1 389 ? 68.536 29.344 -0.510 1.00 17.14 389 ILE B O 1
ATOM 6277 N N . LYS B 1 390 ? 68.352 29.845 1.682 1.00 16.04 390 LYS B N 1
ATOM 6278 C CA . LYS B 1 390 ? 67.162 29.021 1.889 1.00 16.48 390 LYS B CA 1
ATOM 6279 C C . LYS B 1 390 ? 66.135 29.945 2.520 1.00 16.13 390 LYS B C 1
ATOM 6280 O O . LYS B 1 390 ? 66.191 30.224 3.720 1.00 15.38 390 LYS B O 1
ATOM 6286 N N . THR B 1 391 ? 65.200 30.433 1.714 1.00 15.91 391 THR B N 1
ATOM 6287 C CA . THR B 1 391 ? 64.202 31.350 2.239 1.00 15.52 391 THR B CA 1
ATOM 6288 C C . THR B 1 391 ? 62.750 31.061 1.833 1.00 16.94 391 THR B C 1
ATOM 6289 O O . THR B 1 391 ? 61.925 31.975 1.743 1.00 17.77 391 THR B O 1
ATOM 6293 N N . GLY B 1 392 ? 62.449 29.784 1.589 1.00 17.24 392 GLY B N 1
ATOM 6294 C CA . GLY B 1 392 ? 61.086 29.376 1.273 1.00 15.24 392 GLY B CA 1
ATOM 6295 C C . GLY B 1 392 ? 60.637 29.131 -0.154 1.00 16.00 392 GLY B C 1
ATOM 6296 O O . GLY B 1 392 ? 61.390 29.285 -1.113 1.00 15.04 392 GLY B O 1
ATOM 6297 N N . ALA B 1 393 ? 59.383 28.708 -0.281 1.00 16.55 393 ALA B N 1
ATOM 6298 C CA . ALA B 1 393 ? 58.786 28.472 -1.584 1.00 16.17 393 ALA B CA 1
ATOM 6299 C C . ALA B 1 393 ? 58.541 29.863 -2.153 1.00 16.86 393 ALA B C 1
ATOM 6300 O O . ALA B 1 393 ? 58.561 30.849 -1.413 1.00 17.79 393 ALA B O 1
ATOM 6302 N N . PRO B 1 394 ? 58.322 29.970 -3.473 1.00 16.64 394 PRO B N 1
ATOM 6303 C CA . PRO B 1 394 ? 58.074 31.278 -4.087 1.00 16.13 394 PRO B CA 1
ATOM 6304 C C . PRO B 1 394 ? 56.628 31.731 -3.872 1.00 16.55 394 PRO B C 1
ATOM 6305 O O . PRO B 1 394 ? 55.936 32.108 -4.814 1.00 15.79 394 PRO B O 1
ATOM 6309 N N . ALA B 1 395 ? 56.182 31.676 -2.619 1.00 16.73 395 ALA B N 1
ATOM 6310 C CA . ALA B 1 395 ? 54.827 32.073 -2.246 1.00 16.82 395 ALA B CA 1
ATOM 6311 C C . ALA B 1 395 ? 54.838 32.489 -0.778 1.00 17.08 395 ALA B C 1
ATOM 6312 O O . ALA B 1 395 ? 55.663 32.007 -0.006 1.00 17.80 395 ALA B O 1
ATOM 6314 N N . ARG B 1 396 ? 53.905 33.367 -0.411 1.00 15.91 396 ARG B N 1
ATOM 6315 C CA . ARG B 1 396 ? 53.785 33.928 0.941 1.00 14.79 396 ARG B CA 1
ATOM 6316 C C . ARG B 1 396 ? 54.734 35.122 1.013 1.00 14.99 396 ARG B C 1
ATOM 6317 O O . ARG B 1 396 ? 55.935 34.992 0.773 1.00 14.62 396 ARG B O 1
ATOM 6325 N N . GLY B 1 397 ? 54.175 36.284 1.334 1.00 14.16 397 GLY B N 1
ATOM 6326 C CA . GLY B 1 397 ? 54.948 37.513 1.400 1.00 14.87 397 GLY B CA 1
ATOM 6327 C C . GLY B 1 397 ? 56.234 37.516 2.205 1.00 16.09 397 GLY B C 1
ATOM 6328 O O . GLY B 1 397 ? 57.185 38.206 1.835 1.00 16.50 397 GLY B O 1
ATOM 6329 N N . GLU B 1 398 ? 56.278 36.770 3.305 1.00 15.10 398 GLU B N 1
ATOM 6330 C CA . GLU B 1 398 ? 57.485 36.747 4.125 1.00 16.39 398 GLU B CA 1
ATOM 6331 C C . GLU B 1 398 ? 58.617 35.991 3.431 1.00 16.83 398 GLU B C 1
ATOM 6332 O O . GLU B 1 398 ? 59.765 36.033 3.879 1.00 14.98 398 GLU B O 1
ATOM 6338 N N . ARG B 1 399 ? 58.289 35.303 2.338 1.00 16.18 399 ARG B N 1
ATOM 6339 C CA . ARG B 1 399 ? 59.296 34.581 1.569 1.00 16.25 399 ARG B CA 1
ATOM 6340 C C . ARG B 1 399 ? 59.570 35.373 0.288 1.00 16.60 399 ARG B C 1
ATOM 6341 O O . ARG B 1 399 ? 60.717 35.682 -0.027 1.00 16.06 399 ARG B O 1
ATOM 6349 N N . THR B 1 400 ? 58.509 35.718 -0.438 1.00 16.66 400 THR B N 1
ATOM 6350 C CA . THR B 1 400 ? 58.660 36.458 -1.689 1.00 15.76 400 THR B CA 1
ATOM 6351 C C . THR B 1 400 ? 59.343 37.815 -1.507 1.00 15.54 400 THR B C 1
ATOM 6352 O O . THR B 1 400 ? 59.978 38.318 -2.430 1.00 14.87 400 THR B O 1
ATOM 6356 N N . ALA B 1 401 ? 59.228 38.404 -0.320 1.00 14.10 401 ALA B N 1
ATOM 6357 C CA . ALA B 1 401 ? 59.876 39.687 -0.068 1.00 14.97 401 ALA B CA 1
ATOM 6358 C C . ALA B 1 401 ? 61.394 39.527 -0.189 1.00 14.94 401 ALA B C 1
ATOM 6359 O O . ALA B 1 401 ? 62.078 40.437 -0.653 1.00 15.05 401 ALA B O 1
ATOM 6361 N N . LYS B 1 402 ? 61.923 38.377 0.230 1.00 13.87 402 LYS B N 1
ATOM 6362 C CA . LYS B 1 402 ? 63.366 38.136 0.128 1.00 13.83 402 LYS B CA 1
ATOM 6363 C C . LYS B 1 402 ? 63.759 37.987 -1.338 1.00 13.98 402 LYS B C 1
ATOM 6364 O O . LYS B 1 402 ? 64.762 38.547 -1.782 1.00 14.78 402 LYS B O 1
ATOM 6370 N N . TYR B 1 403 ? 62.975 37.220 -2.087 1.00 13.15 403 TYR B N 1
ATOM 6371 C CA . TYR B 1 403 ? 63.260 37.027 -3.508 1.00 14.41 403 TYR B CA 1
ATOM 6372 C C . TYR B 1 403 ? 63.232 38.365 -4.242 1.00 13.77 403 TYR B C 1
ATOM 6373 O O . TYR B 1 403 ? 64.074 38.624 -5.107 1.00 15.21 403 TYR B O 1
ATOM 6382 N N . ASN B 1 404 ? 62.274 39.222 -3.897 1.00 13.24 404 ASN B N 1
ATOM 6383 C CA . ASN B 1 404 ? 62.195 40.530 -4.537 1.00 14.49 404 ASN B CA 1
ATOM 6384 C C . ASN B 1 404 ? 63.419 41.378 -4.203 1.00 15.08 404 ASN B C 1
ATOM 6385 O O . ASN B 1 404 ? 63.923 42.114 -5.058 1.00 15.09 404 ASN B O 1
ATOM 6390 N N . GLN B 1 405 ? 63.898 41.278 -2.964 1.00 13.61 405 GLN B N 1
ATOM 6391 C CA . GLN B 1 405 ? 65.069 42.044 -2.553 1.00 14.21 405 GLN B CA 1
ATOM 6392 C C . GLN B 1 405 ? 66.284 41.539 -3.331 1.00 14.20 405 GLN B C 1
ATOM 6393 O O . GLN B 1 405 ? 67.123 42.330 -3.761 1.00 14.72 405 GLN B O 1
ATOM 6399 N N . LEU B 1 406 ? 66.382 40.224 -3.520 1.00 14.52 406 LEU B N 1
ATOM 6400 C CA . LEU B 1 406 ? 67.504 39.678 -4.274 1.00 15.08 406 LEU B CA 1
ATOM 6401 C C . LEU B 1 406 ? 67.451 40.242 -5.706 1.00 14.96 406 LEU B C 1
ATOM 6402 O O . LEU B 1 406 ? 68.473 40.651 -6.260 1.00 15.48 406 LEU B O 1
ATOM 6407 N N . ILE B 1 407 ? 66.253 40.289 -6.289 1.00 15.06 407 ILE B N 1
ATOM 6408 C CA . ILE B 1 407 ? 66.081 40.833 -7.641 1.00 14.80 407 ILE B CA 1
ATOM 6409 C C . ILE B 1 407 ? 66.529 42.299 -7.670 1.00 15.70 407 ILE B C 1
ATOM 6410 O O . ILE B 1 407 ? 67.186 42.730 -8.616 1.00 13.73 407 ILE B O 1
ATOM 6415 N N . ARG B 1 408 ? 66.195 43.057 -6.627 1.00 15.00 408 ARG B N 1
ATOM 6416 C CA . ARG B 1 408 ? 66.577 44.470 -6.560 1.00 15.24 408 ARG B CA 1
ATOM 6417 C C . ARG B 1 408 ? 68.090 44.644 -6.464 1.00 14.72 408 ARG B C 1
ATOM 6418 O O . ARG B 1 408 ? 68.668 45.501 -7.128 1.00 14.83 408 ARG B O 1
ATOM 6426 N N . ILE B 1 409 ? 68.723 43.840 -5.615 1.00 13.97 409 ILE B N 1
ATOM 6427 C CA . ILE B 1 409 ? 70.174 43.903 -5.432 1.00 14.51 409 ILE B CA 1
ATOM 6428 C C . ILE B 1 409 ? 70.880 43.551 -6.742 1.00 16.38 409 ILE B C 1
ATOM 6429 O O . ILE B 1 409 ? 71.839 44.219 -7.145 1.00 16.09 409 ILE B O 1
ATOM 6434 N N . GLU B 1 410 ? 70.399 42.505 -7.405 1.00 16.17 410 GLU B N 1
ATOM 6435 C CA . GLU B 1 410 ? 70.992 42.079 -8.667 1.00 17.32 410 GLU B CA 1
ATOM 6436 C C . GLU B 1 410 ? 70.950 43.213 -9.690 1.00 16.93 410 GLU B C 1
ATOM 6437 O O . GLU B 1 410 ? 71.915 43.432 -10.421 1.00 18.62 410 GLU B O 1
ATOM 6443 N N . GLN B 1 411 ? 69.838 43.941 -9.733 1.00 16.59 411 GLN B N 1
ATOM 6444 C CA . GLN B 1 411 ? 69.699 45.050 -10.673 1.00 17.83 411 GLN B CA 1
ATOM 6445 C C . GLN B 1 411 ? 70.567 46.241 -10.285 1.00 18.52 411 GLN B C 1
ATOM 6446 O O . GLN B 1 411 ? 71.142 46.900 -11.144 1.00 17.88 411 GLN B O 1
ATOM 6452 N N . GLU B 1 412 ? 70.659 46.521 -8.989 1.00 15.87 412 GLU B N 1
ATOM 6453 C CA . GLU B 1 412 ? 71.459 47.648 -8.522 1.00 16.20 412 GLU B CA 1
ATOM 6454 C C . GLU B 1 412 ? 72.947 47.440 -8.792 1.00 16.30 412 GLU B C 1
ATOM 6455 O O . GLU B 1 412 ? 73.682 48.395 -9.056 1.00 17.13 412 GLU B O 1
ATOM 6461 N N . LEU B 1 413 ? 73.385 46.189 -8.719 1.00 16.94 413 LEU B N 1
ATOM 6462 C CA . LEU B 1 413 ? 74.784 45.844 -8.948 1.00 19.50 413 LEU B CA 1
ATOM 6463 C C . LEU B 1 413 ? 75.285 46.124 -10.360 1.00 23.34 413 LEU B C 1
ATOM 6464 O O . LEU B 1 413 ? 76.412 46.582 -10.542 1.00 23.82 413 LEU B O 1
ATOM 6469 N N . GLY B 1 414 ? 74.459 45.853 -11.364 1.00 24.27 414 GLY B N 1
ATOM 6470 C CA . GLY B 1 414 ? 74.905 46.073 -12.733 1.00 30.73 414 GLY B CA 1
ATOM 6471 C C . GLY B 1 414 ? 75.682 44.835 -13.150 1.00 31.75 414 GLY B C 1
ATOM 6472 O O . GLY B 1 414 ? 75.215 44.050 -13.983 1.00 35.17 414 GLY B O 1
ATOM 6473 N N . LEU B 1 415 ? 76.867 44.664 -12.562 1.00 31.31 415 LEU B N 1
ATOM 6474 C CA . LEU B 1 415 ? 77.692 43.487 -12.814 1.00 30.21 415 LEU B CA 1
ATOM 6475 C C . LEU B 1 415 ? 77.553 42.591 -11.595 1.00 29.17 415 LEU B C 1
ATOM 6476 O O . LEU B 1 415 ? 78.003 42.935 -10.504 1.00 30.58 415 LEU B O 1
ATOM 6481 N N . SER B 1 416 ? 76.892 41.457 -11.772 1.00 27.07 416 SER B N 1
ATOM 6482 C CA . SER B 1 416 ? 76.716 40.524 -10.670 1.00 25.05 416 SER B CA 1
ATOM 6483 C C . SER B 1 416 ? 77.044 39.138 -11.194 1.00 24.32 416 SER B C 1
ATOM 6484 O O . SER B 1 416 ? 77.190 38.932 -12.398 1.00 23.50 416 SER B O 1
ATOM 6487 N N . LYS B 1 417 ? 77.193 38.193 -10.282 1.00 21.27 417 LYS B N 1
ATOM 6488 C CA . LYS B 1 417 ? 77.496 36.832 -10.670 1.00 21.60 417 LYS B CA 1
ATOM 6489 C C . LYS B 1 417 ? 76.526 35.899 -9.975 1.00 20.60 417 LYS B C 1
ATOM 6490 O O . LYS B 1 417 ? 76.397 35.934 -8.755 1.00 20.43 417 LYS B O 1
ATOM 6496 N N . TYR B 1 418 ? 75.820 35.086 -10.750 1.00 18.52 418 TYR B N 1
ATOM 6497 C CA . TYR B 1 418 ? 74.891 34.133 -10.163 1.00 17.73 418 TYR B CA 1
ATOM 6498 C C . TYR B 1 418 ? 75.732 32.893 -9.880 1.00 18.19 418 TYR B C 1
ATOM 6499 O O . TYR B 1 418 ? 76.360 32.348 -10.787 1.00 17.32 418 TYR B O 1
ATOM 6508 N N . ALA B 1 419 ? 75.756 32.458 -8.622 1.00 16.84 419 ALA B N 1
ATOM 6509 C CA . ALA B 1 419 ? 76.560 31.304 -8.228 1.00 17.57 419 ALA B CA 1
ATOM 6510 C C . ALA B 1 419 ? 76.324 30.069 -9.093 1.00 18.36 419 ALA B C 1
ATOM 6511 O O . ALA B 1 419 ? 77.267 29.338 -9.405 1.00 17.79 419 ALA B O 1
ATOM 6513 N N . GLY B 1 420 ? 75.069 29.828 -9.466 1.00 19.87 420 GLY B N 1
ATOM 6514 C CA . GLY B 1 420 ? 74.750 28.683 -10.304 1.00 19.35 420 GLY B CA 1
ATOM 6515 C C . GLY B 1 420 ? 75.202 27.338 -9.763 1.00 20.51 420 GLY B C 1
ATOM 6516 O O . GLY B 1 420 ? 74.948 27.008 -8.607 1.00 19.67 420 GLY B O 1
ATOM 6517 N N . ARG B 1 421 ? 75.876 26.552 -10.598 1.00 21.39 421 ARG B N 1
ATOM 6518 C CA . ARG B 1 421 ? 76.344 25.237 -10.172 1.00 22.26 421 ARG B CA 1
ATOM 6519 C C . ARG B 1 421 ? 77.542 25.317 -9.228 1.00 22.23 421 ARG B C 1
ATOM 6520 O O . ARG B 1 421 ? 77.953 24.312 -8.651 1.00 21.90 421 ARG B O 1
ATOM 6528 N N . ASN B 1 422 ? 78.103 26.512 -9.078 1.00 21.64 422 ASN B N 1
ATOM 6529 C CA . ASN B 1 422 ? 79.233 26.717 -8.177 1.00 22.36 422 ASN B CA 1
ATOM 6530 C C . ASN B 1 422 ? 78.696 27.345 -6.894 1.00 21.64 422 ASN B C 1
ATOM 6531 O O . ASN B 1 422 ? 79.335 28.218 -6.309 1.00 21.13 422 ASN B O 1
ATOM 6536 N N . PHE B 1 423 ? 77.519 26.899 -6.463 1.00 21.37 423 PHE B N 1
ATOM 6537 C CA . PHE B 1 423 ? 76.889 27.444 -5.265 1.00 21.11 423 PHE B CA 1
ATOM 6538 C C . PHE B 1 423 ? 77.687 27.260 -3.976 1.00 22.28 423 PHE B C 1
ATOM 6539 O O . PHE B 1 423 ? 77.586 28.076 -3.059 1.00 20.69 423 PHE B O 1
ATOM 6547 N N . ARG B 1 424 ? 78.493 26.206 -3.902 1.00 22.22 424 ARG B N 1
ATOM 6548 C CA . ARG B 1 424 ? 79.282 25.957 -2.700 1.00 24.06 424 ARG B CA 1
ATOM 6549 C C . ARG B 1 424 ? 80.410 26.979 -2.554 1.00 24.11 424 ARG B C 1
ATOM 6550 O O . ARG B 1 424 ? 80.602 27.553 -1.479 1.00 23.96 424 ARG B O 1
ATOM 6558 N N . CYS B 1 425 ? 81.146 27.208 -3.638 1.00 23.62 425 CYS B N 1
ATOM 6559 C CA . CYS B 1 425 ? 82.244 28.174 -3.647 1.00 23.78 425 CYS B CA 1
ATOM 6560 C C . CYS B 1 425 ? 82.208 28.918 -4.979 1.00 23.22 425 CYS B C 1
ATOM 6561 O O . CYS B 1 425 ? 82.833 28.504 -5.954 1.00 24.09 425 CYS B O 1
ATOM 6564 N N . PRO B 1 426 ? 81.471 30.038 -5.031 1.00 23.29 426 PRO B N 1
ATOM 6565 C CA . PRO B 1 426 ? 81.321 30.864 -6.233 1.00 22.45 426 PRO B CA 1
ATOM 6566 C C . PRO B 1 426 ? 82.512 31.735 -6.632 1.00 22.73 426 PRO B C 1
ATOM 6567 O O . PRO B 1 426 ? 82.332 32.884 -7.032 1.00 24.92 426 PRO B O 1
ATOM 6571 N N . PHE B 1 427 ? 83.721 31.192 -6.524 1.00 22.85 427 PHE B N 1
ATOM 6572 C CA . PHE B 1 427 ? 84.931 31.926 -6.899 1.00 22.69 427 PHE B CA 1
ATOM 6573 C C . PHE B 1 427 ? 85.870 31.045 -7.723 1.00 24.59 427 PHE B C 1
ATOM 6574 O O . PHE B 1 427 ? 85.612 29.823 -7.806 1.00 24.23 427 PHE B O 1
#

Foldseek 3Di:
DVVPDDQQQFWAFKAKDWDFFLVRFIAIKMWTAGNVGQIFIFTAFDDAQDDDFFAHFEFQQDPPRNRRTRVQLRCCLVPPLTVVRGRHRLLPLVVSLVSQVVSCPDQRSNRSGLRSQANCQRGSLSSNCSSVVHPSLCSLQNVPQFAAAFEWAFAEADADVQPAQAQFGGKTKTQLQAFALVRSLVLLVLLSVLLLVVLCVPPHPVFRDDDLQRHTHRHDNAPVVVQVSSCVSSVVSPNNPRMFIETERQQQRQDDDQFGCHSNDTHHLVRLLVVVVVVVVVGRYQYYECSHHLCPLVSQQVSLVVDDHFYEYPSVCLLGQVSVVVSLVSVRTQAYEQRSSRHRHSVSSVVSCVVSVVSRHQYEDEADSGFHLGQVSLSVCSSSSRNHYYQYRCDDNRRVSNSVVSVVSNVPDPDHGHCRPVSRPSD/DVVVDDQQQFWAFKAKDWDAFLVRFTAIKMWIAGNVGQIFIFTAFDDAQDDDFFAHFEFQCDPPRNRRTRVQLRCCLVPPLTVVRGRPRLLPLVVSLVSLVVSCPDPRSNRSGLRSQANCQRRSLRSNCSSVVHPSLCSLQNVPQFEAAFEWAFAEADAPPQPAQAQFGGKTKTQLQAFALVRNLVLLVLLSVLLLVVLCVVPHPVFRDDDLQRHTYRHDNYPVVVQVSSCVSCVVSPNNPGMFIETERQQQRQDDDQWGCGSNDTHHLVVLLVVVVVVVVVGRYQYYECSDHLCPLVSQQVSLVVDDHFYEYPSVCLLGQVSLVVSLVSNRTQAYEQDSSRHRHSVSSVVSCVVSVVSRHQYEDEADSTFHLGQVSLSVCSSSSRNHYYQYRCDDNRRVSNSVVSVVSNVVSVDHGRCRPVSRPSD

Sequence (854 aa):
MLYNMDERFEIKDIVAREVIDSRGNPTVEVEVITKGNGYGSAIVPSGASTGTHEALELRDKEKRFGGKGVLMAVENVNSIIRPEILGYDARMQREIDTIMIELDGTPNKSRLGANAILAVSLAVAKAAAATAKIPLYKYLGGFNSYVMPVPMMNVINGGKHAGNDLDLQEFMIMPVGATSISEAVRMGSEVYHVLKNVILEKYGKNAVNVGDEGGFAPPLKTSREALDLLTESVKKAGYEDEVVFALDAAASEFYKDGYYYVEGKKLTREELLDYYKALVDEYPIVSIEDPFHEEDFEGFAMITKELDIQIVGDDLFVTNVERLRKGIEMKAANALLLKVNQIGTLSEAVDAAQLAFRNGYGVVVSHRSGETEDTTIADLSVALNSGQIKTGAPARGERTAKYNQLIRIEQELGLSKYAGRNFRCPFMLYNMDERFEIKDIVAREVIDSRGNPTVEVEVITKGNGYGSAIVPSGASTGTHEALELRDKEKRFGGKGVLMAVENVNSIIRPEILGYDARMQREIDTIMIELDGTPNKSRLGANAILAVSLAVAKAAAATAKIPLYKYLGGFNSYVMPVPMMNVINGGKHAGNDLDLQEFMIMPVGATSISEAVRMGSEVYHVLKNVILEKYGKNAVNVGDEGGFAPPLKTSREALDLLTESVKKAGYEDEVVFALDAAASEFYKDGYYYVEGKKLTREELLDYYKALVDEYPIVSIEDPFHEEDFEGFAMITKELDIQIVGDDLFVTNVERLRKGIEMKAANALLLKVNQIGTLSEAVDAAQLAFRNGYGVVVSHRSGETEDTTIADLSVALNSGQIKTGAPARGERTAKYNQLIRIEQELGLSKYAGRNFRCPF

CATH classification: 3.30.390.10 (+1 more: 3.20.20.120)

Radius of gyration: 26.49 Å; Cα contacts (8 Å, |Δi|>4): 2139; chains: 2; bounding box: 79×81×55 Å